Protein AF-A0A0P6WW60-F1 (afdb_monomer)

Foldseek 3Di:
DDDDDPPDPDPPPPDDDDDPPDDDDPFDDFFFPDKDFLLDQDPPQKDWDDQWHWDQDPVHIWIKGAFFTKIFRPPDKDFWKKKKWKKAWPDQAWKWWWHLDDPLWTWTWTAGQAWIAIWTQHPVRDIGGRQDIFGHLHHDIWMWMWGGHQQWTWIDTNNHTGDIGGDPDHSGMHTIMMTGHGGTIMTIGTITITHDRPPDDDDPPDDDDLQDDLVPWFWDQLLDDFWFQKAEKDAQLVGSQWIWTQGQFQGIWIGNGNLQAIARQCAAQPAADFLARLGRGWHYKDAQNQQRQWMWTWGAQAGFIWIGNGNRNHIHTQRAAVDFGRKGWQYKDAQNVDNQKMKTKIKDFCCRVPVDFDDAPFATAIKMWMWIGNGNRNHIDTQDIGQFTWHDKDADNVARQKIKIATAAAHHAGNPAHLVVLRRDAQAMWIGNGNRNDIDGLCAAQPARHFLEKDAQPPQRQWIKTQGAYNSNFPRGAIWIGNGNRNHIDGQTRDGGWQYKEAALLHRQWIWIDFQFWIWIGNGNSNHIDTLEDSVQGFAAQQKRQATQNYKYADNNASLWMWGTHRLGAIWIGNGNRNHIDGSRRSNWQFFWQEKEAQQVFRQWIWTAASIGIWIGQFNSNDIDQLARPDYRAGWRDKDAQNVQRLWIWTWRQQQLFIWIGNGNRNDTDGADGDPPAQKHWHEKDAAQQQLLKIKTAIFGHDARRDTHNVHWIQFMWIGNGNRNYIDDLEDPLRRGWHFQYKEAQNNQSLWIWTFTQQAFIWIGRRNRPDIDQQADPGGRRWHWREKYAQNVQRLWIWTQTQLAGIWIGNGNRHDIDHLAAQHDNRWPWQYKAAQLVQRQWIWIATQHQAIWIGNGNSNHIHDSCNNVSARRFNDWYAHNNRAKIKTRHSTSGIMIIGSVPDTTDGDDDDPVPPDPPPPDDDDDDDDDDDDDDDDDDDDDDDDDDDDDDDDDPPPPPPDDDDDDPPRDDRDDDDPPPPPDDD

Secondary structure (DSSP, 8-state):
------SS--SS-SS--------SS--PPPEEEEEE---SS--TTEEE-TTEEEEEETTEEEEEEESS-EEEETT--BSSE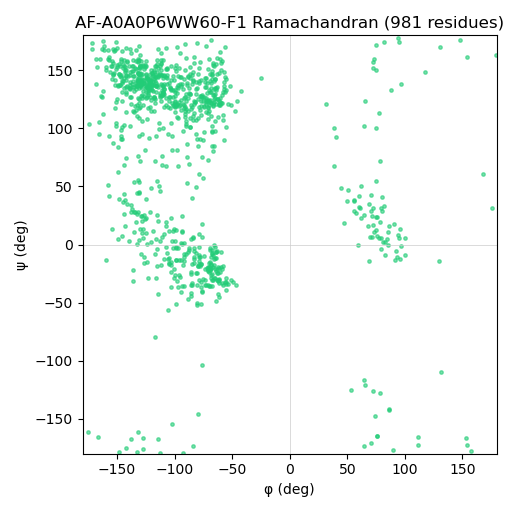EEEEEEEESSSS-EEEEEEEETTEEEEEEE-SSEEEEEEE-TT--EEEEEEEEE---SSEEEEEEEEETTEEEEEETTEEEEEEE-SS----BEEEEEE-TT-EEEEEEEEEEE-GGGS-S--SS-------GGG---EE---SS--BEEEEEE-SS-TTSEEEEETTBEEEEESSTTSS-EE--TT----BSTTS-BB-EEEEEEETTEEEEEEEEESSS--EEEEESTTSS-EE--TT---TTPEEEEEEE-TT-TTEEEEEEEE-HHHHHSS--B-SSSBEEEEEEEEEESTTSS-EEEEEESS-EEEEEE-TT-TT-EEEEE-BTTBEETT-BTTTTB-----EEEESSSSSS-EE--TT-S-----EEEE-TT-TT-EEEEE--SS--TT-EEEEESSTTS--EEEEE-SS--EEEE-SS-TT-EEEE-SS-EEEESSSSSS-EE-S-TTT-SSSTTS---EEEEEEEETTEEEEEEEEEETS-EEEESSSSSS-EE--TT----BEEEEEE-TT-TT-EEEEETTEEEEESSTTSS-B----SS-S--EEEEEE-TT-TTSEEEEETTTTEEEEESSSSSS-EEEEE-SS-SEEEEEEEE-TT-TT-EEEEEEEEEETTEE-TTS----EEEESSTTSS-EE---TTTTT--EEEEEE-TT-TT-EEEEESSS-EEEESSSSSS-B---GGG-TT--EEEEEE-SS-TTEEEEEETTTEEEEEESTTSS-EE--BTS-TT--EEEEEE-SS-TT-EEEEETTTEEEEESSSSSB-EE--TT-S---EEEEEE-TTS-EEEEEEBSS-EEEEETTSSPPPPPPPPTT------------------------------------PPPPS-SSSSS-----------------------

Mean predicted aligned error: 15.05 Å

InterPro domains:
  IPR015943 WD40/YVTN repeat-like-containing domain superfamily [G3DSA:2.130.10.10] (214-326)
  IPR015943 WD40/YVTN repeat-like-containing domain superfamily [G3DSA:2.130.10.10] (327-493)
  IPR015943 WD40/YVTN repeat-like-containing domain superfamily [G3DSA:2.130.10.10] (494-632)
  IPR015943 WD40/YVTN repeat-like-containing domain superfamily [G3DSA:2.130.10.10] (633-899)
  IPR036278 Sialidase superfamily [SSF50939] (232-533)
  IPR052025 Xyloglucan-specific glycosyl hydrolase [PTHR43739] (243-496)

Radius of gyration: 32.82 Å; Cα contacts (8 Å, |Δi|>4): 2896; chains: 1; bounding box: 108×78×94 Å

Organism: NCBI:txid229920

Nearest PDB structures (foldseek):
  4b1m-assembly3_C  TM=7.824E-01  e=3.183E-09  Bacillus subtilis
  4cce-assembly1_A  TM=7.272E-01  e=2.421E-07  Mus musculus
  5nxb-assembly1_A  TM=7.312E-01  e=3.275E-07  Mus musculus
  3zr5-assembly1_A  TM=7.239E-01  e=8.526E-07  Mus musculus
  3vv1-assembly1_B  TM=6.177E-01  e=1.841E-05  Caenorhabditis elegans

pLDDT: mean 84.76, std 21.58, range [22.25, 98.81]

Structure (mmCIF, N/CA/C/O backbone):
data_AF-A0A0P6WW60-F1
#
_entry.id   AF-A0A0P6WW60-F1
#
loop_
_atom_site.group_PDB
_atom_site.id
_atom_site.type_symbol
_atom_site.label_atom_id
_atom_site.label_alt_id
_atom_site.label_comp_id
_atom_site.label_asym_id
_atom_site.label_entity_id
_atom_site.label_seq_id
_atom_site.pdbx_PDB_ins_code
_atom_site.Cartn_x
_atom_site.Cartn_y
_atom_site.Cartn_z
_atom_site.occupancy
_atom_site.B_iso_or_equiv
_atom_site.auth_seq_id
_atom_site.auth_comp_id
_atom_site.auth_asym_id
_atom_site.auth_atom_id
_atom_site.pdbx_PDB_model_num
ATOM 1 N N . MET A 1 1 ? -37.358 -44.023 0.951 1.00 29.72 1 MET A N 1
ATOM 2 C CA . MET A 1 1 ? -37.569 -44.341 -0.482 1.00 29.72 1 MET A CA 1
ATOM 3 C C . MET A 1 1 ? -38.652 -43.429 -1.044 1.00 29.72 1 MET A C 1
ATOM 5 O O . MET A 1 1 ? -39.621 -43.205 -0.343 1.00 29.72 1 MET A O 1
ATOM 9 N N . LYS A 1 2 ? -38.458 -42.953 -2.281 1.00 27.23 2 LYS A N 1
ATOM 10 C CA . LYS A 1 2 ? -39.443 -42.505 -3.293 1.00 27.23 2 LYS A CA 1
ATOM 11 C C . LYS A 1 2 ? -40.789 -41.853 -2.879 1.00 27.23 2 LYS A C 1
ATOM 13 O O . LYS A 1 2 ? -41.686 -42.529 -2.404 1.00 27.23 2 LYS A O 1
ATOM 18 N N . ILE A 1 3 ? -40.951 -40.618 -3.378 1.00 27.62 3 ILE A N 1
ATOM 19 C CA . ILE A 1 3 ? -42.128 -40.090 -4.109 1.00 27.62 3 ILE A CA 1
ATOM 20 C C . ILE A 1 3 ? -43.458 -39.989 -3.334 1.00 27.62 3 ILE A C 1
ATOM 22 O O . ILE A 1 3 ? -44.226 -40.942 -3.293 1.00 27.62 3 ILE A O 1
ATOM 26 N N . SER A 1 4 ? -43.806 -38.768 -2.903 1.00 26.69 4 SER A N 1
ATOM 27 C CA . SER A 1 4 ? -45.017 -38.059 -3.374 1.00 26.69 4 SER A CA 1
ATOM 28 C C . SER A 1 4 ? -45.068 -36.627 -2.812 1.00 26.69 4 SER A C 1
ATOM 30 O O . SER A 1 4 ? -45.372 -36.433 -1.640 1.00 26.69 4 SER A O 1
ATOM 32 N N . ALA A 1 5 ? -44.751 -35.628 -3.643 1.00 28.28 5 ALA A N 1
ATOM 33 C CA . ALA A 1 5 ? -44.937 -34.200 -3.341 1.00 28.28 5 ALA A CA 1
ATOM 34 C C . ALA A 1 5 ? -45.013 -33.373 -4.643 1.00 28.28 5 ALA A C 1
ATOM 36 O O . ALA A 1 5 ? -44.280 -32.408 -4.846 1.00 28.28 5 ALA A O 1
ATOM 37 N N . ILE A 1 6 ? -45.883 -33.796 -5.563 1.00 35.50 6 ILE A N 1
ATOM 38 C CA . ILE A 1 6 ? -46.329 -32.988 -6.708 1.00 3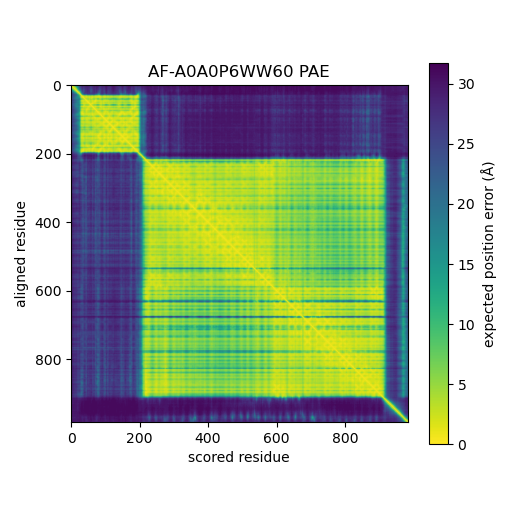5.50 6 ILE A CA 1
ATOM 39 C C . ILE A 1 6 ? -47.721 -32.450 -6.332 1.00 35.50 6 ILE A C 1
ATOM 41 O O . ILE A 1 6 ? -48.469 -33.163 -5.670 1.00 35.50 6 ILE A O 1
ATOM 45 N N . PHE A 1 7 ? -48.060 -31.223 -6.752 1.00 28.86 7 PHE A N 1
ATOM 46 C CA . PHE A 1 7 ? -49.238 -30.426 -6.339 1.00 28.86 7 PHE A CA 1
ATOM 47 C C . PHE A 1 7 ? -49.146 -29.718 -4.970 1.00 28.86 7 PHE A C 1
ATOM 49 O O . PHE A 1 7 ? -49.856 -30.021 -4.015 1.00 28.86 7 PHE A O 1
ATOM 56 N N . SER A 1 8 ? -48.320 -28.667 -4.942 1.00 30.44 8 SER A N 1
ATOM 57 C CA . SER A 1 8 ? -48.553 -27.433 -4.156 1.00 30.44 8 SER A CA 1
ATOM 58 C C . SER A 1 8 ? -47.742 -26.230 -4.682 1.00 30.44 8 SER A C 1
ATOM 60 O O . SER A 1 8 ? -48.044 -25.091 -4.347 1.00 30.44 8 SER A O 1
ATOM 62 N N . LEU A 1 9 ? -46.753 -26.446 -5.561 1.00 28.16 9 LEU A N 1
ATOM 63 C CA . LEU A 1 9 ? -45.887 -25.395 -6.111 1.00 28.16 9 LEU A CA 1
ATOM 64 C C . LEU A 1 9 ? -46.360 -24.898 -7.496 1.00 28.16 9 LEU A C 1
ATOM 66 O O . LEU A 1 9 ? -45.714 -25.159 -8.506 1.00 28.16 9 LEU A O 1
ATOM 70 N N . LEU A 1 10 ? -47.519 -24.228 -7.559 1.00 27.28 10 LEU A N 1
ATOM 71 C CA . LEU A 1 10 ? -48.079 -23.722 -8.832 1.00 27.28 10 LEU A CA 1
ATOM 72 C C . LEU A 1 10 ? -48.793 -22.355 -8.732 1.00 27.28 10 LEU A C 1
ATOM 74 O O . LEU A 1 10 ? -49.518 -21.974 -9.642 1.00 27.28 10 LEU A O 1
ATOM 78 N N . ILE A 1 11 ? -48.577 -21.602 -7.642 1.00 31.42 11 ILE A N 1
ATOM 79 C CA . ILE A 1 11 ? -49.130 -20.240 -7.430 1.00 31.42 11 ILE A CA 1
ATOM 80 C C . ILE A 1 11 ? -48.008 -19.237 -7.050 1.00 31.42 11 ILE A C 1
ATOM 82 O O . ILE A 1 11 ? -48.244 -18.214 -6.423 1.00 31.42 11 ILE A O 1
ATOM 86 N N . LEU A 1 12 ? -46.749 -19.506 -7.429 1.00 2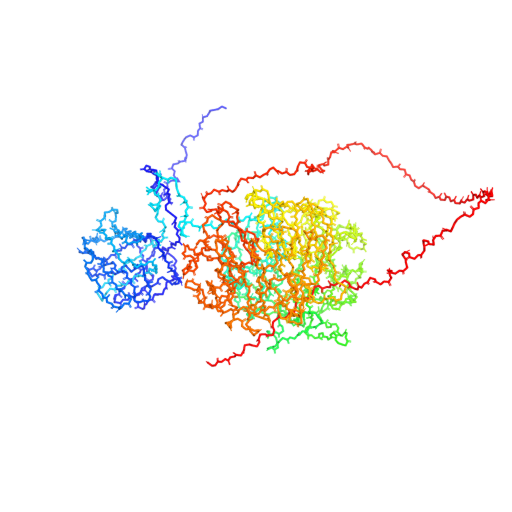7.31 12 LEU A N 1
ATOM 87 C CA . LEU A 1 12 ? -45.624 -18.584 -7.168 1.00 27.31 12 LEU A CA 1
ATOM 88 C C . LEU A 1 12 ? -44.579 -18.535 -8.303 1.00 27.31 12 LEU A C 1
ATOM 90 O O . LEU A 1 12 ? -43.381 -18.444 -8.070 1.00 27.31 12 LEU A O 1
ATOM 94 N N . LEU A 1 13 ? -45.054 -18.587 -9.552 1.00 26.95 13 LEU A N 1
ATOM 95 C CA . LEU A 1 13 ? -44.248 -18.434 -10.777 1.00 26.95 13 LEU A CA 1
ATOM 96 C C . LEU A 1 13 ? -44.885 -17.416 -11.745 1.00 26.95 13 LEU A C 1
ATOM 98 O O . LEU A 1 13 ? -45.009 -17.656 -12.941 1.00 26.95 13 LEU A O 1
ATOM 102 N N . ALA A 1 14 ? -45.335 -16.277 -11.207 1.00 27.47 14 ALA A N 1
ATOM 103 C CA . ALA A 1 14 ? -45.996 -15.216 -11.975 1.00 27.47 14 ALA A CA 1
ATOM 104 C C . ALA A 1 14 ? -45.650 -13.793 -11.478 1.00 27.47 14 ALA A C 1
ATOM 106 O O . ALA A 1 14 ? -46.531 -12.946 -11.363 1.00 27.47 14 ALA A O 1
ATOM 107 N N . SER A 1 15 ? -44.374 -13.521 -11.169 1.00 28.12 15 SER A N 1
ATOM 108 C CA . SER A 1 15 ? -43.893 -12.144 -10.918 1.00 28.12 15 SER A CA 1
ATOM 109 C C . SER A 1 15 ? -42.395 -11.902 -11.181 1.00 28.12 15 SER A C 1
ATOM 111 O O . SER A 1 15 ? -41.868 -10.879 -10.757 1.00 28.12 15 SER A O 1
ATOM 113 N N . MET A 1 16 ? -41.691 -12.817 -11.857 1.00 27.83 16 MET A N 1
ATOM 114 C CA . MET A 1 16 ? -40.291 -12.630 -12.272 1.00 27.83 16 MET A CA 1
ATOM 115 C C . MET A 1 16 ? -40.156 -12.998 -13.747 1.00 27.83 16 MET A C 1
ATOM 117 O O . MET A 1 16 ? -40.029 -14.167 -14.103 1.00 27.83 16 MET A O 1
ATOM 121 N N . GLY A 1 17 ? -40.275 -11.982 -14.600 1.00 23.38 17 GLY A N 1
ATOM 122 C CA . GLY A 1 17 ? -40.210 -12.098 -16.053 1.00 23.38 17 GLY A CA 1
ATOM 123 C C . GLY A 1 17 ? -38.914 -11.531 -16.619 1.00 23.38 17 GLY A C 1
ATOM 124 O O . GLY A 1 17 ? -38.963 -10.543 -17.342 1.00 23.38 17 GLY A O 1
ATOM 125 N N . GLU A 1 18 ? -37.778 -12.166 -16.332 1.00 29.23 18 GLU A N 1
ATOM 126 C CA . GLU A 1 18 ? -36.566 -11.998 -17.143 1.00 29.23 18 GLU A CA 1
ATOM 127 C C . GLU A 1 18 ? -36.418 -13.213 -18.067 1.00 29.23 18 GLU A C 1
ATOM 129 O O . GLU A 1 18 ? -36.354 -14.357 -17.616 1.00 29.23 18 GLU A O 1
ATOM 134 N N . TYR A 1 19 ? -36.411 -12.971 -19.380 1.00 25.33 19 TYR A N 1
ATOM 135 C CA . TYR A 1 19 ? -36.250 -14.012 -20.398 1.00 25.33 19 TYR A CA 1
ATOM 136 C C . TYR A 1 19 ? -34.761 -14.342 -20.607 1.00 25.33 19 TYR A C 1
ATOM 138 O O . TYR A 1 19 ? -34.017 -13.472 -21.064 1.00 25.33 19 TYR A O 1
ATOM 146 N N . PRO A 1 20 ? -34.308 -15.593 -20.396 1.00 32.38 20 PRO A N 1
ATOM 147 C CA . PRO A 1 20 ? -32.944 -15.989 -20.724 1.00 32.38 20 PRO A CA 1
ATOM 148 C C . PRO A 1 20 ? -32.819 -16.315 -22.221 1.00 32.38 20 PRO A C 1
ATOM 150 O O . PRO A 1 20 ? -33.055 -17.445 -22.650 1.00 32.38 20 PRO A O 1
ATOM 153 N N . TYR A 1 21 ? -32.398 -15.341 -23.032 1.00 25.86 21 TYR A N 1
ATOM 154 C CA . TYR A 1 21 ? -32.030 -15.574 -24.435 1.00 25.86 21 TYR A CA 1
ATOM 155 C C . TYR A 1 21 ? -30.550 -15.981 -24.558 1.00 25.86 21 TYR A C 1
ATOM 157 O O . TYR A 1 21 ? -29.711 -15.232 -25.052 1.00 25.86 21 TYR A O 1
ATOM 165 N N . ALA A 1 22 ? -30.222 -17.186 -24.082 1.00 28.06 22 ALA A N 1
ATOM 166 C CA . ALA A 1 22 ? -28.861 -17.725 -24.126 1.00 28.06 22 ALA A CA 1
ATOM 167 C C . ALA A 1 22 ? -28.831 -19.234 -24.429 1.00 28.06 22 ALA A C 1
ATOM 169 O O . ALA A 1 22 ? -28.547 -20.054 -23.558 1.00 28.06 22 ALA A O 1
ATOM 170 N N . MET A 1 23 ? -29.084 -19.615 -25.688 1.00 25.61 23 MET A N 1
ATOM 171 C CA . MET A 1 23 ? -28.542 -20.862 -26.245 1.00 25.61 23 MET A CA 1
ATOM 172 C C . MET A 1 23 ? -28.521 -20.858 -27.785 1.00 25.61 23 MET A C 1
ATOM 174 O O . MET A 1 23 ? -29.379 -20.257 -28.420 1.00 25.61 23 MET A O 1
ATOM 178 N N . GLN A 1 24 ? -27.549 -21.579 -28.360 1.00 25.42 24 GLN A N 1
ATOM 179 C CA . GLN A 1 24 ? -27.311 -21.794 -29.804 1.00 25.42 24 GLN A CA 1
ATOM 180 C C . GLN A 1 24 ? -26.705 -20.641 -30.639 1.00 25.42 24 GLN A C 1
ATOM 182 O O . GLN A 1 24 ? -27.167 -20.351 -31.734 1.00 25.42 24 GLN A O 1
ATOM 187 N N . THR A 1 25 ? -25.553 -20.110 -30.221 1.00 25.92 25 THR A N 1
ATOM 188 C CA . THR A 1 25 ? -24.324 -20.110 -31.057 1.00 25.92 25 THR A CA 1
ATOM 189 C C . THR A 1 25 ? -23.101 -20.085 -30.136 1.00 25.92 25 THR A C 1
ATOM 191 O O . THR A 1 25 ? -23.167 -19.532 -29.044 1.00 25.92 25 THR A O 1
ATOM 194 N N . GLY A 1 26 ? -21.994 -20.718 -30.539 1.00 28.56 26 GLY A N 1
ATOM 195 C CA . GLY A 1 26 ? -20.761 -20.797 -29.742 1.00 28.56 26 GLY A CA 1
ATOM 196 C C . GLY A 1 26 ? -19.919 -19.520 -29.797 1.00 28.56 26 GLY A C 1
ATOM 197 O O . GLY A 1 26 ? -18.791 -19.561 -30.278 1.00 28.56 26 GLY A O 1
ATOM 198 N N . LEU A 1 27 ? -20.476 -18.398 -29.344 1.00 29.53 27 LEU A N 1
ATOM 199 C CA . LEU A 1 27 ? -19.772 -17.129 -29.156 1.00 29.53 27 LEU A CA 1
ATOM 200 C C . LEU A 1 27 ? -19.673 -16.840 -27.654 1.00 29.53 27 LEU A C 1
ATOM 202 O O . LEU A 1 27 ? -20.636 -17.050 -26.917 1.00 29.53 27 LEU A O 1
ATOM 206 N N . LEU A 1 28 ? -18.507 -16.369 -27.205 1.00 36.53 28 LEU A N 1
ATOM 207 C CA . LEU A 1 28 ? -18.352 -15.823 -25.855 1.00 36.53 28 LEU A CA 1
ATOM 208 C C . LEU A 1 28 ? -19.250 -14.581 -25.722 1.00 36.53 28 LEU A C 1
ATOM 210 O O . LEU A 1 28 ? -19.473 -13.871 -26.704 1.00 36.53 28 LEU A O 1
ATOM 214 N N . ALA A 1 29 ? -19.786 -14.337 -24.526 1.00 46.06 29 ALA A N 1
ATOM 215 C CA . ALA A 1 29 ? -20.575 -13.137 -24.270 1.00 46.06 29 ALA A CA 1
ATOM 216 C C . ALA A 1 29 ? -19.669 -11.896 -24.321 1.00 46.06 29 ALA A C 1
ATOM 218 O O . ALA A 1 29 ? -18.610 -11.888 -23.693 1.00 46.06 29 ALA A O 1
ATOM 219 N N . ASP A 1 30 ? -20.088 -10.863 -25.055 1.00 60.59 30 ASP A N 1
ATOM 220 C CA . ASP A 1 30 ? -19.324 -9.619 -25.179 1.00 60.59 30 ASP A CA 1
ATOM 221 C C . ASP A 1 30 ? -19.180 -8.913 -23.809 1.00 60.59 30 ASP A C 1
ATOM 223 O O . ASP A 1 30 ? -20.165 -8.766 -23.080 1.00 60.59 30 ASP A O 1
ATOM 227 N N . GLU A 1 31 ? -17.981 -8.425 -23.464 1.00 74.81 31 GLU A N 1
ATOM 228 C CA . GLU A 1 31 ? -17.726 -7.732 -22.185 1.00 74.81 31 GLU A CA 1
ATOM 229 C C . GLU A 1 31 ? -18.422 -6.361 -22.171 1.00 74.81 31 GLU A C 1
ATOM 231 O O . GLU A 1 31 ? -18.181 -5.527 -23.044 1.00 74.81 31 GLU A O 1
ATOM 236 N N . ILE A 1 32 ? -19.281 -6.109 -21.179 1.00 80.69 32 ILE A N 1
ATOM 237 C CA . ILE A 1 32 ? -19.911 -4.799 -20.955 1.00 80.69 32 ILE A CA 1
ATOM 238 C C . ILE A 1 32 ? -18.963 -3.943 -20.111 1.00 80.69 32 ILE A C 1
ATOM 240 O O . ILE A 1 32 ? -18.642 -4.303 -18.981 1.00 80.69 32 ILE A O 1
ATOM 244 N N . VAL A 1 33 ? -18.541 -2.796 -20.650 1.00 77.56 33 VAL A N 1
ATOM 245 C CA . VAL A 1 33 ? -17.617 -1.852 -19.989 1.00 77.56 33 VAL A CA 1
ATOM 246 C C . VAL A 1 33 ? -18.312 -0.587 -19.479 1.00 77.56 33 VAL A C 1
ATOM 248 O O . VAL A 1 33 ? -17.734 0.166 -18.698 1.00 77.56 33 VAL A O 1
ATOM 251 N N . TYR A 1 34 ? -19.555 -0.351 -19.900 1.00 91.50 34 TYR A N 1
ATOM 252 C CA . TYR A 1 34 ? -20.430 0.691 -19.375 1.00 91.50 34 TYR A CA 1
ATOM 253 C C . TYR A 1 34 ? -21.899 0.308 -19.575 1.00 91.50 34 TYR A C 1
ATOM 255 O O . TYR A 1 34 ? -22.255 -0.235 -20.623 1.00 91.50 34 TYR A O 1
ATOM 263 N N . SER A 1 35 ? -22.756 0.635 -18.609 1.00 91.25 35 SER A N 1
ATOM 264 C CA . SER A 1 35 ? -24.208 0.532 -18.743 1.00 91.25 35 SER A CA 1
ATOM 265 C C . SER A 1 35 ? -24.932 1.635 -17.965 1.00 91.25 35 SER A C 1
ATOM 267 O O . SER A 1 35 ? -24.503 2.024 -16.880 1.00 91.25 35 SER A O 1
ATOM 269 N N . GLN A 1 36 ? -26.039 2.133 -18.518 1.00 89.94 36 GLN A N 1
ATOM 270 C CA . GLN A 1 36 ? -26.951 3.078 -17.875 1.00 89.94 36 GLN A CA 1
ATOM 271 C C . GLN A 1 36 ? -28.378 2.872 -18.395 1.00 89.94 36 GLN A C 1
ATOM 273 O O . GLN A 1 36 ? -28.623 2.927 -19.599 1.00 89.94 36 GLN A O 1
ATOM 278 N N . ASN A 1 37 ? -29.320 2.661 -17.476 1.00 87.38 37 ASN A N 1
ATOM 279 C CA . ASN A 1 37 ? -30.727 2.354 -17.767 1.00 87.38 37 ASN A CA 1
ATOM 280 C C . ASN A 1 37 ? -31.709 3.405 -17.218 1.00 87.38 37 ASN A C 1
ATOM 282 O O . ASN A 1 37 ? -32.895 3.130 -17.106 1.00 87.38 37 ASN A O 1
ATOM 286 N N . PHE A 1 38 ? -31.198 4.562 -16.772 1.00 88.75 38 PHE A N 1
ATOM 287 C CA . PHE A 1 38 ? -31.950 5.757 -16.348 1.00 88.75 38 PHE A CA 1
ATOM 288 C C . PHE A 1 38 ? -33.137 5.535 -15.382 1.00 88.75 38 PHE A C 1
ATOM 290 O O . PHE A 1 38 ? -33.982 6.415 -15.238 1.00 88.75 38 PHE A O 1
ATOM 297 N N . ASN A 1 39 ? -33.198 4.393 -14.688 1.00 84.06 39 ASN A N 1
ATOM 298 C CA . ASN A 1 39 ? -34.292 4.051 -13.775 1.00 84.06 39 ASN A CA 1
ATOM 299 C C . ASN A 1 39 ? -34.164 4.739 -12.403 1.00 84.06 39 ASN A C 1
ATOM 301 O O . ASN A 1 39 ? -35.152 4.870 -11.676 1.00 84.06 39 ASN A O 1
ATOM 305 N N . SER A 1 40 ? -32.967 5.220 -12.060 1.00 78.69 40 SER A N 1
ATOM 306 C CA . SER A 1 40 ? -32.747 6.181 -10.976 1.00 78.69 40 SER A CA 1
ATOM 307 C C . SER A 1 40 ? -33.003 7.616 -11.457 1.00 78.69 40 SER A C 1
ATOM 309 O O . SER A 1 40 ? -32.955 7.906 -12.646 1.00 78.69 40 SER A O 1
ATOM 311 N N . ASP A 1 41 ? -33.214 8.554 -10.532 1.00 74.56 41 ASP A N 1
ATOM 312 C CA . ASP A 1 41 ? -33.285 9.995 -10.845 1.00 74.56 41 ASP A CA 1
ATOM 313 C C . ASP A 1 41 ? -31.902 10.639 -11.101 1.00 74.56 41 ASP A C 1
ATOM 315 O O . ASP A 1 41 ? -31.761 11.857 -11.026 1.00 74.56 41 ASP A O 1
ATOM 319 N N . SER A 1 42 ? -30.869 9.834 -11.384 1.00 77.00 42 SER A N 1
ATOM 320 C CA . SER A 1 42 ? -29.490 10.284 -11.601 1.00 77.00 42 SER A CA 1
ATOM 321 C C . SER A 1 42 ? -28.987 9.909 -12.996 1.00 77.00 42 SER A C 1
ATOM 323 O O . SER A 1 42 ? -29.122 8.777 -13.469 1.00 77.00 42 SER A O 1
ATOM 325 N N . ALA A 1 43 ? -28.333 10.881 -13.625 1.00 85.38 43 ALA A N 1
ATOM 326 C CA . ALA A 1 43 ? -27.495 10.698 -14.798 1.00 85.38 43 ALA A CA 1
ATOM 327 C C . ALA A 1 43 ? -26.145 11.400 -14.573 1.00 85.38 43 ALA A C 1
ATOM 329 O O . ALA A 1 43 ? -25.673 12.110 -15.449 1.00 85.38 43 ALA A O 1
ATOM 330 N N . ASP A 1 44 ? -25.533 11.222 -13.396 1.00 83.94 44 ASP A N 1
ATOM 331 C CA . ASP A 1 44 ? -24.359 12.006 -12.953 1.00 83.94 44 ASP A CA 1
ATOM 332 C C . ASP A 1 44 ? -23.117 11.858 -13.856 1.00 83.94 44 ASP A C 1
ATOM 334 O O . ASP A 1 44 ? -22.237 12.718 -13.862 1.00 83.94 44 ASP A O 1
ATOM 338 N N . GLU A 1 45 ? -23.045 10.788 -14.653 1.00 89.88 45 GLU A N 1
ATOM 339 C CA . GLU A 1 45 ? -22.001 10.599 -15.668 1.00 89.88 45 GLU A CA 1
ATOM 340 C C . GLU A 1 45 ? -22.336 11.235 -17.033 1.00 89.88 45 GLU A C 1
ATOM 342 O O . GLU A 1 45 ? -21.507 11.198 -17.939 1.00 89.88 45 GLU A O 1
ATOM 347 N N . TRP A 1 46 ? -23.521 11.831 -17.201 1.00 94.25 46 TRP A N 1
ATOM 348 C CA . TRP A 1 46 ? -23.954 12.515 -18.422 1.00 94.25 46 TRP A CA 1
ATOM 349 C C . TRP A 1 46 ? -24.036 14.029 -18.222 1.00 94.25 46 TRP A C 1
ATOM 351 O O . TRP A 1 46 ? -24.687 14.533 -17.309 1.00 94.25 46 TRP A O 1
ATOM 361 N N . ARG A 1 47 ? -23.453 14.787 -19.151 1.00 93.94 47 ARG A N 1
ATOM 362 C CA . ARG A 1 47 ? -23.670 16.229 -19.267 1.00 93.94 47 ARG A CA 1
ATOM 363 C C . ARG A 1 47 ? -24.900 16.453 -20.136 1.00 93.94 47 ARG A C 1
ATOM 365 O O . ARG A 1 47 ? -24.822 16.361 -21.359 1.00 93.94 47 ARG A O 1
ATOM 372 N N . LEU A 1 48 ? -26.024 16.737 -19.490 1.00 95.31 48 LEU A N 1
ATOM 373 C CA . LEU A 1 48 ? -27.297 17.034 -20.143 1.00 95.31 48 LEU A CA 1
ATOM 374 C C . LEU A 1 48 ? -27.436 18.546 -20.378 1.00 95.31 48 LEU A C 1
ATOM 376 O O . LEU A 1 48 ? -27.294 19.335 -19.444 1.00 95.31 48 LEU A O 1
ATOM 380 N N . GLN A 1 49 ? -27.716 18.957 -21.616 1.00 94.62 49 GLN A N 1
ATOM 381 C CA . GLN A 1 49 ? -28.142 20.328 -21.918 1.00 94.62 49 GLN A CA 1
ATOM 382 C C . GLN A 1 49 ? -29.625 20.541 -21.574 1.00 94.62 49 GLN A C 1
ATOM 384 O O . GLN A 1 49 ? -30.411 19.593 -21.543 1.00 94.62 49 GLN A O 1
ATOM 389 N N . GLU A 1 50 ? -30.014 21.799 -21.350 1.00 88.94 50 GLU A N 1
ATOM 390 C CA . GLU A 1 50 ? -31.402 22.196 -21.085 1.00 88.94 50 GLU A CA 1
ATOM 391 C C . GLU A 1 50 ? -32.316 21.775 -22.248 1.00 88.94 50 GLU A C 1
ATOM 393 O O . GLU A 1 50 ? -32.242 22.332 -23.339 1.00 88.94 50 GLU A O 1
ATOM 398 N N . GLY A 1 51 ? -33.143 20.752 -22.016 1.00 86.69 51 GLY A N 1
ATOM 399 C CA . GLY A 1 51 ? -33.922 20.058 -23.049 1.00 86.69 51 GLY A CA 1
ATOM 400 C C . GLY A 1 51 ? -33.777 18.532 -23.008 1.00 86.69 51 GLY A C 1
ATOM 401 O O . GLY A 1 51 ? -34.608 17.842 -23.598 1.00 86.69 51 GLY A O 1
ATOM 402 N N . TRP A 1 52 ? -32.783 18.009 -22.279 1.00 94.50 52 TRP A N 1
ATOM 403 C CA . TRP A 1 52 ? -32.678 16.604 -21.872 1.00 94.50 52 TRP A CA 1
ATOM 404 C C . TRP A 1 52 ? -33.053 16.418 -20.391 1.00 94.50 52 TRP A C 1
ATOM 406 O O . TRP A 1 52 ? -32.596 17.174 -19.535 1.00 94.50 52 TRP A O 1
ATOM 416 N N . ALA A 1 53 ? -33.862 15.404 -20.076 1.00 93.94 53 ALA A N 1
ATOM 417 C CA . ALA A 1 53 ? -34.281 15.063 -18.714 1.00 93.94 53 ALA A CA 1
ATOM 418 C C . ALA A 1 53 ? -34.660 13.577 -18.585 1.00 93.94 53 ALA A C 1
ATOM 420 O O . ALA A 1 53 ? -35.114 12.958 -19.546 1.00 93.94 53 ALA A O 1
ATOM 421 N N . ILE A 1 54 ? -34.534 13.006 -17.384 1.00 94.94 54 ILE A N 1
ATOM 422 C CA . ILE A 1 54 ? -35.097 11.683 -17.078 1.00 94.94 54 ILE A CA 1
ATOM 423 C C . ILE A 1 54 ? -36.609 11.838 -16.863 1.00 94.94 54 ILE A C 1
ATOM 425 O O . ILE A 1 54 ? -37.041 12.676 -16.070 1.00 94.94 54 ILE A O 1
ATOM 429 N N . VAL A 1 55 ? -37.420 11.037 -17.558 1.00 94.50 55 VAL A N 1
ATOM 430 C CA . VAL A 1 55 ? -38.892 11.077 -17.479 1.00 94.50 55 VAL A CA 1
ATOM 431 C C . VAL A 1 55 ? -39.486 9.674 -17.296 1.00 94.50 55 VAL A C 1
ATOM 433 O O . VAL A 1 55 ? -38.846 8.692 -17.678 1.00 94.50 55 VAL A O 1
ATOM 436 N N . PRO A 1 56 ? -40.714 9.544 -16.754 1.00 92.00 56 PRO A N 1
ATOM 437 C CA . PRO A 1 56 ? -41.433 8.272 -16.724 1.00 92.00 56 PRO A CA 1
ATOM 438 C C . PRO A 1 56 ? -41.618 7.669 -18.124 1.00 92.00 56 PRO A C 1
ATOM 440 O O . PRO A 1 56 ? -41.922 8.376 -19.085 1.00 92.00 56 PRO A O 1
ATOM 443 N N . SER A 1 57 ? -41.465 6.351 -18.217 1.00 87.31 57 SER A N 1
ATOM 444 C CA . SER A 1 57 ? -41.537 5.563 -19.449 1.00 87.31 57 SER A CA 1
ATOM 445 C C . SER A 1 57 ? -42.300 4.255 -19.202 1.00 87.31 57 SER A C 1
ATOM 447 O O . SER A 1 57 ? -42.548 3.871 -18.061 1.00 87.31 57 SER A O 1
ATOM 449 N N . GLU A 1 58 ? -42.661 3.548 -20.273 1.00 72.81 58 GLU A N 1
ATOM 450 C CA . GLU A 1 58 ? -43.489 2.329 -20.253 1.00 72.81 58 GLU A CA 1
ATOM 451 C C . GLU A 1 58 ? -42.936 1.216 -19.339 1.00 72.81 58 GLU A C 1
ATOM 453 O O . GLU A 1 58 ? -43.712 0.457 -18.767 1.00 72.81 58 GLU A O 1
ATOM 458 N N . ASN A 1 59 ? -41.611 1.162 -19.149 1.00 69.69 59 ASN A N 1
ATOM 459 C CA . ASN A 1 59 ? -40.919 0.174 -18.311 1.00 69.69 59 ASN A CA 1
ATOM 460 C C . ASN A 1 59 ? -40.094 0.804 -17.166 1.00 69.69 59 ASN A C 1
ATOM 462 O O . ASN A 1 59 ? -39.097 0.225 -16.748 1.00 69.69 59 ASN A O 1
ATOM 466 N N . GLY A 1 60 ? -40.484 1.985 -16.669 1.00 86.06 60 GLY A N 1
ATOM 467 C CA . GLY A 1 60 ? -39.787 2.670 -15.572 1.00 86.06 60 GLY A CA 1
ATOM 468 C C . GLY A 1 60 ? -39.523 4.137 -15.890 1.00 86.06 60 GLY A C 1
ATOM 469 O O . GLY A 1 60 ? -40.455 4.943 -15.929 1.00 86.06 60 GLY A O 1
ATOM 470 N N . LYS A 1 61 ? -38.259 4.495 -16.119 1.00 91.19 61 LYS A N 1
ATOM 471 C CA . LYS A 1 61 ? -37.847 5.833 -16.573 1.00 91.19 61 LYS A CA 1
ATOM 472 C C . LYS A 1 61 ? -36.898 5.726 -17.765 1.00 91.19 61 LYS A C 1
ATOM 474 O O . LYS A 1 61 ? -36.316 4.679 -17.999 1.00 91.19 61 LYS A O 1
ATOM 479 N N . ALA A 1 62 ? -36.790 6.797 -18.543 1.00 93.50 62 ALA A N 1
ATOM 480 C CA . ALA A 1 62 ? -35.897 6.883 -19.695 1.00 93.50 62 ALA A CA 1
ATOM 481 C C . ALA A 1 62 ? -35.375 8.315 -19.866 1.00 93.50 62 ALA A C 1
ATOM 483 O O . ALA A 1 62 ? -35.995 9.273 -19.395 1.00 93.50 62 ALA A O 1
ATOM 484 N N . LEU A 1 63 ? -34.259 8.470 -20.577 1.00 95.94 63 LEU A N 1
ATOM 485 C CA . LEU A 1 63 ? -33.706 9.773 -20.922 1.00 95.94 63 LEU A CA 1
ATOM 486 C C . LEU A 1 63 ? -34.476 10.358 -22.119 1.00 95.94 63 LEU A C 1
ATOM 488 O O . LEU A 1 63 ? -34.355 9.880 -23.247 1.00 95.94 63 LEU A O 1
ATOM 492 N N . TYR A 1 64 ? -35.281 11.391 -21.879 1.00 95.50 64 TYR A N 1
ATOM 493 C CA . TYR A 1 64 ? -35.995 12.147 -22.907 1.00 95.50 64 TYR A CA 1
ATOM 494 C C . TYR A 1 64 ? -35.204 13.379 -23.322 1.00 95.50 64 TYR A C 1
ATOM 496 O O . TYR A 1 64 ? -34.718 14.115 -22.467 1.00 95.50 64 TYR A O 1
ATOM 504 N N . GLY A 1 65 ? -35.142 13.642 -24.624 1.00 92.44 65 GLY A N 1
ATOM 505 C CA . GLY A 1 65 ? -34.629 14.891 -25.171 1.00 92.44 65 GLY A CA 1
ATOM 506 C C . GLY A 1 65 ? -35.586 15.495 -26.188 1.00 92.44 65 GLY A C 1
ATOM 507 O O . GLY A 1 65 ? -36.213 14.759 -26.956 1.00 92.44 65 GLY A O 1
ATOM 508 N N . SER A 1 66 ? -35.642 16.827 -26.248 1.00 91.94 66 SER A N 1
ATOM 509 C CA . SER A 1 66 ? -36.368 17.561 -27.293 1.00 91.94 66 SER A CA 1
ATOM 510 C C . SER A 1 66 ? -35.705 18.880 -27.687 1.00 91.94 66 SER A C 1
ATOM 512 O O . SER A 1 66 ? -35.285 19.633 -26.811 1.00 91.94 66 SER A O 1
ATOM 514 N N . GLY A 1 67 ? -35.691 19.185 -28.988 1.00 84.69 67 GLY A N 1
ATOM 515 C CA . GLY A 1 67 ? -35.031 20.370 -29.555 1.00 84.69 67 GLY A CA 1
ATOM 516 C C . GLY A 1 67 ? -33.572 20.105 -29.946 1.00 84.69 67 GLY A C 1
ATOM 517 O O . GLY A 1 67 ? -33.093 18.980 -29.829 1.00 84.69 67 GLY A O 1
ATOM 518 N N . HIS A 1 68 ? -32.845 21.129 -30.420 1.00 92.56 68 HIS A N 1
ATOM 519 C CA . HIS A 1 68 ? -31.433 20.962 -30.801 1.00 92.56 68 HIS A CA 1
ATOM 520 C C . HIS A 1 68 ? -30.522 20.988 -29.567 1.00 92.56 68 HIS A C 1
ATOM 522 O O . HIS A 1 68 ? -30.008 22.039 -29.194 1.00 92.56 68 HIS A O 1
ATOM 528 N N . VAL A 1 69 ? -30.365 19.833 -28.915 1.00 92.12 69 VAL A N 1
ATOM 529 C CA . VAL A 1 69 ? -29.708 19.703 -27.603 1.00 92.12 69 VAL A CA 1
ATOM 530 C C . VAL A 1 69 ? -28.867 18.433 -27.483 1.00 92.12 69 VAL A C 1
ATOM 532 O O . VAL A 1 69 ? -29.197 17.390 -28.055 1.00 92.12 69 VAL A O 1
ATOM 535 N N . TRP A 1 70 ? -27.808 18.504 -26.675 1.00 96.06 70 TRP A N 1
ATOM 536 C CA . TRP A 1 70 ? -26.839 17.424 -26.451 1.00 96.06 70 TRP A CA 1
ATOM 537 C C . TRP A 1 70 ? -26.951 16.759 -25.073 1.00 96.06 70 TRP A C 1
ATOM 539 O O . TRP A 1 70 ? -27.180 17.420 -24.058 1.00 96.06 70 TRP A O 1
ATOM 549 N N . ALA A 1 71 ? -26.713 15.450 -25.058 1.00 95.50 71 ALA A N 1
ATOM 550 C CA . ALA A 1 71 ? -26.434 14.640 -23.882 1.00 95.50 71 ALA A CA 1
ATOM 551 C C . ALA A 1 71 ? -25.093 13.920 -24.100 1.00 95.50 71 ALA A C 1
ATOM 553 O O . ALA A 1 71 ? -25.012 12.998 -24.914 1.00 95.50 71 ALA A O 1
ATOM 554 N N . ASP A 1 72 ? -24.042 14.342 -23.392 1.00 91.81 72 ASP A N 1
ATOM 555 C CA . ASP A 1 72 ? -22.681 13.802 -23.543 1.00 91.81 72 ASP A CA 1
ATOM 556 C C . ASP A 1 72 ? -22.323 12.844 -22.406 1.00 91.81 72 ASP A C 1
ATOM 558 O O . ASP A 1 72 ? -22.476 13.209 -21.242 1.00 91.81 72 ASP A O 1
ATOM 562 N N . LEU A 1 73 ? -21.745 11.678 -22.704 1.00 93.44 73 LEU A N 1
ATOM 563 C CA . LEU A 1 73 ? -21.164 10.810 -21.676 1.00 93.44 73 LEU A CA 1
ATOM 564 C C . LEU A 1 73 ? -19.785 11.352 -21.253 1.00 93.44 73 LEU A C 1
ATOM 566 O O . LEU A 1 73 ? -18.855 11.435 -22.057 1.00 93.44 73 LEU A O 1
ATOM 570 N N . ILE A 1 74 ? -19.654 11.769 -19.992 1.00 88.00 74 ILE A N 1
ATOM 571 C CA . ILE A 1 74 ? -18.517 12.557 -19.499 1.00 88.00 74 ILE A CA 1
ATOM 572 C C . ILE A 1 74 ? -17.278 11.677 -19.302 1.00 88.00 74 ILE A C 1
ATOM 574 O O . ILE A 1 74 ? -17.309 10.678 -18.587 1.00 88.00 74 ILE A O 1
ATOM 578 N N . GLY A 1 75 ? -16.147 12.105 -19.870 1.00 76.62 75 GLY A N 1
ATOM 579 C CA . GLY A 1 75 ? -14.814 11.612 -19.499 1.00 76.62 75 GLY A CA 1
ATOM 580 C C . GLY A 1 75 ? -14.488 10.170 -19.901 1.00 76.62 75 GLY A C 1
ATOM 581 O O . GLY A 1 75 ? -13.426 9.679 -19.528 1.00 76.62 75 GLY A O 1
ATOM 582 N N . LYS A 1 76 ? -15.359 9.495 -20.662 1.00 85.50 76 LYS A N 1
ATOM 583 C CA . LYS A 1 76 ? -15.135 8.133 -21.165 1.00 85.50 76 LYS A CA 1
ATOM 584 C C . LYS A 1 76 ? -14.919 8.146 -22.678 1.00 85.50 76 LYS A C 1
ATOM 586 O O . LYS A 1 76 ? -15.648 8.809 -23.415 1.00 85.50 76 LYS A O 1
ATOM 591 N N . THR A 1 77 ? -13.931 7.388 -23.139 1.00 86.94 77 THR A N 1
ATOM 592 C CA . THR A 1 77 ? -13.588 7.225 -24.557 1.00 86.94 77 THR A CA 1
ATOM 593 C C . THR A 1 77 ? -13.221 5.778 -24.832 1.00 86.94 77 THR A C 1
ATOM 595 O O . THR A 1 77 ? -12.577 5.150 -23.992 1.00 86.94 77 THR A O 1
ATOM 598 N N . TRP A 1 78 ? -13.561 5.271 -26.015 1.00 89.19 78 TRP A N 1
ATOM 599 C CA . TRP A 1 78 ? -13.247 3.899 -26.403 1.00 89.19 78 TRP A CA 1
ATOM 600 C C . TRP A 1 78 ? -12.603 3.824 -27.787 1.00 89.19 78 TRP A C 1
ATOM 602 O O . TRP A 1 78 ? -12.926 4.591 -28.702 1.00 89.19 78 TRP A O 1
ATOM 612 N N . ASP A 1 79 ? -11.702 2.850 -27.922 1.00 86.94 79 ASP A N 1
ATOM 613 C CA . ASP A 1 79 ? -11.180 2.410 -29.208 1.00 86.94 79 ASP A CA 1
ATOM 614 C C . ASP A 1 79 ? -12.261 1.540 -29.887 1.00 86.94 79 ASP A C 1
ATOM 616 O O . ASP A 1 79 ? -13.262 2.069 -30.356 1.00 86.94 79 ASP A O 1
ATOM 620 N N . ASP A 1 80 ? -12.139 0.216 -29.914 1.00 86.50 80 ASP A N 1
ATOM 621 C CA . ASP A 1 80 ? -13.138 -0.631 -30.577 1.00 86.50 80 ASP A CA 1
ATOM 622 C C . ASP A 1 80 ? -14.233 -1.077 -29.598 1.00 86.50 80 ASP A C 1
ATOM 624 O O . ASP A 1 80 ? -13.944 -1.637 -28.541 1.00 86.50 80 ASP A O 1
ATOM 628 N N . TYR A 1 81 ? -15.496 -0.819 -29.944 1.00 91.88 81 TYR A N 1
ATOM 629 C CA . TYR A 1 81 ? -16.661 -1.086 -29.096 1.00 91.88 81 TYR A CA 1
ATOM 630 C C . TYR A 1 81 ? -17.921 -1.360 -29.917 1.00 91.88 81 TYR A C 1
ATOM 632 O O . TYR A 1 81 ? -18.001 -1.076 -31.112 1.00 91.88 81 TYR A O 1
ATOM 640 N N . TYR A 1 82 ? -18.956 -1.869 -29.258 1.00 93.94 82 TYR A N 1
ATOM 641 C CA . TYR A 1 82 ? -20.327 -1.648 -29.683 1.00 93.94 82 TYR A CA 1
ATOM 642 C C . TYR A 1 82 ? -21.029 -0.726 -28.688 1.00 93.94 82 TYR A C 1
ATOM 644 O O . TYR A 1 82 ? -20.894 -0.876 -27.476 1.00 93.94 82 TYR A O 1
ATOM 652 N N . LEU A 1 83 ? -21.779 0.232 -29.221 1.00 96.62 83 LEU A N 1
ATOM 653 C CA . LEU A 1 83 ? -22.764 1.023 -28.500 1.00 96.62 83 LEU A CA 1
ATOM 654 C C . LEU A 1 83 ? -24.131 0.402 -28.778 1.00 96.62 83 LEU A C 1
ATOM 656 O O . LEU A 1 83 ? -24.554 0.322 -29.930 1.00 96.62 83 LEU A O 1
ATOM 660 N N . GLN A 1 84 ? -24.819 -0.038 -27.737 1.00 97.19 84 GLN A N 1
ATOM 661 C CA . GLN A 1 84 ? -26.189 -0.529 -27.795 1.00 97.19 84 GLN A CA 1
ATOM 662 C C . GLN A 1 84 ? -27.083 0.388 -26.958 1.00 97.19 84 GLN A C 1
ATOM 664 O O . GLN A 1 84 ? -26.658 0.857 -25.911 1.00 97.19 84 GLN A O 1
ATOM 669 N N . PHE A 1 85 ? -28.294 0.678 -27.421 1.00 96.94 85 PHE A N 1
ATOM 670 C CA . PHE A 1 85 ? -29.302 1.419 -26.657 1.00 96.94 85 PHE A CA 1
ATOM 671 C C . PHE A 1 85 ? -30.691 1.159 -27.233 1.00 96.94 85 PHE A C 1
ATOM 673 O O . PHE A 1 85 ? -30.844 0.902 -28.430 1.00 96.94 85 PHE A O 1
ATOM 680 N N . ARG A 1 86 ? -31.725 1.258 -26.402 1.00 94.88 86 ARG A N 1
ATOM 681 C CA . ARG A 1 86 ? -33.106 1.378 -26.871 1.00 94.88 86 ARG A CA 1
ATOM 682 C C . ARG A 1 86 ? -33.392 2.829 -27.242 1.00 94.88 86 ARG A C 1
ATOM 684 O O . ARG A 1 86 ? -32.984 3.751 -26.540 1.00 94.88 86 ARG A O 1
ATOM 691 N N . MET A 1 87 ? -34.125 3.035 -28.330 1.00 94.06 87 MET A N 1
ATOM 692 C CA . MET A 1 87 ? -34.563 4.352 -28.795 1.00 94.06 87 MET A CA 1
ATOM 693 C C . MET A 1 87 ? -36.046 4.319 -29.160 1.00 94.06 87 MET A C 1
ATOM 695 O O . MET A 1 87 ? -36.489 3.389 -29.831 1.00 94.06 87 MET A O 1
ATOM 699 N N . ASN A 1 88 ? -36.797 5.360 -28.798 1.00 93.62 88 ASN A N 1
ATOM 700 C CA . ASN A 1 88 ? -38.137 5.610 -29.326 1.00 93.62 88 ASN A CA 1
ATOM 701 C C . ASN A 1 88 ? -38.247 7.046 -29.849 1.00 93.62 88 ASN A C 1
ATOM 703 O O . ASN A 1 88 ? -38.293 8.015 -29.086 1.00 93.62 88 ASN A O 1
ATOM 707 N N . SER A 1 89 ? -38.266 7.169 -31.178 1.00 90.31 89 SER A N 1
ATOM 708 C CA . SER A 1 89 ? -38.374 8.441 -31.894 1.00 90.31 89 SER A CA 1
ATOM 709 C C . SER A 1 89 ? -39.821 8.942 -31.853 1.00 90.31 89 SER A C 1
ATOM 711 O O . SER A 1 89 ? -40.706 8.348 -32.478 1.00 90.31 89 SER A O 1
ATOM 713 N N . GLN A 1 90 ? -40.079 10.032 -31.126 1.00 86.31 90 GLN A N 1
ATOM 714 C CA . GLN A 1 90 ? -41.415 10.623 -30.947 1.00 86.31 90 GLN A CA 1
ATOM 715 C C . GLN A 1 90 ? -41.845 11.498 -32.141 1.00 86.31 90 GLN A C 1
ATOM 717 O O . GLN A 1 90 ? -43.038 11.626 -32.413 1.00 86.31 90 GLN A O 1
ATOM 722 N N . SER A 1 91 ? -40.886 12.024 -32.905 1.00 87.56 91 SER A N 1
ATOM 723 C CA . SER A 1 91 ? -41.083 12.829 -34.124 1.00 87.56 91 SER A CA 1
ATOM 724 C C . SER A 1 91 ? -40.603 12.103 -35.394 1.00 87.56 91 SER A C 1
ATOM 726 O O . SER A 1 91 ? -40.089 10.994 -35.324 1.00 87.56 91 SER A O 1
ATOM 728 N N . SER A 1 92 ? -40.714 12.728 -36.572 1.00 85.31 92 SER A N 1
ATOM 729 C CA . SER A 1 92 ? -40.050 12.262 -37.808 1.00 85.31 92 SER A CA 1
ATOM 730 C C . SER A 1 92 ? -38.644 12.836 -38.029 1.00 85.31 92 SER A C 1
ATOM 732 O O . SER A 1 92 ? -37.963 12.403 -38.957 1.00 85.31 92 SER A O 1
ATOM 734 N N . ALA A 1 93 ? -38.220 13.807 -37.214 1.00 88.81 93 ALA A N 1
ATOM 735 C CA . ALA A 1 93 ? -36.891 14.409 -37.270 1.00 88.81 93 ALA A CA 1
ATOM 736 C C . ALA A 1 93 ? -35.788 13.470 -36.736 1.00 88.81 93 ALA A C 1
ATOM 738 O O . ALA A 1 93 ? -36.065 12.390 -36.209 1.00 88.81 93 ALA A O 1
ATOM 739 N N . VAL A 1 94 ? -34.531 13.874 -36.931 1.00 93.62 94 VAL A N 1
ATOM 740 C CA . VAL A 1 94 ? -33.342 13.035 -36.724 1.00 93.62 94 VAL A CA 1
ATOM 741 C C . VAL A 1 94 ? -32.712 13.271 -35.350 1.00 93.62 94 VAL A C 1
ATOM 743 O O . VAL A 1 94 ? -32.519 14.414 -34.940 1.00 93.62 94 VAL A O 1
ATOM 746 N N . MET A 1 95 ? -32.324 12.180 -34.691 1.00 95.56 95 MET A N 1
ATOM 747 C CA . MET A 1 95 ? -31.350 12.175 -33.597 1.00 95.56 95 MET A CA 1
ATOM 748 C C . MET A 1 95 ? -30.016 11.626 -34.116 1.00 95.56 95 MET A C 1
ATOM 750 O O . MET A 1 95 ? -29.995 10.638 -34.852 1.00 95.56 95 MET A O 1
ATOM 754 N N . HIS A 1 96 ? -28.911 12.272 -33.760 1.00 97.69 96 HIS A N 1
ATOM 755 C CA . HIS A 1 96 ? -27.552 11.811 -34.005 1.00 97.69 96 HIS A CA 1
ATOM 756 C C . HIS A 1 96 ? -27.037 11.000 -32.809 1.00 97.69 96 HIS A C 1
ATOM 758 O O . HIS A 1 96 ? -26.834 11.540 -31.719 1.00 97.69 96 HIS A O 1
ATOM 764 N N . ALA A 1 97 ? -26.736 9.722 -33.037 1.00 97.38 97 ALA A N 1
ATOM 765 C CA . ALA A 1 97 ? -25.857 8.962 -32.159 1.00 97.38 97 ALA A CA 1
ATOM 766 C C . ALA A 1 97 ? -24.405 9.254 -32.568 1.00 97.38 97 ALA A C 1
ATOM 768 O O . ALA A 1 97 ? -23.944 8.822 -33.628 1.00 97.38 97 ALA A O 1
ATOM 769 N N . ASN A 1 98 ? -23.700 10.031 -31.751 1.00 97.88 98 ASN A N 1
ATOM 770 C CA . ASN A 1 98 ? -22.309 10.406 -31.976 1.00 97.88 98 ASN A CA 1
ATOM 771 C C . ASN A 1 98 ? -21.391 9.327 -31.392 1.00 97.88 98 ASN A C 1
ATOM 773 O O . ASN A 1 98 ? -21.545 8.942 -30.232 1.00 97.88 98 ASN A O 1
ATOM 777 N N . ILE A 1 99 ? -20.431 8.855 -32.187 1.00 96.31 99 ILE A N 1
ATOM 778 C CA . ILE A 1 99 ? -19.418 7.867 -31.788 1.00 96.31 99 ILE A CA 1
ATOM 779 C C . ILE A 1 99 ? -18.024 8.376 -32.171 1.00 96.31 99 ILE A C 1
ATOM 781 O O . ILE A 1 99 ? -17.886 9.153 -33.121 1.00 96.31 99 ILE A O 1
ATOM 785 N N . ARG A 1 100 ? -16.983 7.926 -31.457 1.00 94.00 100 ARG A N 1
ATOM 786 C CA . ARG A 1 100 ? -15.610 8.453 -31.596 1.00 94.00 100 ARG A CA 1
ATOM 787 C C . ARG A 1 100 ? -15.541 9.979 -31.378 1.00 94.00 100 ARG A C 1
ATOM 789 O O . ARG A 1 100 ? -14.811 10.675 -32.075 1.00 94.00 100 ARG A O 1
ATOM 796 N N . LEU A 1 101 ? -16.336 10.504 -30.440 1.00 93.75 101 LEU A N 1
ATOM 797 C CA . LEU A 1 101 ? -16.428 11.943 -30.171 1.00 93.75 101 LEU A CA 1
ATOM 798 C C . LEU A 1 101 ? -15.194 12.462 -29.413 1.00 93.75 101 LEU A C 1
ATOM 800 O O . LEU A 1 101 ? -14.949 12.058 -28.275 1.00 93.75 101 LEU A O 1
ATOM 804 N N . LEU A 1 102 ? -14.453 13.390 -30.023 1.00 87.12 102 LEU A N 1
ATOM 805 C CA . LEU A 1 102 ? -13.313 14.108 -29.446 1.00 87.12 102 LEU A CA 1
ATOM 806 C C . LEU A 1 102 ? -13.370 15.587 -29.862 1.00 87.12 102 LEU A C 1
ATOM 808 O O . LEU A 1 102 ? -13.022 15.955 -30.983 1.00 87.12 102 LEU A O 1
ATOM 812 N N . GLY A 1 103 ? -13.821 16.459 -28.956 1.00 86.88 103 GLY A N 1
ATOM 813 C CA . GLY A 1 103 ? -14.073 17.864 -29.290 1.00 86.88 103 GLY A CA 1
ATOM 814 C C . GLY A 1 103 ? -15.209 17.979 -30.310 1.00 86.88 103 GLY A C 1
ATOM 815 O O . GLY A 1 103 ? -16.334 17.593 -30.010 1.00 86.88 103 GLY A O 1
ATOM 816 N N . THR A 1 104 ? -14.923 18.493 -31.509 1.00 83.75 104 THR A N 1
ATOM 817 C CA . THR A 1 104 ? -15.878 18.513 -32.636 1.00 83.75 104 THR A CA 1
ATOM 818 C C . THR A 1 104 ? -15.753 17.304 -33.570 1.00 83.75 104 THR A C 1
ATOM 820 O O . THR A 1 104 ? -16.693 17.022 -34.321 1.00 83.75 104 THR A O 1
ATOM 823 N N . VAL A 1 105 ? -14.628 16.579 -33.507 1.00 93.81 105 VAL A N 1
ATOM 824 C CA . VAL A 1 105 ? -14.300 15.425 -34.356 1.00 93.81 105 VAL A CA 1
ATOM 825 C C . VAL A 1 105 ? -15.147 14.230 -33.934 1.00 93.81 105 VAL A C 1
ATOM 827 O O . VAL A 1 105 ? -15.152 13.872 -32.755 1.00 93.81 105 VAL A O 1
ATOM 830 N N . ARG A 1 106 ? -15.895 13.632 -34.869 1.00 96.50 106 ARG A N 1
ATOM 831 C CA . ARG A 1 106 ? -16.809 12.509 -34.587 1.00 96.50 106 ARG A CA 1
ATOM 832 C C . ARG A 1 106 ? -17.332 11.834 -35.848 1.00 96.50 106 ARG A C 1
ATOM 834 O O . ARG A 1 106 ? -17.434 12.463 -36.900 1.00 96.50 106 ARG A O 1
ATOM 841 N N . TYR A 1 107 ? -17.795 10.596 -35.710 1.00 97.88 107 TYR A N 1
ATOM 842 C CA . TYR A 1 107 ? -18.867 10.096 -36.569 1.00 97.88 107 TYR A CA 1
ATOM 843 C C . TYR A 1 107 ? -20.210 10.434 -35.931 1.00 97.88 107 TYR A C 1
ATOM 845 O O . TYR A 1 107 ? -20.352 10.363 -34.709 1.00 97.88 107 TYR A O 1
ATOM 853 N N . PHE A 1 108 ? -21.209 10.737 -36.750 1.00 95.81 108 PHE A N 1
ATOM 854 C CA . PHE A 1 108 ? -22.577 10.926 -36.289 1.00 95.81 108 PHE A CA 1
ATOM 855 C C . PHE A 1 108 ? -23.544 10.109 -37.147 1.00 95.81 108 PHE A C 1
ATOM 857 O O . PHE A 1 108 ? -23.578 10.221 -38.375 1.00 95.81 108 PHE A O 1
ATOM 864 N N . ILE A 1 109 ? -24.289 9.223 -36.481 1.00 98.19 109 ILE A N 1
ATOM 865 C CA . ILE A 1 109 ? -25.273 8.336 -37.095 1.00 98.19 109 ILE A CA 1
ATOM 866 C C . ILE A 1 109 ? -26.645 8.982 -36.932 1.00 98.19 109 ILE A C 1
ATOM 868 O O . ILE A 1 109 ? -27.181 9.024 -35.826 1.00 98.19 109 ILE A O 1
ATOM 872 N N . GLY A 1 110 ? -27.223 9.465 -38.029 1.00 97.06 110 GLY A N 1
ATOM 873 C CA . GLY A 1 110 ? -28.595 9.955 -38.047 1.00 97.06 110 GLY A CA 1
ATOM 874 C C . GLY A 1 110 ? -29.595 8.807 -37.970 1.00 97.06 110 GLY A C 1
ATOM 875 O O . GLY A 1 110 ? -29.557 7.891 -38.792 1.00 97.06 110 GLY A O 1
ATOM 876 N N . LEU A 1 111 ? -30.510 8.875 -37.004 1.00 96.88 111 LEU A N 1
ATOM 877 C CA . LEU A 1 111 ? -31.598 7.928 -36.777 1.00 96.88 111 LEU A CA 1
ATOM 878 C C . LEU A 1 111 ? -32.940 8.672 -36.763 1.00 96.88 111 LEU A C 1
ATOM 880 O O . LEU A 1 111 ? -33.133 9.628 -36.014 1.00 96.88 111 LEU A O 1
ATOM 884 N N . SER A 1 112 ? -33.882 8.227 -37.595 1.00 94.62 112 SER A N 1
ATOM 885 C CA . SER A 1 112 ? -35.252 8.754 -37.656 1.00 94.62 112 SER A CA 1
ATOM 886 C C . SER A 1 112 ? -36.240 7.671 -38.090 1.00 94.62 112 SER A C 1
ATOM 888 O O . SER A 1 112 ? -35.846 6.615 -38.598 1.00 94.62 112 SER A O 1
ATOM 890 N N . ARG A 1 113 ? -37.544 7.953 -37.972 1.00 93.88 113 ARG A N 1
ATOM 891 C CA . ARG A 1 113 ? -38.614 7.054 -38.444 1.00 93.88 113 ARG A CA 1
ATOM 892 C C . ARG A 1 113 ? -38.496 6.686 -39.930 1.00 93.88 113 ARG A C 1
ATOM 894 O O . ARG A 1 113 ? -38.853 5.572 -40.302 1.00 93.88 113 ARG A O 1
ATOM 901 N N . ASN A 1 114 ? -37.975 7.596 -40.760 1.00 91.75 114 ASN A N 1
ATOM 902 C CA . ASN A 1 114 ? -38.006 7.485 -42.225 1.00 91.75 114 ASN A CA 1
ATOM 903 C C . ASN A 1 114 ? -36.665 7.054 -42.840 1.00 91.75 114 ASN A C 1
ATOM 905 O O . ASN A 1 114 ? -36.650 6.270 -43.791 1.00 91.75 114 ASN A O 1
ATOM 909 N N . GLN A 1 115 ? -35.543 7.520 -42.286 1.00 94.38 115 GLN A N 1
ATOM 910 C CA . GLN A 1 115 ? -34.197 7.274 -42.814 1.00 94.38 115 GLN A CA 1
ATOM 911 C C . GLN A 1 115 ? -33.150 7.092 -41.709 1.00 94.38 115 GLN A C 1
ATOM 913 O O . GLN A 1 115 ? -33.330 7.564 -40.583 1.00 94.38 115 GLN A O 1
ATOM 918 N N . SER A 1 116 ? -32.036 6.456 -42.063 1.00 96.81 116 SER A N 1
ATOM 919 C CA . SER A 1 116 ? -30.799 6.474 -41.283 1.00 96.81 116 SER A CA 1
ATOM 920 C C . SER A 1 116 ? -29.600 6.806 -42.173 1.00 96.81 116 SER A C 1
ATOM 922 O O . SER A 1 116 ? -29.627 6.540 -43.375 1.00 96.81 116 SER A O 1
ATOM 924 N N . TYR A 1 117 ? -28.556 7.413 -41.611 1.00 97.75 117 TYR A N 1
ATOM 925 C CA . TYR A 1 117 ? -27.332 7.753 -42.345 1.00 97.75 117 TYR A CA 1
ATOM 926 C C . TYR A 1 117 ? -26.106 7.812 -41.434 1.00 97.75 117 TYR A C 1
ATOM 928 O O . TYR A 1 117 ? -26.232 7.854 -40.213 1.00 97.75 117 TYR A O 1
ATOM 936 N N . LEU A 1 118 ? -24.925 7.830 -42.048 1.00 97.62 118 LEU A N 1
ATOM 937 C CA . LEU A 1 118 ? -23.636 8.065 -41.407 1.00 97.62 118 LEU A CA 1
ATOM 938 C C . LEU A 1 118 ? -22.942 9.256 -42.071 1.00 97.62 118 LEU A C 1
ATOM 940 O O . LEU A 1 118 ? -22.773 9.272 -43.292 1.00 97.62 118 LEU A O 1
ATOM 944 N N . SER A 1 119 ? -22.476 10.181 -41.240 1.00 97.00 119 SER A N 1
ATOM 945 C CA . SER A 1 119 ? -21.600 11.291 -41.615 1.00 97.00 119 SER A CA 1
ATOM 946 C C . SER A 1 119 ? -20.402 11.361 -40.658 1.00 97.00 119 SER A C 1
ATOM 948 O O . SER A 1 119 ? -20.417 10.763 -39.575 1.00 97.00 119 SER A O 1
ATOM 950 N N . ARG A 1 120 ? -19.346 12.082 -41.047 1.00 95.88 120 ARG A N 1
ATOM 951 C CA . ARG A 1 120 ? -18.136 12.29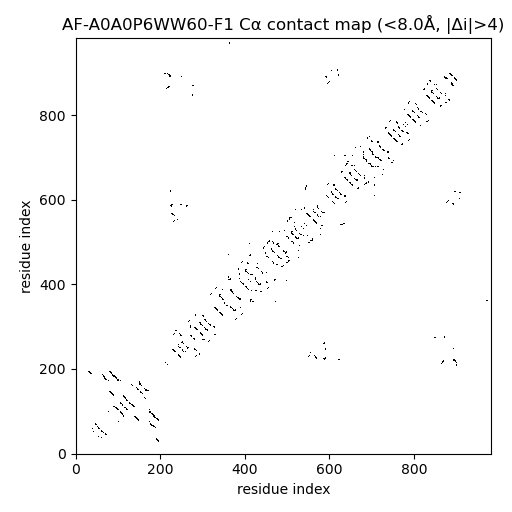4 -40.231 1.00 95.88 120 ARG A CA 1
ATOM 952 C C . ARG A 1 120 ? -17.745 13.766 -40.216 1.00 95.88 120 ARG A C 1
ATOM 954 O O . ARG A 1 120 ? -17.694 14.383 -41.272 1.00 95.88 120 ARG A O 1
ATOM 961 N N . GLN A 1 121 ? -17.391 14.298 -39.053 1.00 93.88 121 GLN A N 1
ATOM 962 C CA . GLN A 1 121 ? -16.692 15.574 -38.913 1.00 93.88 121 GLN A CA 1
ATOM 963 C C . GLN A 1 121 ? -15.228 15.289 -38.558 1.00 93.88 121 GLN A C 1
ATOM 965 O O . GLN A 1 121 ? -14.969 14.555 -37.603 1.00 93.88 121 GLN A O 1
ATOM 970 N N . ASP A 1 122 ? -14.291 15.803 -39.356 1.00 89.06 122 ASP A N 1
ATOM 971 C CA . ASP A 1 122 ? -12.849 15.571 -39.183 1.00 89.06 122 ASP A CA 1
ATOM 972 C C . ASP A 1 122 ? -12.144 16.644 -38.329 1.00 89.06 122 ASP A C 1
ATOM 974 O O . ASP A 1 122 ? -12.766 17.580 -37.821 1.00 89.06 122 ASP A O 1
ATOM 978 N N . ASP A 1 123 ? -10.832 16.480 -38.147 1.00 83.88 123 ASP A N 1
ATOM 979 C CA . ASP A 1 123 ? -9.943 17.367 -37.386 1.00 83.88 123 ASP A CA 1
ATOM 980 C C . ASP A 1 123 ? -9.733 18.745 -38.036 1.00 83.88 123 ASP A C 1
ATOM 982 O O . ASP A 1 123 ? -9.425 19.716 -37.344 1.00 83.88 123 ASP A O 1
ATOM 986 N N . GLN A 1 124 ? -9.987 18.863 -39.341 1.00 84.75 124 GLN A N 1
ATOM 987 C CA . GLN A 1 124 ? -10.068 20.136 -40.066 1.00 84.75 124 GLN A CA 1
ATOM 988 C C . GLN A 1 124 ? -11.457 20.783 -39.948 1.00 84.75 124 GLN A C 1
ATOM 990 O O . GLN A 1 124 ? -11.726 21.802 -40.587 1.00 84.75 124 GLN A O 1
ATOM 995 N N . ASN A 1 125 ? -12.339 20.210 -39.121 1.00 79.88 125 ASN A N 1
ATOM 996 C CA . ASN A 1 125 ? -13.717 20.635 -38.909 1.00 79.88 125 ASN A CA 1
ATOM 997 C C . ASN A 1 125 ? -14.583 20.561 -40.188 1.00 79.88 125 ASN A C 1
ATOM 999 O O . ASN A 1 125 ? -15.610 21.236 -40.285 1.00 79.88 125 ASN A O 1
ATOM 1003 N N . THR A 1 126 ? -14.183 19.733 -41.159 1.00 91.00 126 THR A N 1
ATOM 1004 C CA . THR A 1 126 ? -14.914 19.476 -42.405 1.00 91.00 126 THR A CA 1
ATOM 1005 C C . THR A 1 126 ? -15.914 18.345 -42.196 1.00 91.00 126 THR A C 1
ATOM 1007 O O . THR A 1 126 ? -15.590 17.309 -41.610 1.00 91.00 126 THR A O 1
ATOM 1010 N N . ILE A 1 127 ? -17.141 18.533 -42.688 1.00 93.94 127 ILE A N 1
ATOM 1011 C CA . ILE A 1 127 ? -18.196 17.518 -42.642 1.00 93.94 127 ILE A CA 1
ATOM 1012 C C . ILE A 1 127 ? -18.201 16.724 -43.954 1.00 93.94 127 ILE A C 1
ATOM 1014 O O . ILE A 1 127 ? -18.323 17.283 -45.042 1.00 93.94 127 ILE A O 1
ATOM 1018 N N . HIS A 1 128 ? -18.080 15.405 -43.824 1.00 92.81 128 HIS A N 1
ATOM 1019 C CA . HIS A 1 128 ? -18.177 14.411 -44.887 1.00 92.81 128 HIS A CA 1
ATOM 1020 C C . HIS A 1 128 ? -19.524 13.704 -44.742 1.00 92.81 128 HIS A C 1
ATOM 1022 O O . HIS A 1 128 ? -19.667 12.781 -43.934 1.00 92.81 128 HIS A O 1
ATOM 1028 N N . ASP A 1 129 ? -20.523 14.175 -45.486 1.00 92.56 129 ASP A N 1
ATOM 1029 C CA . ASP A 1 129 ? -21.885 13.645 -45.430 1.00 92.56 129 ASP A CA 1
ATOM 1030 C C . ASP A 1 129 ? -22.117 12.448 -46.360 1.00 92.56 129 ASP A C 1
ATOM 1032 O O . ASP A 1 129 ? -21.491 12.309 -47.411 1.00 92.56 129 ASP A O 1
ATOM 1036 N N . GLY A 1 130 ? -23.076 11.595 -45.987 1.00 87.12 130 GLY A N 1
ATOM 1037 C CA . GLY A 1 130 ? -23.579 10.529 -46.859 1.00 87.12 130 GLY A CA 1
ATOM 1038 C C . GLY A 1 130 ? -22.640 9.330 -47.028 1.00 87.12 130 GLY A C 1
ATOM 1039 O O . GLY A 1 130 ? -22.762 8.606 -48.015 1.00 87.12 130 GLY A O 1
ATOM 1040 N N . LEU A 1 131 ? -21.738 9.089 -46.069 1.00 93.69 131 LEU A N 1
ATOM 1041 C CA . LEU A 1 131 ? -20.794 7.959 -46.074 1.00 93.69 131 LEU A CA 1
ATOM 1042 C C . LEU A 1 131 ? -21.510 6.602 -46.148 1.00 93.69 131 LEU A C 1
ATOM 1044 O O . LEU A 1 131 ? -21.039 5.670 -46.799 1.00 93.69 131 LEU A O 1
ATOM 1048 N N . ALA A 1 132 ? -22.677 6.508 -45.509 1.00 95.38 132 ALA A N 1
ATOM 1049 C CA . ALA A 1 132 ? -23.645 5.442 -45.722 1.00 95.38 132 ALA A CA 1
ATOM 1050 C C . ALA A 1 132 ? -25.072 5.962 -45.510 1.00 95.38 132 ALA A C 1
ATOM 1052 O O . ALA A 1 132 ? -25.296 6.923 -44.774 1.00 95.38 132 ALA A O 1
ATOM 1053 N N . THR A 1 133 ? -26.049 5.299 -46.130 1.00 94.69 133 THR A N 1
ATOM 1054 C CA . THR A 1 133 ? -27.482 5.549 -45.919 1.00 94.69 133 THR A CA 1
ATOM 1055 C C . THR A 1 133 ? -28.230 4.231 -45.743 1.00 94.69 133 THR A C 1
ATOM 1057 O O . THR A 1 133 ? -27.817 3.185 -46.245 1.00 94.69 133 THR A O 1
ATOM 1060 N N . GLY A 1 134 ? -29.334 4.279 -45.004 1.00 92.75 134 GLY A N 1
ATOM 1061 C CA . GLY A 1 134 ? -30.183 3.141 -44.684 1.00 92.75 134 GLY A CA 1
ATOM 1062 C C . GLY A 1 134 ? -31.638 3.559 -44.479 1.00 92.75 134 GLY A C 1
ATOM 1063 O O . GLY A 1 134 ? -32.000 4.738 -44.492 1.00 92.75 134 GLY A O 1
ATOM 1064 N N . ARG A 1 135 ? -32.511 2.567 -44.290 1.00 91.69 135 ARG A N 1
ATOM 1065 C CA . ARG A 1 135 ? -33.933 2.812 -43.998 1.00 91.69 135 ARG A CA 1
ATOM 1066 C C . ARG A 1 135 ? -34.108 3.393 -42.592 1.00 91.69 135 ARG A C 1
ATOM 1068 O O . ARG A 1 135 ? -33.240 3.226 -41.737 1.00 91.69 135 ARG A O 1
ATOM 1075 N N . GLY A 1 136 ? -35.243 4.040 -42.350 1.00 90.62 136 GLY A N 1
ATOM 1076 C CA . GLY A 1 136 ? -35.639 4.462 -41.010 1.00 90.62 136 GLY A CA 1
ATOM 1077 C C . GLY A 1 136 ? -35.857 3.299 -40.042 1.00 90.62 136 GLY A C 1
ATOM 1078 O O . GLY A 1 136 ? -36.061 2.143 -40.446 1.00 90.62 136 GLY A O 1
ATOM 1079 N N . ILE A 1 137 ? -35.809 3.628 -38.751 1.00 93.50 137 ILE A N 1
ATOM 1080 C CA . ILE A 1 137 ? -35.966 2.652 -37.665 1.00 93.50 137 ILE A CA 1
ATOM 1081 C C . ILE A 1 137 ? -37.425 2.195 -37.521 1.00 93.50 137 ILE A C 1
ATOM 1083 O O . ILE A 1 137 ? -37.667 1.007 -37.341 1.00 93.50 137 ILE A O 1
ATOM 1087 N N . GLY A 1 138 ? -38.383 3.096 -37.756 1.00 90.88 138 GLY A N 1
ATOM 1088 C CA . GLY A 1 138 ? -39.810 2.871 -37.514 1.00 90.88 138 GLY A CA 1
ATOM 1089 C C . GLY A 1 138 ? -40.335 3.734 -36.366 1.00 90.88 138 GLY A C 1
ATOM 1090 O O . GLY A 1 138 ? -39.698 4.711 -35.976 1.00 90.88 138 GLY A O 1
ATOM 1091 N N . SER A 1 139 ? -41.525 3.405 -35.867 1.00 88.25 139 SER A N 1
ATOM 1092 C CA . SER A 1 139 ? -42.165 4.057 -34.719 1.00 88.25 139 SER A CA 1
ATOM 1093 C C . SER A 1 139 ? -42.316 3.075 -33.563 1.00 88.25 139 SER A C 1
ATOM 1095 O O . SER A 1 139 ? -42.799 1.965 -33.785 1.00 88.25 139 SER A O 1
ATOM 1097 N N . GLY A 1 140 ? -42.025 3.522 -32.342 1.00 91.31 140 GLY A N 1
ATOM 1098 C CA . GLY A 1 140 ? -41.999 2.675 -31.151 1.00 91.31 140 GLY A CA 1
ATOM 1099 C C . GLY A 1 140 ? -40.577 2.504 -30.621 1.00 91.31 140 GLY A C 1
ATOM 1100 O O . GLY A 1 140 ? -39.652 3.180 -31.072 1.00 91.31 140 GLY A O 1
ATOM 1101 N N . TRP A 1 141 ? -40.422 1.628 -29.631 1.00 93.31 141 TRP A N 1
ATOM 1102 C CA . TRP A 1 141 ? -39.121 1.271 -29.071 1.00 93.31 141 TRP A CA 1
ATOM 1103 C C . TRP A 1 141 ? -38.382 0.286 -29.979 1.00 93.31 141 TRP A C 1
ATOM 1105 O O . TRP A 1 141 ? -38.919 -0.766 -30.317 1.00 93.31 141 TRP A O 1
ATOM 1115 N N . HIS A 1 142 ? -37.139 0.621 -30.318 1.00 93.88 142 HIS A N 1
ATOM 1116 C CA . HIS A 1 142 ? -36.240 -0.185 -31.141 1.00 93.88 142 HIS A CA 1
ATOM 1117 C C . HIS A 1 142 ? -34.883 -0.344 -30.450 1.00 93.88 142 HIS A C 1
ATOM 1119 O O . HIS A 1 142 ? -34.366 0.618 -29.878 1.00 93.88 142 HIS A O 1
ATOM 1125 N N . LEU A 1 143 ? -34.283 -1.533 -30.525 1.00 93.62 143 LEU A N 1
ATOM 1126 C CA . LEU A 1 143 ? -32.920 -1.782 -30.060 1.00 93.62 143 LEU A CA 1
ATOM 1127 C C . LEU A 1 143 ? -31.926 -1.398 -31.159 1.00 93.62 143 LEU A C 1
ATOM 1129 O O . LEU A 1 143 ? -31.823 -2.073 -32.185 1.00 93.62 143 LEU A O 1
ATOM 1133 N N . ILE A 1 144 ? -31.168 -0.333 -30.932 1.00 96.81 144 ILE A N 1
ATOM 1134 C CA . ILE A 1 144 ? -30.086 0.105 -31.807 1.00 96.81 144 ILE A CA 1
ATOM 1135 C C . ILE A 1 144 ? -28.778 -0.520 -31.323 1.00 96.81 144 ILE A C 1
ATOM 1137 O O . ILE A 1 144 ? -28.473 -0.483 -30.132 1.00 96.81 144 ILE A O 1
ATOM 1141 N N . ARG A 1 145 ? -27.983 -1.068 -32.246 1.00 95.00 145 ARG A N 1
ATOM 1142 C CA . ARG A 1 145 ? -26.608 -1.511 -31.978 1.00 95.00 145 ARG A CA 1
ATOM 1143 C C . ARG A 1 145 ? -25.669 -0.999 -33.062 1.00 95.00 145 ARG A C 1
ATOM 1145 O O . ARG A 1 145 ? -25.845 -1.306 -34.237 1.00 95.00 145 ARG A O 1
ATOM 1152 N N . ILE A 1 146 ? -24.679 -0.216 -32.654 1.00 96.94 146 ILE A N 1
ATOM 1153 C CA . ILE A 1 146 ? -23.647 0.390 -33.491 1.00 96.94 146 ILE A CA 1
ATOM 1154 C C . ILE A 1 146 ? -22.319 -0.254 -33.099 1.00 96.94 146 ILE A C 1
ATOM 1156 O O . ILE A 1 146 ? -21.776 0.056 -32.043 1.00 96.94 146 ILE A O 1
ATOM 1160 N N . THR A 1 147 ? -21.802 -1.157 -33.925 1.00 94.12 147 THR A N 1
ATOM 1161 C CA . THR A 1 147 ? -20.510 -1.819 -33.706 1.00 94.12 147 THR A CA 1
ATOM 1162 C C . THR A 1 147 ? -19.435 -1.105 -34.519 1.00 94.12 147 THR A C 1
ATOM 1164 O O . THR A 1 147 ? -19.535 -1.043 -35.744 1.00 94.12 147 THR A O 1
ATOM 1167 N N . VAL A 1 148 ? -18.405 -0.588 -33.849 1.00 89.06 148 VAL A N 1
ATOM 1168 C CA . VAL A 1 148 ? -17.264 0.111 -34.447 1.00 89.06 148 VAL A CA 1
ATOM 1169 C C . VAL A 1 148 ? -15.959 -0.612 -34.097 1.00 89.06 148 VAL A C 1
ATOM 1171 O O . VAL A 1 148 ? -15.578 -0.704 -32.934 1.00 89.06 148 VAL A O 1
ATOM 1174 N N . VAL A 1 149 ? -15.289 -1.159 -35.115 1.00 85.25 149 VAL A N 1
ATOM 1175 C CA . VAL A 1 149 ? -14.042 -1.935 -34.978 1.00 85.25 149 VAL A CA 1
ATOM 1176 C C . VAL A 1 149 ? -13.057 -1.501 -36.060 1.00 85.25 149 VAL A C 1
ATOM 1178 O O . VAL A 1 149 ? -13.324 -1.665 -37.255 1.00 85.25 149 VAL A O 1
ATOM 1181 N N . GLY A 1 150 ? -11.932 -0.909 -35.660 1.00 85.00 150 GLY A N 1
ATOM 1182 C CA . GLY A 1 150 ? -11.058 -0.166 -36.559 1.00 85.00 150 GLY A CA 1
ATOM 1183 C C . GLY A 1 150 ? -11.858 0.895 -37.319 1.00 85.00 150 GLY A C 1
ATOM 1184 O O . GLY A 1 150 ? -12.569 1.700 -36.718 1.00 85.00 150 GLY A O 1
ATOM 1185 N N . GLY A 1 151 ? -11.785 0.857 -38.653 1.00 83.00 151 GLY A N 1
ATOM 1186 C CA . GLY A 1 151 ? -12.611 1.702 -39.522 1.00 83.00 151 GLY A CA 1
ATOM 1187 C C . GLY A 1 151 ? -13.978 1.138 -39.905 1.00 83.00 151 GLY A C 1
ATOM 1188 O O . GLY A 1 151 ? -14.739 1.835 -40.571 1.00 83.00 151 GLY A O 1
ATOM 1189 N N . ARG A 1 152 ? -14.316 -0.100 -39.519 1.00 91.62 152 ARG A N 1
ATOM 1190 C CA . ARG A 1 152 ? -15.610 -0.716 -39.843 1.00 91.62 152 ARG A CA 1
ATOM 1191 C C . ARG A 1 152 ? -16.676 -0.247 -38.855 1.00 91.62 152 ARG A C 1
ATOM 1193 O O . ARG A 1 152 ? -16.556 -0.506 -37.662 1.00 91.62 152 ARG A O 1
ATOM 1200 N N . ILE A 1 153 ? -17.745 0.356 -39.367 1.00 96.00 153 ILE A N 1
ATOM 1201 C CA . ILE A 1 153 ? -18.934 0.772 -38.613 1.00 96.00 153 ILE A CA 1
ATOM 1202 C C . ILE A 1 153 ? -20.136 -0.006 -39.149 1.00 96.00 153 ILE A C 1
ATOM 1204 O O . ILE A 1 153 ? -20.461 0.078 -40.331 1.00 96.00 153 ILE A O 1
ATOM 1208 N N . GLU A 1 154 ? -20.815 -0.758 -38.291 1.00 95.88 154 GLU A N 1
ATOM 1209 C CA . GLU A 1 154 ? -22.032 -1.505 -38.616 1.00 95.88 154 GLU A CA 1
ATOM 1210 C C . GLU A 1 154 ? -23.171 -1.078 -37.697 1.00 95.88 154 GLU A C 1
ATOM 1212 O O . GLU A 1 154 ? -23.018 -1.076 -36.478 1.00 95.88 154 GLU A O 1
ATOM 1217 N N . VAL A 1 155 ? -24.318 -0.731 -38.283 1.00 96.06 155 VAL A N 1
ATOM 1218 C CA . VAL A 1 155 ? -25.498 -0.273 -37.540 1.00 96.06 155 VAL A CA 1
ATOM 1219 C C . VAL A 1 155 ? -26.644 -1.251 -37.751 1.00 96.06 155 VAL A C 1
ATOM 1221 O O . VAL A 1 155 ? -27.039 -1.527 -38.887 1.00 96.06 155 VAL A O 1
ATOM 1224 N N . LEU A 1 156 ? -27.203 -1.756 -36.655 1.00 90.94 156 LEU A N 1
ATOM 1225 C CA . LEU A 1 156 ? -28.392 -2.600 -36.613 1.00 90.94 156 LEU A CA 1
ATOM 1226 C C . LEU A 1 156 ? -29.511 -1.914 -35.823 1.00 90.94 156 LEU A C 1
ATOM 1228 O O . LEU A 1 156 ? -29.261 -1.164 -34.882 1.00 90.94 156 LEU A O 1
ATOM 1232 N N . CYS A 1 157 ? -30.746 -2.222 -36.203 1.00 94.38 157 CYS A N 1
ATOM 1233 C CA . CYS A 1 157 ? -31.983 -1.868 -35.515 1.00 94.38 157 CYS A CA 1
ATOM 1234 C C . CYS A 1 157 ? -32.807 -3.154 -35.404 1.00 94.38 157 CYS A C 1
ATOM 1236 O O . CYS A 1 157 ? -33.136 -3.736 -36.436 1.00 94.38 157 CYS A O 1
ATOM 1238 N N . ASP A 1 158 ? -33.090 -3.634 -34.194 1.00 86.69 158 ASP A N 1
ATOM 1239 C CA . ASP A 1 158 ? -33.761 -4.919 -33.922 1.00 86.69 158 ASP A CA 1
ATOM 1240 C C . ASP A 1 158 ? -33.117 -6.101 -34.673 1.00 86.69 158 ASP A C 1
ATOM 1242 O O . ASP A 1 158 ? -33.777 -6.874 -35.368 1.00 86.69 158 ASP A O 1
ATOM 1246 N N . ASN A 1 159 ? -31.783 -6.193 -34.614 1.00 79.50 159 ASN A N 1
ATOM 1247 C CA . ASN A 1 159 ? -30.942 -7.136 -35.372 1.00 79.50 159 ASN A CA 1
ATOM 1248 C C . ASN A 1 159 ? -31.049 -7.044 -36.914 1.00 79.50 159 ASN A C 1
ATOM 1250 O O . ASN A 1 159 ? -30.314 -7.728 -37.629 1.00 79.50 159 ASN A O 1
ATOM 1254 N N . ARG A 1 160 ? -31.881 -6.152 -37.465 1.00 91.00 160 ARG A N 1
ATOM 1255 C CA . ARG A 1 160 ? -31.896 -5.806 -38.890 1.00 91.00 160 ARG A CA 1
ATOM 1256 C C . ARG A 1 160 ? -30.827 -4.751 -39.162 1.00 91.00 160 ARG A C 1
ATOM 1258 O O . ARG A 1 160 ? -30.938 -3.599 -38.745 1.00 91.00 160 ARG A O 1
ATOM 1265 N N . ARG A 1 161 ? -29.805 -5.137 -39.920 1.00 93.69 161 ARG A N 1
ATOM 1266 C CA . ARG A 1 161 ? -28.733 -4.247 -40.380 1.00 93.69 161 ARG A CA 1
ATOM 1267 C C . ARG A 1 161 ? -29.285 -3.091 -41.225 1.00 93.69 161 ARG A C 1
ATOM 1269 O O . ARG A 1 161 ? -29.917 -3.333 -42.253 1.00 93.69 161 ARG A O 1
ATOM 1276 N N . LEU A 1 162 ? -29.028 -1.854 -40.801 1.00 92.69 162 LEU A N 1
ATOM 1277 C CA . LEU A 1 162 ? -29.362 -0.633 -41.537 1.00 92.69 162 LEU A CA 1
ATOM 1278 C C . LEU A 1 162 ? -28.313 -0.358 -42.620 1.00 92.69 162 LEU A C 1
ATOM 1280 O O . LEU A 1 162 ? -28.674 -0.193 -43.783 1.00 92.69 162 LEU A O 1
ATOM 1284 N N . PHE A 1 163 ? -27.029 -0.374 -42.247 1.00 95.81 163 PHE A N 1
ATOM 1285 C CA . PHE A 1 163 ? -25.887 -0.251 -43.158 1.00 95.81 163 PHE A CA 1
ATOM 1286 C C . PHE A 1 163 ? -24.580 -0.756 -42.517 1.00 95.81 163 PHE A C 1
ATOM 1288 O O . PHE A 1 163 ? -24.502 -0.979 -41.307 1.00 95.81 163 PHE A O 1
ATOM 1295 N N . VAL A 1 164 ? -23.549 -0.922 -43.353 1.00 93.31 164 VAL A N 1
ATOM 1296 C CA . VAL A 1 164 ? -22.143 -1.097 -42.953 1.00 93.31 164 VAL A CA 1
ATOM 1297 C C . VAL A 1 164 ? -21.308 -0.134 -43.777 1.00 93.31 164 VAL A C 1
ATOM 1299 O O . VAL A 1 164 ? -21.518 -0.022 -44.984 1.00 93.31 164 VAL A O 1
ATOM 1302 N N . TYR A 1 165 ? -20.353 0.516 -43.132 1.00 93.69 165 TYR A N 1
ATOM 1303 C CA . TYR A 1 165 ? -19.344 1.357 -43.752 1.00 93.69 165 TYR A CA 1
ATOM 1304 C C . TYR A 1 165 ? -17.954 0.915 -43.284 1.00 93.69 165 TYR A C 1
ATOM 1306 O O . TYR A 1 165 ? -17.817 0.360 -42.194 1.00 93.69 165 TYR A O 1
ATOM 1314 N N . THR A 1 166 ? -16.930 1.174 -44.094 1.00 93.25 166 THR A N 1
ATOM 1315 C CA . THR A 1 166 ? -15.531 1.025 -43.684 1.00 93.25 166 THR A CA 1
ATOM 1316 C C . THR A 1 166 ? -14.778 2.272 -44.112 1.00 93.25 166 THR A C 1
ATOM 1318 O O . THR A 1 166 ? -14.588 2.497 -45.307 1.00 93.25 166 THR A O 1
ATOM 1321 N N . ASP A 1 167 ? -14.365 3.080 -43.142 1.00 87.44 167 ASP A N 1
ATOM 1322 C CA . ASP A 1 167 ? -13.571 4.279 -43.383 1.00 87.44 167 ASP A CA 1
ATOM 1323 C C . ASP A 1 167 ? -12.108 3.885 -43.662 1.00 87.44 167 ASP A C 1
ATOM 1325 O O . ASP A 1 167 ? -11.502 3.204 -42.827 1.00 87.44 167 ASP A O 1
ATOM 1329 N N . PRO A 1 168 ? -11.516 4.276 -44.807 1.00 81.50 168 PRO A N 1
ATOM 1330 C CA . PRO A 1 168 ? -10.102 4.027 -45.080 1.00 81.50 168 PRO A CA 1
ATOM 1331 C C . PRO A 1 168 ? -9.161 4.854 -44.189 1.00 81.50 168 PRO A C 1
ATOM 1333 O O . PRO A 1 168 ? -8.008 4.465 -44.028 1.00 81.50 168 PRO A O 1
ATOM 1336 N N . ASN A 1 169 ? -9.633 5.965 -43.607 1.00 85.50 169 ASN A N 1
ATOM 1337 C CA . ASN A 1 169 ? -8.874 6.845 -42.713 1.00 85.50 169 ASN A CA 1
ATOM 1338 C C . ASN A 1 169 ? -9.692 7.100 -41.429 1.00 85.50 169 ASN A C 1
ATOM 1340 O O . ASN A 1 169 ? -10.262 8.183 -41.270 1.00 85.50 169 ASN A O 1
ATOM 1344 N N . PRO A 1 170 ? -9.822 6.096 -40.544 1.00 90.44 170 PRO A N 1
ATOM 1345 C CA . PRO A 1 170 ? -10.836 6.107 -39.500 1.00 90.44 170 PRO A CA 1
ATOM 1346 C C . PRO A 1 170 ? -10.499 6.980 -38.292 1.00 90.44 170 PRO A C 1
ATOM 1348 O O . PRO A 1 170 ? -9.337 7.108 -37.907 1.00 90.44 170 PRO A O 1
ATOM 1351 N N . LEU A 1 171 ? -11.536 7.489 -37.620 1.00 88.44 171 LEU A N 1
ATOM 1352 C CA . LEU A 1 171 ? -11.396 8.067 -36.280 1.00 88.44 171 LEU A CA 1
ATOM 1353 C C . LEU A 1 171 ? -11.128 6.942 -35.268 1.00 88.44 171 LEU A C 1
ATOM 1355 O O . LEU A 1 171 ? -11.887 5.976 -35.186 1.00 88.44 171 LEU A O 1
ATOM 1359 N N . THR A 1 172 ? -10.031 7.056 -34.519 1.00 78.81 172 THR A N 1
ATOM 1360 C CA . THR A 1 172 ? -9.399 5.925 -33.813 1.00 78.81 172 THR A CA 1
ATOM 1361 C C . THR A 1 172 ? -9.734 5.793 -32.332 1.00 78.81 172 THR A C 1
ATOM 1363 O O . THR A 1 172 ? -9.467 4.732 -31.769 1.00 78.81 172 THR A O 1
ATOM 1366 N N . SER A 1 173 ? -10.329 6.813 -31.708 1.00 85.25 173 SER A N 1
ATOM 1367 C CA . SER A 1 173 ? -10.827 6.780 -30.326 1.00 85.25 173 SER A CA 1
ATOM 1368 C C . SER A 1 173 ? -11.891 7.862 -30.109 1.00 85.25 173 SER A C 1
ATOM 1370 O O . SER A 1 173 ? -12.046 8.748 -30.950 1.00 85.25 173 SER A O 1
ATOM 1372 N N . GLY A 1 174 ? -12.627 7.806 -29.000 1.00 88.81 174 GLY A N 1
ATOM 1373 C CA . GLY A 1 174 ? -13.497 8.899 -28.550 1.00 88.81 174 GLY A CA 1
ATOM 1374 C C . GLY A 1 174 ? -14.751 8.448 -27.805 1.00 88.81 174 GLY A C 1
ATOM 1375 O O . GLY A 1 174 ? -15.000 7.255 -27.641 1.00 88.81 174 GLY A O 1
ATOM 1376 N N . GLY A 1 175 ? -15.513 9.420 -27.309 1.00 91.56 175 GLY A N 1
ATOM 1377 C CA . GLY A 1 175 ? -16.702 9.199 -26.487 1.00 91.56 175 GLY A CA 1
ATOM 1378 C C . GLY A 1 175 ? -17.979 8.923 -27.281 1.00 91.56 175 GLY A C 1
ATOM 1379 O O . GLY A 1 175 ? -17.973 8.796 -28.512 1.00 91.56 175 GLY A O 1
ATOM 1380 N N . VAL A 1 176 ? -19.087 8.865 -26.541 1.00 96.69 176 VAL A N 1
ATOM 1381 C CA . VAL A 1 176 ? -20.457 8.709 -27.046 1.00 96.69 176 VAL A CA 1
ATOM 1382 C C . VAL A 1 176 ? -21.306 9.894 -26.584 1.00 96.69 176 VAL A C 1
ATOM 1384 O O . VAL A 1 176 ? -21.202 10.317 -25.434 1.00 96.69 176 VAL A O 1
ATOM 1387 N N . ALA A 1 177 ? -22.165 10.408 -27.464 1.00 96.94 177 ALA A N 1
ATOM 1388 C CA . ALA A 1 177 ? -23.157 11.425 -27.117 1.00 96.94 177 ALA A CA 1
ATOM 1389 C C . ALA A 1 177 ? -24.414 11.308 -27.987 1.00 96.94 177 ALA A C 1
ATOM 1391 O O . ALA A 1 177 ? -24.343 10.870 -29.138 1.00 96.94 177 ALA A O 1
ATOM 1392 N N . PHE A 1 178 ? -25.549 11.772 -27.473 1.00 97.56 178 PHE A N 1
ATOM 1393 C CA . PHE A 1 178 ? -26.787 11.912 -28.238 1.00 97.56 178 PHE A CA 1
ATOM 1394 C C . PHE A 1 178 ? -27.062 13.391 -28.516 1.00 97.56 178 PHE A C 1
ATOM 1396 O O . PHE A 1 178 ? -27.104 14.206 -27.598 1.00 97.56 178 PHE A O 1
ATOM 1403 N N . GLU A 1 179 ? -27.263 13.737 -29.785 1.00 96.00 179 GLU A N 1
ATOM 1404 C CA . GLU A 1 179 ? -27.657 15.078 -30.230 1.00 96.00 179 GLU A CA 1
ATOM 1405 C C . GLU A 1 179 ? -29.023 14.966 -30.911 1.00 96.00 179 GLU A C 1
ATOM 1407 O O . GLU A 1 179 ? -29.156 14.329 -31.953 1.00 96.00 179 GLU A O 1
ATOM 1412 N N . ASN A 1 180 ? -30.058 15.578 -30.341 1.00 93.19 180 ASN A N 1
ATOM 1413 C CA . ASN A 1 180 ? -31.299 15.804 -31.083 1.00 93.19 180 ASN A CA 1
ATOM 1414 C C . ASN A 1 180 ? -31.113 17.021 -31.999 1.00 93.19 180 ASN A C 1
ATOM 1416 O O . ASN A 1 180 ? -30.406 17.956 -31.633 1.00 93.19 180 ASN A O 1
ATOM 1420 N N . LEU A 1 181 ? -31.754 17.030 -33.171 1.00 90.88 181 LEU A N 1
ATOM 1421 C CA . LEU A 1 181 ? -31.869 18.228 -34.014 1.00 90.88 181 LEU A CA 1
ATOM 1422 C C . LEU A 1 181 ? -33.146 19.023 -33.683 1.00 90.88 181 LEU A C 1
ATOM 1424 O O . LEU A 1 181 ? -33.994 18.562 -32.926 1.00 90.88 181 LEU A O 1
ATOM 1428 N N . THR A 1 182 ? -33.306 20.218 -34.258 1.00 80.25 182 THR A N 1
ATOM 1429 C CA . THR A 1 182 ? -34.295 21.249 -33.860 1.00 80.25 182 THR A CA 1
ATOM 1430 C C . THR A 1 182 ? -35.747 20.780 -33.683 1.00 80.25 182 THR A C 1
ATOM 1432 O O . THR A 1 182 ? -36.449 21.316 -32.831 1.00 80.25 182 THR A O 1
ATOM 1435 N N . GLU A 1 183 ? -36.200 19.782 -34.446 1.00 85.88 183 GLU A N 1
ATOM 1436 C CA . GLU A 1 183 ? -37.565 19.225 -34.373 1.00 85.88 183 GLU A CA 1
ATOM 1437 C C . GLU A 1 183 ? -37.612 17.790 -33.812 1.00 85.88 183 GLU A C 1
ATOM 1439 O O . GLU A 1 183 ? -38.656 17.134 -33.845 1.00 85.88 183 GLU A O 1
ATOM 1444 N N . ALA A 1 184 ? -36.481 17.266 -33.335 1.00 88.56 184 ALA A N 1
ATOM 1445 C CA . ALA A 1 184 ? -36.386 15.915 -32.807 1.00 88.56 184 ALA A CA 1
ATOM 1446 C C . ALA A 1 184 ? -36.874 15.844 -31.359 1.00 88.56 184 ALA A C 1
ATOM 1448 O O . ALA A 1 184 ? -36.498 16.656 -30.512 1.00 88.56 184 ALA A O 1
ATOM 1449 N N . ALA A 1 185 ? -37.690 14.829 -31.088 1.00 91.31 185 ALA A N 1
ATOM 1450 C CA . ALA A 1 185 ? -38.052 14.384 -29.753 1.00 91.31 185 ALA A CA 1
ATOM 1451 C C . ALA A 1 185 ? -37.792 12.875 -29.657 1.00 91.31 185 ALA A C 1
ATOM 1453 O O . ALA A 1 185 ? -38.272 12.098 -30.492 1.00 91.31 185 ALA A O 1
ATOM 1454 N N . THR A 1 186 ? -37.018 12.462 -28.656 1.00 94.12 186 THR A N 1
ATOM 1455 C CA . THR A 1 186 ? -36.455 11.107 -28.565 1.00 94.12 186 THR A CA 1
ATOM 1456 C C . THR A 1 186 ? -36.427 10.640 -27.116 1.00 94.12 186 THR A C 1
ATOM 1458 O O . THR A 1 186 ? -35.975 11.378 -26.246 1.00 94.12 186 THR A O 1
ATOM 1461 N N . LEU A 1 187 ? -36.853 9.400 -26.871 1.00 95.00 187 LEU A N 1
ATOM 1462 C CA . LEU A 1 187 ? -36.534 8.660 -25.648 1.00 95.00 187 LEU A CA 1
ATOM 1463 C C . LEU A 1 187 ? -35.357 7.716 -25.921 1.00 95.00 187 LEU A C 1
ATOM 1465 O O . LEU A 1 187 ? -35.352 7.035 -26.951 1.00 95.00 187 LEU A O 1
ATOM 1469 N N . VAL A 1 188 ? -34.393 7.666 -25.004 1.00 95.81 188 VAL A N 1
ATOM 1470 C CA . VAL A 1 188 ? -33.240 6.756 -25.011 1.00 95.81 188 VAL A CA 1
ATOM 1471 C C . VAL A 1 188 ? -33.177 6.011 -23.681 1.00 95.81 188 VAL A C 1
ATOM 1473 O O . VAL A 1 188 ? -33.416 6.597 -22.626 1.00 95.81 188 VAL A O 1
ATOM 1476 N N . ASP A 1 189 ? -32.869 4.719 -23.734 1.00 92.31 189 ASP A N 1
ATOM 1477 C CA . ASP A 1 189 ? -32.797 3.851 -22.559 1.00 92.31 189 ASP A CA 1
ATOM 1478 C C . ASP A 1 189 ? -31.841 2.659 -22.782 1.00 92.31 189 ASP A C 1
ATOM 1480 O O . ASP A 1 189 ? -31.419 2.421 -23.913 1.00 92.31 189 ASP A O 1
ATOM 1484 N N . ASP A 1 190 ? -31.492 1.917 -21.727 1.00 89.69 190 ASP A N 1
ATOM 1485 C CA . ASP A 1 190 ? -30.581 0.757 -21.732 1.00 89.69 190 ASP A CA 1
ATOM 1486 C C . ASP A 1 190 ? -29.295 0.983 -22.552 1.00 89.69 190 ASP A C 1
ATOM 1488 O O . ASP A 1 190 ? -28.911 0.173 -23.404 1.00 89.69 190 ASP A O 1
ATOM 1492 N N . VAL A 1 191 ? -28.630 2.117 -22.318 1.00 95.38 191 VAL A N 1
ATOM 1493 C CA . VAL A 1 191 ? -27.368 2.454 -22.979 1.00 95.38 191 VAL A CA 1
ATOM 1494 C C . VAL A 1 191 ? -26.276 1.540 -22.444 1.00 95.38 191 VAL A C 1
ATOM 1496 O O . VAL A 1 191 ? -25.976 1.548 -21.257 1.00 95.38 191 VAL A O 1
ATOM 1499 N N . ILE A 1 192 ? -25.656 0.772 -23.329 1.00 90.12 192 ILE A N 1
ATOM 1500 C CA . ILE A 1 192 ? -24.575 -0.168 -23.053 1.00 90.12 192 ILE A CA 1
ATOM 1501 C C . ILE A 1 192 ? -23.419 0.151 -23.999 1.00 90.12 192 ILE A C 1
ATOM 1503 O O . ILE A 1 192 ? -23.614 0.263 -25.209 1.00 90.12 192 ILE A O 1
ATOM 1507 N N . VAL A 1 193 ? -22.203 0.239 -23.463 1.00 92.88 193 VAL A N 1
ATOM 1508 C CA . VAL A 1 193 ? -20.976 0.140 -24.262 1.00 92.88 193 VAL A CA 1
ATOM 1509 C C . VAL A 1 193 ? -20.261 -1.141 -23.861 1.00 92.88 193 VAL A C 1
ATOM 1511 O O . VAL A 1 193 ? -20.035 -1.393 -22.677 1.00 92.88 193 VAL A O 1
ATOM 1514 N N . GLY A 1 194 ? -19.909 -1.959 -24.847 1.00 85.06 194 GLY A N 1
ATOM 1515 C CA . GLY A 1 194 ? -19.182 -3.206 -24.637 1.00 85.06 194 GLY A CA 1
ATOM 1516 C C . GLY A 1 194 ? -18.157 -3.479 -25.731 1.00 85.06 194 GLY A C 1
ATOM 1517 O O . GLY A 1 194 ? -18.137 -2.808 -26.762 1.00 85.06 194 GLY A O 1
ATOM 1518 N N . ILE A 1 195 ? -17.298 -4.469 -25.513 1.00 82.25 195 ILE A N 1
ATOM 1519 C CA . ILE A 1 195 ? -16.197 -4.819 -26.417 1.00 82.25 195 ILE A CA 1
ATOM 1520 C C . ILE A 1 195 ? -16.613 -6.020 -27.285 1.00 82.25 195 ILE A C 1
ATOM 1522 O O . ILE A 1 195 ? -16.960 -7.065 -26.735 1.00 82.25 195 ILE A O 1
ATOM 1526 N N . PRO A 1 196 ? -16.626 -5.904 -28.629 1.00 71.06 196 PRO A N 1
ATOM 1527 C CA . PRO A 1 196 ? -17.128 -6.958 -29.507 1.00 71.06 196 PRO A CA 1
ATOM 1528 C C . PRO A 1 196 ? -16.142 -8.130 -29.651 1.00 71.06 196 PRO A C 1
ATOM 1530 O O . PRO A 1 196 ? -14.996 -7.964 -30.071 1.00 71.06 196 PRO A O 1
ATOM 1533 N N . THR A 1 197 ? -16.629 -9.345 -29.404 1.00 56.88 197 THR A N 1
ATOM 1534 C CA . THR A 1 197 ? -15.829 -10.584 -29.321 1.00 56.88 197 THR A CA 1
ATOM 1535 C C . THR A 1 197 ? -15.114 -10.977 -30.632 1.00 56.88 197 THR A C 1
ATOM 1537 O O . THR A 1 197 ? -14.092 -11.660 -30.608 1.00 56.88 197 THR A O 1
ATOM 1540 N N . GLN A 1 198 ? -15.601 -10.545 -31.805 1.00 48.06 198 GLN A N 1
ATOM 1541 C CA . GLN A 1 198 ? -15.061 -10.959 -33.118 1.00 48.06 198 GLN A CA 1
ATOM 1542 C C . GLN A 1 198 ? -13.765 -10.254 -33.574 1.00 48.06 198 GLN A C 1
ATOM 1544 O O . GLN A 1 198 ? -13.318 -10.476 -34.698 1.00 48.06 198 GLN A O 1
ATOM 1549 N N . ALA A 1 199 ? -13.098 -9.470 -32.721 1.00 38.75 199 ALA A N 1
ATOM 1550 C CA . ALA A 1 199 ? -11.757 -8.940 -33.016 1.00 38.75 199 ALA A CA 1
ATOM 1551 C C . ALA A 1 199 ? -10.652 -10.028 -33.066 1.00 38.75 199 ALA A C 1
ATOM 1553 O O . ALA A 1 199 ? -9.504 -9.740 -33.404 1.00 38.75 199 ALA A O 1
ATOM 1554 N N . ILE A 1 200 ? -10.985 -11.284 -32.743 1.00 39.25 200 ILE A N 1
ATOM 1555 C CA . ILE A 1 200 ? -10.056 -12.413 -32.638 1.00 39.25 200 ILE A CA 1
ATOM 1556 C C . ILE A 1 200 ? -10.579 -13.587 -33.487 1.00 39.25 200 ILE A C 1
ATOM 1558 O O . ILE A 1 200 ? -11.405 -14.341 -32.987 1.00 39.25 200 ILE A O 1
ATOM 1562 N N . THR A 1 201 ? -10.131 -13.747 -34.751 1.00 29.22 201 THR A N 1
ATOM 1563 C CA . THR A 1 201 ? -9.958 -15.046 -35.489 1.00 29.22 201 THR A CA 1
ATOM 1564 C C . THR A 1 201 ? -9.701 -14.919 -37.015 1.00 29.22 201 THR A C 1
ATOM 1566 O O . THR A 1 201 ? -10.397 -15.526 -37.820 1.00 29.22 201 THR A O 1
ATOM 1569 N N . THR A 1 202 ? -8.624 -14.255 -37.461 1.00 27.17 202 THR A N 1
ATOM 1570 C CA . THR A 1 202 ? -8.004 -14.552 -38.787 1.00 27.17 202 THR A CA 1
ATOM 1571 C C . THR A 1 202 ? -6.486 -14.308 -38.794 1.00 27.17 202 THR A C 1
ATOM 1573 O O . THR A 1 202 ? -5.992 -13.450 -39.521 1.00 27.17 202 THR A O 1
ATOM 1576 N N . ALA A 1 203 ? -5.726 -15.049 -37.978 1.00 27.91 203 ALA A N 1
ATOM 1577 C CA . ALA A 1 203 ? -4.250 -15.027 -38.018 1.00 27.91 203 ALA A CA 1
ATOM 1578 C C . ALA A 1 203 ? -3.565 -16.359 -37.626 1.00 27.91 203 ALA A C 1
ATOM 1580 O O . ALA A 1 203 ? -2.342 -16.434 -37.555 1.00 27.91 203 ALA A O 1
ATOM 1581 N N . ALA A 1 204 ? -4.323 -17.434 -37.388 1.00 29.70 204 ALA A N 1
ATOM 1582 C CA . ALA A 1 204 ? -3.801 -18.696 -36.857 1.00 29.70 204 ALA A CA 1
ATOM 1583 C C . ALA A 1 204 ? -3.334 -19.684 -37.951 1.00 29.70 204 ALA A C 1
ATOM 1585 O O . ALA A 1 204 ? -3.765 -20.835 -37.973 1.00 29.70 204 ALA A O 1
ATOM 1586 N N . SER A 1 205 ? -2.465 -19.251 -38.876 1.00 30.06 205 SER A N 1
ATOM 1587 C CA . SER A 1 205 ? -1.823 -20.167 -39.843 1.00 30.06 205 SER A CA 1
ATOM 1588 C C . SER A 1 205 ? -0.494 -19.666 -40.438 1.00 30.06 205 SER A C 1
ATOM 1590 O O . SER A 1 205 ? -0.247 -19.828 -41.631 1.00 30.06 205 SER A O 1
ATOM 1592 N N . ALA A 1 206 ? 0.378 -19.071 -39.620 1.00 27.12 206 ALA A N 1
ATOM 1593 C CA . ALA A 1 206 ? 1.824 -19.004 -39.861 1.00 27.12 206 ALA A CA 1
ATOM 1594 C C . ALA A 1 206 ? 2.528 -18.655 -38.543 1.00 27.12 206 ALA A C 1
ATOM 1596 O O . ALA A 1 206 ? 2.115 -17.723 -37.858 1.00 27.12 206 ALA A O 1
ATOM 1597 N N . GLY A 1 207 ? 3.583 -19.382 -38.170 1.00 37.25 207 GLY A N 1
ATOM 1598 C CA . GLY A 1 207 ? 4.303 -19.116 -36.923 1.00 37.25 207 GLY A CA 1
ATOM 1599 C C . GLY A 1 207 ? 5.043 -17.777 -36.960 1.00 37.25 207 GLY A C 1
ATOM 1600 O O . GLY A 1 207 ? 6.116 -17.701 -37.554 1.00 37.25 207 GLY A O 1
ATOM 1601 N N . LYS A 1 208 ? 4.478 -16.743 -36.321 1.00 34.34 208 LYS A N 1
ATOM 1602 C CA . LYS A 1 208 ? 5.151 -15.491 -35.933 1.00 34.34 208 LYS A CA 1
ATOM 1603 C C . LYS A 1 208 ? 4.336 -14.732 -34.876 1.00 34.34 208 LYS A C 1
ATOM 1605 O O . LYS A 1 208 ? 3.169 -14.444 -35.104 1.00 34.34 208 LYS A O 1
ATOM 1610 N N . THR A 1 209 ? 4.995 -14.395 -33.764 1.00 35.03 209 THR A N 1
ATOM 1611 C CA . THR A 1 209 ? 4.689 -13.270 -32.848 1.00 35.03 209 THR A CA 1
ATOM 1612 C C . THR A 1 209 ? 3.209 -12.990 -32.545 1.00 35.03 209 THR A C 1
ATOM 1614 O O . THR A 1 209 ? 2.580 -12.158 -33.202 1.00 35.03 209 THR A O 1
ATOM 1617 N N . VAL A 1 210 ? 2.690 -13.579 -31.461 1.00 37.00 210 VAL A N 1
ATOM 1618 C CA . VAL A 1 210 ? 1.469 -13.077 -30.809 1.00 37.00 210 VAL A CA 1
ATOM 1619 C C . VAL A 1 210 ? 1.829 -11.812 -30.031 1.00 37.00 210 VAL A C 1
ATOM 1621 O O . VAL A 1 210 ? 2.214 -11.866 -28.870 1.00 37.00 210 VAL A O 1
ATOM 1624 N N . VAL A 1 211 ? 1.722 -10.659 -30.687 1.00 46.09 211 VAL A N 1
ATOM 1625 C CA . VAL A 1 211 ? 1.608 -9.378 -29.985 1.00 46.09 211 VAL A CA 1
ATOM 1626 C C . VAL A 1 211 ? 0.122 -9.127 -29.773 1.00 46.09 211 VAL A C 1
ATOM 1628 O O . VAL A 1 211 ? -0.577 -8.732 -30.706 1.00 46.09 211 VAL A O 1
ATOM 1631 N N . ALA A 1 212 ? -0.363 -9.374 -28.557 1.00 47.22 212 ALA A N 1
ATOM 1632 C CA . ALA A 1 212 ? -1.731 -9.036 -28.193 1.00 47.22 212 ALA A CA 1
ATOM 1633 C C . ALA A 1 212 ? -1.986 -7.523 -28.415 1.00 47.22 212 ALA A C 1
ATOM 1635 O O . ALA A 1 212 ? -1.141 -6.694 -28.038 1.00 47.22 212 ALA A O 1
ATOM 1636 N N . PRO A 1 213 ? -3.111 -7.131 -29.046 1.00 47.59 213 PRO A N 1
ATOM 1637 C CA . PRO A 1 213 ? -3.497 -5.729 -29.155 1.00 47.59 213 PRO A CA 1
ATOM 1638 C C . PRO A 1 213 ? -3.589 -5.081 -27.764 1.00 47.59 213 PRO A C 1
ATOM 1640 O O . PRO A 1 213 ? -4.075 -5.730 -26.839 1.00 47.59 213 PRO A O 1
ATOM 1643 N N . PRO A 1 214 ? -3.211 -3.798 -27.588 1.00 44.81 214 PRO A N 1
ATOM 1644 C CA . PRO A 1 214 ? -3.295 -3.118 -26.289 1.00 44.81 214 PRO A CA 1
ATOM 1645 C C . PRO A 1 214 ? -4.669 -3.225 -25.611 1.00 44.81 214 PRO A C 1
ATOM 1647 O O . PRO A 1 214 ? -4.755 -3.289 -24.392 1.00 44.81 214 PRO A O 1
ATOM 1650 N N . ASN A 1 215 ? -5.731 -3.319 -26.410 1.00 44.88 215 ASN A N 1
ATOM 1651 C CA . ASN A 1 215 ? -7.120 -3.342 -25.959 1.00 44.88 215 ASN A CA 1
ATOM 1652 C C . ASN A 1 215 ? -7.562 -4.719 -25.416 1.00 44.88 215 ASN A C 1
ATOM 1654 O O . ASN A 1 215 ? -8.650 -4.820 -24.860 1.00 44.88 215 ASN A O 1
ATOM 1658 N N . THR A 1 216 ? -6.743 -5.769 -25.567 1.00 60.28 216 THR A N 1
ATOM 1659 C CA . THR A 1 216 ? -6.957 -7.092 -24.947 1.00 60.28 216 THR A CA 1
ATOM 1660 C C . THR A 1 216 ? -5.987 -7.371 -23.796 1.00 60.28 216 THR A C 1
ATOM 1662 O O . THR A 1 216 ? -6.058 -8.435 -23.190 1.00 60.28 216 THR A O 1
ATOM 1665 N N . LEU A 1 217 ? -5.057 -6.454 -23.503 1.00 78.38 217 LEU A N 1
ATOM 1666 C CA . LEU A 1 217 ? -4.122 -6.586 -22.388 1.00 78.38 217 LEU A CA 1
ATOM 1667 C C . LEU A 1 217 ? -4.846 -6.261 -21.079 1.00 78.38 217 LEU A C 1
ATOM 1669 O O . LEU A 1 217 ? -5.336 -5.146 -20.908 1.00 78.38 217 LEU A O 1
ATOM 1673 N N . LYS A 1 218 ? -4.909 -7.231 -20.161 1.00 88.44 218 LYS A N 1
ATOM 1674 C CA . LYS A 1 218 ? -5.551 -7.095 -18.849 1.00 88.44 218 LYS A CA 1
ATOM 1675 C C . LYS A 1 218 ? -4.598 -7.566 -17.758 1.00 88.44 218 LYS A C 1
ATOM 1677 O O . LYS A 1 218 ? -4.206 -8.730 -17.740 1.00 88.44 218 LYS A O 1
ATOM 1682 N N . TRP A 1 219 ? -4.230 -6.660 -16.859 1.00 94.06 219 TRP A N 1
ATOM 1683 C CA . TRP A 1 219 ? -3.435 -6.986 -15.683 1.00 94.06 219 TRP A CA 1
ATOM 1684 C C . TRP A 1 219 ? -4.228 -7.867 -14.721 1.00 94.06 219 TRP A C 1
ATOM 1686 O O . TRP A 1 219 ? -5.430 -7.691 -14.509 1.00 94.06 219 TRP A O 1
ATOM 1696 N N . ILE A 1 220 ? -3.505 -8.796 -14.117 1.00 93.38 220 ILE A N 1
ATOM 1697 C CA . ILE A 1 220 ? -3.951 -9.728 -13.098 1.00 93.38 220 ILE A CA 1
ATOM 1698 C C . ILE A 1 220 ? -3.360 -9.232 -11.780 1.00 93.38 220 ILE A C 1
ATOM 1700 O O . ILE A 1 220 ? -2.139 -9.163 -11.636 1.00 93.38 220 ILE A O 1
ATOM 1704 N N . ASN A 1 221 ? -4.217 -8.882 -10.820 1.00 91.06 221 ASN A N 1
ATOM 1705 C CA . ASN A 1 221 ? -3.782 -8.686 -9.439 1.00 91.06 221 ASN A CA 1
ATOM 1706 C C . ASN A 1 221 ? -3.315 -10.043 -8.896 1.00 91.06 221 ASN A C 1
ATOM 1708 O O . ASN A 1 221 ? -4.090 -10.999 -8.913 1.00 91.06 221 ASN A O 1
ATOM 1712 N N . THR A 1 222 ? -2.065 -10.134 -8.440 1.00 91.38 222 THR A N 1
ATOM 1713 C CA . THR A 1 222 ? -1.515 -11.394 -7.919 1.00 91.38 222 THR A CA 1
ATOM 1714 C C . THR A 1 222 ? -1.961 -11.695 -6.483 1.00 91.38 222 THR A C 1
ATOM 1716 O O . THR A 1 222 ? -1.772 -12.807 -6.009 1.00 91.38 222 THR A O 1
ATOM 1719 N N . GLY A 1 223 ? -2.593 -10.736 -5.794 1.00 82.12 223 GLY A N 1
ATOM 1720 C CA . GLY A 1 223 ? -3.103 -10.905 -4.430 1.00 82.12 223 GLY A CA 1
ATOM 1721 C C . GLY A 1 223 ? -2.038 -10.791 -3.335 1.00 82.12 223 GLY A C 1
ATOM 1722 O O . GLY A 1 223 ? -2.356 -10.992 -2.167 1.00 82.12 223 GLY A O 1
ATOM 1723 N N . GLY A 1 224 ? -0.799 -10.446 -3.695 1.00 85.75 224 GLY A N 1
ATOM 1724 C CA . GLY A 1 224 ? 0.323 -10.317 -2.771 1.00 85.75 224 GLY A CA 1
ATOM 1725 C C . GLY A 1 224 ? 1.534 -9.604 -3.396 1.00 85.75 224 GLY A C 1
ATOM 1726 O O . GLY A 1 224 ? 1.390 -8.962 -4.440 1.00 85.75 224 GLY A O 1
ATOM 1727 N N . PRO A 1 225 ? 2.723 -9.685 -2.770 1.00 89.62 225 PRO A N 1
ATOM 1728 C CA . PRO A 1 225 ? 2.964 -10.305 -1.467 1.00 89.62 225 PRO A CA 1
ATOM 1729 C C . PRO A 1 225 ? 2.312 -9.515 -0.318 1.00 89.62 225 PRO A C 1
ATOM 1731 O O . PRO A 1 225 ? 1.704 -8.456 -0.527 1.00 89.62 225 PRO A O 1
ATOM 1734 N N . LEU A 1 226 ? 2.415 -10.056 0.899 1.00 88.12 226 LEU A N 1
ATOM 1735 C CA . LEU A 1 226 ? 1.843 -9.455 2.104 1.00 88.12 226 LEU A CA 1
ATOM 1736 C C . LEU A 1 226 ? 2.414 -8.062 2.396 1.00 88.12 226 LEU A C 1
ATOM 1738 O O . LEU A 1 226 ? 3.494 -7.674 1.938 1.00 88.12 226 LEU A O 1
ATOM 1742 N N . GLY A 1 227 ? 1.665 -7.312 3.195 1.00 88.12 227 GLY A N 1
ATOM 1743 C CA . GLY A 1 227 ? 2.003 -5.959 3.609 1.00 88.12 227 GLY A CA 1
ATOM 1744 C C . GLY A 1 227 ? 0.840 -4.995 3.415 1.00 88.12 227 GLY A C 1
ATOM 1745 O O . GLY A 1 227 ? -0.167 -5.301 2.771 1.00 88.12 227 GLY A O 1
ATOM 1746 N N . GLY A 1 228 ? 1.008 -3.801 3.965 1.00 88.25 228 GLY A N 1
ATOM 1747 C CA . GLY A 1 228 ? -0.001 -2.755 3.957 1.00 88.25 228 GLY A CA 1
ATOM 1748 C C . GLY A 1 228 ? 0.216 -1.760 5.084 1.00 88.25 228 GLY A C 1
ATOM 1749 O O . GLY A 1 228 ? 1.178 -1.845 5.850 1.00 88.25 228 GLY A O 1
ATOM 1750 N N . LEU A 1 229 ? -0.690 -0.799 5.176 1.00 88.88 229 LEU A N 1
ATOM 1751 C CA . LEU A 1 229 ? -0.845 0.095 6.312 1.00 88.88 229 LEU A CA 1
ATOM 1752 C C . LEU A 1 229 ? -2.160 -0.267 7.008 1.00 88.88 229 LEU A C 1
ATOM 1754 O O . LEU A 1 229 ? -3.129 0.493 6.948 1.00 88.88 229 LEU A O 1
ATOM 1758 N N . GLY A 1 230 ? -2.164 -1.453 7.624 1.00 90.75 230 GLY A N 1
ATOM 1759 C CA . GLY A 1 230 ? -3.271 -1.945 8.432 1.00 90.75 230 GLY A CA 1
ATOM 1760 C C . GLY A 1 230 ? -3.496 -1.086 9.677 1.00 90.75 230 GLY A C 1
ATOM 1761 O O . GLY A 1 230 ? -2.531 -0.608 10.282 1.00 90.75 230 GLY A O 1
ATOM 1762 N N . TYR A 1 231 ? -4.756 -0.879 10.053 1.00 92.50 231 TYR A N 1
ATOM 1763 C CA . TYR A 1 231 ? -5.140 -0.007 11.165 1.00 92.50 231 TYR A CA 1
ATOM 1764 C C . TYR A 1 231 ? -6.212 -0.555 12.117 1.00 92.50 231 TYR A C 1
ATOM 1766 O O . TYR A 1 231 ? -6.304 -0.047 13.238 1.00 92.50 231 TYR A O 1
ATOM 1774 N N . ASP A 1 232 ? -7.040 -1.513 11.699 1.00 94.75 232 ASP A N 1
ATOM 1775 C CA . ASP A 1 232 ? -8.238 -1.924 12.441 1.00 94.75 232 ASP A CA 1
ATOM 1776 C C . ASP A 1 232 ? -8.600 -3.390 12.131 1.00 94.75 232 ASP A C 1
ATOM 1778 O O . ASP A 1 232 ? -8.412 -3.862 11.007 1.00 94.75 232 ASP A O 1
ATOM 1782 N N . ILE A 1 233 ? -9.129 -4.104 13.127 1.00 96.06 233 ILE A N 1
ATOM 1783 C CA . ILE A 1 233 ? -9.651 -5.471 13.015 1.00 96.06 233 ILE A CA 1
ATOM 1784 C C . ILE A 1 233 ? -10.949 -5.595 13.826 1.00 96.06 233 ILE A C 1
ATOM 1786 O O . ILE A 1 233 ? -10.991 -5.282 15.018 1.00 96.06 233 ILE A O 1
ATOM 1790 N N . ARG A 1 234 ? -12.022 -6.079 13.184 1.00 97.06 234 ARG A N 1
ATOM 1791 C CA . ARG A 1 234 ? -13.319 -6.346 13.829 1.00 97.06 234 ARG A CA 1
ATOM 1792 C C . ARG A 1 234 ? -13.891 -7.701 13.425 1.00 97.06 234 ARG A C 1
ATOM 1794 O O . ARG A 1 234 ? -14.210 -7.924 12.261 1.00 97.06 234 ARG A O 1
ATOM 1801 N N . MET A 1 235 ? -14.079 -8.576 14.402 1.00 97.00 235 MET A N 1
ATOM 1802 C CA . MET A 1 235 ? -14.909 -9.778 14.344 1.00 97.00 235 MET A CA 1
ATOM 1803 C C . MET A 1 235 ? -16.390 -9.408 14.469 1.00 97.00 235 MET A C 1
ATOM 1805 O O . MET A 1 235 ? -16.752 -8.551 15.278 1.00 97.00 235 MET A O 1
ATOM 1809 N N . SER A 1 236 ? -17.261 -10.083 13.718 1.00 96.25 236 SER A N 1
ATOM 1810 C CA . SER A 1 236 ? -18.707 -10.001 13.932 1.00 96.25 236 SER A CA 1
ATOM 1811 C C . SER A 1 236 ? -19.084 -10.613 15.293 1.00 96.25 236 SER A C 1
ATOM 1813 O O . SER A 1 236 ? -18.632 -11.719 15.602 1.00 96.25 236 SER A O 1
ATOM 1815 N N . PRO A 1 237 ? -19.936 -9.951 16.102 1.00 91.88 237 PRO A N 1
ATOM 1816 C CA . PRO A 1 237 ? -20.329 -10.460 17.416 1.00 91.88 237 PRO A CA 1
ATOM 1817 C C . PRO A 1 237 ? -21.235 -11.703 17.345 1.00 91.88 237 PRO A C 1
ATOM 1819 O O . PRO A 1 237 ? -21.320 -12.441 18.321 1.00 91.88 237 PRO A O 1
ATOM 1822 N N . GLU A 1 238 ? -21.896 -11.959 16.208 1.00 91.56 238 GLU A N 1
ATOM 1823 C CA . GLU A 1 238 ? -22.702 -13.175 15.996 1.00 91.56 238 GLU A CA 1
ATOM 1824 C C . GLU A 1 238 ? -21.869 -14.366 15.505 1.00 91.56 238 GLU A C 1
ATOM 1826 O O . GLU A 1 238 ? -22.153 -15.511 15.855 1.00 91.56 238 GLU A O 1
ATOM 1831 N N . ASN A 1 239 ? -20.845 -14.107 14.689 1.00 95.12 239 ASN A N 1
ATOM 1832 C CA . ASN A 1 239 ? -19.948 -15.131 14.168 1.00 95.12 239 ASN A CA 1
ATOM 1833 C C . ASN A 1 239 ? -18.524 -14.568 14.027 1.00 95.12 239 ASN A C 1
ATOM 1835 O O . ASN A 1 239 ? -18.244 -13.906 13.024 1.00 95.12 239 ASN A O 1
ATOM 1839 N N . PRO A 1 240 ? -17.608 -14.871 14.964 1.00 95.50 240 PRO A N 1
ATOM 1840 C CA . PRO A 1 240 ? -16.243 -14.353 14.925 1.00 95.50 240 PRO A CA 1
ATOM 1841 C C . PRO A 1 240 ? -15.410 -14.821 13.728 1.00 95.50 240 PRO A C 1
ATOM 1843 O O . PRO A 1 240 ? -14.356 -14.247 13.482 1.00 95.50 240 PRO A O 1
ATOM 1846 N N . ASP A 1 241 ? -15.872 -15.818 12.962 1.00 95.88 241 ASP A N 1
ATOM 1847 C CA . ASP A 1 241 ? -15.217 -16.215 11.712 1.00 95.88 241 ASP A CA 1
ATOM 1848 C C . ASP A 1 241 ? -15.536 -15.274 10.535 1.00 95.88 241 ASP A C 1
ATOM 1850 O O . ASP A 1 241 ? -14.876 -15.336 9.498 1.00 95.88 241 ASP A O 1
ATOM 1854 N N . VAL A 1 242 ? -16.505 -14.363 10.698 1.00 97.56 242 VAL A N 1
ATOM 1855 C CA . VAL A 1 242 ? -16.721 -13.220 9.801 1.00 97.56 242 VAL A CA 1
ATOM 1856 C C . VAL A 1 242 ? -15.992 -12.009 10.372 1.00 97.56 242 VAL A C 1
ATOM 1858 O O . VAL A 1 242 ? -16.332 -11.519 11.450 1.00 97.56 242 VAL A O 1
ATOM 1861 N N . MET A 1 243 ? -14.990 -11.516 9.646 1.00 97.31 243 MET A N 1
ATOM 1862 C CA . MET A 1 243 ? -14.033 -10.522 10.142 1.00 97.31 243 MET A CA 1
ATOM 1863 C C . MET A 1 243 ? -13.774 -9.425 9.111 1.00 97.31 243 MET A C 1
ATOM 1865 O O . MET A 1 243 ? -13.877 -9.665 7.909 1.00 97.31 243 MET A O 1
ATOM 1869 N N . TYR A 1 244 ? -13.390 -8.235 9.571 1.00 98.25 244 TYR A N 1
ATOM 1870 C CA . TYR A 1 244 ? -13.137 -7.062 8.735 1.00 98.25 244 TYR A CA 1
ATOM 1871 C C . TYR A 1 244 ? -11.825 -6.384 9.123 1.00 98.25 244 TYR A C 1
ATOM 1873 O O . TYR A 1 244 ? -11.611 -6.132 10.307 1.00 98.25 244 TYR A O 1
ATOM 1881 N N . VAL A 1 245 ? -10.994 -6.035 8.137 1.00 97.25 245 VAL A N 1
ATOM 1882 C CA . VAL A 1 245 ? -9.780 -5.213 8.324 1.00 97.25 245 VAL A CA 1
ATOM 1883 C C . VAL A 1 245 ? -9.780 -3.984 7.422 1.00 97.25 245 VAL A C 1
ATOM 1885 O O . VAL A 1 245 ? -10.452 -3.964 6.384 1.00 97.25 245 VAL A O 1
ATOM 1888 N N . THR A 1 246 ? -9.011 -2.966 7.806 1.00 97.06 246 THR A N 1
ATOM 1889 C CA . THR A 1 246 ? -8.858 -1.705 7.066 1.00 97.06 246 THR A CA 1
ATOM 1890 C C . THR A 1 246 ? -7.408 -1.450 6.667 1.00 97.06 246 THR A C 1
ATOM 1892 O O . THR A 1 246 ? -6.490 -1.699 7.440 1.00 97.06 246 THR A O 1
ATOM 1895 N N . ASP A 1 247 ? -7.198 -0.908 5.468 1.00 95.06 247 ASP A N 1
ATOM 1896 C CA . ASP A 1 247 ? -5.886 -0.505 4.962 1.00 95.06 247 ASP A CA 1
ATOM 1897 C C . ASP A 1 247 ? -5.915 0.919 4.375 1.00 95.06 247 ASP A C 1
ATOM 1899 O O . ASP A 1 247 ? -6.833 1.299 3.639 1.00 95.06 247 ASP A O 1
ATOM 1903 N N . ALA A 1 248 ? -4.864 1.696 4.661 1.00 92.19 248 ALA A N 1
ATOM 1904 C CA . ALA A 1 248 ? -4.727 3.099 4.252 1.00 92.19 248 ALA A CA 1
ATOM 1905 C C . ALA A 1 248 ? -4.611 3.345 2.736 1.00 92.19 248 ALA A C 1
ATOM 1907 O O . ALA A 1 248 ? -4.644 4.501 2.305 1.00 92.19 248 ALA A O 1
ATOM 1908 N N . LYS A 1 249 ? -4.390 2.299 1.937 1.00 90.12 249 LYS A N 1
ATOM 1909 C CA . LYS A 1 249 ? -4.229 2.359 0.481 1.00 90.12 249 LYS A CA 1
ATOM 1910 C C . LYS A 1 249 ? -5.236 1.474 -0.262 1.00 90.12 249 LYS A C 1
ATOM 1912 O O . LYS A 1 249 ? -5.602 1.819 -1.384 1.00 90.12 249 LYS A O 1
ATOM 1917 N N . ALA A 1 250 ? -5.700 0.377 0.334 1.00 92.81 250 ALA A N 1
ATOM 1918 C CA . ALA A 1 250 ? -6.533 -0.641 -0.314 1.00 92.81 250 ALA A CA 1
ATOM 1919 C C . ALA A 1 250 ? -7.966 -0.779 0.254 1.00 92.81 250 ALA A C 1
ATOM 1921 O O . ALA A 1 250 ? -8.788 -1.499 -0.322 1.00 92.81 250 ALA A O 1
ATOM 1922 N N . GLY A 1 251 ? -8.317 -0.049 1.316 1.00 95.56 251 GLY A N 1
ATOM 1923 C CA . GLY A 1 251 ? -9.690 0.063 1.815 1.00 95.56 251 GLY A CA 1
ATOM 1924 C C . GLY A 1 251 ? -10.108 -1.042 2.789 1.00 95.56 251 GLY A C 1
ATOM 1925 O O . GLY A 1 251 ? -9.332 -1.423 3.659 1.00 95.56 251 GLY A O 1
ATOM 1926 N N . VAL A 1 252 ? -11.354 -1.515 2.696 1.00 98.00 252 VAL A N 1
ATOM 1927 C CA . VAL A 1 252 ? -11.923 -2.542 3.587 1.00 98.00 252 VAL A CA 1
ATOM 1928 C C . VAL A 1 252 ? -11.833 -3.929 2.955 1.00 98.00 252 VAL A C 1
ATOM 1930 O O . VAL A 1 252 ? -12.226 -4.127 1.800 1.00 98.00 252 VAL A O 1
ATOM 1933 N N . PHE A 1 253 ? -11.400 -4.907 3.748 1.00 97.25 253 PHE A N 1
ATOM 1934 C CA . PHE A 1 253 ? -11.422 -6.326 3.403 1.00 97.25 253 PHE A CA 1
ATOM 1935 C C . PHE A 1 253 ? -12.275 -7.113 4.396 1.00 97.25 253 PHE A C 1
ATOM 1937 O O . PHE A 1 253 ? -12.316 -6.786 5.579 1.00 97.25 253 PHE A O 1
ATOM 1944 N N . LYS A 1 254 ? -12.923 -8.171 3.905 1.00 97.94 254 LYS A N 1
ATOM 1945 C CA . LYS A 1 254 ? -13.786 -9.085 4.658 1.00 97.94 254 LYS A CA 1
ATOM 1946 C C . LYS A 1 254 ? -13.272 -10.518 4.531 1.00 97.94 254 LYS A C 1
ATOM 1948 O O . LYS A 1 254 ? -12.981 -10.957 3.419 1.00 97.94 254 LYS A O 1
ATOM 1953 N N . SER A 1 255 ? -13.199 -11.228 5.649 1.00 97.88 255 SER A N 1
ATOM 1954 C CA . SER A 1 255 ? -13.050 -12.684 5.729 1.00 97.88 255 SER A CA 1
ATOM 1955 C C . SER A 1 255 ? -14.380 -13.298 6.178 1.00 97.88 255 SER A C 1
ATOM 1957 O O . SER A 1 255 ? -15.182 -12.645 6.851 1.00 97.88 255 SER A O 1
ATOM 1959 N N . ILE A 1 256 ? -14.623 -14.545 5.773 1.00 97.31 256 ILE A N 1
ATOM 1960 C CA . ILE A 1 256 ? -15.771 -15.373 6.192 1.00 97.31 256 ILE A CA 1
ATOM 1961 C C . ILE A 1 256 ? -15.330 -16.755 6.708 1.00 97.31 256 ILE A C 1
ATOM 1963 O O . ILE A 1 256 ? -16.155 -17.653 6.867 1.00 97.31 256 ILE A O 1
ATOM 1967 N N . ASP A 1 257 ? -14.024 -16.937 6.897 1.00 95.69 257 ASP A N 1
ATOM 1968 C CA . ASP A 1 257 ? -13.351 -18.207 7.164 1.00 95.69 257 ASP A CA 1
ATOM 1969 C C . ASP A 1 257 ? -12.379 -18.112 8.352 1.00 95.69 257 ASP A C 1
ATOM 1971 O O . ASP A 1 257 ? -11.391 -18.837 8.414 1.00 95.69 257 ASP A O 1
ATOM 1975 N N . GLY A 1 258 ? -12.640 -17.209 9.303 1.00 93.81 258 GLY A N 1
ATOM 1976 C CA . GLY A 1 258 ? -11.799 -17.054 10.492 1.00 93.81 258 GLY A CA 1
ATOM 1977 C C . GLY A 1 258 ? -10.452 -16.407 10.196 1.00 93.81 258 GLY A C 1
ATOM 1978 O O . GLY A 1 258 ? -9.469 -16.722 10.863 1.00 93.81 258 GLY A O 1
ATOM 1979 N N . GLY A 1 259 ? -10.415 -15.523 9.197 1.00 93.31 259 GLY A N 1
ATOM 1980 C CA . GLY A 1 259 ? -9.259 -14.731 8.794 1.00 93.31 259 GLY A CA 1
ATOM 1981 C C . GLY A 1 259 ? -8.288 -15.429 7.844 1.00 93.31 259 GLY A C 1
ATOM 1982 O O . GLY A 1 259 ? -7.252 -14.837 7.559 1.00 93.31 259 GLY A O 1
ATOM 1983 N N . HIS A 1 260 ? -8.578 -16.644 7.361 1.00 90.19 260 HIS A N 1
ATOM 1984 C CA . HIS A 1 260 ? -7.688 -17.391 6.462 1.00 90.19 260 HIS A CA 1
ATOM 1985 C C . HIS A 1 260 ? -7.613 -16.798 5.046 1.00 90.19 260 HIS A C 1
ATOM 1987 O O . HIS A 1 260 ? -6.545 -16.839 4.431 1.00 90.19 260 HIS A O 1
ATOM 1993 N N . THR A 1 261 ? -8.711 -16.236 4.533 1.00 92.31 261 THR A N 1
ATOM 1994 C CA . THR A 1 261 ? -8.742 -15.511 3.256 1.00 92.31 261 THR A CA 1
ATOM 1995 C C . THR A 1 261 ? -9.535 -14.211 3.352 1.00 92.31 261 THR A C 1
ATOM 1997 O O . THR A 1 261 ? -10.496 -14.084 4.112 1.00 92.31 261 THR A O 1
ATOM 2000 N N . TRP A 1 262 ? -9.128 -13.226 2.552 1.00 93.94 262 TRP A N 1
ATOM 2001 C CA . TRP A 1 262 ? -9.679 -11.875 2.558 1.00 93.94 262 TRP A CA 1
ATOM 2002 C C . TRP A 1 262 ? -10.161 -11.456 1.170 1.00 93.94 262 TRP A C 1
ATOM 2004 O O . TRP A 1 262 ? -9.537 -11.745 0.150 1.00 93.94 262 TRP A O 1
ATOM 2014 N N . LYS A 1 263 ? -11.269 -10.715 1.128 1.00 93.50 263 LYS A N 1
ATOM 2015 C CA . LYS A 1 263 ? -11.842 -10.136 -0.090 1.00 93.50 263 LYS A CA 1
ATOM 2016 C C . LYS A 1 263 ? -12.087 -8.644 0.108 1.00 93.50 263 LYS A C 1
ATOM 2018 O O . LYS A 1 263 ? -12.754 -8.253 1.062 1.00 93.50 263 LYS A O 1
ATOM 2023 N N . ALA A 1 264 ? -11.607 -7.815 -0.816 1.00 93.69 264 ALA A N 1
ATOM 2024 C CA . ALA A 1 264 ? -11.905 -6.383 -0.822 1.00 93.69 264 ALA A CA 1
ATOM 2025 C C . ALA A 1 264 ? -13.409 -6.124 -1.053 1.00 93.69 264 ALA A C 1
ATOM 2027 O O . ALA A 1 264 ? -14.012 -6.681 -1.975 1.00 93.69 264 ALA A O 1
ATOM 2028 N N . ILE A 1 265 ? -14.005 -5.248 -0.242 1.00 96.38 265 ILE A N 1
ATOM 2029 C CA . ILE A 1 265 ? -15.450 -4.947 -0.229 1.00 96.38 265 ILE A CA 1
ATOM 2030 C C . ILE A 1 265 ? -15.707 -3.431 -0.269 1.00 96.38 265 ILE A C 1
ATOM 2032 O O . ILE A 1 265 ? -16.395 -2.857 0.564 1.00 96.38 265 ILE A O 1
ATOM 2036 N N . ASN A 1 266 ? -15.124 -2.750 -1.257 1.00 95.75 266 ASN A N 1
ATOM 2037 C CA . ASN A 1 266 ? -15.071 -1.280 -1.326 1.00 95.75 266 ASN A CA 1
ATOM 2038 C C . ASN A 1 266 ? -16.209 -0.609 -2.133 1.00 95.75 266 ASN A C 1
ATOM 2040 O O . ASN A 1 266 ? -16.118 0.572 -2.484 1.00 95.75 266 ASN A O 1
ATOM 2044 N N . LYS A 1 267 ? -17.273 -1.336 -2.499 1.00 93.44 267 LYS A N 1
ATOM 2045 C CA . LYS A 1 267 ? -18.315 -0.835 -3.416 1.00 93.44 267 LYS A CA 1
ATOM 2046 C C . LYS A 1 267 ? -19.100 0.324 -2.786 1.00 93.44 267 LYS A C 1
ATOM 2048 O O . LYS A 1 267 ? -19.755 0.155 -1.768 1.00 93.44 267 LYS A O 1
ATOM 2053 N N . GLY A 1 268 ? -19.064 1.498 -3.418 1.00 91.12 268 GLY A N 1
ATOM 2054 C CA . GLY A 1 268 ? -19.713 2.721 -2.919 1.00 91.12 268 GLY A CA 1
ATOM 2055 C C . GLY A 1 268 ? -18.810 3.627 -2.070 1.00 91.12 268 GLY A C 1
ATOM 2056 O O . GLY A 1 268 ? -19.134 4.799 -1.872 1.00 91.12 268 GLY A O 1
ATOM 2057 N N . ILE A 1 269 ? -17.622 3.159 -1.662 1.00 93.50 269 ILE A N 1
ATOM 2058 C CA . ILE A 1 269 ? -16.597 4.035 -1.084 1.00 93.50 269 ILE A CA 1
ATOM 2059 C C . ILE A 1 269 ? -16.037 4.912 -2.209 1.00 93.50 269 ILE A C 1
ATOM 2061 O O . ILE A 1 269 ? -15.323 4.436 -3.094 1.00 93.50 269 ILE A O 1
ATOM 2065 N N . SER A 1 270 ? -16.384 6.200 -2.190 1.00 88.62 270 SER A N 1
ATOM 2066 C CA . SER A 1 270 ? -16.095 7.160 -3.267 1.00 88.62 270 SER A CA 1
ATOM 2067 C C . SER A 1 270 ? -14.839 8.012 -3.055 1.00 88.62 270 SER A C 1
ATOM 2069 O O . SER A 1 270 ? -14.378 8.653 -3.995 1.00 88.62 270 SER A O 1
ATOM 2071 N N . ILE A 1 271 ? -14.268 8.024 -1.846 1.00 89.00 271 ILE A N 1
ATOM 2072 C CA . ILE A 1 271 ? -13.032 8.765 -1.549 1.00 89.00 271 ILE A CA 1
ATOM 2073 C C . ILE A 1 271 ? -11.829 8.070 -2.196 1.00 89.00 271 ILE A C 1
ATOM 2075 O O . ILE A 1 271 ? -11.730 6.840 -2.180 1.00 89.00 271 ILE A O 1
ATOM 2079 N N . ARG A 1 272 ? -10.918 8.866 -2.763 1.00 89.94 272 ARG A N 1
ATOM 2080 C CA . ARG A 1 272 ? -9.709 8.406 -3.448 1.00 89.94 272 ARG A CA 1
ATOM 2081 C C . ARG A 1 272 ? -8.489 9.231 -3.059 1.00 89.94 272 ARG A C 1
ATOM 2083 O O . ARG A 1 272 ? -8.599 10.435 -2.834 1.00 89.94 272 ARG A O 1
ATOM 2090 N N . ALA A 1 273 ? -7.339 8.576 -2.984 1.00 86.19 273 ALA A N 1
ATOM 2091 C CA . ALA A 1 273 ? -6.067 9.159 -2.572 1.00 86.19 273 ALA A CA 1
ATOM 2092 C C . ALA A 1 273 ? -4.891 8.590 -3.386 1.00 86.19 273 ALA A C 1
ATOM 2094 O O . ALA A 1 273 ? -5.077 7.813 -4.327 1.00 86.19 273 ALA A O 1
ATOM 2095 N N . GLY A 1 274 ? -3.677 8.991 -3.005 1.00 85.19 274 GLY A N 1
ATOM 2096 C CA . GLY A 1 274 ? -2.446 8.633 -3.698 1.00 85.19 274 GLY A CA 1
ATOM 2097 C C . GLY A 1 274 ? -2.254 9.392 -5.008 1.00 85.19 274 GLY A C 1
ATOM 2098 O O . GLY A 1 274 ? -3.150 10.081 -5.495 1.00 85.19 274 GLY A O 1
ATOM 2099 N N . GLU A 1 275 ? -1.066 9.229 -5.581 1.00 79.25 275 GLU A N 1
ATOM 2100 C CA . GLU A 1 275 ? -0.580 9.983 -6.743 1.00 79.25 275 GLU A CA 1
ATOM 2101 C C . GLU A 1 275 ? -1.436 9.807 -8.012 1.00 79.25 275 GLU A C 1
ATOM 2103 O O . GLU A 1 275 ? -1.474 10.686 -8.869 1.00 79.25 275 GLU A O 1
ATOM 2108 N N . THR A 1 276 ? -2.177 8.701 -8.119 1.00 82.31 276 THR A N 1
ATOM 2109 C CA . THR A 1 276 ? -3.054 8.398 -9.264 1.00 82.31 276 THR A CA 1
ATOM 2110 C C . THR A 1 276 ? -4.542 8.593 -8.979 1.00 82.31 276 THR A C 1
ATOM 2112 O O . THR A 1 276 ? -5.354 8.551 -9.907 1.00 82.31 276 THR A O 1
ATOM 2115 N N . GLY A 1 277 ? -4.925 8.777 -7.710 1.00 86.00 277 GLY A N 1
ATOM 2116 C CA . GLY A 1 277 ? -6.323 8.741 -7.280 1.00 86.00 277 GLY A CA 1
ATOM 2117 C C . GLY A 1 277 ? -6.956 7.342 -7.297 1.00 86.00 277 GLY A C 1
ATOM 2118 O O . GLY A 1 277 ? -8.175 7.243 -7.417 1.00 86.00 277 GLY A O 1
ATOM 2119 N N . ASP A 1 278 ? -6.171 6.264 -7.197 1.00 87.25 278 ASP A N 1
ATOM 2120 C CA . ASP A 1 278 ? -6.705 4.892 -7.111 1.00 87.25 278 ASP A CA 1
ATOM 2121 C C . ASP A 1 278 ? -6.848 4.377 -5.669 1.00 87.25 278 ASP A C 1
ATOM 2123 O O . ASP A 1 278 ? -7.723 3.554 -5.394 1.00 87.25 278 ASP A O 1
ATOM 2127 N N . GLN A 1 279 ? -6.022 4.867 -4.736 1.00 90.50 279 GLN A N 1
ATOM 2128 C CA . GLN A 1 279 ? -5.975 4.353 -3.363 1.00 90.50 279 GLN A CA 1
ATOM 2129 C C . GLN A 1 279 ? -7.264 4.676 -2.597 1.00 90.50 279 GLN A C 1
ATOM 2131 O O . GLN A 1 279 ? -7.852 5.747 -2.767 1.00 90.50 279 GLN A O 1
ATOM 2136 N N . ILE A 1 280 ? -7.680 3.771 -1.709 1.00 94.25 280 ILE A N 1
ATOM 2137 C CA . ILE A 1 280 ? -8.901 3.881 -0.900 1.00 94.25 280 ILE A CA 1
ATOM 2138 C C . ILE A 1 280 ? -8.494 4.026 0.578 1.00 94.25 280 ILE A C 1
ATOM 2140 O O . ILE A 1 280 ? -8.153 3.028 1.210 1.00 94.25 280 ILE A O 1
ATOM 2144 N N . PRO A 1 281 ? -8.487 5.249 1.143 1.00 95.69 281 PRO A N 1
ATOM 2145 C CA . PRO A 1 281 ? -7.791 5.530 2.397 1.00 95.69 281 PRO A CA 1
ATOM 2146 C C . PRO A 1 281 ? -8.669 5.295 3.630 1.00 95.69 281 PRO A C 1
ATOM 2148 O O . PRO A 1 281 ? -9.134 6.257 4.243 1.00 95.69 281 PRO A O 1
ATOM 2151 N N . ILE A 1 282 ? -8.909 4.038 4.010 1.00 97.50 282 ILE A N 1
ATOM 2152 C CA . ILE A 1 282 ? -9.681 3.711 5.222 1.00 97.50 282 ILE A CA 1
ATOM 2153 C C . ILE A 1 282 ? -8.753 3.604 6.436 1.00 97.50 282 ILE A C 1
ATOM 2155 O O . ILE A 1 282 ? -7.665 3.043 6.360 1.00 97.50 282 ILE A O 1
ATOM 2159 N N . PHE A 1 283 ? -9.191 4.175 7.558 1.00 96.31 283 PHE A N 1
ATOM 2160 C CA . PHE A 1 283 ? -8.494 4.138 8.839 1.00 96.31 283 PHE A CA 1
ATOM 2161 C C . PHE A 1 283 ? -9.169 3.191 9.832 1.00 96.31 283 PHE A C 1
ATOM 2163 O O . PHE A 1 283 ? -8.527 2.288 10.347 1.00 96.31 283 PHE A O 1
ATOM 2170 N N . CYS A 1 284 ? -10.455 3.382 10.119 1.00 96.75 284 CYS A N 1
ATOM 2171 C CA . CYS A 1 284 ? -11.152 2.649 11.180 1.00 96.75 284 CYS A CA 1
ATOM 2172 C C . CYS A 1 284 ? -12.453 2.018 10.694 1.00 96.75 284 CYS A C 1
ATOM 2174 O O . CYS A 1 284 ? -13.050 2.480 9.715 1.00 96.75 284 CYS A O 1
ATOM 2176 N N . LEU A 1 285 ? -12.899 0.992 11.420 1.00 97.56 285 LEU A N 1
ATOM 2177 C CA . LEU A 1 285 ? -14.160 0.301 11.195 1.00 97.56 285 LEU A CA 1
ATOM 2178 C C . LEU A 1 285 ? -14.798 -0.122 12.528 1.00 97.56 285 LEU A C 1
ATOM 2180 O O . LEU A 1 285 ? -14.129 -0.490 13.493 1.00 97.56 285 LEU A O 1
ATOM 2184 N N . THR A 1 286 ? -16.124 -0.058 12.609 1.00 97.69 286 THR A N 1
ATOM 2185 C CA . THR A 1 286 ? -16.886 -0.535 13.770 1.00 97.69 286 THR A CA 1
ATOM 2186 C C . THR A 1 286 ? -18.178 -1.195 13.312 1.00 97.69 286 THR A C 1
ATOM 2188 O O . THR A 1 286 ? -18.935 -0.621 12.530 1.00 97.69 286 THR A O 1
ATOM 2191 N N . ILE A 1 287 ? -18.424 -2.401 13.815 1.00 98.00 287 ILE A N 1
ATOM 2192 C CA . ILE A 1 287 ? -19.651 -3.177 13.609 1.00 98.00 287 ILE A CA 1
ATOM 2193 C C . ILE A 1 287 ? -20.611 -2.841 14.757 1.00 98.00 287 ILE A C 1
ATOM 2195 O O . ILE A 1 287 ? -20.162 -2.661 15.892 1.00 98.00 287 ILE A O 1
ATOM 2199 N N . SER A 1 288 ? -21.918 -2.744 14.502 1.00 96.69 288 SER A N 1
ATOM 2200 C CA . SER A 1 288 ? -22.884 -2.587 15.596 1.00 96.69 288 SER A CA 1
ATOM 2201 C C . SER A 1 288 ? -22.904 -3.832 16.499 1.00 96.69 288 SER A C 1
ATOM 2203 O O . SER A 1 288 ? -22.996 -4.952 15.991 1.00 96.69 288 SER A O 1
ATOM 2205 N N . PRO A 1 289 ? -22.898 -3.662 17.837 1.00 90.88 289 PRO A N 1
ATOM 2206 C CA . PRO A 1 289 ? -22.967 -4.779 18.779 1.00 90.88 289 PRO A CA 1
ATOM 2207 C C . PRO A 1 289 ? -24.328 -5.497 18.779 1.00 90.88 289 PRO A C 1
ATOM 2209 O O . PRO A 1 289 ? -24.450 -6.552 19.394 1.00 90.88 289 PRO A O 1
ATOM 2212 N N . THR A 1 290 ? -25.355 -4.932 18.131 1.00 93.31 290 THR A N 1
ATOM 2213 C CA . THR A 1 290 ? -26.728 -5.473 18.095 1.00 93.31 290 THR A CA 1
ATOM 2214 C C . THR A 1 290 ? -27.270 -5.700 16.681 1.00 93.31 290 THR A C 1
ATOM 2216 O O . THR A 1 290 ? -28.414 -6.124 16.533 1.00 93.31 290 THR A O 1
ATOM 2219 N N . ASN A 1 291 ? -26.482 -5.404 15.642 1.00 95.50 291 ASN A N 1
ATOM 2220 C CA . ASN A 1 291 ? -26.834 -5.642 14.242 1.00 95.50 291 ASN A CA 1
ATOM 2221 C C . ASN A 1 291 ? -25.561 -5.741 13.371 1.00 95.50 291 ASN A C 1
ATOM 2223 O O . ASN A 1 291 ? -25.089 -4.708 12.890 1.00 95.50 291 ASN A O 1
ATOM 2227 N N . PRO A 1 292 ? -25.004 -6.940 13.124 1.00 95.00 292 PRO A N 1
ATOM 2228 C CA . PRO A 1 292 ? -23.757 -7.083 12.368 1.00 95.00 292 PRO A CA 1
ATOM 2229 C C . PRO A 1 292 ? -23.794 -6.592 10.915 1.00 95.00 292 PRO A C 1
ATOM 2231 O O . PRO A 1 292 ? -22.736 -6.306 10.353 1.00 95.00 292 PRO A O 1
ATOM 2234 N N . ASP A 1 293 ? -24.979 -6.444 10.313 1.00 96.31 293 ASP A N 1
ATOM 2235 C CA . ASP A 1 293 ? -25.117 -5.864 8.973 1.00 96.31 293 ASP A CA 1
ATOM 2236 C C . ASP A 1 293 ? -24.838 -4.351 8.966 1.00 96.31 293 ASP A C 1
ATOM 2238 O O . ASP A 1 293 ? -24.485 -3.790 7.926 1.00 96.31 293 ASP A O 1
ATOM 2242 N N . LEU A 1 294 ? -24.983 -3.677 10.115 1.00 98.25 294 LEU A N 1
ATOM 2243 C CA . LEU A 1 294 ? -24.691 -2.256 10.283 1.00 98.25 294 LEU A CA 1
ATOM 2244 C C . LEU A 1 294 ? -23.214 -2.046 10.629 1.00 98.25 294 LEU A C 1
ATOM 2246 O O . LEU A 1 294 ? -22.780 -2.281 11.759 1.00 98.25 294 LEU A O 1
ATOM 2250 N N . ILE A 1 295 ? -22.466 -1.505 9.668 1.00 98.44 295 ILE A N 1
ATOM 2251 C CA . ILE A 1 295 ? -21.031 -1.237 9.801 1.00 98.44 295 ILE A CA 1
ATOM 2252 C C . ILE A 1 295 ? -20.736 0.225 9.460 1.00 98.44 295 ILE A C 1
ATOM 2254 O O . ILE A 1 295 ? -21.271 0.778 8.497 1.00 98.44 295 ILE A O 1
ATOM 2258 N N . TRP A 1 296 ? -19.859 0.851 10.241 1.00 98.75 296 TRP A N 1
ATOM 2259 C CA . TRP A 1 296 ? -19.313 2.184 9.993 1.00 98.75 296 TRP A CA 1
ATOM 2260 C C . TRP A 1 296 ? -17.829 2.107 9.657 1.00 98.75 296 TRP A C 1
ATOM 2262 O O . TRP A 1 296 ? -17.097 1.377 10.317 1.00 98.75 296 TRP A O 1
ATOM 2272 N N . ALA A 1 297 ? -17.382 2.884 8.670 1.00 98.56 297 ALA A N 1
ATOM 2273 C CA . ALA A 1 297 ? -15.975 3.023 8.300 1.00 98.56 297 ALA A CA 1
ATOM 2274 C C . ALA A 1 297 ? -15.579 4.499 8.147 1.00 98.56 297 ALA A C 1
ATOM 2276 O O . ALA A 1 297 ? -16.392 5.341 7.751 1.00 98.56 297 ALA A O 1
ATOM 2277 N N . GLY A 1 298 ? -14.325 4.821 8.463 1.00 98.25 298 GLY A N 1
ATOM 2278 C CA . GLY A 1 298 ? -13.801 6.189 8.461 1.00 98.25 298 GLY A CA 1
ATOM 2279 C C . GLY A 1 298 ? -12.506 6.320 7.677 1.00 98.25 298 GLY A C 1
ATOM 2280 O O . GLY A 1 298 ? -11.666 5.427 7.724 1.00 98.25 298 GLY A O 1
ATOM 2281 N N . THR A 1 299 ? -12.337 7.425 6.952 1.00 97.56 299 THR A N 1
ATOM 2282 C CA . THR A 1 299 ? -11.157 7.671 6.108 1.00 97.56 299 THR A CA 1
ATOM 2283 C C . THR A 1 299 ? -10.013 8.396 6.827 1.00 97.56 299 THR A C 1
ATOM 2285 O O . THR A 1 299 ? -10.222 9.082 7.829 1.00 97.56 299 THR A O 1
ATOM 2288 N N . THR A 1 300 ? -8.799 8.286 6.275 1.00 94.50 300 THR A N 1
ATOM 2289 C CA . THR A 1 300 ? -7.607 9.061 6.669 1.00 94.50 300 THR A CA 1
ATOM 2290 C C . THR A 1 300 ? -7.241 10.134 5.642 1.00 94.50 300 THR A C 1
ATOM 2292 O O . THR A 1 300 ? -7.453 9.956 4.443 1.00 94.50 300 THR A O 1
ATOM 2295 N N . GLY A 1 301 ? -6.728 11.275 6.112 1.00 89.00 301 GLY A N 1
ATOM 2296 C CA . GLY A 1 301 ? -6.248 12.413 5.312 1.00 89.00 301 GLY A CA 1
ATOM 2297 C C . GLY A 1 301 ? -7.324 13.203 4.554 1.00 89.00 301 GLY A C 1
ATOM 2298 O O . GLY A 1 301 ? -7.063 14.308 4.080 1.00 89.00 301 GLY A O 1
ATOM 2299 N N . GLN A 1 302 ? -8.535 12.659 4.438 1.00 89.00 302 GLN A N 1
ATOM 2300 C CA . GLN A 1 302 ? -9.683 13.253 3.758 1.00 89.00 302 GLN A CA 1
ATOM 2301 C C . GLN A 1 302 ? -10.973 12.921 4.511 1.00 89.00 302 GLN A C 1
ATOM 2303 O O . GLN A 1 302 ? -11.108 11.834 5.069 1.00 89.00 302 GLN A O 1
ATOM 2308 N N . ARG A 1 303 ? -11.959 13.821 4.462 1.00 91.81 303 ARG A N 1
ATOM 2309 C CA . ARG A 1 303 ? -13.245 13.669 5.155 1.00 91.81 303 ARG A CA 1
ATOM 2310 C C . ARG A 1 303 ? -14.172 12.625 4.516 1.00 91.81 303 ARG A C 1
ATOM 2312 O O . ARG A 1 303 ? -14.762 12.851 3.450 1.00 91.81 303 ARG A O 1
ATOM 2319 N N . GLY A 1 304 ? -14.419 11.544 5.246 1.00 95.06 304 GLY A N 1
ATOM 2320 C CA . GLY A 1 304 ? -15.364 10.497 4.869 1.00 95.06 304 GLY A CA 1
ATOM 2321 C C . GLY A 1 304 ? -15.762 9.615 6.049 1.00 95.06 304 GLY A C 1
ATOM 2322 O O . GLY A 1 304 ? -14.961 8.834 6.547 1.00 95.06 304 GLY A O 1
ATOM 2323 N N . ALA A 1 305 ? -17.027 9.718 6.455 1.00 98.38 305 ALA A N 1
ATOM 2324 C CA . ALA A 1 305 ? -17.715 8.679 7.212 1.00 98.38 305 ALA A CA 1
ATOM 2325 C C . ALA A 1 305 ? -18.574 7.876 6.228 1.00 98.38 305 ALA A C 1
ATOM 2327 O O . ALA A 1 305 ? -19.302 8.468 5.424 1.00 98.38 305 ALA A O 1
ATOM 2328 N N . PHE A 1 306 ? -18.484 6.553 6.282 1.00 98.69 306 PHE A N 1
ATOM 2329 C CA . PHE A 1 306 ? -19.224 5.628 5.431 1.00 98.69 306 PHE A CA 1
ATOM 2330 C C . PHE A 1 306 ? -20.024 4.645 6.280 1.00 98.69 306 PHE A C 1
ATOM 2332 O O . PHE A 1 306 ? -19.568 4.217 7.337 1.00 98.69 306 PHE A O 1
ATOM 2339 N N . LYS A 1 307 ? -21.213 4.289 5.794 1.00 98.69 307 LYS A N 1
ATOM 2340 C CA . LYS A 1 307 ? -22.148 3.360 6.429 1.00 98.69 307 LYS A CA 1
ATOM 2341 C C . LYS A 1 307 ? -22.507 2.245 5.454 1.00 98.69 307 LYS A C 1
ATOM 2343 O O . LYS A 1 307 ? -22.900 2.543 4.328 1.00 98.69 307 LYS A O 1
ATOM 2348 N N . SER A 1 308 ? -22.435 1.005 5.909 1.00 98.75 308 SER A N 1
ATOM 2349 C CA . SER A 1 308 ? -23.089 -0.149 5.292 1.00 98.75 308 SER A CA 1
ATOM 2350 C C . SER A 1 308 ? -24.270 -0.586 6.166 1.00 98.75 308 SER A C 1
ATOM 2352 O O . SER A 1 308 ? -24.276 -0.366 7.380 1.00 98.75 308 SER A O 1
ATOM 2354 N N . THR A 1 309 ? -25.286 -1.171 5.534 1.00 98.06 309 THR A N 1
ATOM 2355 C CA . THR A 1 309 ? -26.409 -1.863 6.192 1.00 98.06 309 THR A CA 1
ATOM 2356 C C . THR A 1 309 ? -26.623 -3.257 5.593 1.00 98.06 309 THR A C 1
ATOM 2358 O O . THR A 1 309 ? -27.742 -3.758 5.576 1.00 98.06 309 THR A O 1
ATOM 2361 N N . ASP A 1 310 ? -25.564 -3.822 5.014 1.00 97.19 310 ASP A N 1
ATOM 2362 C CA . ASP A 1 310 ? -25.525 -5.087 4.277 1.00 97.19 310 ASP A CA 1
ATOM 2363 C C . ASP A 1 310 ? -24.190 -5.823 4.508 1.00 97.19 310 ASP A C 1
ATOM 2365 O O . ASP A 1 310 ? -23.626 -6.431 3.598 1.00 97.19 310 ASP A O 1
ATOM 2369 N N . ALA A 1 311 ? -23.652 -5.734 5.731 1.00 96.25 311 ALA A N 1
ATOM 2370 C CA . ALA A 1 311 ? -22.408 -6.389 6.147 1.00 96.25 311 ALA A CA 1
ATOM 2371 C C . ALA A 1 311 ? -21.196 -6.035 5.253 1.00 96.25 311 ALA A C 1
ATOM 2373 O O . ALA A 1 311 ? -20.351 -6.876 4.934 1.00 96.25 311 ALA A O 1
ATOM 2374 N N . GLY A 1 312 ? -21.116 -4.776 4.824 1.00 96.31 312 GLY A N 1
ATOM 2375 C CA . GLY A 1 312 ? -20.024 -4.215 4.030 1.00 96.31 312 GLY A CA 1
ATOM 2376 C C . GLY A 1 312 ? -20.100 -4.457 2.519 1.00 96.31 312 GLY A C 1
ATOM 2377 O O . GLY A 1 312 ? -19.186 -4.032 1.815 1.00 96.31 312 GLY A O 1
ATOM 2378 N N . GLU A 1 313 ? -21.140 -5.111 1.987 1.00 94.12 313 GLU A N 1
ATOM 2379 C CA . GLU A 1 313 ? -21.245 -5.352 0.537 1.00 94.12 313 GLU A CA 1
ATOM 2380 C C . GLU A 1 313 ? -21.488 -4.052 -0.263 1.00 94.12 313 GLU A C 1
ATOM 2382 O O . GLU A 1 313 ? -21.040 -3.941 -1.412 1.00 94.12 313 GLU A O 1
ATOM 2387 N N . THR A 1 314 ? -22.135 -3.040 0.334 1.00 95.88 314 THR A N 1
ATOM 2388 C CA . THR A 1 314 ? -22.222 -1.671 -0.195 1.00 95.88 314 THR A CA 1
ATOM 2389 C C . THR A 1 314 ? -22.055 -0.595 0.882 1.00 95.88 314 THR A C 1
ATOM 2391 O O . THR A 1 314 ? -22.424 -0.758 2.043 1.00 95.88 314 THR A O 1
ATOM 2394 N N . TRP A 1 315 ? -21.491 0.548 0.482 1.00 98.31 315 TRP A N 1
ATOM 2395 C CA . TRP A 1 315 ? -21.204 1.679 1.364 1.00 98.31 315 TRP A CA 1
ATOM 2396 C C . TRP A 1 315 ? -21.844 2.973 0.866 1.00 98.31 315 TRP A C 1
ATOM 2398 O O . TRP A 1 315 ? -21.718 3.345 -0.301 1.00 98.31 315 TRP A O 1
ATOM 2408 N N . HIS A 1 316 ? -22.448 3.715 1.788 1.00 97.69 316 HIS A N 1
ATOM 2409 C CA . HIS A 1 316 ? -23.013 5.040 1.557 1.00 97.69 316 HIS A CA 1
ATOM 2410 C C . HIS A 1 316 ? -22.241 6.096 2.346 1.00 97.69 316 HIS A C 1
ATOM 2412 O O . HIS A 1 316 ? -21.943 5.905 3.528 1.00 97.69 316 HIS A O 1
ATOM 2418 N N . LYS A 1 317 ? -21.920 7.229 1.710 1.00 97.81 317 LYS A N 1
ATOM 2419 C CA . LYS A 1 317 ? -21.251 8.346 2.385 1.00 97.81 317 LYS A CA 1
ATOM 2420 C C . LYS A 1 317 ? -22.240 9.089 3.285 1.00 97.81 317 LYS A C 1
ATOM 2422 O O . LYS A 1 317 ? -23.297 9.512 2.831 1.00 97.81 317 LYS A O 1
ATOM 2427 N N . MET A 1 318 ? -21.872 9.261 4.549 1.00 97.69 318 MET A N 1
ATOM 2428 C CA . MET A 1 318 ? -22.717 9.801 5.615 1.00 97.69 318 MET A CA 1
ATOM 2429 C C . MET A 1 318 ? -21.925 10.826 6.443 1.00 97.69 318 MET A C 1
ATOM 2431 O O . MET A 1 318 ? -21.808 10.687 7.655 1.00 97.69 318 MET A O 1
ATOM 2435 N N . ASP A 1 319 ? -21.323 11.836 5.801 1.00 97.00 319 ASP A N 1
ATOM 2436 C CA . ASP A 1 319 ? -20.442 12.840 6.434 1.00 97.00 319 ASP A CA 1
ATOM 2437 C C . ASP A 1 319 ? -21.088 14.230 6.626 1.00 97.00 319 ASP A C 1
ATOM 2439 O O . ASP A 1 319 ? -20.403 15.203 6.953 1.00 97.00 319 ASP A O 1
ATOM 2443 N N . ASN A 1 320 ? -22.406 14.352 6.442 1.00 97.19 320 ASN A N 1
ATOM 2444 C CA . ASN A 1 320 ? -23.115 15.629 6.552 1.00 97.19 320 ASN A CA 1
ATOM 2445 C C . ASN A 1 320 ? -23.019 16.224 7.971 1.00 97.19 320 ASN A C 1
ATOM 2447 O O . ASN A 1 320 ? -23.392 15.587 8.953 1.00 97.19 320 ASN A O 1
ATOM 2451 N N . GLY A 1 321 ? -22.546 17.467 8.084 1.00 96.50 321 GLY A N 1
ATOM 2452 C CA . GLY A 1 321 ? -22.281 18.140 9.363 1.00 96.50 321 GLY A CA 1
ATOM 2453 C C . GLY A 1 321 ? -20.853 17.966 9.899 1.00 96.50 321 GLY A C 1
ATOM 2454 O O . GLY A 1 321 ? -20.435 18.750 10.754 1.00 96.50 321 GLY A O 1
ATOM 2455 N N . ILE A 1 322 ? -20.064 17.030 9.355 1.00 96.50 322 ILE A N 1
ATOM 2456 C CA . ILE A 1 322 ? -18.620 16.947 9.618 1.00 96.50 322 ILE A CA 1
ATOM 2457 C C . ILE A 1 322 ? -17.927 18.072 8.832 1.00 96.50 322 ILE A C 1
ATOM 2459 O O . ILE A 1 322 ? -18.090 18.208 7.617 1.00 96.50 322 ILE A O 1
ATOM 2463 N N . ARG A 1 323 ? -17.180 18.938 9.526 1.00 91.56 323 ARG A N 1
ATOM 2464 C CA . ARG A 1 323 ? -16.802 20.259 8.982 1.00 91.56 323 ARG A CA 1
ATOM 2465 C C . ARG A 1 323 ? -15.472 20.288 8.231 1.00 91.56 323 ARG A C 1
ATOM 2467 O O . ARG A 1 323 ? -15.364 21.012 7.249 1.00 91.56 323 ARG A O 1
ATOM 2474 N N . PHE A 1 324 ? -14.489 19.518 8.683 1.00 91.62 324 PHE A N 1
ATOM 2475 C CA . PHE A 1 324 ? -13.086 19.670 8.279 1.00 91.62 324 PHE A CA 1
ATOM 2476 C C . PHE A 1 324 ? -12.744 18.778 7.079 1.00 91.62 324 PHE A C 1
ATOM 2478 O O . PHE A 1 324 ? -12.920 17.563 7.196 1.00 91.62 324 PHE A O 1
ATOM 2485 N N . PRO A 1 325 ? -12.293 19.325 5.931 1.00 86.56 325 PRO A N 1
ATOM 2486 C CA . PRO A 1 325 ? -12.035 18.535 4.725 1.00 86.56 325 PRO A CA 1
ATOM 2487 C C . PRO A 1 325 ? -10.893 17.522 4.850 1.00 86.56 325 PRO A C 1
ATOM 2489 O O . PRO A 1 325 ? -10.952 16.489 4.187 1.00 86.56 325 PRO A O 1
ATOM 2492 N N . THR A 1 326 ? -9.888 17.788 5.694 1.00 87.38 326 THR A N 1
ATOM 2493 C CA . THR A 1 326 ? -8.712 16.910 5.873 1.00 87.38 326 THR A CA 1
ATOM 2494 C C . THR A 1 326 ? -8.808 15.994 7.101 1.00 87.38 326 THR A C 1
ATOM 2496 O O . THR A 1 326 ? -7.822 15.382 7.505 1.00 87.38 326 THR A O 1
ATOM 2499 N N . LEU A 1 327 ? -9.996 15.895 7.712 1.00 94.44 327 LEU A N 1
ATOM 2500 C CA . LEU A 1 327 ? -10.228 15.121 8.933 1.00 94.44 327 LEU A CA 1
ATOM 2501 C C . LEU A 1 327 ? -9.934 13.630 8.733 1.00 94.44 327 LEU A C 1
ATOM 2503 O O . LEU A 1 327 ? -10.638 12.963 7.976 1.00 94.44 327 LEU A O 1
ATOM 2507 N N . THR A 1 328 ? -8.987 13.097 9.504 1.00 96.94 328 THR A N 1
ATOM 2508 C CA . THR A 1 328 ? -8.847 11.648 9.698 1.00 96.94 328 THR A CA 1
ATOM 2509 C C . THR A 1 328 ? -9.828 11.206 10.775 1.00 96.94 328 THR A C 1
ATOM 2511 O O . THR A 1 328 ? -9.765 11.694 11.906 1.00 96.94 328 THR A O 1
ATOM 2514 N N . LEU A 1 329 ? -10.721 10.270 10.455 1.00 97.81 329 LEU A N 1
ATOM 2515 C CA . LEU A 1 329 ? -11.544 9.601 11.461 1.00 97.81 329 LEU A CA 1
ATOM 2516 C C . LEU A 1 329 ? -10.727 8.475 12.099 1.00 97.81 329 LEU A C 1
ATOM 2518 O O . LEU A 1 329 ? -10.108 7.673 11.409 1.00 97.81 329 LEU A O 1
ATOM 2522 N N . ARG A 1 330 ? -10.687 8.451 13.432 1.00 95.94 330 ARG A N 1
ATOM 2523 C CA . ARG A 1 330 ? -9.829 7.561 14.229 1.00 95.94 330 ARG A CA 1
ATOM 2524 C C . ARG A 1 330 ? -10.608 6.456 14.952 1.00 95.94 330 ARG A C 1
ATOM 2526 O O . ARG A 1 330 ? -9.973 5.515 15.412 1.00 95.94 330 ARG A O 1
ATOM 2533 N N . GLY A 1 331 ? -11.941 6.530 15.011 1.00 95.75 331 GLY A N 1
ATOM 2534 C CA . GLY A 1 331 ? -12.806 5.481 15.568 1.00 95.75 331 GLY A CA 1
ATOM 2535 C C . GLY A 1 331 ? -14.297 5.836 15.522 1.00 95.75 331 GLY A C 1
ATOM 2536 O O . GLY A 1 331 ? -14.651 7.010 15.363 1.00 95.75 331 GLY A O 1
ATOM 2537 N N . PHE A 1 332 ? -15.166 4.834 15.679 1.00 98.31 332 PHE A N 1
ATOM 2538 C CA . PHE A 1 332 ? -16.612 4.998 15.871 1.00 98.31 332 PHE A CA 1
ATOM 2539 C C . PHE A 1 332 ? -17.074 4.263 17.134 1.00 98.31 332 PHE A C 1
ATOM 2541 O O . PHE A 1 332 ? -16.465 3.285 17.551 1.00 98.31 332 PHE A O 1
ATOM 2548 N N . ALA A 1 333 ? -18.181 4.719 17.716 1.00 97.94 333 ALA A N 1
ATOM 2549 C CA . ALA A 1 333 ? -18.921 3.987 18.738 1.00 97.94 333 ALA A CA 1
ATOM 2550 C C . ALA A 1 333 ? -20.418 4.069 18.434 1.00 97.94 333 ALA A C 1
ATOM 2552 O O . ALA A 1 333 ? -20.934 5.151 18.149 1.00 97.94 333 ALA A O 1
ATOM 2553 N N . ILE A 1 334 ? -21.104 2.930 18.482 1.00 98.06 334 ILE A N 1
ATOM 2554 C CA . ILE A 1 334 ? -22.528 2.789 18.163 1.00 98.06 334 ILE A CA 1
ATOM 2555 C C . ILE A 1 334 ? -23.250 2.452 19.468 1.00 98.06 334 ILE A C 1
ATOM 2557 O O . ILE A 1 334 ? -22.824 1.545 20.182 1.00 98.06 334 ILE A O 1
ATOM 2561 N N . ASP A 1 335 ? -24.303 3.196 19.802 1.00 96.81 335 ASP A N 1
ATOM 2562 C CA . ASP A 1 335 ? -25.067 2.978 21.031 1.00 96.81 335 ASP A CA 1
ATOM 2563 C C . ASP A 1 335 ? -25.800 1.624 20.966 1.00 96.81 335 ASP A C 1
ATOM 2565 O O . ASP A 1 335 ? -26.599 1.412 20.047 1.00 96.81 335 ASP A O 1
ATOM 2569 N N . PRO A 1 336 ? -25.568 0.694 21.913 1.00 92.00 336 PRO A N 1
ATOM 2570 C CA . PRO A 1 336 ? -26.217 -0.614 21.888 1.00 92.00 336 PRO A CA 1
ATOM 2571 C C . PRO A 1 336 ? -27.740 -0.527 22.080 1.00 92.00 336 PRO A C 1
ATOM 2573 O O . PRO A 1 336 ? -28.446 -1.456 21.690 1.00 92.00 336 PRO A O 1
ATOM 2576 N N . GLY A 1 337 ? -28.254 0.568 22.660 1.00 93.38 337 GLY A N 1
ATOM 2577 C CA . GLY A 1 337 ? -29.687 0.803 22.849 1.00 93.38 337 GLY A CA 1
ATOM 2578 C C . GLY A 1 337 ? -30.395 1.444 21.648 1.00 93.38 337 GLY A C 1
ATOM 2579 O O . GLY A 1 337 ? -31.596 1.241 21.481 1.00 93.38 337 GLY A O 1
ATOM 2580 N N . ASP A 1 338 ? -29.677 2.192 20.803 1.00 95.69 338 ASP A N 1
ATOM 2581 C CA . ASP A 1 338 ? -30.212 2.791 19.573 1.00 95.69 338 ASP A CA 1
ATOM 2582 C C . ASP A 1 338 ? -29.118 2.951 18.508 1.00 95.69 338 ASP A C 1
ATOM 2584 O O . ASP A 1 338 ? -28.332 3.895 18.519 1.00 95.69 338 ASP A O 1
ATOM 2588 N N . ASN A 1 339 ? -29.152 2.079 17.501 1.00 96.25 339 ASN A N 1
ATOM 2589 C CA . ASN A 1 339 ? -28.243 2.082 16.353 1.00 96.25 339 ASN A CA 1
ATOM 2590 C C . ASN A 1 339 ? -28.265 3.375 15.495 1.00 96.25 339 ASN A C 1
ATOM 2592 O O . ASN A 1 339 ? -27.455 3.520 14.574 1.00 96.25 339 ASN A O 1
ATOM 2596 N N . ASN A 1 340 ? -29.171 4.325 15.760 1.00 96.94 340 ASN A N 1
ATOM 2597 C CA . ASN A 1 340 ? -29.150 5.666 15.165 1.00 96.94 340 ASN A CA 1
ATOM 2598 C C . ASN A 1 340 ? -28.255 6.659 15.916 1.00 96.94 340 ASN A C 1
ATOM 2600 O O . ASN A 1 340 ? -27.923 7.709 15.348 1.00 96.94 340 ASN A O 1
ATOM 2604 N N . ILE A 1 341 ? -27.878 6.354 17.159 1.00 97.94 341 ILE A N 1
ATOM 2605 C CA . ILE A 1 341 ? -26.946 7.135 17.966 1.00 97.94 341 ILE A CA 1
ATOM 2606 C C . ILE A 1 341 ? -25.540 6.588 17.723 1.00 97.94 341 ILE A C 1
ATOM 2608 O O . ILE A 1 341 ? -25.190 5.482 18.131 1.00 97.94 341 ILE A O 1
ATOM 2612 N N . VAL A 1 342 ? -24.726 7.381 17.030 1.00 98.56 342 VAL A N 1
ATOM 2613 C CA . VAL A 1 342 ? -23.346 7.019 16.689 1.00 98.56 342 VAL A CA 1
ATOM 2614 C C . VAL A 1 342 ? -22.436 8.195 17.012 1.00 98.56 342 VAL A C 1
ATOM 2616 O O . VAL A 1 342 ? -22.789 9.358 16.799 1.00 98.56 342 VAL A O 1
ATOM 2619 N N . TYR A 1 343 ? -21.254 7.887 17.523 1.00 98.69 343 TYR A N 1
ATOM 2620 C CA . TYR A 1 343 ? -20.184 8.831 17.802 1.00 98.69 343 TYR A CA 1
ATOM 2621 C C . TYR A 1 343 ? -18.987 8.516 16.905 1.00 98.69 343 TYR A C 1
ATOM 2623 O O . TYR A 1 343 ? -18.740 7.353 16.592 1.00 98.69 343 TYR A O 1
ATOM 2631 N N . THR A 1 344 ? -18.218 9.530 16.513 1.00 98.50 344 THR A N 1
ATOM 2632 C CA . THR A 1 344 ? -16.926 9.334 15.843 1.00 98.50 344 THR A CA 1
ATOM 2633 C C . THR A 1 344 ? -15.883 10.314 16.360 1.00 98.50 344 THR A C 1
ATOM 2635 O O . THR A 1 344 ? -16.167 11.502 16.534 1.00 98.50 344 THR A O 1
ATOM 2638 N N . ALA A 1 345 ? -14.686 9.798 16.630 1.00 98.00 345 ALA A N 1
ATOM 2639 C CA . ALA A 1 345 ? -13.521 10.573 17.034 1.00 98.00 345 ALA A CA 1
ATOM 2640 C C . ALA A 1 345 ? -12.622 10.849 15.825 1.00 98.00 345 ALA A C 1
ATOM 2642 O O . ALA A 1 345 ? -12.487 10.003 14.938 1.00 98.00 345 ALA A O 1
ATOM 2643 N N . GLY A 1 346 ? -11.983 12.018 15.794 1.00 97.06 346 GLY A N 1
ATOM 2644 C CA . GLY A 1 346 ? -11.107 12.403 14.694 1.00 97.06 346 GLY A CA 1
ATOM 2645 C C . GLY A 1 346 ? -9.898 13.248 15.084 1.00 97.06 346 GLY A C 1
ATOM 2646 O O . GLY A 1 346 ? -9.806 13.812 16.180 1.00 97.06 346 GLY A O 1
ATOM 2647 N N . GLU A 1 347 ? -8.983 13.331 14.123 1.00 97.38 347 GLU A N 1
ATOM 2648 C CA . GLU A 1 347 ? -7.728 14.076 14.135 1.00 97.38 347 GLU A CA 1
ATOM 2649 C C . GLU A 1 347 ? -7.792 15.251 13.157 1.00 97.38 347 GLU A C 1
ATOM 2651 O O . GLU A 1 347 ? -8.090 15.086 11.973 1.00 97.38 347 GLU A O 1
ATOM 2656 N N . LEU A 1 348 ? -7.448 16.431 13.662 1.00 95.94 348 LEU A N 1
ATOM 2657 C CA . LEU A 1 348 ? -7.253 17.655 12.900 1.00 95.94 348 LEU A CA 1
ATOM 2658 C C . LEU A 1 348 ? -5.752 17.918 12.771 1.00 95.94 348 LEU A C 1
ATOM 2660 O O . LEU A 1 348 ? -5.085 18.161 13.783 1.00 95.94 348 LEU A O 1
ATOM 2664 N N . SER A 1 349 ? -5.251 17.914 11.536 1.00 92.88 349 SER A N 1
ATOM 2665 C CA . SER A 1 349 ? -3.878 18.314 11.204 1.00 92.88 349 SER A CA 1
ATOM 2666 C C . SER A 1 349 ? -3.588 19.760 11.620 1.00 92.88 349 SER A C 1
ATOM 2668 O O . SER A 1 349 ? -4.500 20.593 11.710 1.00 92.88 349 SER A O 1
ATOM 2670 N N . SER A 1 350 ? -2.315 20.093 11.833 1.00 93.75 350 SER A N 1
ATOM 2671 C CA . SER A 1 350 ? -1.883 21.467 12.125 1.00 93.75 350 SER A CA 1
ATOM 2672 C C . SER A 1 350 ? -2.308 22.482 11.075 1.00 93.75 350 SER A C 1
ATOM 2674 O O . SER A 1 350 ? -2.662 23.615 11.420 1.00 93.75 350 SER A O 1
ATOM 2676 N N . TRP A 1 351 ? -2.347 22.068 9.810 1.00 91.94 351 TRP A N 1
ATOM 2677 C CA . TRP A 1 351 ? -2.820 22.902 8.717 1.00 91.94 351 TRP A CA 1
ATOM 2678 C C . TRP A 1 351 ? -4.289 23.298 8.904 1.00 91.94 351 TRP A C 1
ATOM 2680 O O . TRP A 1 351 ? -4.632 24.471 8.778 1.00 91.94 351 TRP A O 1
ATOM 2690 N N . GLU A 1 352 ? -5.146 22.347 9.277 1.00 92.69 352 GLU A N 1
ATOM 2691 C CA . GLU A 1 352 ? -6.581 22.564 9.467 1.00 92.69 352 GLU A CA 1
ATOM 2692 C C . GLU A 1 352 ? -6.888 23.483 10.668 1.00 92.69 352 GLU A C 1
ATOM 2694 O O . GLU A 1 352 ? -7.810 24.295 10.599 1.00 92.69 352 GLU A O 1
ATOM 2699 N N . TRP A 1 353 ? -6.116 23.410 11.766 1.00 93.69 353 TRP A N 1
ATOM 2700 C CA . TRP A 1 353 ? -6.368 24.236 12.963 1.00 93.69 353 TRP A CA 1
ATOM 2701 C C . TRP A 1 353 ? -5.509 25.505 13.097 1.00 93.69 353 TRP A C 1
ATOM 2703 O O . TRP A 1 353 ? -5.852 26.357 13.920 1.00 93.69 353 TRP A O 1
ATOM 2713 N N . SER A 1 354 ? -4.430 25.662 12.319 1.00 94.50 354 SER A N 1
ATOM 2714 C CA . SER A 1 354 ? -3.540 26.840 12.368 1.00 94.50 354 SER A CA 1
ATOM 2715 C C . SER A 1 354 ? -3.297 27.540 11.023 1.00 94.50 354 SER A C 1
ATOM 2717 O O . SER A 1 354 ? -2.714 28.623 11.004 1.00 94.50 354 SER A O 1
ATOM 2719 N N . GLY A 1 355 ? -3.705 26.943 9.898 1.00 92.75 355 GLY A N 1
ATOM 2720 C CA . GLY A 1 355 ? -3.396 27.434 8.548 1.00 92.75 355 GLY A CA 1
ATOM 2721 C C . GLY A 1 355 ? -1.942 27.214 8.105 1.00 92.75 355 GLY A C 1
ATOM 2722 O O . GLY A 1 355 ? -1.513 27.800 7.113 1.00 92.75 355 GLY A O 1
ATOM 2723 N N . SER A 1 356 ? -1.162 26.421 8.848 1.00 91.94 356 SER A N 1
ATOM 2724 C CA . SER A 1 356 ? 0.250 26.128 8.568 1.00 91.94 356 SER A CA 1
ATOM 2725 C C . SER A 1 356 ? 0.696 24.814 9.222 1.00 91.94 356 SER A C 1
ATOM 2727 O O . SER A 1 356 ? 0.049 24.342 10.151 1.00 91.94 356 SER A O 1
ATOM 2729 N N . GLU A 1 357 ? 1.806 24.230 8.769 1.00 89.31 357 GLU A N 1
ATOM 2730 C CA . GLU A 1 357 ? 2.396 23.053 9.424 1.00 89.31 357 GLU A CA 1
ATOM 2731 C C . GLU A 1 357 ? 2.984 23.421 10.802 1.00 89.31 357 GLU A C 1
ATOM 2733 O O . GLU A 1 357 ? 3.758 24.376 10.915 1.00 89.31 357 GLU A O 1
ATOM 2738 N N . GLN A 1 358 ? 2.663 22.649 11.843 1.00 93.06 358 GLN A N 1
ATOM 2739 C CA . GLN A 1 358 ? 3.142 22.846 13.218 1.00 93.06 358 GLN A CA 1
ATOM 2740 C C . GLN A 1 358 ? 3.788 21.559 13.736 1.00 93.06 358 GLN A C 1
ATOM 2742 O O . GLN A 1 358 ? 3.169 20.791 14.463 1.00 93.06 358 GLN A O 1
ATOM 2747 N N . PHE A 1 359 ? 5.048 21.319 13.382 1.00 86.12 359 PHE A N 1
ATOM 2748 C CA . PHE A 1 359 ? 5.748 20.101 13.799 1.00 86.12 359 PHE A CA 1
ATOM 2749 C C . PHE A 1 359 ? 6.027 20.047 15.313 1.00 86.12 359 PHE A C 1
ATOM 2751 O O . PHE A 1 359 ? 6.398 21.041 15.952 1.00 86.12 359 PHE A O 1
ATOM 2758 N N . GLY A 1 360 ? 5.840 18.853 15.877 1.00 86.81 360 GLY A N 1
ATOM 2759 C CA . GLY A 1 360 ? 6.273 18.436 17.204 1.00 86.81 360 GLY A CA 1
ATOM 2760 C C . GLY A 1 360 ? 7.754 18.060 17.220 1.00 86.81 360 GLY A C 1
ATOM 2761 O O . GLY A 1 360 ? 8.564 18.665 16.518 1.00 86.81 360 GLY A O 1
ATOM 2762 N N . GLY A 1 361 ? 8.120 17.077 18.045 1.00 85.12 361 GLY A N 1
ATOM 2763 C CA . GLY A 1 361 ? 9.490 16.560 18.079 1.00 85.12 361 GLY A CA 1
ATOM 2764 C C . GLY A 1 361 ? 9.791 15.626 16.907 1.00 85.12 361 GLY A C 1
ATOM 2765 O O . GLY A 1 361 ? 10.926 15.594 16.432 1.00 85.12 361 GLY A O 1
ATOM 2766 N N . LYS A 1 362 ? 8.780 14.887 16.432 1.00 81.50 362 LYS A N 1
ATOM 2767 C CA . LYS A 1 362 ? 8.896 13.898 15.350 1.00 81.50 362 LYS A CA 1
ATOM 2768 C C . LYS A 1 362 ? 7.769 13.957 14.322 1.00 81.50 362 LYS A C 1
ATOM 2770 O O . LYS A 1 362 ? 8.035 13.652 13.162 1.00 81.50 362 LYS A O 1
ATOM 2775 N N . PHE A 1 363 ? 6.552 14.330 14.719 1.00 84.56 363 PHE A N 1
ATOM 2776 C CA . PHE A 1 363 ? 5.364 14.289 13.863 1.00 84.56 363 PHE A CA 1
ATOM 2777 C C . PHE A 1 363 ? 4.630 15.636 13.827 1.00 84.56 363 PHE A C 1
ATOM 2779 O O . PHE A 1 363 ? 5.121 16.654 14.319 1.00 84.56 363 PHE A O 1
ATOM 2786 N N . ASP A 1 364 ? 3.488 15.674 13.144 1.00 87.12 364 ASP A N 1
ATOM 2787 C CA . ASP A 1 364 ? 2.618 16.846 13.127 1.00 87.12 364 ASP A CA 1
ATOM 2788 C C . ASP A 1 364 ? 1.893 17.023 14.470 1.00 87.12 364 ASP A C 1
ATOM 2790 O O . ASP A 1 364 ? 1.473 16.040 15.092 1.00 87.12 364 ASP A O 1
ATOM 2794 N N . LYS A 1 365 ? 1.702 18.278 14.901 1.00 95.44 365 LYS A N 1
ATOM 2795 C CA . LYS A 1 365 ? 0.883 18.579 16.078 1.00 95.44 365 LYS A CA 1
ATOM 2796 C C . LYS A 1 365 ? -0.595 18.637 15.729 1.00 95.44 365 LYS A C 1
ATOM 2798 O O . LYS A 1 365 ? -1.042 19.474 14.942 1.00 95.44 365 LYS A O 1
ATOM 2803 N N . VAL A 1 366 ? -1.382 17.829 16.419 1.00 96.69 366 VAL A N 1
ATOM 2804 C CA . VAL A 1 366 ? -2.795 17.619 16.100 1.00 96.69 366 VAL A CA 1
ATOM 2805 C C . VAL A 1 366 ? -3.734 18.178 17.158 1.00 96.69 366 VAL A C 1
ATOM 2807 O O . VAL A 1 366 ? -3.396 18.301 18.335 1.00 96.69 366 VAL A O 1
ATOM 2810 N N . LYS A 1 367 ? -4.960 18.473 16.729 1.00 98.00 367 LYS A N 1
ATOM 2811 C CA . LYS A 1 367 ? -6.117 18.659 17.612 1.00 98.00 367 LYS A CA 1
ATOM 2812 C C . LYS A 1 367 ? -7.120 17.536 17.406 1.00 98.00 367 LYS A C 1
ATOM 2814 O O . LYS A 1 367 ? -7.061 16.812 16.416 1.00 98.00 367 LYS A O 1
ATOM 2819 N N . GLY A 1 368 ? -8.049 17.401 18.339 1.00 97.44 368 GLY A N 1
ATOM 2820 C CA . GLY A 1 368 ? -9.100 16.393 18.280 1.00 97.44 368 GLY A CA 1
ATOM 2821 C C . GLY A 1 368 ? -10.479 16.995 18.144 1.00 97.44 368 GLY A C 1
ATOM 2822 O O . GLY A 1 368 ? -10.708 18.156 18.488 1.00 97.44 368 GLY A O 1
ATOM 2823 N N . VAL A 1 369 ? -11.399 16.173 17.656 1.00 98.19 369 VAL A N 1
ATOM 2824 C CA . VAL A 1 369 ? -12.825 16.477 17.574 1.00 98.19 369 VAL A CA 1
ATOM 2825 C C . VAL A 1 369 ? -13.630 15.196 17.787 1.00 98.19 369 VAL A C 1
ATOM 2827 O O . VAL A 1 369 ? -13.195 14.121 17.371 1.00 98.19 369 VAL A O 1
ATOM 2830 N N . VAL A 1 370 ? -14.798 15.301 18.423 1.00 98.69 370 VAL A N 1
ATOM 2831 C CA . VAL A 1 370 ? -15.810 14.233 18.424 1.00 98.69 370 VAL A CA 1
ATOM 2832 C C . VAL A 1 370 ? -17.103 14.764 17.829 1.00 98.69 370 VAL A C 1
ATOM 2834 O O . VAL A 1 370 ? -17.582 15.844 18.194 1.00 98.69 370 VAL A O 1
ATOM 2837 N N . TYR A 1 371 ? -17.678 13.972 16.931 1.00 98.62 371 TYR A N 1
ATOM 2838 C CA . TYR A 1 371 ? -19.001 14.185 16.366 1.00 98.62 371 TYR A CA 1
ATOM 2839 C C . TYR A 1 371 ? -19.990 13.145 16.897 1.00 98.62 371 TYR A C 1
ATOM 2841 O O . TYR A 1 371 ? -19.633 11.986 17.090 1.00 98.62 371 TYR A O 1
ATOM 2849 N N . LYS A 1 372 ? -21.248 13.555 17.076 1.00 98.56 372 LYS A N 1
ATOM 2850 C CA . LYS A 1 372 ? -22.395 12.701 17.406 1.00 98.56 372 LYS A CA 1
ATOM 2851 C C . LYS A 1 372 ? -23.485 12.850 16.350 1.00 98.56 372 LYS A C 1
ATOM 2853 O O . LYS A 1 372 ? -23.806 13.968 15.944 1.00 98.56 372 LYS A O 1
ATOM 2858 N N . THR A 1 373 ? -24.098 11.745 15.957 1.00 98.69 373 THR A N 1
ATOM 2859 C CA . THR A 1 373 ? -25.381 11.704 15.248 1.00 98.69 373 THR A CA 1
ATOM 2860 C C . THR A 1 373 ? -26.428 11.020 16.129 1.00 98.69 373 THR A C 1
ATOM 2862 O O . THR A 1 373 ? -26.087 10.257 17.028 1.00 98.69 373 THR A O 1
ATOM 2865 N N . THR A 1 374 ? -27.703 11.330 15.898 1.00 97.94 374 THR A N 1
ATOM 2866 C CA . THR A 1 374 ? -28.867 10.674 16.533 1.00 97.94 374 THR A CA 1
ATOM 2867 C C . THR A 1 374 ? -29.933 10.318 15.491 1.00 97.94 374 THR A C 1
ATOM 2869 O O . THR A 1 374 ? -31.115 10.216 15.803 1.00 97.94 374 THR A O 1
ATOM 2872 N N . ASN A 1 375 ? -29.539 10.251 14.217 1.00 97.75 375 ASN A N 1
ATOM 2873 C CA . ASN A 1 375 ? -30.400 9.940 13.075 1.00 97.75 375 ASN A CA 1
ATOM 2874 C C . ASN A 1 375 ? -29.666 9.044 12.063 1.00 97.75 375 ASN A C 1
ATOM 2876 O O . ASN A 1 375 ? -29.805 9.197 10.849 1.00 97.75 375 ASN A O 1
ATOM 2880 N N . GLY A 1 376 ? -28.818 8.142 12.572 1.00 96.31 376 GLY A N 1
ATOM 2881 C CA . GLY A 1 376 ? -28.114 7.145 11.770 1.00 96.31 376 GLY A CA 1
ATOM 2882 C C . GLY A 1 376 ? -27.129 7.737 10.760 1.00 96.31 376 GLY A C 1
ATOM 2883 O O . GLY A 1 376 ? -26.875 7.087 9.742 1.00 96.31 376 GLY A O 1
ATOM 2884 N N . GLY A 1 377 ? -26.617 8.947 11.031 1.00 96.94 377 GLY A N 1
ATOM 2885 C CA . GLY A 1 377 ? -25.601 9.667 10.257 1.00 96.94 377 GLY A CA 1
ATOM 2886 C C . GLY A 1 377 ? -26.110 10.667 9.221 1.00 96.94 377 GLY A C 1
ATOM 2887 O O . GLY A 1 377 ? -25.299 11.224 8.488 1.00 96.94 377 GLY A O 1
ATOM 2888 N N . GLN A 1 378 ? -27.422 10.921 9.139 1.00 96.75 378 GLN A N 1
ATOM 2889 C CA . GLN A 1 378 ? -27.959 11.943 8.225 1.00 96.75 378 GLN A CA 1
ATOM 2890 C C . GLN A 1 378 ? -27.494 13.361 8.599 1.00 96.75 378 GLN A C 1
ATOM 2892 O O . GLN A 1 378 ? -27.398 14.233 7.735 1.00 96.75 378 GLN A O 1
ATOM 2897 N N . LEU A 1 379 ? -27.220 13.606 9.886 1.00 98.12 379 LEU A N 1
ATOM 2898 C CA . LEU A 1 379 ? -26.572 14.818 10.376 1.00 98.12 379 LEU A CA 1
ATOM 2899 C C . LEU A 1 379 ? -25.677 14.511 11.582 1.00 98.12 379 LEU A C 1
ATOM 2901 O O . LEU A 1 379 ? -26.118 13.908 12.565 1.00 98.12 379 LEU A O 1
ATOM 2905 N N . TRP A 1 380 ? -24.446 15.008 11.526 1.00 98.62 380 TRP A N 1
ATOM 2906 C CA . TRP A 1 380 ? -23.476 14.999 12.613 1.00 98.62 380 TRP A CA 1
ATOM 2907 C C . TRP A 1 380 ? -23.374 16.374 13.278 1.00 98.62 380 TRP A C 1
ATOM 2909 O O . TRP A 1 380 ? -23.394 17.415 12.618 1.00 98.62 380 TRP A O 1
ATOM 2919 N N . LYS A 1 381 ? -23.231 16.379 14.602 1.00 98.19 381 LYS A N 1
ATOM 2920 C CA . LYS A 1 381 ? -22.988 17.566 15.426 1.00 98.19 381 LYS A CA 1
ATOM 2921 C C . LYS A 1 381 ? -21.670 17.403 16.164 1.00 98.19 381 LYS A C 1
ATOM 2923 O O . LYS A 1 381 ? -21.418 16.356 16.746 1.00 98.19 381 LYS A O 1
ATOM 2928 N N . GLU A 1 382 ? -20.841 18.435 16.132 1.00 98.19 382 GLU A N 1
ATOM 2929 C CA . GLU A 1 382 ? -19.632 18.511 16.952 1.00 98.19 382 GLU A CA 1
ATOM 2930 C C . GLU A 1 382 ? -20.030 18.621 18.429 1.00 98.19 382 GLU A C 1
ATOM 2932 O O . GLU A 1 382 ? -20.863 19.464 18.768 1.00 98.19 382 GLU A O 1
ATOM 2937 N N . ILE A 1 383 ? -19.462 17.765 19.281 1.00 98.19 383 ILE A N 1
ATOM 2938 C CA . ILE A 1 383 ? -19.760 17.712 20.723 1.00 98.19 383 ILE A CA 1
ATOM 2939 C C . ILE A 1 383 ? -18.518 17.861 21.614 1.00 98.19 383 ILE A C 1
ATOM 2941 O O . ILE A 1 383 ? -18.639 18.141 22.801 1.00 98.19 383 ILE A O 1
ATOM 2945 N N . TRP A 1 384 ? -17.317 17.712 21.051 1.00 98.44 384 TRP A N 1
ATOM 2946 C CA . TRP A 1 384 ? -16.059 17.962 21.752 1.00 98.44 384 TRP A CA 1
ATOM 2947 C C . TRP A 1 384 ? -14.965 18.403 20.782 1.00 98.44 384 TRP A C 1
ATOM 2949 O O . TRP A 1 384 ? -14.958 17.995 19.618 1.00 98.44 384 TRP A O 1
ATOM 2959 N N . ARG A 1 385 ? -14.019 19.198 21.290 1.00 97.19 385 ARG A N 1
ATOM 2960 C CA . ARG A 1 385 ? -12.764 19.575 20.635 1.00 97.19 385 ARG A CA 1
ATOM 2961 C C . ARG A 1 385 ? -11.690 19.806 21.698 1.00 97.19 385 ARG A C 1
ATOM 2963 O O . ARG A 1 385 ? -11.969 20.474 22.690 1.00 97.19 385 ARG A O 1
ATOM 2970 N N . GLY A 1 386 ? -10.471 19.325 21.464 1.00 97.25 386 GLY A N 1
ATOM 2971 C CA . GLY A 1 386 ? -9.348 19.466 22.402 1.00 97.25 386 GLY A CA 1
ATOM 2972 C C . GLY A 1 386 ? -7.983 19.566 21.724 1.00 97.25 386 GLY A C 1
ATOM 2973 O O . GLY A 1 386 ? -7.878 19.574 20.494 1.00 97.25 386 GLY A O 1
ATOM 2974 N N . ASN A 1 387 ? -6.925 19.662 22.529 1.00 97.56 387 ASN A N 1
ATOM 2975 C CA . ASN A 1 387 ? -5.551 19.890 22.073 1.00 97.56 387 ASN A CA 1
ATOM 2976 C C . ASN A 1 387 ? -4.801 18.621 21.647 1.00 97.56 387 ASN A C 1
ATOM 2978 O O . ASN A 1 387 ? -3.622 18.706 21.329 1.00 97.56 387 ASN A O 1
ATOM 2982 N N . ASN A 1 388 ? -5.456 17.464 21.608 1.00 97.38 388 ASN A N 1
ATOM 2983 C CA . ASN A 1 388 ? -4.906 16.222 21.064 1.00 97.38 388 ASN A CA 1
ATOM 2984 C C . ASN A 1 388 ? -6.005 15.469 20.306 1.00 97.38 388 ASN A C 1
ATOM 2986 O O . ASN A 1 388 ? -7.181 15.708 20.584 1.00 97.38 388 ASN A O 1
ATOM 2990 N N . LEU A 1 389 ? -5.651 14.591 19.361 1.00 97.62 389 LEU A N 1
ATOM 2991 C CA . LEU A 1 389 ? -6.636 13.818 18.590 1.00 97.62 389 LEU A CA 1
ATOM 2992 C C . LEU A 1 389 ? -7.542 12.988 19.505 1.00 97.62 389 LEU A C 1
ATOM 2994 O O . LEU A 1 389 ? -7.093 12.536 20.554 1.00 97.62 389 LEU A O 1
ATOM 2998 N N . GLY A 1 390 ? -8.796 12.765 19.108 1.00 97.94 390 GLY A N 1
ATOM 2999 C CA . GLY A 1 390 ? -9.630 11.737 19.738 1.00 97.94 390 GLY A CA 1
ATOM 3000 C C . GLY A 1 390 ? -9.344 10.381 19.093 1.00 97.94 390 GLY A C 1
ATOM 3001 O O . GLY A 1 390 ? -9.213 10.325 17.870 1.00 97.94 390 GLY A O 1
ATOM 3002 N N . ARG A 1 391 ? -9.242 9.305 19.883 1.00 94.94 391 ARG A N 1
ATOM 3003 C CA . ARG A 1 391 ? -8.871 7.966 19.395 1.00 94.94 391 ARG A CA 1
ATOM 3004 C C . ARG A 1 391 ? -9.992 6.942 19.593 1.00 94.94 391 ARG A C 1
ATOM 3006 O O . ARG A 1 391 ? -10.714 6.687 18.632 1.00 94.94 391 ARG A O 1
ATOM 3013 N N . TYR A 1 392 ? -10.172 6.404 20.800 1.00 96.25 392 TYR A N 1
ATOM 3014 C CA . TYR A 1 392 ? -11.262 5.469 21.113 1.00 96.25 392 TYR A CA 1
ATOM 3015 C C . TYR A 1 392 ? -12.411 6.167 21.840 1.00 96.25 392 TYR A C 1
ATOM 3017 O O . TYR A 1 392 ? -12.173 7.013 22.702 1.00 96.25 392 TYR A O 1
ATOM 3025 N N . ILE A 1 393 ? -13.650 5.785 21.515 1.00 98.06 393 ILE A N 1
ATOM 3026 C CA . ILE A 1 393 ? -14.858 6.152 22.263 1.00 98.06 393 ILE A CA 1
ATOM 3027 C C . ILE A 1 393 ? -15.478 4.861 22.790 1.00 98.06 393 ILE A C 1
ATOM 3029 O O . ILE A 1 393 ? -15.748 3.959 22.004 1.00 98.06 393 ILE A O 1
ATOM 3033 N N . LEU A 1 394 ? -15.732 4.783 24.094 1.00 98.25 394 LEU A N 1
ATOM 3034 C CA . LEU A 1 394 ? -16.423 3.657 24.725 1.00 98.25 394 LEU A CA 1
ATOM 3035 C C . LEU A 1 394 ? -17.714 4.151 25.382 1.00 98.25 394 LEU A C 1
ATOM 3037 O O . LEU A 1 394 ? -17.737 5.226 25.982 1.00 98.25 394 LEU A O 1
ATOM 3041 N N . ILE A 1 395 ? -18.776 3.356 25.275 1.00 98.00 395 ILE A N 1
ATOM 3042 C CA . ILE A 1 395 ? -20.099 3.632 25.846 1.00 98.00 395 ILE A CA 1
ATOM 3043 C C . ILE A 1 395 ? -20.304 2.662 27.011 1.00 98.00 395 ILE A C 1
ATOM 3045 O O . ILE A 1 395 ? -20.097 1.463 26.842 1.00 98.00 395 ILE A O 1
ATOM 3049 N N . ASP A 1 396 ? -20.694 3.155 28.187 1.00 97.00 396 ASP A N 1
ATOM 3050 C CA . ASP A 1 396 ? -21.017 2.283 29.320 1.00 97.00 396 ASP A CA 1
ATOM 3051 C C . ASP A 1 396 ? -22.338 1.534 29.041 1.00 97.00 396 ASP A C 1
ATOM 3053 O O . ASP A 1 396 ? -23.388 2.179 28.937 1.00 97.00 396 ASP A O 1
ATOM 3057 N N . PRO A 1 397 ? -22.347 0.189 28.957 1.00 93.94 397 PRO A N 1
ATOM 3058 C CA . PRO A 1 397 ? -23.558 -0.578 28.659 1.00 93.94 397 PRO A CA 1
ATOM 3059 C C . PRO A 1 397 ? -24.633 -0.476 29.754 1.00 93.94 397 PRO A C 1
ATOM 3061 O O . PRO A 1 397 ? -25.771 -0.885 29.534 1.00 93.94 397 PRO A O 1
ATOM 3064 N N . ARG A 1 398 ? -24.309 0.072 30.936 1.00 94.69 398 ARG A N 1
ATOM 3065 C CA . ARG A 1 398 ? -25.273 0.334 32.018 1.00 94.69 398 ARG A CA 1
ATOM 3066 C C . ARG A 1 398 ? -26.055 1.634 31.803 1.00 94.69 398 ARG A C 1
ATOM 3068 O O . ARG A 1 398 ? -27.131 1.788 32.376 1.00 94.69 398 ARG A O 1
ATOM 3075 N N . ASN A 1 399 ? -25.506 2.586 31.043 1.00 95.75 399 ASN A N 1
ATOM 3076 C CA . ASN A 1 399 ? -26.102 3.897 30.777 1.00 95.75 399 ASN A CA 1
ATOM 3077 C C . ASN A 1 399 ? -25.387 4.582 29.601 1.00 95.75 399 ASN A C 1
ATOM 3079 O O . ASN A 1 399 ? -24.321 5.163 29.798 1.00 95.75 399 ASN A O 1
ATOM 3083 N N . SER A 1 400 ? -26.013 4.633 28.420 1.00 95.75 400 SER A N 1
ATOM 3084 C CA . SER A 1 400 ? -25.410 5.220 27.211 1.00 95.75 400 SER A CA 1
ATOM 3085 C C . SER A 1 400 ? -25.095 6.727 27.279 1.00 95.75 400 SER A C 1
ATOM 3087 O O . SER A 1 400 ? -24.485 7.277 26.361 1.00 95.75 400 SER A O 1
ATOM 3089 N N . ASN A 1 401 ? -25.479 7.425 28.357 1.00 96.00 401 ASN A N 1
ATOM 3090 C CA . ASN A 1 401 ? -25.010 8.790 28.618 1.00 96.00 401 ASN A CA 1
ATOM 3091 C C . ASN A 1 401 ? -23.590 8.840 29.203 1.00 96.00 401 ASN A C 1
ATOM 3093 O O . ASN A 1 401 ? -22.972 9.906 29.191 1.00 96.00 401 ASN A O 1
ATOM 3097 N N . VAL A 1 402 ? -23.070 7.724 29.722 1.00 98.12 402 VAL A N 1
ATOM 3098 C CA . VAL A 1 402 ? -21.705 7.631 30.240 1.00 98.12 402 VAL A CA 1
ATOM 3099 C C . VAL A 1 402 ? -20.775 7.196 29.114 1.00 98.12 402 VAL A C 1
ATOM 3101 O O . VAL A 1 402 ? -20.887 6.091 28.583 1.00 98.12 402 VAL A O 1
ATOM 3104 N N . LEU A 1 403 ? -19.856 8.089 28.751 1.00 98.56 403 LEU A N 1
ATOM 3105 C CA . LEU A 1 403 ? -18.914 7.909 27.648 1.00 98.56 403 LEU A CA 1
ATOM 3106 C C . LEU A 1 403 ? -17.482 8.078 28.146 1.00 98.56 403 LEU A C 1
ATOM 3108 O O . LEU A 1 403 ? -17.214 8.946 28.977 1.00 98.56 403 LEU A O 1
ATOM 3112 N N . TYR A 1 404 ? -16.561 7.321 27.562 1.00 98.81 404 TYR A N 1
ATOM 3113 C CA . TYR A 1 404 ? -15.120 7.485 27.728 1.00 98.81 404 TYR A CA 1
ATOM 3114 C C . TYR A 1 404 ? -14.497 7.825 26.375 1.00 98.81 404 TYR A C 1
ATOM 3116 O O . TYR A 1 404 ? -14.855 7.218 25.370 1.00 98.81 404 TYR A O 1
ATOM 3124 N N . LEU A 1 405 ? -13.567 8.776 26.348 1.00 98.75 405 LEU A N 1
ATOM 3125 C CA . LEU A 1 405 ? -12.811 9.186 25.165 1.00 98.75 405 LEU A CA 1
ATOM 3126 C C . LEU A 1 405 ? -11.317 9.134 25.490 1.00 98.75 405 LEU A C 1
ATOM 3128 O O . LEU A 1 405 ? -10.861 9.861 26.373 1.00 98.75 405 LEU A O 1
ATOM 3132 N N . SER A 1 406 ? -10.551 8.319 24.766 1.00 98.44 406 SER A N 1
ATOM 3133 C CA . SER A 1 406 ? -9.085 8.372 24.810 1.00 98.44 406 SER A CA 1
ATOM 3134 C C . SER A 1 406 ? -8.558 9.409 23.813 1.00 98.44 406 SER A C 1
ATOM 3136 O O . SER A 1 406 ? -9.151 9.618 22.748 1.00 98.44 406 SER A O 1
ATOM 3138 N N . THR A 1 407 ? -7.452 10.079 24.148 1.00 98.50 407 THR A N 1
ATOM 3139 C CA . THR A 1 407 ? -6.835 11.087 23.273 1.00 98.50 407 THR A CA 1
ATOM 3140 C C . THR A 1 407 ? -5.347 10.840 23.052 1.00 98.50 407 THR A C 1
ATOM 3142 O O . THR A 1 407 ? -4.640 10.379 23.945 1.00 98.50 407 THR A O 1
ATOM 3145 N N . GLY A 1 408 ? -4.861 11.178 21.858 1.00 95.94 408 GLY A N 1
ATOM 3146 C CA . GLY A 1 408 ? -3.479 10.937 21.444 1.00 95.94 408 GLY A CA 1
ATOM 3147 C C . GLY A 1 408 ? -3.198 9.522 20.935 1.00 95.94 408 GLY A C 1
ATOM 3148 O O . GLY A 1 408 ? -4.056 8.644 20.929 1.00 95.94 408 GLY A O 1
ATOM 3149 N N . ILE A 1 409 ? -1.971 9.338 20.452 1.00 93.19 409 ILE A N 1
ATOM 3150 C CA . ILE A 1 409 ? -1.427 8.090 19.906 1.00 93.19 409 ILE A CA 1
ATOM 3151 C C . ILE A 1 409 ? 0.111 8.180 19.909 1.00 93.19 409 ILE A C 1
ATOM 3153 O O . ILE A 1 409 ? 0.682 9.251 20.150 1.00 93.19 409 ILE A O 1
ATOM 3157 N N . PHE A 1 410 ? 0.793 7.072 19.619 1.00 90.81 410 PHE A N 1
ATOM 3158 C CA . PHE A 1 410 ? 2.251 7.023 19.612 1.00 90.81 410 PHE A CA 1
ATOM 3159 C C . PHE A 1 410 ? 2.912 7.928 18.554 1.00 90.81 410 PHE A C 1
ATOM 3161 O O . PHE A 1 410 ? 4.016 8.401 18.813 1.00 90.81 410 PHE A O 1
ATOM 3168 N N . ASP A 1 411 ? 2.263 8.178 17.406 1.00 88.81 411 ASP A N 1
ATOM 3169 C CA . ASP A 1 411 ? 2.810 8.871 16.223 1.00 88.81 411 ASP A CA 1
ATOM 3170 C C . ASP A 1 411 ? 2.270 10.295 15.975 1.00 88.81 411 ASP A C 1
ATOM 3172 O O . ASP A 1 411 ? 2.378 10.808 14.861 1.00 88.81 411 ASP A O 1
ATOM 3176 N N . ARG A 1 412 ? 1.688 10.963 16.977 1.00 92.81 412 ARG A N 1
ATOM 3177 C CA . ARG A 1 412 ? 1.274 12.380 16.889 1.00 92.81 412 ARG A CA 1
ATOM 3178 C C . ARG A 1 412 ? 1.526 13.114 18.195 1.00 92.81 412 ARG A C 1
ATOM 3180 O O . ARG A 1 412 ? 1.326 12.538 19.260 1.00 92.81 412 ARG A O 1
ATOM 3187 N N . GLU A 1 413 ? 1.902 14.388 18.128 1.00 95.06 413 GLU A N 1
ATOM 3188 C CA . GLU A 1 413 ? 2.019 15.253 19.305 1.00 95.06 413 GLU A CA 1
ATOM 3189 C C . GLU A 1 413 ? 0.794 16.169 19.484 1.00 95.06 413 GLU A C 1
ATOM 3191 O O . GLU A 1 413 ? 0.131 16.562 18.527 1.00 95.06 413 GLU A O 1
ATOM 3196 N N . ALA A 1 414 ? 0.487 16.546 20.724 1.00 97.44 414 ALA A N 1
ATOM 3197 C CA . ALA A 1 414 ? -0.596 17.469 21.046 1.00 97.44 414 ALA A CA 1
ATOM 3198 C C . ALA A 1 414 ? -0.279 18.902 20.573 1.00 97.44 414 ALA A C 1
ATOM 3200 O O . ALA A 1 414 ? 0.869 19.355 20.639 1.00 97.44 414 ALA A O 1
ATOM 3201 N N . ALA A 1 415 ? -1.296 19.659 20.164 1.00 97.75 415 ALA A N 1
ATOM 3202 C CA . ALA A 1 415 ? -1.189 21.058 19.742 1.00 97.75 415 ALA A CA 1
ATOM 3203 C C . ALA A 1 415 ? -0.565 21.987 20.794 1.00 97.75 415 ALA A C 1
ATOM 3205 O O . ALA A 1 415 ? 0.119 22.945 20.432 1.00 97.75 415 ALA A O 1
ATOM 3206 N N . ASP A 1 416 ? -0.773 21.710 22.083 1.00 97.19 416 ASP A N 1
ATOM 3207 C CA . ASP A 1 416 ? -0.223 22.498 23.188 1.00 97.19 416 ASP A CA 1
ATOM 3208 C C . ASP A 1 416 ? 1.119 21.955 23.724 1.00 97.19 416 ASP A C 1
ATOM 3210 O O . ASP A 1 416 ? 1.688 22.536 24.652 1.00 97.19 416 ASP A O 1
ATOM 3214 N N . SER A 1 417 ? 1.644 20.869 23.150 1.00 96.38 417 SER A N 1
ATOM 3215 C CA . SER A 1 417 ? 2.967 20.331 23.488 1.00 96.38 417 SER A CA 1
ATOM 3216 C C . SER A 1 417 ? 4.102 21.276 23.075 1.00 96.38 417 SER A C 1
ATOM 3218 O O . SER A 1 417 ? 3.979 22.064 22.132 1.00 96.38 417 SER A O 1
ATOM 3220 N N . ASP A 1 418 ? 5.252 21.159 23.731 1.00 94.25 418 ASP A N 1
ATOM 3221 C CA . ASP A 1 418 ? 6.516 21.744 23.290 1.00 94.25 418 ASP A CA 1
ATOM 3222 C C . ASP A 1 418 ? 7.688 20.812 23.620 1.00 94.25 418 ASP A C 1
ATOM 3224 O O . ASP A 1 418 ? 8.173 20.740 24.750 1.00 94.25 418 ASP A O 1
ATOM 3228 N N . PHE A 1 419 ? 8.177 20.114 22.595 1.00 89.50 419 PHE A N 1
ATOM 3229 C CA . PHE A 1 419 ? 9.296 19.181 22.715 1.00 89.50 419 PHE A CA 1
ATOM 3230 C C . PHE A 1 419 ? 10.615 19.865 23.112 1.00 89.50 419 PHE A C 1
ATOM 3232 O O . PHE A 1 419 ? 11.491 19.204 23.660 1.00 89.50 419 PHE A O 1
ATOM 3239 N N . LYS A 1 420 ? 10.773 21.176 22.868 1.00 90.12 420 LYS A N 1
ATOM 3240 C CA . LYS A 1 420 ? 12.014 21.908 23.183 1.00 90.12 420 LYS A CA 1
ATOM 3241 C C . LYS A 1 420 ? 12.166 22.182 24.674 1.00 90.12 420 LYS A C 1
ATOM 3243 O O . LYS A 1 420 ? 13.286 22.266 25.165 1.00 90.12 420 LYS A O 1
ATOM 3248 N N . THR A 1 421 ? 11.046 22.330 25.378 1.00 93.62 421 THR A N 1
ATOM 3249 C CA . THR A 1 421 ? 10.990 22.506 26.837 1.00 93.62 421 THR A CA 1
ATOM 3250 C C . THR A 1 421 ? 10.605 21.222 27.576 1.00 93.62 421 THR A C 1
ATOM 3252 O O . THR A 1 421 ? 10.577 21.215 28.803 1.00 93.62 421 THR A O 1
ATOM 3255 N N . GLY A 1 422 ? 10.305 20.138 26.851 1.00 89.94 422 GLY A N 1
ATOM 3256 C CA . GLY A 1 422 ? 9.801 18.884 27.418 1.00 89.94 422 GLY A CA 1
ATOM 3257 C C . GLY A 1 422 ? 8.327 18.932 27.842 1.00 89.94 422 GLY A C 1
ATOM 3258 O O . GLY A 1 422 ? 7.833 17.970 28.425 1.00 89.94 422 GLY A O 1
ATOM 3259 N N . LYS A 1 423 ? 7.590 20.015 27.547 1.00 93.94 423 LYS A N 1
ATOM 3260 C CA . LYS A 1 423 ? 6.168 20.136 27.896 1.00 93.94 423 LYS A CA 1
ATOM 3261 C C . LYS A 1 423 ? 5.338 19.149 27.068 1.00 93.94 423 LYS A C 1
ATOM 3263 O O . LYS A 1 423 ? 5.132 19.357 25.875 1.00 93.94 423 LYS A O 1
ATOM 3268 N N . GLN A 1 424 ? 4.798 18.120 27.716 1.00 91.25 424 GLN A N 1
ATOM 3269 C CA . GLN A 1 424 ? 4.092 17.024 27.046 1.00 91.25 424 GLN A CA 1
ATOM 3270 C C . GLN A 1 424 ? 2.818 17.438 26.280 1.00 91.25 424 GLN A C 1
ATOM 3272 O O . GLN A 1 424 ? 2.599 16.965 25.162 1.00 91.25 424 GLN A O 1
ATOM 3277 N N . GLY A 1 425 ? 1.998 18.314 26.871 1.00 94.81 425 GLY A N 1
ATOM 3278 C CA . GLY A 1 425 ? 0.660 18.653 26.365 1.00 94.81 425 GLY A CA 1
ATOM 3279 C C . GLY A 1 425 ? -0.328 17.475 26.381 1.00 94.81 425 GLY A C 1
ATOM 3280 O O . GLY A 1 425 ? -0.015 16.392 26.874 1.00 94.81 425 GLY A O 1
ATOM 3281 N N . GLY A 1 426 ? -1.512 17.689 25.809 1.00 96.25 426 GLY A N 1
ATOM 3282 C CA . GLY A 1 426 ? -2.549 16.667 25.634 1.00 96.25 426 GLY A CA 1
ATOM 3283 C C . GLY A 1 426 ? -3.619 16.612 26.730 1.00 96.25 426 GLY A C 1
ATOM 3284 O O . GLY A 1 426 ? -3.558 17.329 27.723 1.00 96.25 426 GLY A O 1
ATOM 3285 N N . GLU A 1 427 ? -4.633 15.766 26.512 1.00 97.88 427 GLU A N 1
ATOM 3286 C CA . GLU A 1 427 ? -5.878 15.742 27.303 1.00 97.88 427 GLU A CA 1
ATOM 3287 C C . GLU A 1 427 ? -6.059 14.428 28.101 1.00 97.88 427 GLU A C 1
ATOM 3289 O O . GLU A 1 427 ? -6.822 14.388 29.066 1.00 97.88 427 GLU A O 1
ATOM 3294 N N . GLY A 1 428 ? -5.343 13.350 27.745 1.00 98.19 428 GLY A N 1
ATOM 3295 C CA . GLY A 1 428 ? -5.434 12.037 28.394 1.00 98.19 428 GLY A CA 1
ATOM 3296 C C . GLY A 1 428 ? -6.735 11.301 28.067 1.00 98.19 428 GLY A C 1
ATOM 3297 O O . GLY A 1 428 ? -7.060 11.104 26.894 1.00 98.19 428 GLY A O 1
ATOM 3298 N N . ILE A 1 429 ? -7.464 10.881 29.102 1.00 98.75 429 ILE A N 1
ATOM 3299 C CA . ILE A 1 429 ? -8.780 10.245 29.011 1.00 98.75 429 ILE A CA 1
ATOM 3300 C C . ILE A 1 429 ? -9.832 11.212 29.554 1.00 98.75 429 ILE A C 1
ATOM 3302 O O . ILE A 1 429 ? -9.706 11.751 30.658 1.00 98.75 429 ILE A O 1
ATOM 3306 N N . LEU A 1 430 ? -10.898 11.404 28.784 1.00 98.81 430 LEU A N 1
ATOM 3307 C CA . LEU A 1 430 ? -12.044 12.226 29.147 1.00 98.81 430 LEU A CA 1
ATOM 3308 C C . LEU A 1 430 ? -13.272 11.345 29.395 1.00 98.81 430 LEU A C 1
ATOM 3310 O O . LEU A 1 430 ? -13.492 10.362 28.688 1.00 98.81 430 LEU A O 1
ATOM 3314 N N . LYS A 1 431 ? -14.097 11.723 30.371 1.00 98.62 431 LYS A N 1
ATOM 3315 C CA . LYS A 1 431 ? -15.376 11.083 30.690 1.00 98.62 431 LYS A CA 1
ATOM 3316 C C . LYS A 1 431 ? -16.520 12.079 30.537 1.00 98.62 431 LYS A C 1
ATOM 3318 O O . LYS A 1 431 ? -16.409 13.221 30.982 1.00 98.62 431 LYS A O 1
ATOM 3323 N N . SER A 1 432 ? -17.618 11.633 29.943 1.00 98.69 432 SER A N 1
ATOM 3324 C CA . SER A 1 432 ? -18.913 12.318 29.945 1.00 98.69 432 SER A CA 1
ATOM 3325 C C . SER A 1 432 ? -19.925 11.481 30.724 1.00 98.69 432 SER A C 1
ATOM 3327 O O . SER A 1 432 ? -19.792 10.260 30.793 1.00 98.69 432 SER A O 1
ATOM 3329 N N . THR A 1 433 ? -20.930 12.125 31.316 1.00 97.88 433 THR A N 1
ATOM 3330 C CA . THR A 1 433 ? -22.064 11.472 32.000 1.00 97.88 433 THR A CA 1
ATOM 3331 C C . THR A 1 433 ? -23.427 11.972 31.505 1.00 97.88 433 THR A C 1
ATOM 3333 O O . THR A 1 433 ? -24.463 11.572 32.035 1.00 97.88 433 THR A O 1
ATOM 3336 N N . ASP A 1 434 ? -23.436 12.821 30.472 1.00 97.56 434 ASP A N 1
ATOM 3337 C CA . ASP A 1 434 ? -24.611 13.494 29.904 1.00 97.56 434 ASP A CA 1
ATOM 3338 C C . ASP A 1 434 ? -24.771 13.246 28.387 1.00 97.56 434 ASP A C 1
ATOM 3340 O O . ASP A 1 434 ? -25.410 14.021 27.670 1.00 97.56 434 ASP A O 1
ATOM 3344 N N . GLY A 1 435 ? -24.187 12.153 27.884 1.00 95.50 435 GLY A N 1
ATOM 3345 C CA . GLY A 1 435 ? -24.263 11.751 26.478 1.00 95.50 435 GLY A CA 1
ATOM 3346 C C . GLY A 1 435 ? -23.363 12.571 25.554 1.00 95.50 435 GLY A C 1
ATOM 3347 O O . GLY A 1 435 ? -23.640 12.654 24.351 1.00 95.50 435 GLY A O 1
ATOM 3348 N N . GLY A 1 436 ? -22.307 13.171 26.111 1.00 96.88 436 GLY A N 1
ATOM 3349 C CA . GLY A 1 436 ? -21.271 13.907 25.395 1.00 96.88 436 GLY A CA 1
ATOM 3350 C C . GLY A 1 436 ? -21.470 15.422 25.339 1.00 96.88 436 GLY A C 1
ATOM 3351 O O . GLY A 1 436 ? -20.798 16.063 24.537 1.00 96.88 436 GLY A O 1
ATOM 3352 N N . GLN A 1 437 ? -22.375 16.001 26.134 1.00 96.06 437 GLN A N 1
ATOM 3353 C CA . GLN A 1 437 ? -22.588 17.456 26.186 1.00 96.06 437 GLN A CA 1
ATOM 3354 C C . GLN A 1 437 ? -21.488 18.155 26.997 1.00 96.06 437 GLN A C 1
ATOM 3356 O O . GLN A 1 437 ? -21.045 19.242 26.625 1.00 96.06 437 GLN A O 1
ATOM 3361 N N . THR A 1 438 ? -21.015 17.519 28.070 1.00 98.00 438 THR A N 1
ATOM 3362 C CA . THR A 1 438 ? -19.849 17.943 28.850 1.00 98.00 438 THR A CA 1
ATOM 3363 C C . THR A 1 438 ? -18.855 16.796 29.025 1.00 98.00 438 THR A C 1
ATOM 3365 O O . THR A 1 438 ? -19.208 15.616 28.954 1.00 98.00 438 THR A O 1
ATOM 3368 N N . TRP A 1 439 ? -17.582 17.156 29.207 1.00 98.50 439 TRP A N 1
ATOM 3369 C CA . TRP A 1 439 ? -16.455 16.229 29.295 1.00 98.50 439 TRP A CA 1
ATOM 3370 C C . TRP A 1 439 ? -15.494 16.672 30.399 1.00 98.50 439 TRP A C 1
ATOM 3372 O O . TRP A 1 439 ? -15.168 17.857 30.507 1.00 98.50 439 TRP A O 1
ATOM 3382 N N . HIS A 1 440 ? -15.009 15.718 31.190 1.00 97.94 440 HIS A N 1
ATOM 3383 C CA . HIS A 1 440 ? -14.082 15.948 32.296 1.00 97.94 440 HIS A CA 1
ATOM 3384 C C . HIS A 1 440 ? -12.888 14.998 32.209 1.00 97.94 440 HIS A C 1
ATOM 3386 O O . HIS A 1 440 ? -13.057 13.813 31.934 1.00 97.94 440 HIS A O 1
ATOM 3392 N N . ALA A 1 441 ? -11.682 15.507 32.458 1.00 98.31 441 ALA A N 1
ATOM 3393 C CA . ALA A 1 441 ? -10.476 14.689 32.475 1.00 98.31 441 ALA A CA 1
ATOM 3394 C C . ALA A 1 441 ? -10.446 13.759 33.696 1.00 98.31 441 ALA A C 1
ATOM 3396 O O . ALA A 1 441 ? -10.663 14.197 34.825 1.00 98.31 441 ALA A O 1
ATOM 3397 N N . ILE A 1 442 ? -10.134 12.485 33.461 1.00 98.50 442 ILE A N 1
ATOM 3398 C CA . ILE A 1 442 ? -10.091 11.417 34.471 1.00 98.50 442 ILE A CA 1
ATOM 3399 C C . ILE A 1 442 ? -8.688 10.797 34.539 1.00 98.50 442 ILE A C 1
ATOM 3401 O O . ILE A 1 442 ? -8.507 9.586 34.492 1.00 98.50 442 ILE A O 1
ATOM 3405 N N . ASN A 1 443 ? -7.671 11.660 34.619 1.00 98.31 443 ASN A N 1
ATOM 3406 C CA . ASN A 1 443 ? -6.253 11.302 34.465 1.00 98.31 443 ASN A CA 1
ATOM 3407 C C . ASN A 1 443 ? -5.522 11.006 35.788 1.00 98.31 443 ASN A C 1
ATOM 3409 O O . ASN A 1 443 ? -4.296 10.940 35.814 1.00 98.31 443 ASN A O 1
ATOM 3413 N N . ASN A 1 444 ? -6.239 10.870 36.905 1.00 98.25 444 ASN A N 1
ATOM 3414 C CA . ASN A 1 444 ? -5.635 10.691 38.225 1.00 98.25 444 ASN A CA 1
ATOM 3415 C C . ASN A 1 444 ? -4.804 9.392 38.286 1.00 98.25 444 ASN A C 1
ATOM 3417 O O . ASN A 1 444 ? -5.361 8.299 38.257 1.00 98.25 444 ASN A O 1
ATOM 3421 N N . GLY A 1 445 ? -3.475 9.511 38.357 1.00 98.00 445 GLY A N 1
ATOM 3422 C CA . GLY A 1 445 ? -2.536 8.382 38.330 1.00 98.00 445 GLY A CA 1
ATOM 3423 C C . GLY A 1 445 ? -1.936 8.057 36.953 1.00 98.00 445 GLY A C 1
ATOM 3424 O O . GLY A 1 445 ? -0.927 7.354 36.897 1.00 98.00 445 GLY A O 1
ATOM 3425 N N . LEU A 1 446 ? -2.468 8.614 35.856 1.00 97.31 446 LEU A N 1
ATOM 3426 C CA . LEU A 1 446 ? -1.797 8.576 34.551 1.00 97.31 446 LEU A CA 1
ATOM 3427 C C . LEU A 1 446 ? -0.583 9.514 34.572 1.00 97.31 446 LEU A C 1
ATOM 3429 O O . LEU A 1 446 ? -0.697 10.678 34.954 1.00 97.31 446 LEU A O 1
ATOM 3433 N N . LYS A 1 447 ? 0.579 9.022 34.131 1.00 96.06 447 LYS A N 1
ATOM 3434 C CA . LYS A 1 447 ? 1.823 9.817 34.045 1.00 96.06 447 LYS A CA 1
ATOM 3435 C C . LYS A 1 447 ? 2.100 10.358 32.638 1.00 96.06 447 LYS A C 1
ATOM 3437 O O . LYS A 1 447 ? 3.104 11.025 32.427 1.00 96.06 447 LYS A O 1
ATOM 3442 N N . ASN A 1 448 ? 1.251 10.015 31.672 1.00 96.38 448 ASN A N 1
ATOM 3443 C CA . ASN A 1 448 ? 1.399 10.348 30.262 1.00 96.38 448 ASN A CA 1
ATOM 3444 C C . ASN A 1 448 ? 0.001 10.502 29.643 1.00 96.38 448 ASN A C 1
ATOM 3446 O O . ASN A 1 448 ? -0.894 9.712 29.944 1.00 96.38 448 ASN A O 1
ATOM 3450 N N . LEU A 1 449 ? -0.197 11.541 28.828 1.00 97.38 449 LEU A N 1
ATOM 3451 C CA . LEU A 1 449 ? -1.510 11.941 28.302 1.00 97.38 449 LEU A CA 1
ATOM 3452 C C . LEU A 1 449 ? -1.782 11.499 26.850 1.00 97.38 449 LEU A C 1
ATOM 3454 O O . LEU A 1 449 ? -2.753 11.958 26.249 1.00 97.38 449 LEU A O 1
ATOM 3458 N N . TYR A 1 450 ? -0.947 10.620 26.286 1.00 97.69 450 TYR A N 1
ATOM 3459 C CA . TYR A 1 450 ? -1.146 10.020 24.963 1.00 97.69 450 TYR A CA 1
ATOM 3460 C C . TYR A 1 450 ? -1.679 8.593 25.111 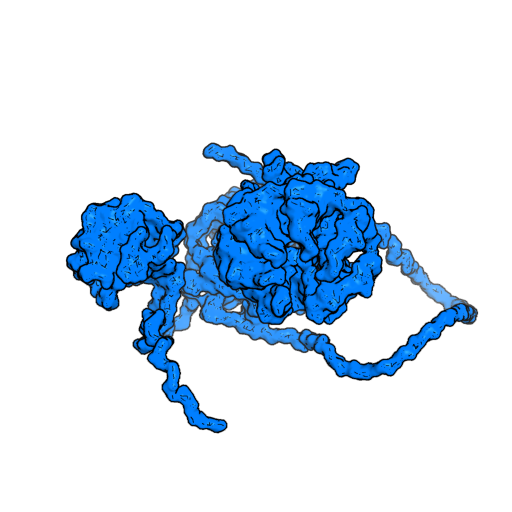1.00 97.69 450 TYR A C 1
ATOM 3462 O O . TYR A 1 450 ? -0.915 7.644 25.267 1.00 97.69 450 TYR A O 1
ATOM 3470 N N . VAL A 1 451 ? -3.000 8.440 25.078 1.00 97.88 451 VAL A N 1
ATOM 3471 C CA . VAL A 1 451 ? -3.706 7.172 25.298 1.00 97.88 451 VAL A CA 1
ATOM 3472 C C . VAL A 1 451 ? -4.165 6.596 23.959 1.00 97.88 451 VAL A C 1
ATOM 3474 O O . VAL A 1 451 ? -5.311 6.764 23.527 1.00 97.88 451 VAL A O 1
ATOM 3477 N N . GLY A 1 452 ? -3.213 5.934 23.297 1.00 95.56 452 GLY A N 1
ATOM 3478 C CA . GLY A 1 452 ? -3.358 5.373 21.955 1.00 95.56 452 GLY A CA 1
ATOM 3479 C C . GLY A 1 452 ? -4.299 4.173 21.860 1.00 95.56 452 GLY A C 1
ATOM 3480 O O . GLY A 1 452 ? -4.830 3.939 20.776 1.00 95.56 452 GLY A O 1
ATOM 3481 N N . SER A 1 453 ? -4.541 3.464 22.971 1.00 96.62 453 SER A N 1
ATOM 3482 C CA . SER A 1 453 ? -5.541 2.394 23.071 1.00 96.62 453 SER A CA 1
ATOM 3483 C C . SER A 1 453 ? -6.264 2.388 24.421 1.00 96.62 453 SER A C 1
ATOM 3485 O O . SER A 1 453 ? -5.684 2.748 25.447 1.00 96.62 453 SER A O 1
ATOM 3487 N N . LEU A 1 454 ? -7.549 2.027 24.412 1.00 97.94 454 LEU A N 1
ATOM 3488 C CA . LEU A 1 454 ? -8.417 1.969 25.586 1.00 97.94 454 LEU A CA 1
ATOM 3489 C C . LEU A 1 454 ? -9.499 0.903 25.372 1.00 97.94 454 LEU A C 1
ATOM 3491 O O . LEU A 1 454 ? -10.294 1.021 24.442 1.00 97.94 454 LEU A O 1
ATOM 3495 N N . VAL A 1 455 ? -9.567 -0.080 26.270 1.00 97.62 455 VAL A N 1
ATOM 3496 C CA . VAL A 1 455 ? -10.568 -1.158 26.265 1.00 97.62 455 VAL A CA 1
ATOM 3497 C C . VAL A 1 455 ? -11.302 -1.220 27.608 1.00 97.62 455 VAL A C 1
ATOM 3499 O O . VAL A 1 455 ? -10.737 -0.919 28.664 1.00 97.62 455 VAL A O 1
ATOM 3502 N N . MET A 1 456 ? -12.581 -1.590 27.573 1.00 97.69 456 MET A N 1
ATOM 3503 C CA . MET A 1 456 ? -13.441 -1.769 28.747 1.00 97.69 456 MET A CA 1
ATOM 3504 C C . MET A 1 456 ? -13.648 -3.259 29.015 1.00 97.69 456 MET A C 1
ATOM 3506 O O . MET A 1 456 ? -13.854 -4.040 28.091 1.00 97.69 456 MET A O 1
ATOM 3510 N N . HIS A 1 457 ? -13.619 -3.658 30.284 1.00 97.88 457 HIS A N 1
ATOM 3511 C CA . HIS A 1 457 ? -13.834 -5.045 30.681 1.00 97.88 457 HIS A CA 1
ATOM 3512 C C . HIS A 1 457 ? -15.271 -5.498 30.342 1.00 97.88 457 HIS A C 1
ATOM 3514 O O . HIS A 1 457 ? -16.233 -4.843 30.760 1.00 97.88 457 HIS A O 1
ATOM 3520 N N . PRO A 1 458 ? -15.450 -6.648 29.665 1.00 94.75 458 PRO A N 1
ATOM 3521 C CA . PRO A 1 458 ? -16.686 -7.009 28.953 1.00 94.75 458 PRO A CA 1
ATOM 3522 C C . PRO A 1 458 ? -17.930 -7.136 29.846 1.00 94.75 458 PRO A C 1
ATOM 3524 O O . PRO A 1 458 ? -19.052 -6.976 29.376 1.00 94.75 458 PRO A O 1
ATOM 3527 N N . THR A 1 459 ? -17.749 -7.412 31.140 1.00 94.81 459 THR A N 1
ATOM 3528 C CA . THR A 1 459 ? -18.843 -7.570 32.118 1.00 94.81 459 THR A CA 1
ATOM 3529 C C . THR A 1 459 ? -18.780 -6.592 33.296 1.00 94.81 459 THR A C 1
ATOM 3531 O O . THR A 1 459 ? -19.616 -6.668 34.195 1.00 94.81 459 THR A O 1
ATOM 3534 N N . ASN A 1 460 ? -17.806 -5.672 33.325 1.00 97.31 460 ASN A N 1
ATOM 3535 C CA . ASN A 1 460 ? -17.650 -4.714 34.426 1.00 97.31 460 ASN A CA 1
ATOM 3536 C C . ASN A 1 460 ? -17.109 -3.366 33.913 1.00 97.31 460 ASN A C 1
ATOM 3538 O O . ASN A 1 460 ? -15.894 -3.170 33.902 1.00 97.31 460 ASN A O 1
ATOM 3542 N N . PRO A 1 461 ? -17.989 -2.420 33.540 1.00 96.44 461 PRO A N 1
ATOM 3543 C CA . PRO A 1 461 ? -17.592 -1.136 32.955 1.00 96.44 461 PRO A CA 1
ATOM 3544 C C . PRO A 1 461 ? -16.781 -0.202 33.866 1.00 96.44 461 PRO A C 1
ATOM 3546 O O . PRO A 1 461 ? -16.314 0.837 33.401 1.00 96.44 461 PRO A O 1
ATOM 3549 N N . ASP A 1 462 ? -16.598 -0.542 35.147 1.00 97.62 462 ASP A N 1
ATOM 3550 C CA . ASP A 1 462 ? -15.697 0.189 36.044 1.00 97.62 462 ASP A CA 1
ATOM 3551 C C . ASP A 1 462 ? -14.231 -0.257 35.905 1.00 97.62 462 ASP A C 1
ATOM 3553 O O . ASP A 1 462 ? -13.337 0.416 36.421 1.00 97.62 462 ASP A O 1
ATOM 3557 N N . ILE A 1 463 ? -13.964 -1.359 35.196 1.00 98.50 463 ILE A N 1
ATOM 3558 C CA . ILE A 1 463 ? -12.614 -1.811 34.856 1.00 98.50 463 ILE A CA 1
ATOM 3559 C C . ILE A 1 463 ? -12.308 -1.421 33.407 1.00 98.50 463 ILE A C 1
ATOM 3561 O O . ILE A 1 463 ? -12.976 -1.870 32.475 1.00 98.50 463 ILE A O 1
ATOM 3565 N N . LEU A 1 464 ? -11.274 -0.600 33.217 1.00 98.62 464 LEU A N 1
ATOM 3566 C CA . LEU A 1 464 ? -10.748 -0.242 31.899 1.00 98.62 464 LEU A CA 1
ATOM 3567 C C . LEU A 1 464 ? -9.227 -0.409 31.886 1.00 98.62 464 LEU A C 1
ATOM 3569 O O . LEU A 1 464 ? -8.559 -0.154 32.893 1.00 98.62 464 LEU A O 1
ATOM 3573 N N . LEU A 1 465 ? -8.695 -0.800 30.732 1.00 98.56 465 LEU A N 1
ATOM 3574 C CA . LEU A 1 465 ? -7.270 -0.974 30.476 1.00 98.56 465 LEU A CA 1
ATOM 3575 C C . LEU A 1 465 ? -6.841 -0.013 29.362 1.00 98.56 465 LEU A C 1
ATOM 3577 O O . LEU A 1 465 ? -7.505 0.086 28.332 1.00 98.56 465 LEU A O 1
ATOM 3581 N N . ALA A 1 466 ? -5.748 0.712 29.580 1.00 98.44 466 ALA A N 1
ATOM 3582 C CA . ALA A 1 466 ? -5.270 1.773 28.703 1.00 98.44 466 ALA A CA 1
ATOM 3583 C C . ALA A 1 466 ? -3.826 1.513 28.252 1.00 98.44 466 ALA A C 1
ATOM 3585 O O . ALA A 1 466 ? -2.930 1.337 29.082 1.00 98.44 466 ALA A O 1
ATOM 3586 N N . GLY A 1 467 ? -3.608 1.533 26.937 1.00 97.94 467 GLY A N 1
ATOM 3587 C CA . GLY A 1 467 ? -2.295 1.571 26.302 1.00 97.94 467 GLY A CA 1
ATOM 3588 C C . GLY A 1 467 ? -1.850 3.021 26.133 1.00 97.94 467 GLY A C 1
ATOM 3589 O O . GLY A 1 467 ? -2.485 3.795 25.412 1.00 97.94 467 GLY A O 1
ATOM 3590 N N . VAL A 1 468 ? -0.779 3.397 26.832 1.00 97.62 468 VAL A N 1
ATOM 3591 C CA . VAL A 1 468 ? -0.333 4.787 26.965 1.00 97.62 468 VAL A CA 1
ATOM 3592 C C . VAL A 1 468 ? 1.099 4.947 26.455 1.00 97.62 468 VAL A C 1
ATOM 3594 O O . VAL A 1 468 ? 1.987 4.160 26.785 1.00 97.62 468 VAL A O 1
ATOM 3597 N N . GLY A 1 469 ? 1.354 6.010 25.699 1.00 94.25 469 GLY A N 1
ATOM 3598 C CA . GLY A 1 469 ? 2.699 6.457 25.363 1.00 94.25 469 GLY A CA 1
ATOM 3599 C C . GLY A 1 469 ? 2.790 7.236 24.056 1.00 94.25 469 GLY A C 1
ATOM 3600 O O . GLY A 1 469 ? 1.929 7.157 23.182 1.00 94.25 469 GLY A O 1
ATOM 3601 N N . ASN A 1 470 ? 3.886 7.979 23.917 1.00 93.75 470 ASN A N 1
ATOM 3602 C CA . ASN A 1 470 ? 4.209 8.740 22.717 1.00 93.75 470 ASN A CA 1
ATOM 3603 C C . ASN A 1 470 ? 5.686 8.591 22.351 1.00 93.75 470 ASN A C 1
ATOM 3605 O O . ASN A 1 470 ? 6.540 8.409 23.219 1.00 93.75 470 ASN A O 1
ATOM 3609 N N . ASN A 1 471 ? 5.992 8.659 21.056 1.00 89.44 471 ASN A N 1
ATOM 3610 C CA . ASN A 1 471 ? 7.333 8.388 20.558 1.00 89.44 471 ASN A CA 1
ATOM 3611 C C . ASN A 1 471 ? 8.337 9.549 20.738 1.00 89.44 471 ASN A C 1
ATOM 3613 O O . ASN A 1 471 ? 9.549 9.323 20.628 1.00 89.44 471 ASN A O 1
ATOM 3617 N N . THR A 1 472 ? 7.842 10.750 21.053 1.00 90.62 472 THR A N 1
ATOM 3618 C CA . THR A 1 472 ? 8.598 11.932 21.493 1.00 90.62 472 THR A CA 1
ATOM 3619 C C . THR A 1 472 ? 8.531 12.061 23.018 1.00 90.62 472 THR A C 1
ATOM 3621 O O . THR A 1 472 ? 9.568 12.144 23.673 1.00 90.62 472 THR A O 1
ATOM 3624 N N . PHE A 1 473 ? 7.329 12.015 23.601 1.00 92.19 473 PHE A N 1
ATOM 3625 C CA . PHE A 1 473 ? 7.106 12.117 25.046 1.00 92.19 473 PHE A CA 1
ATOM 3626 C C . PHE A 1 473 ? 6.931 10.731 25.678 1.00 92.19 473 PHE A C 1
ATOM 3628 O O . PHE A 1 473 ? 5.813 10.259 25.898 1.00 92.19 473 PHE A O 1
ATOM 3635 N N . THR A 1 474 ? 8.061 10.077 25.943 1.00 92.19 474 THR A N 1
ATOM 3636 C CA . THR A 1 474 ? 8.131 8.657 26.320 1.00 92.19 474 THR A CA 1
ATOM 3637 C C . THR A 1 474 ? 7.954 8.396 27.818 1.00 92.19 474 THR A C 1
ATOM 3639 O O . THR A 1 474 ? 7.550 7.293 28.197 1.00 92.19 474 THR A O 1
ATOM 3642 N N . GLU A 1 475 ? 8.228 9.382 28.676 1.00 93.81 475 GLU A N 1
ATOM 3643 C CA . GLU A 1 475 ? 8.092 9.256 30.131 1.00 93.81 475 GLU A CA 1
ATOM 3644 C C . GLU A 1 475 ? 6.662 8.848 30.512 1.00 93.81 475 GLU A C 1
ATOM 3646 O O . GLU A 1 475 ? 5.690 9.329 29.932 1.00 93.81 475 GLU A O 1
ATOM 3651 N N . GLY A 1 476 ? 6.523 7.899 31.441 1.00 95.00 476 GLY A N 1
ATOM 3652 C CA . GLY A 1 476 ? 5.216 7.400 31.866 1.00 95.00 476 GLY A CA 1
ATOM 3653 C C . GLY A 1 476 ? 4.463 6.535 30.844 1.00 95.00 476 GLY A C 1
ATOM 3654 O O . GLY A 1 476 ? 3.315 6.189 31.120 1.00 95.00 476 GLY A O 1
ATOM 3655 N N . SER A 1 477 ? 5.062 6.168 29.701 1.00 96.81 477 SER A N 1
ATOM 3656 C CA . SER A 1 477 ? 4.463 5.193 28.768 1.00 96.81 477 SER A CA 1
ATOM 3657 C C . SER A 1 477 ? 4.282 3.825 29.433 1.00 96.81 477 SER A C 1
ATOM 3659 O O . SER A 1 477 ? 5.086 3.431 30.279 1.00 96.81 477 SER A O 1
ATOM 3661 N N . GLY A 1 478 ? 3.250 3.080 29.055 1.00 97.69 478 GLY A N 1
ATOM 3662 C CA . GLY A 1 478 ? 2.981 1.759 29.605 1.00 97.69 478 GLY A CA 1
ATOM 3663 C C . GLY A 1 478 ? 1.514 1.365 29.556 1.00 97.69 478 GLY A C 1
ATOM 3664 O O . GLY A 1 478 ? 0.702 2.012 28.896 1.00 97.69 478 GLY A O 1
ATOM 3665 N N . VAL A 1 479 ? 1.182 0.303 30.286 1.00 98.69 479 VAL A N 1
ATOM 3666 C CA . VAL A 1 479 ? -0.202 -0.138 30.479 1.00 98.69 479 VAL A CA 1
ATOM 3667 C C . VAL A 1 479 ? -0.703 0.349 31.832 1.00 98.69 479 VAL A C 1
ATOM 3669 O O . VAL A 1 479 ? -0.013 0.212 32.848 1.00 98.69 479 VAL A O 1
ATOM 3672 N N . TYR A 1 480 ? -1.906 0.916 31.834 1.00 98.75 480 TYR A N 1
ATOM 3673 C CA . TYR A 1 480 ? -2.592 1.409 33.022 1.00 98.75 480 TYR A CA 1
ATOM 3674 C C . TYR A 1 480 ? -3.957 0.745 33.163 1.00 98.75 480 TYR A C 1
ATOM 3676 O O . TYR A 1 480 ? -4.667 0.572 32.176 1.00 98.75 480 TYR A O 1
ATOM 3684 N N . ILE A 1 481 ? -4.348 0.432 34.396 1.00 98.69 481 ILE A N 1
ATOM 3685 C CA . ILE A 1 481 ? -5.665 -0.113 34.727 1.00 98.69 481 ILE A CA 1
ATOM 3686 C C . ILE A 1 481 ? -6.396 0.801 35.713 1.00 98.69 481 ILE A C 1
ATOM 3688 O O . ILE A 1 481 ? -5.801 1.316 36.662 1.00 98.69 481 ILE A O 1
ATOM 3692 N N . THR A 1 482 ? -7.699 0.968 35.514 1.00 98.69 482 THR A N 1
ATOM 3693 C CA . THR A 1 482 ? -8.633 1.492 36.520 1.00 98.69 482 THR A CA 1
ATOM 3694 C C . THR A 1 482 ? -9.592 0.380 36.944 1.00 98.69 482 THR A C 1
ATOM 3696 O O . THR A 1 482 ? -9.828 -0.558 36.184 1.00 98.69 482 THR A O 1
ATOM 3699 N N . LYS A 1 483 ? -10.125 0.457 38.169 1.00 97.81 483 LYS A N 1
ATOM 3700 C CA . LYS A 1 483 ? -11.166 -0.455 38.693 1.00 97.81 483 LYS A CA 1
ATOM 3701 C C . LYS A 1 483 ? -12.348 0.295 39.328 1.00 97.81 483 LYS A C 1
ATOM 3703 O O . LYS A 1 483 ? -13.135 -0.294 40.063 1.00 97.81 483 LYS A O 1
ATOM 3708 N N . ASN A 1 484 ? -12.425 1.603 39.086 1.00 97.81 484 ASN A N 1
ATOM 3709 C CA . ASN A 1 484 ? -13.417 2.544 39.614 1.00 97.81 484 ASN A CA 1
ATOM 3710 C C . ASN A 1 484 ? -13.896 3.519 38.520 1.00 97.81 484 ASN A C 1
ATOM 3712 O O . ASN A 1 484 ? -14.141 4.696 38.773 1.00 97.81 484 ASN A O 1
ATOM 3716 N N . GLY A 1 485 ? -13.978 3.049 37.271 1.00 96.75 485 GLY A N 1
ATOM 3717 C CA . GLY A 1 485 ? -14.519 3.817 36.149 1.00 96.75 485 GLY A CA 1
ATOM 3718 C C . GLY A 1 485 ? -13.748 5.108 35.855 1.00 96.75 485 GLY A C 1
ATOM 3719 O O . GLY A 1 485 ? -14.356 6.096 35.431 1.00 96.75 485 GLY A O 1
ATOM 3720 N N . GLY A 1 486 ? -12.435 5.119 36.113 1.00 97.19 486 GLY A N 1
ATOM 3721 C CA . GLY A 1 486 ? -11.528 6.231 35.826 1.00 97.19 486 GLY A CA 1
ATOM 3722 C C . GLY A 1 486 ? -11.224 7.188 36.985 1.00 97.19 486 GLY A C 1
ATOM 3723 O O . GLY A 1 486 ? -10.439 8.110 36.787 1.00 97.19 486 GLY A O 1
ATOM 3724 N N . GLU A 1 487 ? -11.787 7.009 38.186 1.00 97.56 487 GLU A N 1
ATOM 3725 C CA . GLU A 1 487 ? -11.462 7.884 39.334 1.00 97.56 487 GLU A CA 1
ATOM 3726 C C . GLU A 1 487 ? -9.977 7.809 39.738 1.00 97.56 487 GLU A C 1
ATOM 3728 O O . GLU A 1 487 ? -9.405 8.795 40.216 1.00 97.56 487 GLU A O 1
ATOM 3733 N N . SER A 1 488 ? -9.337 6.654 39.534 1.00 98.38 488 SER A N 1
ATOM 3734 C CA . SER A 1 488 ? -7.884 6.502 39.610 1.00 98.38 488 SER A CA 1
ATOM 3735 C C . SER A 1 488 ? -7.349 5.406 38.683 1.00 98.38 488 SER A C 1
ATOM 3737 O O . SER A 1 488 ? -8.034 4.428 38.370 1.00 98.38 488 SER A O 1
ATOM 3739 N N . TRP A 1 489 ? -6.093 5.575 38.269 1.00 98.69 489 TRP A N 1
ATOM 3740 C CA . TRP A 1 489 ? -5.347 4.671 37.399 1.00 98.69 489 TRP A CA 1
ATOM 3741 C C . TRP A 1 489 ? -4.063 4.187 38.069 1.00 98.69 489 TRP A C 1
ATOM 3743 O O . TRP A 1 489 ? -3.334 4.962 38.688 1.00 98.69 489 TRP A O 1
ATOM 3753 N N . THR A 1 490 ? -3.756 2.908 37.876 1.00 98.44 490 THR A N 1
ATOM 3754 C CA . THR A 1 490 ? -2.526 2.262 38.341 1.00 98.44 490 THR A CA 1
ATOM 3755 C C . THR A 1 490 ? -1.739 1.773 37.135 1.00 98.44 490 THR A C 1
ATOM 3757 O O . THR A 1 490 ? -2.275 1.041 36.308 1.00 98.44 490 THR A O 1
ATOM 3760 N N . GLN A 1 491 ? -0.463 2.148 37.037 1.00 98.56 491 GLN A N 1
ATOM 3761 C CA . GLN A 1 491 ? 0.441 1.603 36.024 1.00 98.56 491 GLN A CA 1
ATOM 3762 C C . GLN A 1 491 ? 0.810 0.157 36.389 1.00 98.56 491 GLN A C 1
ATOM 3764 O O . GLN A 1 491 ? 1.345 -0.068 37.474 1.00 98.56 491 GLN A O 1
ATOM 3769 N N . THR A 1 492 ? 0.545 -0.804 35.503 1.00 98.50 492 THR A N 1
ATOM 3770 C CA . THR A 1 492 ? 0.838 -2.237 35.726 1.00 98.50 492 THR A CA 1
ATOM 3771 C C . THR A 1 492 ? 1.946 -2.776 34.826 1.00 98.50 492 THR A C 1
ATOM 3773 O O . THR A 1 492 ? 2.561 -3.787 35.153 1.00 98.50 492 THR A O 1
ATOM 3776 N N . LEU A 1 493 ? 2.275 -2.069 33.741 1.00 98.06 493 LEU A N 1
ATOM 3777 C CA . LEU A 1 493 ? 3.446 -2.343 32.910 1.00 98.06 493 LEU A CA 1
ATOM 3778 C C . LEU A 1 493 ? 4.126 -1.030 32.513 1.00 98.06 493 LEU A C 1
ATOM 3780 O O . LEU A 1 493 ? 3.462 -0.096 32.068 1.00 98.06 493 LEU A O 1
ATOM 3784 N N . GLN A 1 494 ? 5.451 -0.959 32.638 1.00 96.56 494 GLN A N 1
ATOM 3785 C CA . GLN A 1 494 ? 6.265 0.082 32.007 1.00 96.56 494 GLN A CA 1
ATOM 3786 C C . GLN A 1 494 ? 6.695 -0.448 30.638 1.00 96.56 494 GLN A C 1
ATOM 3788 O O . GLN A 1 494 ? 7.468 -1.397 30.570 1.00 96.56 494 GLN A O 1
ATOM 3793 N N . LEU A 1 495 ? 6.183 0.148 29.561 1.00 92.06 495 LEU A N 1
ATOM 3794 C CA . LEU A 1 495 ? 6.439 -0.292 28.188 1.00 92.06 495 LEU A CA 1
ATOM 3795 C C . LEU A 1 495 ? 6.566 0.925 27.275 1.00 92.06 495 LEU A C 1
ATOM 3797 O O . LEU A 1 495 ? 5.856 1.917 27.446 1.00 92.06 495 LEU A O 1
ATOM 3801 N N . TYR A 1 496 ? 7.488 0.872 26.318 1.00 90.25 496 TYR A N 1
ATOM 3802 C CA . TYR A 1 496 ? 7.652 1.942 25.342 1.00 90.25 496 TYR A CA 1
ATOM 3803 C C . TYR A 1 496 ? 6.446 1.985 24.392 1.00 90.25 496 TYR A C 1
ATOM 3805 O O . TYR A 1 496 ? 6.147 0.978 23.755 1.00 90.25 496 TYR A O 1
ATOM 3813 N N . ALA A 1 497 ? 5.791 3.152 24.301 1.00 87.56 497 ALA A N 1
ATOM 3814 C CA . ALA A 1 497 ? 4.754 3.493 23.321 1.00 87.56 497 ALA A CA 1
ATOM 3815 C C . ALA A 1 497 ? 3.777 2.344 22.987 1.00 87.56 497 ALA A C 1
ATOM 3817 O O . ALA A 1 497 ? 3.781 1.819 21.873 1.00 87.56 497 ALA A O 1
ATOM 3818 N N . VAL A 1 498 ? 2.949 1.953 23.962 1.00 94.38 498 VAL A N 1
ATOM 3819 C CA . VAL A 1 498 ? 1.952 0.883 23.787 1.00 94.38 498 VAL A CA 1
ATOM 3820 C C . VAL A 1 498 ? 0.957 1.278 22.695 1.00 94.38 498 VAL A C 1
ATOM 3822 O O . VAL A 1 498 ? 0.306 2.318 22.801 1.00 94.38 498 VAL A O 1
ATOM 3825 N N . THR A 1 499 ? 0.853 0.466 21.642 1.00 92.69 499 THR A N 1
ATOM 3826 C CA . THR A 1 499 ? 0.020 0.764 20.468 1.00 92.69 499 THR A CA 1
ATOM 3827 C C . THR A 1 499 ? -1.371 0.153 20.578 1.00 92.69 499 THR A C 1
ATOM 3829 O O . THR A 1 499 ? -2.336 0.805 20.187 1.00 92.69 499 THR A O 1
ATOM 3832 N N . SER A 1 500 ? -1.489 -1.037 21.177 1.00 95.00 500 SER A N 1
ATOM 3833 C CA . SER A 1 500 ? -2.779 -1.659 21.489 1.00 95.00 500 SER A CA 1
ATOM 3834 C C . SER A 1 500 ? -2.767 -2.434 22.815 1.00 95.00 500 SER A C 1
ATOM 3836 O O . SER A 1 500 ? -1.717 -2.893 23.278 1.00 95.00 500 SER A O 1
ATOM 3838 N N . VAL A 1 501 ? -3.949 -2.540 23.429 1.00 97.69 501 VAL A N 1
ATOM 3839 C CA . VAL A 1 501 ? -4.282 -3.366 24.594 1.00 97.69 501 VAL A CA 1
ATOM 3840 C C . VAL A 1 501 ? -5.655 -4.004 24.373 1.00 97.69 501 VAL A C 1
ATOM 3842 O O . VAL A 1 501 ? -6.527 -3.369 23.790 1.00 97.69 501 VAL A O 1
ATOM 3845 N N . GLU A 1 502 ? -5.859 -5.226 24.862 1.00 97.75 502 GLU A N 1
ATOM 3846 C CA . GLU A 1 502 ? -7.113 -5.983 24.693 1.00 97.75 502 GLU A CA 1
ATOM 3847 C C . GLU A 1 502 ? -7.429 -6.799 25.953 1.00 97.75 502 GLU A C 1
ATOM 3849 O O . GLU A 1 502 ? -6.516 -7.246 26.654 1.00 97.75 502 GLU A O 1
ATOM 3854 N N . ILE A 1 503 ? -8.716 -7.023 26.233 1.00 97.69 503 ILE A N 1
ATOM 3855 C CA . ILE A 1 503 ? -9.195 -7.943 27.280 1.00 97.69 503 ILE A CA 1
ATOM 3856 C C . ILE A 1 503 ? -10.057 -9.008 26.605 1.00 97.69 503 ILE A C 1
ATOM 3858 O O . ILE A 1 503 ? -11.050 -8.679 25.963 1.00 97.69 503 ILE A O 1
ATOM 3862 N N . SER A 1 504 ? -9.730 -10.291 26.779 1.00 97.50 504 SER A N 1
ATOM 3863 C CA . SER A 1 504 ? -10.515 -11.359 26.155 1.00 97.50 504 SER A CA 1
ATOM 3864 C C . SER A 1 504 ? -11.932 -11.433 26.730 1.00 97.50 504 SER A C 1
ATOM 3866 O O . SER A 1 504 ? -12.129 -11.577 27.939 1.00 97.50 504 SER A O 1
ATOM 3868 N N . ALA A 1 505 ? -12.931 -11.427 25.845 1.00 95.62 505 ALA A N 1
ATOM 3869 C CA . ALA A 1 505 ? -14.319 -11.695 26.213 1.00 95.62 505 ALA A CA 1
ATOM 3870 C C . ALA A 1 505 ? -14.546 -13.147 26.679 1.00 95.62 505 ALA A C 1
ATOM 3872 O O . ALA A 1 505 ? -15.386 -13.377 27.549 1.00 95.62 505 ALA A O 1
ATOM 3873 N N . ALA A 1 506 ? -13.769 -14.107 26.161 1.00 96.94 506 ALA A N 1
ATOM 3874 C CA . ALA A 1 506 ? -13.846 -15.518 26.545 1.00 96.94 506 ALA A CA 1
ATOM 3875 C C . ALA A 1 506 ? -13.353 -15.764 27.984 1.00 96.94 506 ALA A C 1
ATOM 3877 O O . ALA A 1 506 ? -13.887 -16.611 28.702 1.00 96.94 506 ALA A O 1
ATOM 3878 N N . ASN A 1 507 ? -12.335 -15.017 28.422 1.00 97.75 507 ASN A N 1
ATOM 3879 C CA . ASN A 1 507 ? -11.829 -15.039 29.793 1.00 97.75 507 ASN A CA 1
ATOM 3880 C C . ASN A 1 507 ? -11.225 -13.670 30.157 1.00 97.75 507 ASN A C 1
ATOM 3882 O O . ASN A 1 507 ? -10.071 -13.425 29.808 1.00 97.75 507 ASN A O 1
ATOM 3886 N N . PRO A 1 508 ? -11.926 -12.811 30.919 1.00 96.75 508 PRO A N 1
ATOM 3887 C CA . PRO A 1 508 ? -11.441 -11.462 31.231 1.00 96.75 508 PRO A CA 1
ATOM 3888 C C . PRO A 1 508 ? -10.187 -11.387 32.118 1.00 96.75 508 PRO A C 1
ATOM 3890 O O . PRO A 1 508 ? -9.613 -10.309 32.269 1.00 96.75 508 PRO A O 1
ATOM 3893 N N . ASN A 1 509 ? -9.723 -12.509 32.688 1.00 96.50 509 ASN A N 1
ATOM 3894 C CA . ASN A 1 509 ? -8.395 -12.568 33.309 1.00 96.50 509 ASN A CA 1
ATOM 3895 C C . ASN A 1 509 ? -7.270 -12.591 32.260 1.00 96.50 509 ASN A C 1
ATOM 3897 O O . ASN A 1 509 ? -6.135 -12.245 32.578 1.00 96.50 509 ASN A O 1
ATOM 3901 N N . ARG A 1 510 ? -7.562 -12.982 31.015 1.00 97.94 510 ARG A N 1
ATOM 3902 C CA . ARG A 1 510 ? -6.620 -12.909 29.903 1.00 97.94 510 ARG A CA 1
ATOM 3903 C C . ARG A 1 510 ? -6.678 -11.515 29.278 1.00 97.94 510 ARG A C 1
ATOM 3905 O O . ARG A 1 510 ? -7.695 -11.123 28.707 1.00 97.94 510 ARG A O 1
ATOM 3912 N N . ALA A 1 511 ? -5.565 -10.793 29.348 1.00 98.12 511 ALA A N 1
ATOM 3913 C CA . ALA A 1 511 ? -5.397 -9.501 28.686 1.00 98.12 511 ALA A CA 1
ATOM 3914 C C . ALA A 1 511 ? -4.070 -9.438 27.921 1.00 98.12 511 ALA A C 1
ATOM 3916 O O . ALA A 1 511 ? -3.141 -10.197 28.203 1.00 98.12 511 ALA A O 1
ATOM 3917 N N . TYR A 1 512 ? -3.986 -8.528 26.956 1.00 98.12 512 TYR A N 1
ATOM 3918 C CA . TYR A 1 512 ? -2.864 -8.398 26.030 1.00 98.12 512 TYR A CA 1
ATOM 3919 C C . TYR A 1 512 ? -2.415 -6.947 25.896 1.00 98.12 512 TYR A C 1
ATOM 3921 O O . TYR A 1 512 ? -3.216 -6.026 26.053 1.00 98.12 512 TYR A O 1
ATOM 3929 N N . ALA A 1 513 ? -1.131 -6.747 25.609 1.00 97.19 513 ALA A N 1
ATOM 3930 C CA . ALA A 1 513 ? -0.541 -5.440 25.342 1.00 97.19 513 ALA A CA 1
ATOM 3931 C C . ALA A 1 513 ? 0.593 -5.575 24.320 1.00 97.19 513 ALA A C 1
ATOM 3933 O O . ALA A 1 513 ? 1.410 -6.490 24.426 1.00 97.19 513 ALA A O 1
ATOM 3934 N N . GLY A 1 514 ? 0.667 -4.661 23.352 1.00 93.62 514 GLY A N 1
ATOM 3935 C CA . GLY A 1 514 ? 1.682 -4.703 22.300 1.00 93.62 514 GLY A CA 1
ATOM 3936 C C . GLY A 1 514 ? 2.259 -3.337 21.945 1.00 93.62 514 GLY A C 1
ATOM 3937 O O . GLY A 1 514 ? 1.609 -2.300 22.102 1.00 93.62 514 GLY A O 1
ATOM 3938 N N . ASN A 1 515 ? 3.493 -3.354 21.447 1.00 90.31 515 ASN A N 1
ATOM 3939 C CA . ASN A 1 515 ? 4.120 -2.248 20.728 1.00 90.31 515 ASN A CA 1
ATOM 3940 C C . ASN A 1 515 ? 4.762 -2.778 19.426 1.00 90.31 515 ASN A C 1
ATOM 3942 O O . ASN A 1 515 ? 4.420 -3.856 18.946 1.00 90.31 515 ASN A O 1
ATOM 3946 N N . PHE A 1 516 ? 5.690 -2.028 18.827 1.00 82.81 516 PHE A N 1
ATOM 3947 C CA . PHE A 1 516 ? 6.366 -2.429 17.587 1.00 82.81 516 PHE A CA 1
ATOM 3948 C C . PHE A 1 516 ? 7.190 -3.731 17.685 1.00 82.81 516 PHE A C 1
ATOM 3950 O O . PHE A 1 516 ? 7.339 -4.435 16.692 1.00 82.81 516 PHE A O 1
ATOM 3957 N N . THR A 1 517 ? 7.746 -4.049 18.855 1.00 82.88 517 THR A N 1
ATOM 3958 C CA . THR A 1 517 ? 8.752 -5.115 19.039 1.00 82.88 517 THR A CA 1
ATOM 3959 C C . THR A 1 517 ? 8.394 -6.130 20.121 1.00 82.88 517 THR A C 1
ATOM 3961 O O . THR A 1 517 ? 9.004 -7.195 20.195 1.00 82.88 517 THR A O 1
ATOM 3964 N N . GLU A 1 518 ? 7.434 -5.814 20.981 1.00 90.31 518 GLU A N 1
ATOM 3965 C CA . GLU A 1 518 ? 7.167 -6.538 22.218 1.00 90.31 518 GLU A CA 1
ATOM 3966 C C . GLU A 1 518 ? 5.668 -6.812 22.350 1.00 90.31 518 GLU A C 1
ATOM 3968 O O . GLU A 1 518 ? 4.835 -5.938 22.100 1.00 90.31 518 GLU A O 1
ATOM 3973 N N . PHE A 1 519 ? 5.340 -8.037 22.753 1.00 93.62 519 PHE A N 1
ATOM 3974 C CA . PHE A 1 519 ? 3.984 -8.522 22.945 1.00 93.62 519 PHE A CA 1
ATOM 3975 C C . PHE A 1 519 ? 3.889 -9.205 24.311 1.00 93.62 519 PHE A C 1
ATOM 3977 O O . PHE A 1 519 ? 4.664 -10.112 24.639 1.00 93.62 519 PHE A O 1
ATOM 3984 N N . TYR A 1 520 ? 2.943 -8.742 25.117 1.00 96.69 520 TYR A N 1
ATOM 3985 C CA . TYR A 1 520 ? 2.745 -9.151 26.498 1.00 96.69 520 TYR A CA 1
ATOM 3986 C C . TYR A 1 520 ? 1.367 -9.764 26.694 1.00 96.69 520 TYR A C 1
ATOM 3988 O O . TYR A 1 520 ? 0.376 -9.337 26.100 1.00 96.69 520 TYR A O 1
ATOM 3996 N N . ARG A 1 521 ? 1.319 -10.727 27.610 1.00 97.44 521 ARG A N 1
ATOM 3997 C CA . ARG A 1 521 ? 0.112 -11.387 28.089 1.00 97.44 521 ARG A CA 1
ATOM 3998 C C . ARG A 1 521 ? -0.014 -11.195 29.595 1.00 97.44 521 ARG A C 1
ATOM 4000 O O . ARG A 1 521 ? 0.979 -11.272 30.316 1.00 97.44 521 ARG A O 1
ATOM 4007 N N . SER A 1 522 ? -1.229 -10.981 30.063 1.00 98.38 522 SER A N 1
ATOM 4008 C CA . SER A 1 522 ? -1.610 -11.030 31.469 1.00 98.38 522 SER A CA 1
ATOM 4009 C C . SER A 1 522 ? -2.576 -12.186 31.697 1.00 98.38 522 SER A C 1
ATOM 4011 O O . SER A 1 522 ? -3.397 -12.496 30.831 1.00 98.38 522 SER A O 1
ATOM 4013 N N . ASP A 1 523 ? -2.463 -12.804 32.872 1.00 97.88 523 ASP A N 1
ATOM 4014 C CA . ASP A 1 523 ? -3.244 -13.972 33.293 1.00 97.88 523 ASP A CA 1
ATOM 4015 C C . ASP A 1 523 ? -4.147 -13.642 34.505 1.00 97.88 523 ASP A C 1
ATOM 4017 O O . ASP A 1 523 ? -4.800 -14.526 35.061 1.00 97.88 523 ASP A O 1
ATOM 4021 N N . ASP A 1 524 ? -4.175 -12.369 34.922 1.00 97.06 524 ASP A N 1
ATOM 4022 C CA . ASP A 1 524 ? -4.869 -11.841 36.104 1.00 97.06 524 ASP A CA 1
ATOM 4023 C C . ASP A 1 524 ? -5.596 -10.497 35.848 1.00 97.06 524 ASP A C 1
ATOM 4025 O O . ASP A 1 524 ? -5.796 -9.681 36.755 1.00 97.06 524 ASP A O 1
ATOM 4029 N N . GLY A 1 525 ? -6.014 -10.271 34.600 1.00 94.38 525 GLY A N 1
ATOM 4030 C CA . GLY A 1 525 ? -6.842 -9.133 34.191 1.00 94.38 525 GLY A CA 1
ATOM 4031 C C . GLY A 1 525 ? -6.063 -7.829 34.020 1.00 94.38 525 GLY A C 1
ATOM 4032 O O . GLY A 1 525 ? -6.594 -6.755 34.293 1.00 94.38 525 GLY A O 1
ATOM 4033 N N . GLY A 1 526 ? -4.796 -7.913 33.610 1.00 96.62 526 GLY A N 1
ATOM 4034 C CA . GLY A 1 526 ? -3.919 -6.768 33.360 1.00 96.62 526 GLY A CA 1
ATOM 4035 C C . GLY A 1 526 ? -3.174 -6.248 34.592 1.00 96.62 526 GLY A C 1
ATOM 4036 O O . GLY A 1 526 ? -2.680 -5.118 34.556 1.00 96.62 526 GLY A O 1
ATOM 4037 N N . MET A 1 527 ? -3.098 -7.027 35.680 1.00 96.94 527 MET A N 1
ATOM 4038 C CA . MET A 1 527 ? -2.391 -6.640 36.910 1.00 96.94 527 MET A CA 1
ATOM 4039 C C . MET A 1 527 ? -0.899 -6.987 36.858 1.00 96.94 527 MET A C 1
ATOM 4041 O O . MET A 1 527 ? -0.079 -6.163 37.258 1.00 96.94 527 MET A O 1
ATOM 4045 N N . ASN A 1 528 ? -0.553 -8.165 36.339 1.00 97.75 528 ASN A N 1
ATOM 4046 C CA . ASN A 1 528 ? 0.813 -8.615 36.079 1.00 97.75 528 ASN A CA 1
ATOM 4047 C C . ASN A 1 528 ? 0.956 -9.074 34.622 1.00 97.75 528 ASN A C 1
ATOM 4049 O O . ASN A 1 528 ? -0.002 -9.547 34.009 1.00 97.75 528 ASN A O 1
ATOM 4053 N N . TRP A 1 529 ? 2.166 -8.947 34.075 1.00 98.12 529 TRP A N 1
ATOM 4054 C CA . TRP A 1 529 ? 2.436 -9.118 32.647 1.00 98.12 529 TRP A CA 1
ATOM 4055 C C . TRP A 1 529 ? 3.659 -9.998 32.392 1.00 98.12 529 TRP A C 1
ATOM 4057 O O . TRP A 1 529 ? 4.698 -9.845 33.032 1.00 98.12 529 TRP A O 1
ATOM 4067 N N . ILE A 1 530 ? 3.538 -10.888 31.412 1.00 95.94 530 ILE A N 1
ATOM 4068 C CA . ILE A 1 530 ? 4.585 -11.783 30.922 1.00 95.94 530 ILE A CA 1
ATOM 4069 C C . ILE A 1 530 ? 4.840 -11.424 29.460 1.00 95.94 530 ILE A C 1
ATOM 4071 O O . ILE A 1 530 ? 3.906 -11.409 28.658 1.00 95.94 530 ILE A O 1
ATOM 4075 N N . GLN A 1 531 ? 6.093 -11.150 29.099 1.00 95.00 531 GLN A N 1
ATOM 4076 C CA . GLN A 1 531 ? 6.468 -11.020 27.694 1.00 95.00 531 GLN A CA 1
ATOM 4077 C C . GLN A 1 531 ? 6.424 -12.412 27.051 1.00 95.00 531 GLN A C 1
ATOM 4079 O O . GLN A 1 531 ? 7.122 -13.320 27.505 1.00 95.00 531 GLN A O 1
ATOM 4084 N N . VAL A 1 532 ? 5.564 -12.603 26.049 1.00 93.00 532 VAL A N 1
ATOM 4085 C CA . VAL A 1 532 ? 5.354 -13.919 25.411 1.00 93.00 532 VAL A CA 1
ATOM 4086 C C . VAL A 1 532 ? 6.185 -14.096 24.146 1.00 93.00 532 VAL A C 1
ATOM 4088 O O . VAL A 1 532 ? 6.560 -15.221 23.818 1.00 93.00 532 VAL A O 1
ATOM 4091 N N . ASN A 1 533 ? 6.532 -12.994 23.479 1.00 88.25 533 ASN A N 1
ATOM 4092 C CA . ASN A 1 533 ? 7.546 -12.988 22.435 1.00 88.25 533 ASN A CA 1
ATOM 4093 C C . ASN A 1 533 ? 8.951 -12.871 23.053 1.00 88.25 533 ASN A C 1
ATOM 4095 O O . ASN A 1 533 ? 9.127 -12.340 24.149 1.00 88.25 533 ASN A O 1
ATOM 4099 N N . LYS A 1 534 ? 9.990 -13.315 22.344 1.00 73.44 534 LYS A N 1
ATOM 4100 C CA . LYS A 1 534 ? 11.370 -13.034 22.766 1.00 73.44 534 LYS A CA 1
ATOM 4101 C C . LYS A 1 534 ? 11.738 -11.611 22.338 1.00 73.44 534 LYS A C 1
ATOM 4103 O O . LYS A 1 534 ? 11.686 -11.303 21.150 1.00 73.44 534 LYS A O 1
ATOM 4108 N N . ALA A 1 535 ? 12.188 -10.776 23.274 1.00 66.94 535 ALA A N 1
ATOM 4109 C CA . ALA A 1 535 ? 12.530 -9.371 23.012 1.00 66.94 535 ALA A CA 1
ATOM 4110 C C . ALA A 1 535 ? 13.529 -9.164 21.851 1.00 66.94 535 ALA A C 1
ATOM 4112 O O . ALA A 1 535 ? 13.420 -8.199 21.101 1.00 66.94 535 ALA A O 1
ATOM 4113 N N . SER A 1 536 ? 14.475 -10.090 21.660 1.00 62.94 536 SER A N 1
ATOM 4114 C CA . SER A 1 536 ? 15.467 -10.059 20.573 1.00 62.94 536 SER A CA 1
ATOM 4115 C C . SER A 1 536 ? 14.916 -10.413 19.185 1.00 62.94 536 SER A C 1
ATOM 4117 O O . SER A 1 536 ? 15.639 -10.301 18.201 1.00 62.94 536 SER A O 1
ATOM 4119 N N . GLU A 1 537 ? 13.683 -10.911 19.097 1.00 66.69 537 GLU A N 1
ATOM 4120 C CA . GLU A 1 537 ? 13.116 -11.530 17.893 1.00 66.69 537 GLU A CA 1
ATOM 4121 C C . GLU A 1 537 ? 11.907 -10.778 17.311 1.00 66.69 537 GLU A C 1
ATOM 4123 O O . GLU A 1 537 ? 11.464 -11.123 16.213 1.00 66.69 537 GLU A O 1
ATOM 4128 N N . GLY A 1 538 ? 11.389 -9.759 18.007 1.00 78.88 538 GLY A N 1
ATOM 4129 C CA . GLY A 1 538 ? 10.148 -9.079 17.627 1.00 78.88 538 GLY A CA 1
ATOM 4130 C C . GLY A 1 538 ? 8.903 -9.946 17.850 1.00 78.88 538 GLY A C 1
ATOM 4131 O O . GLY A 1 538 ? 8.969 -11.010 18.472 1.00 78.88 538 GLY A O 1
ATOM 4132 N N . TRP A 1 539 ? 7.757 -9.486 17.351 1.00 86.94 539 TRP A N 1
ATOM 4133 C CA . TRP A 1 539 ? 6.527 -10.276 17.234 1.00 86.94 539 TRP A CA 1
ATOM 4134 C C . TRP A 1 539 ? 6.187 -10.479 15.744 1.00 86.94 539 TRP A C 1
ATOM 4136 O O . TRP A 1 539 ? 6.780 -9.835 14.876 1.00 86.94 539 TRP A O 1
ATOM 4146 N N . GLY A 1 540 ? 5.245 -11.376 15.446 1.00 87.50 540 GLY A N 1
ATOM 4147 C CA . GLY A 1 540 ? 4.907 -11.778 14.076 1.00 87.50 540 GLY A CA 1
ATOM 4148 C C . GLY A 1 540 ? 5.652 -13.040 13.599 1.00 87.50 540 GLY A C 1
ATOM 4149 O O . GLY A 1 540 ? 6.431 -13.625 14.360 1.00 87.50 540 GLY A O 1
ATOM 4150 N N . PRO A 1 541 ? 5.373 -13.522 12.371 1.00 86.31 541 PRO A N 1
ATOM 4151 C CA . PRO A 1 541 ? 5.898 -14.801 11.887 1.00 86.31 541 PRO A CA 1
ATOM 4152 C C . PRO A 1 541 ? 7.413 -14.773 11.588 1.00 86.31 541 PRO A C 1
ATOM 4154 O O . PRO A 1 541 ? 7.945 -13.732 11.191 1.00 86.31 541 PRO A O 1
ATOM 4157 N N . PRO A 1 542 ? 8.137 -15.906 11.711 1.00 78.44 542 PRO A N 1
ATOM 4158 C CA . PRO A 1 542 ? 9.576 -15.958 11.445 1.00 78.44 542 PRO A CA 1
ATOM 4159 C C . PRO A 1 542 ? 9.938 -15.569 10.003 1.00 78.44 542 PRO A C 1
ATOM 4161 O O . PRO A 1 542 ? 9.532 -16.245 9.056 1.00 78.44 542 PRO A O 1
ATOM 4164 N N . GLY A 1 543 ? 10.754 -14.517 9.865 1.00 75.62 543 GLY A N 1
ATOM 4165 C CA . GLY A 1 543 ? 11.211 -13.943 8.589 1.00 75.62 543 GLY A CA 1
ATOM 4166 C C . GLY A 1 543 ? 10.467 -12.687 8.132 1.00 75.62 543 GLY A C 1
ATOM 4167 O O . GLY A 1 543 ? 10.924 -12.014 7.211 1.00 75.62 543 GLY A O 1
ATOM 4168 N N . LEU A 1 544 ? 9.371 -12.326 8.806 1.00 80.31 544 LEU A N 1
ATOM 4169 C CA . LEU A 1 544 ? 8.569 -11.151 8.477 1.00 80.31 544 LEU A CA 1
ATOM 4170 C C . LEU A 1 544 ? 8.824 -9.985 9.431 1.00 80.31 544 LEU A C 1
ATOM 4172 O O . LEU A 1 544 ? 9.165 -10.163 10.601 1.00 80.31 544 LEU A O 1
ATOM 4176 N N . LEU A 1 545 ? 8.602 -8.769 8.930 1.00 79.12 545 LEU A N 1
ATOM 4177 C CA . LEU A 1 545 ? 8.350 -7.618 9.787 1.00 79.12 545 LEU A CA 1
ATOM 4178 C C . LEU A 1 545 ? 6.870 -7.653 10.199 1.00 79.12 545 LEU A C 1
ATOM 4180 O O . LEU A 1 545 ? 5.997 -7.340 9.392 1.00 79.12 545 LEU A O 1
ATOM 4184 N N . GLY A 1 546 ? 6.589 -7.998 11.461 1.00 81.44 546 GLY A N 1
ATOM 4185 C CA . GLY A 1 546 ? 5.225 -7.980 12.014 1.00 81.44 546 GLY A CA 1
ATOM 4186 C C . GLY A 1 546 ? 4.563 -6.595 11.980 1.00 81.44 546 GLY A C 1
ATOM 4187 O O . GLY A 1 546 ? 3.343 -6.490 11.998 1.00 81.44 546 GLY A O 1
ATOM 4188 N N . GLY A 1 547 ? 5.348 -5.521 11.860 1.00 84.38 547 GLY A N 1
ATOM 4189 C CA . GLY A 1 547 ? 4.843 -4.152 11.799 1.00 84.38 547 GLY A CA 1
ATOM 4190 C C . GLY A 1 547 ? 4.404 -3.626 13.167 1.00 84.38 547 GLY A C 1
ATOM 4191 O O . GLY A 1 547 ? 4.762 -4.160 14.217 1.00 84.38 547 GLY A O 1
ATOM 4192 N N . GLN A 1 548 ? 3.652 -2.528 13.166 1.00 87.25 548 GLN A N 1
ATOM 4193 C CA . GLN A 1 548 ? 3.064 -1.963 14.383 1.00 87.25 548 GLN A CA 1
ATOM 4194 C C . GLN A 1 548 ? 1.627 -2.480 14.526 1.00 87.25 548 GLN A C 1
ATOM 4196 O O . GLN A 1 548 ? 0.818 -2.206 13.638 1.00 87.25 548 GLN A O 1
ATOM 4201 N N . PRO A 1 549 ? 1.276 -3.198 15.609 1.00 88.44 549 PRO A N 1
ATOM 4202 C CA . PRO A 1 549 ? -0.095 -3.621 15.839 1.00 88.44 549 PRO A CA 1
ATOM 4203 C C . PRO A 1 549 ? -0.895 -2.400 16.300 1.00 88.44 549 PRO A C 1
ATOM 4205 O O . PRO A 1 549 ? -0.831 -1.997 17.464 1.00 88.44 549 PRO A O 1
ATOM 4208 N N . ILE A 1 550 ? -1.590 -1.758 15.361 1.00 89.31 550 ILE A N 1
ATOM 4209 C CA . ILE A 1 550 ? -2.434 -0.587 15.641 1.00 89.31 550 ILE A CA 1
ATOM 4210 C C . ILE A 1 550 ? -3.717 -1.011 16.353 1.00 89.31 550 ILE A C 1
ATOM 4212 O O . ILE A 1 550 ? -4.242 -0.259 17.178 1.00 89.31 550 ILE A O 1
ATOM 4216 N N . ASP A 1 551 ? -4.174 -2.226 16.056 1.00 89.94 551 ASP A N 1
ATOM 4217 C CA . ASP A 1 551 ? -5.227 -2.912 16.777 1.00 89.94 551 ASP A CA 1
ATOM 4218 C C . ASP A 1 551 ? -4.987 -4.435 16.770 1.00 89.94 551 ASP A C 1
ATOM 4220 O O . ASP A 1 551 ? -4.337 -4.978 15.868 1.00 89.94 551 ASP A O 1
ATOM 4224 N N . PHE A 1 552 ? -5.505 -5.117 17.788 1.00 92.50 552 PHE A N 1
ATOM 4225 C CA . PHE A 1 552 ? -5.641 -6.569 17.821 1.00 92.50 552 PHE A CA 1
ATOM 4226 C C . PHE A 1 552 ? -6.886 -6.949 18.613 1.00 92.50 552 PHE A C 1
ATOM 4228 O O . PHE A 1 552 ? -7.206 -6.310 19.610 1.00 92.50 552 PHE A O 1
ATOM 4235 N N . GLN A 1 553 ? -7.558 -8.017 18.190 1.00 95.69 553 GLN A N 1
ATOM 4236 C CA . GLN A 1 553 ? -8.777 -8.494 18.834 1.00 95.69 553 GLN A CA 1
ATOM 4237 C C . GLN A 1 553 ? -8.624 -9.951 19.263 1.00 95.69 553 GLN A C 1
ATOM 4239 O O . GLN A 1 553 ? -8.108 -10.780 18.504 1.00 95.69 553 GLN A O 1
ATOM 4244 N N . ALA A 1 554 ? -9.072 -10.257 20.480 1.00 96.81 554 ALA A N 1
ATOM 4245 C CA . ALA A 1 554 ? -9.141 -11.623 20.982 1.00 96.81 554 ALA A CA 1
ATOM 4246 C C . ALA A 1 554 ? -10.429 -12.312 20.517 1.00 96.81 554 ALA A C 1
ATOM 4248 O O . ALA A 1 554 ? -11.495 -11.696 20.492 1.00 96.81 554 ALA A O 1
ATOM 4249 N N . ASP A 1 555 ? -10.349 -13.601 20.179 1.00 97.00 555 ASP A N 1
ATOM 4250 C CA . ASP A 1 555 ? -11.537 -14.374 19.821 1.00 97.00 555 ASP A CA 1
ATOM 4251 C C . ASP A 1 555 ? -12.465 -14.478 21.050 1.00 97.00 555 ASP A C 1
ATOM 4253 O O . ASP A 1 555 ? -12.033 -14.914 22.123 1.00 97.00 555 ASP A O 1
ATOM 4257 N N . PRO A 1 556 ? -13.753 -14.096 20.953 1.00 95.81 556 PRO A N 1
ATOM 4258 C CA . PRO A 1 556 ? -14.675 -14.185 22.083 1.00 95.81 556 PRO A CA 1
ATOM 4259 C C . PRO A 1 556 ? -15.020 -15.635 22.467 1.00 95.81 556 PRO A C 1
ATOM 4261 O O . PRO A 1 556 ? -15.710 -15.846 23.464 1.00 95.81 556 PRO A O 1
ATOM 4264 N N . ARG A 1 557 ? -14.545 -16.634 21.706 1.00 96.56 557 ARG A N 1
ATOM 4265 C CA . ARG A 1 557 ? -14.696 -18.073 21.978 1.00 96.56 557 ARG A CA 1
ATOM 4266 C C . ARG A 1 557 ? -13.451 -18.700 22.614 1.00 96.56 557 ARG A C 1
ATOM 4268 O O . ARG A 1 557 ? -13.585 -19.708 23.304 1.00 96.56 557 ARG A O 1
ATOM 4275 N N . ASP A 1 558 ? -12.267 -18.128 22.388 1.00 97.31 558 ASP A N 1
ATOM 4276 C CA . ASP A 1 558 ? -10.976 -18.674 22.819 1.00 97.31 558 ASP A CA 1
ATOM 4277 C C . ASP A 1 558 ? -10.036 -17.543 23.281 1.00 97.31 558 ASP A C 1
ATOM 4279 O O . ASP A 1 558 ? -9.617 -16.721 22.463 1.00 97.31 558 ASP A O 1
ATOM 4283 N N . PRO A 1 559 ? -9.664 -17.482 24.574 1.00 97.12 559 PRO A N 1
ATOM 4284 C CA . PRO A 1 559 ? -8.822 -16.408 25.082 1.00 97.12 559 PRO A CA 1
ATOM 4285 C C . PRO A 1 559 ? -7.383 -16.433 24.559 1.00 97.12 559 PRO A C 1
ATOM 4287 O O . PRO A 1 559 ? -6.701 -15.411 24.666 1.00 97.12 559 PRO A O 1
ATOM 4290 N N . ASP A 1 560 ? -6.908 -17.554 24.011 1.00 97.25 560 ASP A N 1
ATOM 4291 C CA . ASP A 1 560 ? -5.530 -17.709 23.534 1.00 97.25 560 ASP A CA 1
ATOM 4292 C C . ASP A 1 560 ? -5.406 -17.473 22.015 1.00 97.25 560 ASP A C 1
ATOM 4294 O O . ASP A 1 560 ? -4.290 -17.437 21.488 1.00 97.25 560 ASP A O 1
ATOM 4298 N N . ARG A 1 561 ? -6.531 -17.220 21.327 1.00 96.75 561 ARG A N 1
ATOM 4299 C CA . ARG A 1 561 ? -6.599 -16.889 19.898 1.00 96.75 561 ARG A CA 1
ATOM 4300 C C . ARG A 1 561 ? -6.737 -15.380 19.681 1.00 96.75 561 ARG A C 1
ATOM 4302 O O . ARG A 1 561 ? -7.685 -14.764 20.169 1.00 96.75 561 ARG A O 1
ATOM 4309 N N . LEU A 1 562 ? -5.814 -14.776 18.927 1.00 95.75 562 LEU A N 1
ATOM 4310 C CA . LEU A 1 562 ? -5.837 -13.342 18.598 1.00 95.75 562 LEU A CA 1
ATOM 4311 C C . LEU A 1 562 ? -5.489 -13.070 17.145 1.00 95.75 562 LEU A C 1
ATOM 4313 O O . LEU A 1 562 ? -4.720 -13.800 16.523 1.00 95.75 562 LEU A O 1
ATOM 4317 N N . PHE A 1 563 ? -5.999 -11.941 16.661 1.00 96.19 563 PHE A N 1
ATOM 4318 C CA . PHE A 1 563 ? -5.734 -11.408 15.335 1.00 96.19 563 PHE A CA 1
ATOM 4319 C C . PHE A 1 563 ? -5.160 -10.007 15.432 1.00 96.19 563 PHE A C 1
ATOM 4321 O O . PHE A 1 563 ? -5.680 -9.184 16.182 1.00 96.19 563 PHE A O 1
ATOM 4328 N N . ALA A 1 564 ? -4.140 -9.724 14.629 1.00 93.88 564 ALA A N 1
ATOM 4329 C CA . ALA A 1 564 ? -3.560 -8.399 14.474 1.00 93.88 564 ALA A CA 1
ATOM 4330 C C . ALA A 1 564 ? -3.607 -7.976 13.000 1.00 93.88 564 ALA A C 1
ATOM 4332 O O . ALA A 1 564 ? -3.194 -8.733 12.119 1.00 93.88 564 ALA A O 1
ATOM 4333 N N . ASN A 1 565 ? -4.066 -6.751 12.748 1.00 93.06 565 ASN A N 1
ATOM 4334 C CA . ASN A 1 565 ? -3.901 -6.063 11.469 1.00 93.06 565 ASN A CA 1
ATOM 4335 C C . ASN A 1 565 ? -2.862 -4.952 11.674 1.00 93.06 565 ASN A C 1
ATOM 4337 O O . ASN A 1 565 ? -3.011 -4.105 12.559 1.00 93.06 565 ASN A O 1
ATOM 4341 N N . ALA A 1 566 ? -1.757 -5.013 10.927 1.00 89.88 566 ALA A N 1
ATOM 4342 C CA . ALA A 1 566 ? -0.541 -4.295 11.294 1.00 89.88 566 ALA A CA 1
ATOM 4343 C C . ALA A 1 566 ? -0.126 -3.204 10.300 1.00 89.88 566 ALA A C 1
ATOM 4345 O O . ALA A 1 566 ? -0.051 -3.403 9.086 1.00 89.88 566 ALA A O 1
ATOM 4346 N N . TYR A 1 567 ? 0.268 -2.054 10.840 1.00 87.94 567 TYR A N 1
ATOM 4347 C CA . TYR A 1 567 ? 0.829 -0.955 10.068 1.00 87.94 567 TYR A CA 1
ATOM 4348 C C . TYR A 1 567 ? 2.264 -1.282 9.638 1.00 87.94 567 TYR A C 1
ATOM 4350 O O . TYR A 1 567 ? 3.152 -1.491 10.471 1.00 87.94 567 TYR A O 1
ATOM 4358 N N . GLY A 1 568 ? 2.498 -1.327 8.325 1.00 81.81 568 GLY A N 1
ATOM 4359 C CA . GLY A 1 568 ? 3.741 -1.824 7.731 1.00 81.81 568 GLY A CA 1
ATOM 4360 C C . GLY A 1 568 ? 3.852 -3.354 7.700 1.00 81.81 568 GLY A C 1
ATOM 4361 O O . GLY A 1 568 ? 4.903 -3.858 7.308 1.00 81.81 568 GLY A O 1
ATOM 4362 N N . GLY A 1 569 ? 2.803 -4.078 8.100 1.00 82.19 569 GLY A N 1
ATOM 4363 C CA . GLY A 1 569 ? 2.743 -5.539 8.149 1.00 82.19 569 GLY A CA 1
ATOM 4364 C C . GLY A 1 569 ? 1.519 -6.097 7.416 1.00 82.19 569 GLY A C 1
ATOM 4365 O O . GLY A 1 569 ? 0.871 -5.403 6.631 1.00 82.19 569 GLY A O 1
ATOM 4366 N N . GLY A 1 570 ? 1.239 -7.378 7.645 1.00 89.38 570 GLY A N 1
ATOM 4367 C CA . GLY A 1 570 ? 0.090 -8.095 7.093 1.00 89.38 570 GLY A CA 1
ATOM 4368 C C . GLY A 1 570 ? -1.045 -8.286 8.104 1.00 89.38 570 GLY A C 1
ATOM 4369 O O . GLY A 1 570 ? -1.177 -7.532 9.073 1.00 89.38 570 GLY A O 1
ATOM 4370 N N . ASN A 1 571 ? -1.834 -9.334 7.869 1.00 92.44 571 ASN A N 1
ATOM 4371 C CA . ASN A 1 571 ? -2.780 -9.890 8.831 1.00 92.44 571 ASN A CA 1
ATOM 4372 C C . ASN A 1 571 ? -2.145 -11.120 9.478 1.00 92.44 571 ASN A C 1
ATOM 4374 O O . ASN A 1 571 ? -1.675 -12.017 8.776 1.00 92.44 571 ASN A O 1
ATOM 4378 N N . PHE A 1 572 ? -2.130 -11.159 10.808 1.00 93.38 572 PHE A N 1
ATOM 4379 C CA . PHE A 1 572 ? -1.489 -12.233 11.560 1.00 93.38 572 PHE A CA 1
ATOM 4380 C C . PHE A 1 572 ? -2.440 -12.828 12.589 1.00 93.38 572 PHE A C 1
ATOM 4382 O O . PHE A 1 572 ? -3.178 -12.097 13.253 1.00 93.38 572 PHE A O 1
ATOM 4389 N N . ILE A 1 573 ? -2.365 -14.147 12.762 1.00 95.38 573 ILE A N 1
ATOM 4390 C CA . ILE A 1 573 ? -3.086 -14.883 13.804 1.00 95.38 573 ILE A CA 1
ATOM 4391 C C . ILE A 1 573 ? -2.104 -15.544 14.773 1.00 95.38 573 ILE A C 1
ATOM 4393 O O . ILE A 1 573 ? -1.051 -16.042 14.369 1.00 95.38 573 ILE A O 1
ATOM 4397 N N . THR A 1 574 ? -2.466 -15.586 16.048 1.00 95.25 574 THR A N 1
ATOM 4398 C CA . THR A 1 574 ? -1.870 -16.462 17.062 1.00 95.25 574 THR A CA 1
ATOM 4399 C C . THR A 1 574 ? -2.962 -17.346 17.659 1.00 95.25 574 THR A C 1
ATOM 4401 O O . THR A 1 574 ? -4.111 -16.925 17.769 1.00 95.25 574 THR A O 1
ATOM 4404 N N . GLU A 1 575 ? -2.599 -18.573 18.020 1.00 95.75 575 GLU A N 1
ATOM 4405 C CA . GLU A 1 575 ? -3.472 -19.586 18.642 1.00 95.75 575 GLU A CA 1
ATOM 4406 C C . GLU A 1 575 ? -2.835 -20.132 19.938 1.00 95.75 575 GLU A C 1
ATOM 4408 O O . GLU A 1 575 ? -3.226 -21.171 20.461 1.00 95.75 575 GLU A O 1
ATOM 4413 N N . ASP A 1 576 ? -1.793 -19.456 20.434 1.00 95.19 576 ASP A N 1
ATOM 4414 C CA . ASP A 1 576 ? -1.012 -19.846 21.608 1.00 95.19 576 ASP A CA 1
ATOM 4415 C C . ASP A 1 576 ? -0.751 -18.662 22.557 1.00 95.19 576 ASP A C 1
ATOM 4417 O O . ASP A 1 576 ? 0.240 -18.644 23.298 1.00 95.19 576 ASP A O 1
ATOM 4421 N N . ALA A 1 577 ? -1.664 -17.687 22.558 1.00 94.88 577 ALA A N 1
ATOM 4422 C CA . ALA A 1 577 ? -1.617 -16.452 23.332 1.00 94.88 577 ALA A CA 1
ATOM 4423 C C . ALA A 1 577 ? -0.397 -15.559 23.030 1.00 94.88 577 ALA A C 1
ATOM 4425 O O . ALA A 1 577 ? 0.212 -14.997 23.946 1.00 94.88 577 ALA A O 1
ATOM 4426 N N . GLY A 1 578 ? -0.039 -15.430 21.748 1.00 92.44 578 GLY A N 1
ATOM 4427 C CA . GLY A 1 578 ? 0.977 -14.500 21.246 1.00 92.44 578 GLY A CA 1
ATOM 4428 C C . GLY A 1 578 ? 2.420 -15.001 21.306 1.00 92.44 578 GLY A C 1
ATOM 4429 O O . GLY A 1 578 ? 3.331 -14.198 21.092 1.00 92.44 578 GLY A O 1
ATOM 4430 N N . ARG A 1 579 ? 2.654 -16.292 21.591 1.00 90.31 579 ARG A N 1
ATOM 4431 C CA . ARG A 1 579 ? 4.006 -16.886 21.611 1.00 90.31 579 ARG A CA 1
ATOM 4432 C C . ARG A 1 579 ? 4.518 -17.128 20.190 1.00 90.31 579 ARG A C 1
ATOM 4434 O O . ARG A 1 579 ? 5.690 -16.876 19.913 1.00 90.31 579 ARG A O 1
ATOM 4441 N N . THR A 1 580 ? 3.647 -17.587 19.294 1.00 90.88 580 THR A N 1
ATOM 4442 C CA . THR A 1 580 ? 3.905 -17.726 17.857 1.00 90.88 580 THR A CA 1
ATOM 4443 C C . THR A 1 580 ? 2.783 -17.093 17.039 1.00 90.88 580 THR A C 1
ATOM 4445 O O . THR A 1 580 ? 1.644 -16.967 17.489 1.00 90.88 580 THR A O 1
ATOM 4448 N N . TRP A 1 581 ? 3.129 -16.661 15.827 1.00 91.81 581 TRP A N 1
ATOM 4449 C CA . TRP A 1 581 ? 2.224 -15.997 14.895 1.00 91.81 581 TRP A CA 1
ATOM 4450 C C . TRP A 1 581 ? 2.348 -16.630 13.510 1.00 91.81 581 TRP A C 1
ATOM 4452 O O . TRP A 1 581 ? 3.451 -16.981 13.081 1.00 91.81 581 TRP A O 1
ATOM 4462 N N . LYS A 1 582 ? 1.222 -16.740 12.807 1.00 91.88 582 LYS A N 1
ATOM 4463 C CA . LYS A 1 582 ? 1.116 -17.220 11.425 1.00 91.88 582 LYS A CA 1
ATOM 4464 C C . LYS A 1 582 ? 0.665 -16.069 10.527 1.00 91.88 582 LYS A C 1
ATOM 4466 O O . LYS A 1 582 ? -0.106 -15.216 10.968 1.00 91.88 582 LYS A O 1
ATOM 4471 N N . ASP A 1 583 ? 1.142 -16.050 9.285 1.00 89.44 583 ASP A N 1
ATOM 4472 C CA . ASP A 1 583 ? 0.600 -15.161 8.254 1.00 89.44 583 ASP A CA 1
ATOM 4473 C C . ASP A 1 583 ? -0.773 -15.663 7.798 1.00 89.44 583 ASP A C 1
ATOM 4475 O O . ASP A 1 583 ? -0.968 -16.860 7.576 1.00 89.44 583 ASP A O 1
ATOM 4479 N N . THR A 1 584 ? -1.720 -14.739 7.678 1.00 91.56 584 THR A N 1
ATOM 4480 C CA . THR A 1 584 ? -3.064 -14.977 7.152 1.00 91.56 584 THR A CA 1
ATOM 4481 C C . THR A 1 584 ? -3.482 -13.885 6.162 1.00 91.56 584 THR A C 1
ATOM 4483 O O . THR A 1 584 ? -4.663 -13.605 5.975 1.00 91.56 584 THR A O 1
ATOM 4486 N N . SER A 1 585 ? -2.514 -13.258 5.488 1.00 90.38 585 SER A N 1
ATOM 4487 C CA . SER A 1 585 ? -2.731 -12.142 4.556 1.00 90.38 585 SER A CA 1
ATOM 4488 C C . SER A 1 585 ? -3.296 -12.543 3.183 1.00 90.38 585 SER A C 1
ATOM 4490 O O . SER A 1 585 ? -3.379 -11.697 2.300 1.00 90.38 585 SER A O 1
ATOM 4492 N N . ASN A 1 586 ? -3.684 -13.800 2.944 1.00 88.81 586 ASN A N 1
ATOM 4493 C CA . ASN A 1 586 ? -4.108 -14.246 1.612 1.00 88.81 586 ASN A CA 1
ATOM 4494 C C . ASN A 1 586 ? -5.344 -13.469 1.106 1.00 88.81 586 ASN A C 1
ATOM 4496 O O . ASN A 1 586 ? -6.385 -13.445 1.761 1.00 88.81 586 ASN A O 1
ATOM 4500 N N . GLY A 1 587 ? -5.229 -12.821 -0.058 1.00 87.19 587 GLY A N 1
ATOM 4501 C CA . GLY A 1 587 ? -6.264 -11.945 -0.624 1.00 87.19 587 GLY A CA 1
ATOM 4502 C C . GLY A 1 587 ? -6.326 -10.533 -0.015 1.00 87.19 587 GLY A C 1
ATOM 4503 O O . GLY A 1 587 ? -7.069 -9.683 -0.511 1.00 87.19 587 GLY A O 1
ATOM 4504 N N . TYR A 1 588 ? -5.517 -10.250 1.010 1.00 90.00 588 TYR A N 1
ATOM 4505 C CA . TYR A 1 588 ? -5.274 -8.917 1.556 1.00 90.00 588 TYR A CA 1
ATOM 4506 C C . TYR A 1 588 ? -3.919 -8.403 1.068 1.00 90.00 588 TYR A C 1
ATOM 4508 O O . TYR A 1 588 ? -2.873 -8.985 1.343 1.00 90.00 588 TYR A O 1
ATOM 4516 N N . THR A 1 589 ? -3.912 -7.256 0.390 1.00 85.06 589 THR A N 1
ATOM 4517 C CA . THR A 1 589 ? -2.661 -6.530 0.168 1.00 85.06 589 THR A CA 1
ATOM 4518 C C . THR A 1 589 ? -2.904 -5.031 0.028 1.00 85.06 589 THR A C 1
ATOM 4520 O O . THR A 1 589 ? -3.570 -4.556 -0.893 1.00 85.06 589 THR A O 1
ATOM 4523 N N . GLY A 1 590 ? -2.326 -4.273 0.959 1.00 85.69 590 GLY A N 1
ATOM 4524 C CA . GLY A 1 590 ? -2.002 -2.856 0.796 1.00 85.69 590 GLY A CA 1
ATOM 4525 C C . GLY A 1 590 ? -0.519 -2.658 0.465 1.00 85.69 590 GLY A C 1
ATOM 4526 O O . GLY A 1 590 ? -0.005 -1.545 0.583 1.00 85.69 590 GLY A O 1
ATOM 4527 N N . SER A 1 591 ? 0.188 -3.738 0.107 1.00 90.88 591 SER A N 1
ATOM 4528 C CA . SER A 1 591 ? 1.648 -3.796 0.144 1.00 90.88 591 SER A CA 1
ATOM 4529 C C . SER A 1 591 ? 2.296 -2.840 -0.853 1.00 90.88 591 SER A C 1
ATOM 4531 O O . SER A 1 591 ? 1.813 -2.654 -1.973 1.00 90.88 591 SER A O 1
ATOM 4533 N N . MET A 1 592 ? 3.390 -2.218 -0.413 1.00 90.19 592 MET A N 1
ATOM 4534 C CA . MET A 1 592 ? 4.184 -1.270 -1.192 1.00 90.19 592 MET A CA 1
ATOM 4535 C C . MET A 1 592 ? 5.447 -1.975 -1.662 1.00 90.19 592 MET A C 1
ATOM 4537 O O . MET A 1 592 ? 6.369 -2.201 -0.872 1.00 90.19 592 MET A O 1
ATOM 4541 N N . ILE A 1 593 ? 5.473 -2.329 -2.941 1.00 93.88 593 ILE A N 1
ATOM 4542 C CA . ILE A 1 593 ? 6.578 -3.070 -3.543 1.00 93.88 593 ILE A CA 1
ATOM 4543 C C . ILE A 1 593 ? 7.499 -2.058 -4.210 1.00 93.88 593 ILE A C 1
ATOM 4545 O O . ILE A 1 593 ? 7.070 -1.298 -5.080 1.00 93.88 593 ILE A O 1
ATOM 4549 N N . ARG A 1 594 ? 8.750 -1.998 -3.755 1.00 93.19 594 ARG A N 1
ATOM 4550 C CA . ARG A 1 594 ? 9.744 -1.018 -4.211 1.00 93.19 594 ARG A CA 1
ATOM 4551 C C . ARG A 1 594 ? 10.458 -1.484 -5.475 1.00 93.19 594 ARG A C 1
ATOM 4553 O O . ARG A 1 594 ? 10.769 -0.651 -6.326 1.00 93.19 594 ARG A O 1
ATOM 4560 N N . ASP A 1 595 ? 10.682 -2.791 -5.594 1.00 96.44 595 ASP A N 1
ATOM 4561 C CA . ASP A 1 595 ? 11.401 -3.400 -6.711 1.00 96.44 595 ASP A CA 1
ATOM 4562 C C . ASP A 1 595 ? 10.993 -4.870 -6.931 1.00 96.44 595 ASP A C 1
ATOM 4564 O O . ASP A 1 595 ? 10.443 -5.520 -6.033 1.00 96.44 595 ASP A O 1
ATOM 4568 N N . ILE A 1 596 ? 11.222 -5.378 -8.143 1.00 97.81 596 ILE A N 1
ATOM 4569 C CA . ILE A 1 596 ? 10.778 -6.699 -8.602 1.00 97.81 596 ILE A CA 1
ATOM 4570 C C . ILE A 1 596 ? 11.721 -7.262 -9.670 1.00 97.81 596 ILE A C 1
ATOM 4572 O O . ILE A 1 596 ? 12.106 -6.559 -10.600 1.00 97.81 596 ILE A O 1
ATOM 4576 N N . ALA A 1 597 ? 12.055 -8.550 -9.576 1.00 97.50 597 ALA A N 1
ATOM 4577 C CA . ALA A 1 597 ? 12.925 -9.228 -10.533 1.00 97.50 597 ALA A CA 1
ATOM 4578 C C . ALA A 1 597 ? 12.403 -10.626 -10.895 1.00 97.50 597 ALA A C 1
ATOM 4580 O O . ALA A 1 597 ? 12.165 -11.459 -10.021 1.00 97.50 597 ALA A O 1
ATOM 4581 N N . VAL A 1 598 ? 12.255 -10.892 -12.194 1.00 97.12 598 VAL A N 1
ATOM 4582 C CA . VAL A 1 598 ? 11.913 -12.215 -12.739 1.00 97.12 598 VAL A CA 1
ATOM 4583 C C . VAL A 1 598 ? 13.186 -13.016 -13.003 1.00 97.12 598 VAL A C 1
ATOM 4585 O O . VAL A 1 598 ? 14.168 -12.488 -13.526 1.00 97.12 598 VAL A O 1
ATOM 4588 N N . ASP A 1 599 ? 13.164 -14.308 -12.686 1.00 94.88 599 ASP A N 1
ATOM 4589 C CA . ASP A 1 599 ? 14.226 -15.244 -13.044 1.00 94.88 599 ASP A CA 1
ATOM 4590 C C . ASP A 1 599 ? 14.327 -15.380 -14.585 1.00 94.88 599 ASP A C 1
ATOM 4592 O O . ASP A 1 599 ? 13.365 -15.808 -15.234 1.00 94.88 599 ASP A O 1
ATOM 4596 N N . PRO A 1 600 ? 15.485 -15.073 -15.206 1.00 89.12 600 PRO A N 1
ATOM 4597 C CA . PRO A 1 600 ? 15.660 -15.115 -16.659 1.00 89.12 600 PRO A CA 1
ATOM 4598 C C . PRO A 1 600 ? 15.607 -16.534 -17.252 1.00 89.12 600 PRO A C 1
ATOM 4600 O O . PRO A 1 600 ? 15.612 -16.684 -18.473 1.00 89.12 600 PRO A O 1
ATOM 4603 N N . THR A 1 601 ? 15.558 -17.579 -16.425 1.00 88.06 601 THR A N 1
ATOM 4604 C CA . THR A 1 601 ? 15.418 -18.984 -16.833 1.00 88.06 601 THR A CA 1
ATOM 4605 C C . THR A 1 601 ? 14.018 -19.550 -16.582 1.00 88.06 601 THR A C 1
ATOM 4607 O O . THR A 1 601 ? 13.682 -20.588 -17.148 1.00 88.06 601 THR A O 1
ATOM 4610 N N . SER A 1 602 ? 13.203 -18.897 -15.742 1.00 93.25 602 SER A N 1
ATOM 4611 C CA . SER A 1 602 ? 11.922 -19.423 -15.251 1.00 93.25 602 SER A CA 1
ATOM 4612 C C . SER A 1 602 ? 10.892 -18.298 -15.034 1.00 93.25 602 SER A C 1
ATOM 4614 O O . SER A 1 602 ? 10.821 -17.754 -13.937 1.00 93.25 602 SER A O 1
ATOM 4616 N N . PRO A 1 603 ? 10.022 -17.975 -16.014 1.00 93.19 603 PRO A N 1
ATOM 4617 C CA . PRO A 1 603 ? 9.072 -16.850 -15.929 1.00 93.19 603 PRO A CA 1
ATOM 4618 C C . PRO A 1 603 ? 8.077 -16.871 -14.754 1.00 93.19 603 PRO A C 1
ATOM 4620 O O . PRO A 1 603 ? 7.476 -15.842 -14.441 1.00 93.19 603 PRO A O 1
ATOM 4623 N N . GLY A 1 604 ? 7.864 -18.033 -14.125 1.00 94.12 604 GLY A N 1
ATOM 4624 C CA . GLY A 1 604 ? 7.046 -18.188 -12.917 1.00 94.12 604 GLY A CA 1
ATOM 4625 C C . GLY A 1 604 ? 7.810 -17.986 -11.603 1.00 94.12 604 GLY A C 1
ATOM 4626 O O . GLY A 1 604 ? 7.184 -17.984 -10.546 1.00 94.12 604 GLY A O 1
ATOM 4627 N N . HIS A 1 605 ? 9.133 -17.823 -11.650 1.00 95.75 605 HIS A N 1
ATOM 4628 C CA . HIS A 1 605 ? 9.991 -17.575 -10.496 1.00 95.75 605 HIS A CA 1
ATOM 4629 C C . HIS A 1 605 ? 10.308 -16.079 -10.417 1.00 95.75 605 HIS A C 1
ATOM 4631 O O . HIS A 1 605 ? 10.918 -15.508 -11.322 1.00 95.75 605 HIS A O 1
ATOM 4637 N N . VAL A 1 606 ? 9.817 -15.425 -9.368 1.00 96.94 606 VAL A N 1
ATOM 4638 C CA . VAL A 1 606 ? 9.794 -13.963 -9.252 1.00 96.94 606 VAL A CA 1
ATOM 4639 C C . VAL A 1 606 ? 10.138 -13.567 -7.830 1.00 96.94 606 VAL A C 1
ATOM 4641 O O . VAL A 1 606 ? 9.572 -14.111 -6.886 1.00 96.94 606 VAL A O 1
ATOM 4644 N N . TYR A 1 607 ? 11.012 -12.582 -7.678 1.00 96.94 607 TYR A N 1
ATOM 4645 C CA . TYR A 1 607 ? 11.329 -11.979 -6.393 1.00 96.94 607 TYR A CA 1
ATOM 4646 C C . TYR A 1 607 ? 10.754 -10.568 -6.316 1.00 96.94 607 TYR A C 1
ATOM 4648 O O . TYR A 1 607 ? 10.857 -9.804 -7.274 1.00 96.94 607 TYR A O 1
ATOM 4656 N N . ALA A 1 608 ? 10.177 -10.210 -5.174 1.00 95.81 608 ALA A N 1
ATOM 4657 C CA . ALA A 1 608 ? 9.642 -8.880 -4.904 1.00 95.81 608 ALA A CA 1
ATOM 4658 C C . ALA A 1 608 ? 10.146 -8.379 -3.548 1.00 95.81 608 ALA A C 1
ATOM 4660 O O . ALA A 1 608 ? 10.248 -9.148 -2.591 1.00 95.81 608 ALA A O 1
ATOM 4661 N N . VAL A 1 609 ? 10.453 -7.087 -3.458 1.00 93.69 609 VAL A N 1
ATOM 4662 C CA . VAL A 1 609 ? 10.972 -6.465 -2.233 1.00 93.69 609 VAL A CA 1
ATOM 4663 C C . VAL A 1 609 ? 10.208 -5.197 -1.875 1.00 93.69 609 VAL A C 1
ATOM 4665 O O . VAL A 1 609 ? 9.779 -4.433 -2.743 1.00 93.69 609 VAL A O 1
ATOM 4668 N N . GLY A 1 610 ? 10.033 -4.969 -0.577 1.00 90.25 610 GLY A N 1
ATOM 4669 C CA . GLY A 1 610 ? 9.391 -3.767 -0.068 1.00 90.25 610 GLY A CA 1
ATOM 4670 C C . GLY A 1 610 ? 9.415 -3.684 1.452 1.00 90.25 610 GLY A C 1
ATOM 4671 O O . GLY A 1 610 ? 10.176 -4.381 2.124 1.00 90.25 610 GLY A O 1
ATOM 4672 N N . ARG A 1 611 ? 8.528 -2.846 2.000 1.00 83.00 611 ARG A N 1
ATOM 4673 C CA . ARG A 1 611 ? 8.506 -2.504 3.433 1.00 83.00 611 ARG A CA 1
ATOM 4674 C C . ARG A 1 611 ? 8.324 -3.702 4.369 1.00 83.00 611 ARG A C 1
ATOM 4676 O O . ARG A 1 611 ? 8.824 -3.677 5.488 1.00 83.00 611 ARG A O 1
ATOM 4683 N N . SER A 1 612 ? 7.579 -4.716 3.932 1.00 79.88 612 SER A N 1
ATOM 4684 C CA . SER A 1 612 ? 7.185 -5.854 4.773 1.00 79.88 612 SER A CA 1
ATOM 4685 C C . SER A 1 612 ? 8.062 -7.101 4.593 1.00 79.88 612 SER A C 1
ATOM 4687 O O . SER A 1 612 ? 7.839 -8.083 5.302 1.00 79.88 612 SER A O 1
ATOM 4689 N N . GLY A 1 613 ? 9.049 -7.088 3.685 1.00 87.56 613 GLY A N 1
ATOM 4690 C CA . GLY A 1 613 ? 9.975 -8.211 3.516 1.00 87.56 613 GLY A CA 1
ATOM 4691 C C . GLY A 1 613 ? 10.624 -8.362 2.137 1.00 87.56 613 GLY A C 1
ATOM 4692 O O . GLY A 1 613 ? 10.485 -7.529 1.238 1.00 87.56 613 GLY A O 1
ATOM 4693 N N . PHE A 1 614 ? 11.334 -9.485 2.007 1.00 90.81 614 PHE A N 1
ATOM 4694 C CA . PHE A 1 614 ? 11.805 -10.075 0.755 1.00 90.81 614 PHE A CA 1
ATOM 4695 C C . PHE A 1 614 ? 10.926 -11.283 0.451 1.00 90.81 614 PHE A C 1
ATOM 4697 O O . PHE A 1 614 ? 10.796 -12.168 1.299 1.00 90.81 614 PHE A O 1
ATOM 4704 N N . PHE A 1 615 ? 10.359 -11.325 -0.749 1.00 92.62 615 PHE A N 1
ATOM 4705 C CA . PHE A 1 615 ? 9.372 -12.318 -1.150 1.00 92.62 615 PHE A CA 1
ATOM 4706 C C . PHE A 1 615 ? 9.813 -13.059 -2.408 1.00 92.62 615 PHE A C 1
ATOM 4708 O O . PHE A 1 615 ? 10.369 -12.461 -3.327 1.00 92.62 615 PHE A O 1
ATOM 4715 N N . GLU A 1 616 ? 9.508 -14.350 -2.465 1.00 94.12 616 GLU A N 1
ATOM 4716 C CA . GLU A 1 616 ? 9.662 -15.216 -3.632 1.00 94.12 616 GLU A CA 1
ATOM 4717 C C . GLU A 1 616 ? 8.288 -15.759 -4.025 1.00 94.12 616 GLU A C 1
ATOM 4719 O O . GLU A 1 616 ? 7.496 -16.174 -3.181 1.00 94.12 616 GLU A O 1
ATOM 4724 N N . SER A 1 617 ? 8.012 -15.795 -5.322 1.00 95.06 617 SER A N 1
ATOM 4725 C CA . SER A 1 617 ? 6.941 -16.588 -5.903 1.00 95.06 617 SER A CA 1
ATOM 4726 C C . SER A 1 617 ? 7.533 -17.609 -6.862 1.00 95.06 617 SER A C 1
ATOM 4728 O O . SER A 1 617 ? 8.478 -17.310 -7.590 1.00 95.06 617 SER A O 1
ATOM 4730 N N . ARG A 1 618 ? 6.959 -18.815 -6.878 1.00 93.88 618 ARG A N 1
ATOM 4731 C CA . ARG A 1 618 ? 7.340 -19.930 -7.764 1.00 93.88 618 ARG A CA 1
ATOM 4732 C C . ARG A 1 618 ? 6.275 -20.285 -8.801 1.00 93.88 618 ARG A C 1
ATOM 4734 O O . ARG A 1 618 ? 6.438 -21.236 -9.562 1.00 93.88 618 ARG A O 1
ATOM 4741 N N . ASN A 1 619 ? 5.179 -19.532 -8.823 1.00 92.62 619 ASN A N 1
ATOM 4742 C CA . ASN A 1 619 ? 4.005 -19.755 -9.664 1.00 92.62 619 ASN A CA 1
ATOM 4743 C C . ASN A 1 619 ? 3.483 -18.442 -10.289 1.00 92.62 619 ASN A C 1
ATOM 4745 O O . ASN A 1 619 ? 2.289 -18.281 -10.534 1.00 92.62 619 ASN A O 1
ATOM 4749 N N . GLY A 1 620 ? 4.384 -17.491 -10.546 1.00 92.88 620 GLY A N 1
ATOM 4750 C CA . GLY A 1 620 ? 4.085 -16.226 -11.217 1.00 92.88 620 GLY A CA 1
ATOM 4751 C C . GLY A 1 620 ? 3.227 -15.266 -10.396 1.00 92.88 620 GLY A C 1
ATOM 4752 O O . GLY A 1 620 ? 2.383 -14.563 -10.952 1.00 92.88 620 GLY A O 1
ATOM 4753 N N . GLY A 1 621 ? 3.406 -15.259 -9.079 1.00 92.38 621 GLY A N 1
ATOM 4754 C CA . GLY A 1 621 ? 2.699 -14.408 -8.126 1.00 92.38 621 GLY A CA 1
ATOM 4755 C C . GLY A 1 621 ? 1.430 -15.018 -7.531 1.00 92.38 621 GLY A C 1
ATOM 4756 O O . GLY A 1 621 ? 0.853 -14.403 -6.646 1.00 92.38 621 GLY A O 1
ATOM 4757 N N . SER A 1 622 ? 0.979 -16.202 -7.964 1.00 88.50 622 SER A N 1
ATOM 4758 C CA . SER A 1 622 ? -0.253 -16.806 -7.426 1.00 88.50 622 SER A CA 1
ATOM 4759 C C . SER A 1 622 ? -0.173 -17.129 -5.928 1.00 88.50 622 SER A C 1
ATOM 4761 O O . SER A 1 622 ? -1.188 -17.036 -5.253 1.00 88.50 622 SER A O 1
ATOM 4763 N N . ASN A 1 623 ? 1.020 -17.461 -5.423 1.00 89.12 623 ASN A N 1
ATOM 4764 C CA . ASN A 1 623 ? 1.385 -17.472 -4.004 1.00 89.12 623 ASN A CA 1
ATOM 4765 C C . ASN A 1 623 ? 2.722 -16.733 -3.819 1.00 89.12 623 ASN A C 1
ATOM 4767 O O . ASN A 1 623 ? 3.530 -16.672 -4.753 1.00 89.12 623 ASN A O 1
ATOM 4771 N N . TRP A 1 624 ? 2.985 -16.254 -2.603 1.00 90.12 624 TRP A N 1
ATOM 4772 C CA . TRP A 1 624 ? 4.244 -15.624 -2.194 1.00 90.12 624 TRP A CA 1
ATOM 4773 C C . TRP A 1 624 ? 4.722 -16.220 -0.864 1.00 90.12 624 TRP A C 1
ATOM 4775 O O . TRP A 1 624 ? 3.905 -16.448 0.023 1.00 90.12 624 TRP A O 1
ATOM 4785 N N . ASP A 1 625 ? 6.027 -16.438 -0.723 1.00 88.19 625 ASP A N 1
ATOM 4786 C CA . ASP A 1 625 ? 6.686 -16.933 0.496 1.00 88.19 625 ASP A CA 1
ATOM 4787 C C . ASP A 1 625 ? 7.938 -16.091 0.815 1.00 88.19 625 ASP A C 1
ATOM 4789 O O . ASP A 1 625 ? 8.397 -15.298 -0.011 1.00 88.19 625 ASP A O 1
ATOM 4793 N N . THR A 1 626 ? 8.494 -16.242 2.018 1.00 87.12 626 THR A N 1
ATOM 4794 C CA . THR A 1 626 ? 9.708 -15.548 2.469 1.00 87.12 626 THR A CA 1
ATOM 4795 C C . THR A 1 626 ? 10.843 -16.535 2.754 1.00 87.12 626 THR A C 1
ATOM 4797 O O . THR A 1 626 ? 10.953 -17.037 3.879 1.00 87.12 626 THR A O 1
ATOM 4800 N N . PRO A 1 627 ? 11.722 -16.800 1.766 1.00 81.94 627 PRO A N 1
ATOM 4801 C CA . PRO A 1 627 ? 12.757 -17.834 1.868 1.00 81.94 627 PRO A CA 1
ATOM 4802 C C . PRO A 1 627 ? 13.850 -17.529 2.903 1.00 81.94 627 PRO A C 1
ATOM 4804 O O . PRO A 1 627 ? 14.472 -18.449 3.433 1.00 81.94 627 PRO A O 1
ATOM 4807 N N . ASN A 1 628 ? 14.087 -16.250 3.214 1.00 74.69 628 ASN A N 1
ATOM 4808 C CA . ASN A 1 628 ? 15.019 -15.814 4.251 1.00 74.69 628 ASN A CA 1
ATOM 4809 C C . ASN A 1 628 ? 14.265 -15.514 5.547 1.00 74.69 628 ASN A C 1
ATOM 4811 O O . ASN A 1 628 ? 13.599 -14.486 5.663 1.00 74.69 628 ASN A O 1
ATOM 4815 N N . ARG A 1 629 ? 14.460 -16.367 6.557 1.00 71.81 629 ARG A N 1
ATOM 4816 C CA . ARG A 1 629 ? 13.946 -16.158 7.923 1.00 71.81 629 ARG A CA 1
ATOM 4817 C C . ARG A 1 629 ? 15.010 -15.668 8.919 1.00 71.81 629 ARG A C 1
ATOM 4819 O O . ARG A 1 629 ? 14.726 -15.525 10.108 1.00 71.81 629 ARG A O 1
ATOM 4826 N N . SER A 1 630 ? 16.234 -15.433 8.440 1.00 66.50 630 SER A N 1
ATOM 4827 C CA . SER A 1 630 ? 17.422 -15.120 9.251 1.00 66.50 630 SER A CA 1
ATOM 4828 C C . SER A 1 630 ? 17.534 -13.636 9.597 1.00 66.50 630 SER A C 1
ATOM 4830 O O . SER A 1 630 ? 18.012 -13.285 10.673 1.00 66.50 630 SER A O 1
ATOM 4832 N N . PHE A 1 631 ? 17.079 -12.763 8.698 1.00 63.50 631 PHE A N 1
ATOM 4833 C CA . PHE A 1 631 ? 16.998 -11.323 8.934 1.00 63.50 631 PHE A CA 1
ATOM 4834 C C . PHE A 1 631 ? 15.576 -10.998 9.406 1.00 63.50 631 PHE A C 1
ATOM 4836 O O . PHE A 1 631 ? 14.611 -11.562 8.885 1.00 63.50 631 PHE A O 1
ATOM 4843 N N . ARG A 1 632 ? 15.436 -10.121 10.405 1.00 57.19 632 ARG A N 1
ATOM 4844 C CA . ARG A 1 632 ? 14.141 -9.658 10.931 1.00 57.19 632 ARG A CA 1
ATOM 4845 C C . ARG A 1 632 ? 14.074 -8.136 10.873 1.00 57.19 632 ARG A C 1
ATOM 4847 O O . ARG A 1 632 ? 15.102 -7.471 10.960 1.00 57.19 632 ARG A O 1
ATOM 4854 N N . ASN A 1 633 ? 12.855 -7.602 10.788 1.00 62.03 633 ASN A N 1
ATOM 4855 C CA . ASN A 1 633 ? 12.565 -6.186 10.520 1.00 62.03 633 ASN A CA 1
ATOM 4856 C C . ASN A 1 633 ? 13.079 -5.715 9.147 1.00 62.03 633 ASN A C 1
ATOM 4858 O O . ASN A 1 633 ? 13.764 -4.701 9.013 1.00 62.03 633 ASN A O 1
ATOM 4862 N N . ASN A 1 634 ? 12.729 -6.492 8.124 1.00 73.31 634 ASN A N 1
ATOM 4863 C CA . ASN A 1 634 ? 13.268 -6.386 6.778 1.00 73.31 634 ASN A CA 1
ATOM 4864 C C . ASN A 1 634 ? 12.471 -5.424 5.878 1.00 73.31 634 ASN A C 1
ATOM 4866 O O . ASN A 1 634 ? 11.602 -5.863 5.129 1.00 73.31 634 ASN A O 1
ATOM 4870 N N . ASP A 1 635 ? 12.797 -4.133 5.911 1.00 83.12 635 ASP A N 1
ATOM 4871 C CA . ASP A 1 635 ? 12.429 -3.200 4.834 1.00 83.12 635 ASP A CA 1
ATOM 4872 C C . ASP A 1 635 ? 13.503 -3.307 3.734 1.00 83.12 635 ASP A C 1
ATOM 4874 O O . ASP A 1 635 ? 14.680 -3.074 4.020 1.00 83.12 635 ASP A O 1
ATOM 4878 N N . TYR A 1 636 ? 13.135 -3.714 2.515 1.00 89.62 636 T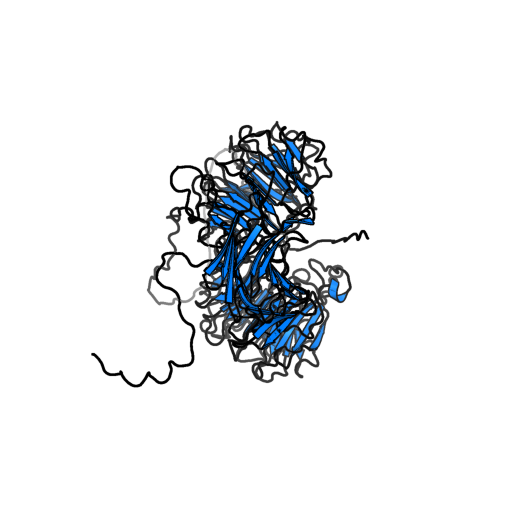YR A N 1
ATOM 4879 C CA . TYR A 1 636 ? 14.054 -3.863 1.376 1.00 89.62 636 TYR A CA 1
ATOM 4880 C C . TYR A 1 636 ? 13.688 -2.886 0.244 1.00 89.62 636 TYR A C 1
ATOM 4882 O O . TYR A 1 636 ? 12.530 -2.840 -0.179 1.00 89.62 636 TYR A O 1
ATOM 4890 N N . HIS A 1 637 ? 14.663 -2.142 -0.298 1.00 90.38 637 HIS A N 1
ATOM 4891 C CA . HIS A 1 637 ? 14.392 -1.149 -1.352 1.00 90.38 637 HIS A CA 1
ATOM 4892 C C . HIS A 1 637 ? 14.641 -1.653 -2.785 1.00 90.38 637 HIS A C 1
ATOM 4894 O O . HIS A 1 637 ? 13.940 -1.238 -3.709 1.00 90.38 637 HIS A O 1
ATOM 4900 N N . VAL A 1 638 ? 15.661 -2.483 -3.006 1.00 94.94 638 VAL A N 1
ATOM 4901 C CA . VAL A 1 638 ? 16.139 -2.846 -4.354 1.00 94.94 638 VAL A CA 1
ATOM 4902 C C . VAL A 1 638 ? 16.700 -4.267 -4.377 1.00 94.94 638 VAL A C 1
ATOM 4904 O O . VAL A 1 638 ? 17.286 -4.717 -3.389 1.00 94.94 638 VAL A O 1
ATOM 4907 N N . ILE A 1 639 ? 16.529 -4.964 -5.502 1.00 97.25 639 ILE A N 1
ATOM 4908 C CA . ILE A 1 639 ? 17.028 -6.320 -5.749 1.00 97.25 639 ILE A CA 1
ATOM 4909 C C . ILE A 1 639 ? 17.582 -6.440 -7.176 1.00 97.25 639 ILE A C 1
ATOM 4911 O O . ILE A 1 639 ? 17.001 -5.938 -8.130 1.00 97.25 639 ILE A O 1
ATOM 4915 N N . ALA A 1 640 ? 18.695 -7.151 -7.347 1.00 97.69 640 ALA A N 1
ATOM 4916 C CA . ALA A 1 640 ? 19.196 -7.538 -8.662 1.00 97.69 640 ALA A CA 1
ATOM 4917 C C . ALA A 1 640 ? 19.647 -9.003 -8.665 1.00 97.69 640 ALA A C 1
ATOM 4919 O O . ALA A 1 640 ? 20.334 -9.455 -7.747 1.00 97.69 640 ALA A O 1
ATOM 4920 N N . LEU A 1 641 ? 19.276 -9.738 -9.716 1.00 97.56 641 LEU A N 1
ATOM 4921 C CA . LEU A 1 641 ? 19.675 -11.130 -9.935 1.00 97.56 641 LEU A CA 1
ATOM 4922 C C . LEU A 1 641 ? 20.899 -11.188 -10.855 1.00 97.56 641 LEU A C 1
ATOM 4924 O O . LEU A 1 641 ? 20.995 -10.418 -11.813 1.00 97.56 641 LEU A O 1
ATOM 4928 N N . ASN A 1 642 ? 21.800 -12.141 -10.619 1.00 97.00 642 ASN A N 1
ATOM 4929 C CA . ASN A 1 642 ? 22.845 -12.474 -11.580 1.00 97.00 642 ASN A CA 1
ATOM 4930 C C . ASN A 1 642 ? 22.186 -13.090 -12.841 1.00 97.00 642 ASN A C 1
ATOM 4932 O O . ASN A 1 642 ? 21.549 -14.143 -12.738 1.00 97.00 642 ASN A O 1
ATOM 4936 N N . PRO A 1 643 ? 22.355 -12.495 -14.040 1.00 93.62 643 PRO A N 1
ATOM 4937 C CA . PRO A 1 643 ? 21.636 -12.913 -15.244 1.00 93.62 643 PRO A CA 1
ATOM 4938 C C . PRO A 1 643 ? 22.055 -14.287 -15.792 1.00 93.62 643 PRO A C 1
ATOM 4940 O O . PRO A 1 643 ? 21.330 -14.844 -16.613 1.00 93.62 643 PRO A O 1
ATOM 4943 N N . SER A 1 644 ? 23.193 -14.850 -15.363 1.00 92.75 644 SER A N 1
ATOM 4944 C CA . SER A 1 644 ? 23.627 -16.206 -15.745 1.00 92.75 644 SER A CA 1
ATOM 4945 C C . SER A 1 644 ? 23.418 -17.258 -14.650 1.00 92.75 644 SER A C 1
ATOM 4947 O O . SER A 1 644 ? 23.467 -18.454 -14.939 1.00 92.75 644 SER A O 1
ATOM 4949 N N . ASN A 1 645 ? 23.167 -16.837 -13.407 1.00 94.81 645 ASN A N 1
ATOM 4950 C CA . ASN A 1 645 ? 22.872 -17.718 -12.278 1.00 94.81 645 ASN A CA 1
ATOM 4951 C C . ASN A 1 645 ? 21.939 -17.012 -11.274 1.00 94.81 645 ASN A C 1
ATOM 4953 O O . ASN A 1 645 ? 22.424 -16.481 -10.277 1.00 94.81 645 ASN A O 1
ATOM 4957 N N . PRO A 1 646 ? 20.612 -17.024 -11.483 1.00 93.25 646 PRO A N 1
ATOM 4958 C CA . PRO A 1 646 ? 19.662 -16.246 -10.679 1.00 93.25 646 PRO A CA 1
ATOM 4959 C C . PRO A 1 646 ? 19.483 -16.720 -9.227 1.00 93.25 646 PRO A C 1
ATOM 4961 O O . PRO A 1 646 ? 18.791 -16.062 -8.453 1.00 93.25 646 PRO A O 1
ATOM 4964 N N . SER A 1 647 ? 20.131 -17.820 -8.818 1.00 91.81 647 SER A N 1
ATOM 4965 C CA . SER A 1 647 ? 20.297 -18.136 -7.388 1.00 91.81 647 SER A CA 1
ATOM 4966 C C . SER A 1 647 ? 21.267 -17.169 -6.695 1.00 91.81 647 SER A C 1
ATOM 4968 O O . SER A 1 647 ? 21.186 -16.986 -5.485 1.00 91.81 647 SER A O 1
ATOM 4970 N N . GLN A 1 648 ? 22.177 -16.538 -7.440 1.00 96.25 648 GLN A N 1
ATOM 4971 C CA . GLN A 1 648 ? 23.042 -15.477 -6.936 1.00 96.25 648 GLN A CA 1
ATOM 4972 C C . GLN A 1 648 ? 22.357 -14.125 -7.126 1.00 96.25 648 GLN A C 1
ATOM 4974 O O . GLN A 1 648 ? 21.988 -13.761 -8.244 1.00 96.25 648 GLN A O 1
ATOM 4979 N N . LEU A 1 649 ? 22.192 -13.373 -6.042 1.00 97.12 649 LEU A N 1
ATOM 4980 C CA . LEU A 1 649 ? 21.520 -12.077 -6.063 1.00 97.12 649 LEU A CA 1
ATOM 4981 C C . LEU A 1 649 ? 22.110 -11.103 -5.043 1.00 97.12 649 LEU A C 1
ATOM 4983 O O . LEU A 1 649 ? 22.727 -11.503 -4.053 1.00 97.12 649 LEU A O 1
ATOM 4987 N N . VAL A 1 650 ? 21.888 -9.815 -5.290 1.00 97.88 650 VAL A N 1
ATOM 4988 C CA . VAL A 1 650 ? 22.193 -8.722 -4.361 1.00 97.88 650 VAL A CA 1
ATOM 4989 C C . VAL A 1 650 ? 20.895 -7.995 -4.036 1.00 97.88 650 VAL A C 1
ATOM 4991 O O . VAL A 1 650 ? 20.091 -7.735 -4.929 1.00 97.88 650 VAL A O 1
ATOM 4994 N N . ALA A 1 651 ? 20.694 -7.647 -2.769 1.00 95.56 651 ALA A N 1
ATOM 4995 C CA . ALA A 1 651 ? 19.568 -6.834 -2.320 1.00 95.56 651 ALA A CA 1
ATOM 4996 C C . ALA A 1 651 ? 20.022 -5.771 -1.312 1.00 95.56 651 ALA A C 1
ATOM 4998 O O . ALA A 1 651 ? 21.062 -5.918 -0.667 1.00 95.56 651 ALA A O 1
ATOM 4999 N N . GLU A 1 652 ? 19.231 -4.711 -1.152 1.00 92.69 652 GLU A N 1
ATOM 5000 C CA . GLU A 1 652 ? 19.450 -3.703 -0.114 1.00 92.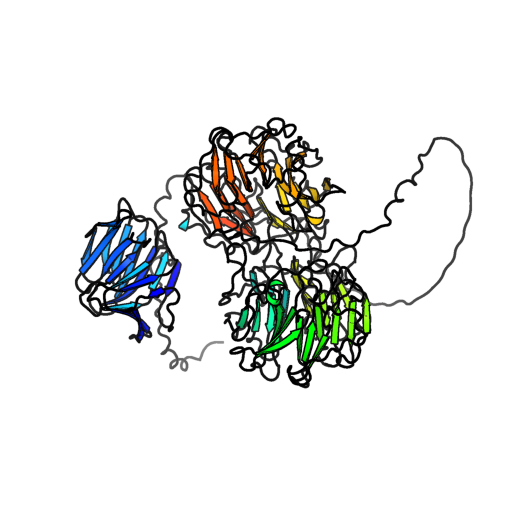69 652 GLU A CA 1
ATOM 5001 C C . GLU A 1 652 ? 18.473 -3.848 1.051 1.00 92.69 652 GLU A C 1
ATOM 5003 O O . GLU A 1 652 ? 17.262 -3.825 0.849 1.00 92.69 652 GLU A O 1
ATOM 5008 N N . LEU A 1 653 ? 19.010 -3.927 2.270 1.00 88.44 653 LEU A N 1
ATOM 5009 C CA . LEU A 1 653 ? 18.251 -3.819 3.511 1.00 88.44 653 LEU A CA 1
ATOM 5010 C C . LEU A 1 653 ? 18.198 -2.346 3.946 1.00 88.44 653 LEU A C 1
ATOM 5012 O O . LEU A 1 653 ? 19.173 -1.825 4.493 1.00 88.44 653 LEU A O 1
ATOM 5016 N N . ASN A 1 654 ? 17.055 -1.691 3.745 1.00 84.25 654 ASN A N 1
ATOM 5017 C CA . ASN A 1 654 ? 16.890 -0.241 3.848 1.00 84.25 654 ASN A CA 1
ATOM 5018 C C . ASN A 1 654 ? 17.126 0.291 5.264 1.00 84.25 654 ASN A C 1
ATOM 5020 O O . ASN A 1 654 ? 17.937 1.191 5.466 1.00 84.25 654 ASN A O 1
ATOM 5024 N N . CYS A 1 655 ? 16.507 -0.331 6.273 1.00 78.25 655 CYS A N 1
ATOM 5025 C CA . CYS A 1 655 ? 16.775 -0.001 7.678 1.00 78.25 655 CYS A CA 1
ATOM 5026 C C . CYS A 1 655 ? 18.238 -0.250 8.086 1.00 78.25 655 CYS A C 1
ATOM 5028 O O . CYS A 1 655 ? 18.787 0.469 8.922 1.00 78.25 655 CYS A O 1
ATOM 5030 N N . GLY A 1 656 ? 18.873 -1.271 7.502 1.00 79.44 656 GLY A N 1
ATOM 5031 C CA . GLY A 1 656 ? 20.283 -1.584 7.731 1.00 79.44 656 GLY A CA 1
ATOM 5032 C C . GLY A 1 656 ? 21.245 -0.665 6.973 1.00 79.44 656 GLY A C 1
ATOM 5033 O O . GLY A 1 656 ? 22.417 -0.599 7.341 1.00 79.44 656 GLY A O 1
ATOM 5034 N N . ARG A 1 657 ? 20.766 0.041 5.933 1.00 85.50 657 ARG A N 1
ATOM 5035 C CA . ARG A 1 657 ? 21.568 0.774 4.931 1.00 85.50 657 ARG A CA 1
ATOM 5036 C C . ARG A 1 657 ? 22.690 -0.101 4.350 1.00 85.50 657 ARG A C 1
ATOM 5038 O O . ARG A 1 657 ? 23.821 0.346 4.138 1.00 85.50 657 ARG A O 1
ATOM 5045 N N . ALA A 1 658 ? 22.379 -1.381 4.150 1.00 89.75 658 ALA A N 1
ATOM 5046 C CA . ALA A 1 658 ? 23.350 -2.443 3.917 1.00 89.75 658 ALA A CA 1
ATOM 5047 C C . ALA A 1 658 ? 23.089 -3.172 2.596 1.00 89.75 658 ALA A C 1
ATOM 5049 O O . ALA A 1 658 ? 21.946 -3.508 2.286 1.00 89.75 658 ALA A O 1
ATOM 5050 N N . LEU A 1 659 ? 24.160 -3.462 1.851 1.00 94.25 659 LEU A N 1
ATOM 5051 C CA . LEU A 1 659 ? 24.091 -4.367 0.703 1.00 94.25 659 LEU A CA 1
ATOM 5052 C C . LEU A 1 659 ? 24.312 -5.795 1.191 1.00 94.25 659 LEU A C 1
ATOM 5054 O O . LEU A 1 659 ? 25.263 -6.078 1.931 1.00 94.25 659 LEU A O 1
ATOM 5058 N N . LEU A 1 660 ? 23.414 -6.679 0.774 1.00 94.62 660 LEU A N 1
ATOM 5059 C CA . LEU A 1 660 ? 23.419 -8.091 1.106 1.00 94.62 660 LEU A CA 1
ATOM 5060 C C . LEU A 1 660 ? 23.613 -8.915 -0.168 1.00 94.62 660 LEU A C 1
ATOM 5062 O O . LEU A 1 660 ? 22.951 -8.661 -1.172 1.00 94.62 660 LEU A O 1
ATOM 5066 N N . TYR A 1 661 ? 24.457 -9.940 -0.106 1.00 96.81 661 TYR A N 1
ATOM 5067 C CA . TYR A 1 661 ? 24.604 -10.954 -1.151 1.00 96.81 661 TYR A CA 1
ATOM 5068 C C . TYR A 1 661 ? 23.974 -12.273 -0.695 1.00 96.81 661 TYR A C 1
ATOM 5070 O O . TYR A 1 661 ? 24.190 -12.695 0.443 1.00 96.81 661 TYR A O 1
ATOM 5078 N N . SER A 1 662 ? 23.253 -12.949 -1.589 1.00 95.88 662 SER A N 1
ATOM 5079 C CA . SER A 1 662 ? 22.752 -14.312 -1.392 1.00 95.88 662 SER A CA 1
ATOM 5080 C C . SER A 1 662 ? 23.264 -15.233 -2.508 1.00 95.88 662 SER A C 1
ATOM 5082 O O . SER A 1 662 ? 23.172 -14.854 -3.676 1.00 95.88 662 SER A O 1
ATOM 5084 N N . PRO A 1 663 ? 23.789 -16.433 -2.188 1.00 95.69 663 PRO A N 1
ATOM 5085 C CA . PRO A 1 663 ? 24.215 -17.424 -3.178 1.00 95.69 663 PRO A CA 1
ATOM 5086 C C . PRO A 1 663 ? 23.126 -18.445 -3.563 1.00 95.69 663 PRO A C 1
ATOM 5088 O O . PRO A 1 663 ? 23.372 -19.279 -4.435 1.00 95.69 663 PRO A O 1
ATOM 5091 N N . ASP A 1 664 ? 21.982 -18.452 -2.871 1.00 93.00 664 ASP A N 1
ATOM 5092 C CA . ASP A 1 664 ? 21.059 -19.594 -2.784 1.00 93.00 664 ASP A CA 1
ATOM 5093 C C . ASP A 1 664 ? 19.577 -19.237 -3.013 1.00 93.00 664 ASP A C 1
ATOM 5095 O O . ASP A 1 664 ? 18.671 -19.933 -2.539 1.00 93.00 664 ASP A O 1
ATOM 5099 N N . GLY A 1 665 ? 19.324 -18.166 -3.767 1.00 91.00 665 GLY A N 1
ATOM 5100 C CA . GLY A 1 665 ? 17.984 -17.685 -4.095 1.00 91.00 665 GLY A CA 1
ATOM 5101 C C . GLY A 1 665 ? 17.284 -17.080 -2.883 1.00 91.00 665 GLY A C 1
ATOM 5102 O O . GLY A 1 665 ? 16.124 -17.393 -2.614 1.00 91.00 665 GLY A O 1
ATOM 5103 N N . GLY A 1 666 ? 18.018 -16.293 -2.096 1.00 90.75 666 GLY A N 1
ATOM 5104 C CA . GLY A 1 666 ? 17.493 -15.586 -0.936 1.00 90.75 666 GLY A CA 1
ATOM 5105 C C . GLY A 1 666 ? 17.123 -16.478 0.250 1.00 90.75 666 GLY A C 1
ATOM 5106 O O . GLY A 1 666 ? 16.223 -16.095 0.986 1.00 90.75 666 GLY A O 1
ATOM 5107 N N . ARG A 1 667 ? 17.760 -17.643 0.469 1.00 87.75 667 ARG A N 1
ATOM 5108 C CA . ARG A 1 667 ? 17.620 -18.383 1.749 1.00 87.75 667 ARG A CA 1
ATOM 5109 C C . ARG A 1 667 ? 18.527 -17.777 2.807 1.00 87.75 667 ARG A C 1
ATOM 5111 O O . ARG A 1 667 ? 18.093 -17.442 3.909 1.00 87.75 667 ARG A O 1
ATOM 5118 N N . THR A 1 668 ? 19.799 -17.631 2.452 1.00 89.88 668 THR A N 1
ATOM 5119 C CA . THR A 1 668 ? 20.823 -17.009 3.282 1.00 89.88 668 THR A CA 1
ATOM 5120 C C . THR A 1 668 ? 21.301 -15.726 2.626 1.00 89.88 668 THR A C 1
ATOM 5122 O O . THR A 1 668 ? 21.387 -15.617 1.402 1.00 89.88 668 THR A O 1
ATOM 5125 N N . PHE A 1 669 ? 21.609 -14.737 3.457 1.00 90.56 669 PHE A N 1
ATOM 5126 C CA . PHE A 1 669 ? 22.229 -13.494 3.031 1.00 90.56 669 PHE A CA 1
ATOM 5127 C C . PHE A 1 669 ? 23.450 -13.221 3.903 1.00 90.56 669 PHE A C 1
ATOM 5129 O O . PHE A 1 669 ? 23.414 -13.402 5.120 1.00 90.56 669 PHE A O 1
ATOM 5136 N N . THR A 1 670 ? 24.506 -12.725 3.275 1.00 92.00 670 THR A N 1
ATOM 5137 C CA . THR A 1 670 ? 25.686 -12.177 3.941 1.00 92.00 670 THR A CA 1
ATOM 5138 C C . THR A 1 670 ? 25.697 -10.676 3.707 1.00 92.00 670 THR A C 1
ATOM 5140 O O . THR A 1 670 ? 25.553 -10.227 2.571 1.00 92.00 670 THR A O 1
ATOM 5143 N N . GLN A 1 671 ? 25.886 -9.887 4.763 1.00 92.81 671 GLN A N 1
ATOM 5144 C CA . GLN A 1 671 ? 26.111 -8.448 4.633 1.00 92.81 671 GLN A CA 1
ATOM 5145 C C . GLN A 1 671 ? 27.503 -8.202 4.041 1.00 92.81 671 GLN A C 1
ATOM 5147 O O . GLN A 1 671 ? 28.508 -8.503 4.683 1.00 92.81 671 GLN A O 1
ATOM 5152 N N . THR A 1 672 ? 27.556 -7.669 2.820 1.00 95.81 672 THR A N 1
ATOM 5153 C CA . THR A 1 672 ? 28.802 -7.434 2.065 1.00 95.81 672 THR A CA 1
ATOM 5154 C C . THR A 1 672 ? 29.208 -5.964 2.025 1.00 95.81 672 THR A C 1
ATOM 5156 O O . THR A 1 672 ? 30.366 -5.651 1.750 1.00 95.81 672 THR A O 1
ATOM 5159 N N . TYR A 1 673 ? 28.292 -5.052 2.362 1.00 92.88 673 TYR A N 1
ATOM 5160 C CA . TYR A 1 673 ? 28.605 -3.650 2.623 1.00 92.88 673 TYR A CA 1
ATOM 5161 C C . TYR A 1 673 ? 27.702 -3.069 3.711 1.00 92.88 673 TYR A C 1
ATOM 5163 O O . TYR A 1 673 ? 26.494 -3.295 3.723 1.00 92.88 673 TYR A O 1
ATOM 5171 N N . SER A 1 674 ? 28.284 -2.245 4.577 1.00 85.50 674 SER A N 1
ATOM 5172 C CA . SER A 1 674 ? 27.575 -1.378 5.521 1.00 85.50 674 SER A CA 1
ATOM 5173 C C . SER A 1 674 ? 28.429 -0.156 5.811 1.00 85.50 674 SER A C 1
ATOM 5175 O O . SER A 1 674 ? 29.641 -0.303 5.978 1.00 85.50 674 SER A O 1
ATOM 5177 N N . SER A 1 675 ? 27.815 1.021 5.933 1.00 70.25 675 SER A N 1
ATOM 5178 C CA . SER A 1 675 ? 28.537 2.241 6.301 1.00 70.25 675 SER A CA 1
ATOM 5179 C C . SER A 1 675 ? 28.122 2.759 7.683 1.00 70.25 675 SER A C 1
ATOM 5181 O O . SER A 1 675 ? 26.922 2.894 7.936 1.00 70.25 675 SER A O 1
ATOM 5183 N N . PRO A 1 676 ? 29.073 3.070 8.585 1.00 55.25 676 PRO A N 1
ATOM 5184 C CA . PRO A 1 676 ? 28.755 3.519 9.939 1.00 55.25 676 PRO A CA 1
ATOM 5185 C C . PRO A 1 676 ? 28.301 4.988 10.042 1.00 55.25 676 PRO A C 1
ATOM 5187 O O . PRO A 1 676 ? 27.719 5.348 11.062 1.00 55.25 676 PRO A O 1
ATOM 5190 N N . GLU A 1 677 ? 28.537 5.837 9.032 1.00 62.94 677 GLU A N 1
ATOM 5191 C CA . GLU A 1 677 ? 28.400 7.306 9.169 1.00 62.94 677 GLU A CA 1
ATOM 5192 C C . GLU A 1 677 ? 27.170 7.937 8.481 1.00 62.94 677 GLU A C 1
ATOM 5194 O O . GLU A 1 677 ? 26.918 9.128 8.646 1.00 62.94 677 GLU A O 1
ATOM 5199 N N . ASP A 1 678 ? 26.396 7.180 7.700 1.00 65.25 678 ASP A N 1
ATOM 5200 C CA . ASP A 1 678 ? 25.784 7.774 6.503 1.00 65.25 678 ASP A CA 1
ATOM 5201 C C . ASP A 1 678 ? 24.258 8.019 6.514 1.00 65.25 678 ASP A C 1
ATOM 5203 O O . ASP A 1 678 ? 23.452 7.131 6.804 1.00 65.25 678 ASP A O 1
ATOM 5207 N N . ASN A 1 679 ? 23.864 9.219 6.066 1.00 79.81 679 ASN A N 1
ATOM 5208 C CA . ASN A 1 679 ? 22.482 9.633 5.771 1.00 79.81 679 ASN A CA 1
ATOM 5209 C C . ASN A 1 679 ? 22.040 9.230 4.342 1.00 79.81 679 ASN A C 1
ATOM 5211 O O . ASN A 1 679 ? 21.396 10.015 3.648 1.00 79.81 679 ASN A O 1
ATOM 5215 N N . PHE A 1 680 ? 22.403 8.034 3.867 1.00 86.88 680 PHE A N 1
ATOM 5216 C CA . PHE A 1 680 ? 21.969 7.512 2.561 1.00 86.88 680 PHE A CA 1
ATOM 5217 C C . PHE A 1 680 ? 21.572 6.025 2.624 1.00 86.88 680 PHE A C 1
ATOM 5219 O O . PHE A 1 680 ? 21.897 5.315 3.576 1.00 86.88 680 PHE A O 1
ATOM 5226 N N . ALA A 1 681 ? 20.885 5.580 1.574 1.00 90.12 681 ALA A N 1
ATOM 5227 C CA . ALA A 1 681 ? 20.465 4.212 1.266 1.00 90.12 681 ALA A CA 1
ATOM 5228 C C . ALA A 1 681 ? 20.805 3.882 -0.207 1.00 90.12 681 ALA A C 1
ATOM 5230 O O . ALA A 1 681 ? 21.365 4.729 -0.913 1.00 90.12 681 ALA A O 1
ATOM 5231 N N . TRP A 1 682 ? 20.472 2.684 -0.698 1.00 93.00 682 TRP A N 1
ATOM 5232 C CA . TRP A 1 682 ? 20.718 2.295 -2.099 1.00 93.00 682 TRP A CA 1
ATOM 5233 C C . TRP A 1 682 ? 19.414 2.186 -2.899 1.00 93.00 682 TRP A C 1
ATOM 5235 O O . TRP A 1 682 ? 18.473 1.517 -2.489 1.00 93.00 682 TRP A O 1
ATOM 5245 N N . ARG A 1 683 ? 19.357 2.851 -4.061 1.00 93.56 683 ARG A N 1
ATOM 5246 C CA . ARG A 1 683 ? 18.142 2.972 -4.893 1.00 93.56 683 ARG A CA 1
ATOM 5247 C C . ARG A 1 683 ? 18.100 2.017 -6.077 1.00 93.56 683 ARG A C 1
ATOM 5249 O O . ARG A 1 683 ? 17.013 1.702 -6.563 1.00 93.56 683 ARG A O 1
ATOM 5256 N N . THR A 1 684 ? 19.265 1.637 -6.590 1.00 96.50 684 THR A N 1
ATOM 5257 C CA . THR A 1 684 ? 19.420 0.886 -7.840 1.00 96.50 684 THR A CA 1
ATOM 5258 C C . THR A 1 684 ? 20.636 -0.034 -7.750 1.00 96.50 684 THR A C 1
ATOM 5260 O O . THR A 1 684 ? 21.685 0.359 -7.234 1.00 96.50 684 THR A O 1
ATOM 5263 N N . LEU A 1 685 ? 20.472 -1.262 -8.240 1.00 98.06 685 LEU A N 1
ATOM 5264 C CA . LEU A 1 685 ? 21.495 -2.293 -8.373 1.00 98.06 685 LEU A CA 1
ATOM 5265 C C . LEU A 1 685 ? 21.443 -2.815 -9.809 1.00 98.06 685 LEU A C 1
ATOM 5267 O O . LEU A 1 685 ? 20.355 -3.001 -10.347 1.00 98.06 685 LEU A O 1
ATOM 5271 N N . ALA A 1 686 ? 22.596 -3.058 -10.426 1.00 97.88 686 ALA A N 1
ATOM 5272 C CA . ALA A 1 686 ? 22.659 -3.601 -11.781 1.00 97.88 686 ALA A CA 1
ATOM 5273 C C . ALA A 1 686 ? 23.872 -4.525 -11.956 1.00 97.88 686 ALA A C 1
ATOM 5275 O O . ALA A 1 686 ? 25.013 -4.101 -11.759 1.00 97.88 686 ALA A O 1
ATOM 5276 N N . PHE A 1 687 ? 23.624 -5.774 -12.357 1.00 98.25 687 PHE A N 1
ATOM 5277 C CA . PHE A 1 687 ? 24.647 -6.698 -12.854 1.00 98.25 687 PHE A CA 1
ATOM 5278 C C . PHE A 1 687 ? 24.981 -6.369 -14.312 1.00 98.25 687 PHE A C 1
ATOM 5280 O O . PHE A 1 687 ? 24.082 -6.113 -15.114 1.00 98.25 687 PHE A O 1
ATOM 5287 N N . ALA A 1 688 ? 26.258 -6.413 -14.691 1.00 98.06 688 ALA A N 1
ATOM 5288 C CA . ALA A 1 688 ? 26.645 -6.244 -16.085 1.00 98.06 688 ALA A CA 1
ATOM 5289 C C . ALA A 1 688 ? 26.258 -7.492 -16.915 1.00 98.06 688 ALA A C 1
ATOM 5291 O O . ALA A 1 688 ? 26.733 -8.586 -16.603 1.00 98.06 688 ALA A O 1
ATOM 5292 N N . PRO A 1 689 ? 25.461 -7.372 -18.001 1.00 94.50 689 PRO A N 1
ATOM 5293 C CA . PRO A 1 689 ? 24.918 -8.546 -18.700 1.00 94.50 689 PRO A CA 1
ATOM 5294 C C . PRO A 1 689 ? 25.963 -9.496 -19.306 1.00 94.50 689 PRO A C 1
ATOM 5296 O O . PRO A 1 689 ? 25.720 -10.695 -19.404 1.00 94.50 689 PRO A O 1
ATOM 5299 N N . SER A 1 690 ? 27.128 -8.975 -19.705 1.00 95.56 690 SER A N 1
ATOM 5300 C CA . SER A 1 690 ? 28.233 -9.754 -20.294 1.00 95.56 690 SER A CA 1
ATOM 5301 C C . SER A 1 690 ? 29.263 -10.269 -19.287 1.00 95.56 690 SER A C 1
ATOM 5303 O O . SER A 1 690 ? 30.070 -11.123 -19.647 1.00 95.56 690 SER A O 1
ATOM 5305 N N . ASP A 1 691 ? 29.259 -9.763 -18.053 1.00 97.81 691 ASP A N 1
ATOM 5306 C CA . ASP A 1 691 ? 30.187 -10.174 -16.996 1.00 97.81 691 ASP A CA 1
ATOM 5307 C C . ASP A 1 691 ? 29.551 -9.944 -15.615 1.00 97.81 691 ASP A C 1
ATOM 5309 O O . ASP A 1 691 ? 29.753 -8.890 -15.005 1.00 97.81 691 ASP A O 1
ATOM 5313 N N . PRO A 1 692 ? 28.792 -10.924 -15.094 1.00 96.69 692 PRO A N 1
ATOM 5314 C CA . PRO A 1 692 ? 28.123 -10.801 -13.801 1.00 96.69 692 PRO A CA 1
ATOM 5315 C C . PRO A 1 692 ? 29.052 -10.710 -12.583 1.00 96.69 692 PRO A C 1
ATOM 5317 O O . PRO A 1 692 ? 28.556 -10.585 -11.467 1.00 96.69 692 PRO A O 1
ATOM 5320 N N . SER A 1 693 ? 30.382 -10.753 -12.752 1.00 97.44 693 SER A N 1
ATOM 5321 C CA . SER A 1 693 ? 31.286 -10.348 -11.669 1.00 97.44 693 SER A CA 1
ATOM 5322 C C . SER A 1 693 ? 31.204 -8.840 -11.403 1.00 97.44 693 SER A C 1
ATOM 5324 O O . SER A 1 693 ? 31.429 -8.403 -10.275 1.00 97.44 693 SER A O 1
ATOM 5326 N N . VAL A 1 694 ? 30.835 -8.039 -12.408 1.00 98.50 694 VAL A N 1
ATOM 5327 C CA . VAL A 1 694 ? 30.697 -6.589 -12.281 1.00 98.50 694 VAL A CA 1
ATOM 5328 C C . VAL A 1 694 ? 29.265 -6.217 -11.910 1.00 98.50 694 VAL A C 1
ATOM 5330 O O . VAL A 1 694 ? 28.324 -6.458 -12.667 1.00 98.50 694 VAL A O 1
ATOM 5333 N N . VAL A 1 695 ? 29.115 -5.566 -10.755 1.00 98.62 695 VAL A N 1
ATOM 5334 C CA . VAL A 1 695 ? 27.832 -5.055 -10.246 1.00 98.62 695 VAL A CA 1
ATOM 5335 C C . VAL A 1 695 ? 28.000 -3.593 -9.853 1.00 98.62 695 VAL A C 1
ATOM 5337 O O . VAL A 1 695 ? 29.001 -3.249 -9.226 1.00 98.62 695 VAL A O 1
ATOM 5340 N N . TYR A 1 696 ? 27.038 -2.734 -10.183 1.00 98.62 696 TYR A N 1
ATOM 5341 C CA . TYR A 1 696 ? 26.991 -1.346 -9.709 1.00 98.62 696 TYR A CA 1
ATOM 5342 C C . TYR A 1 696 ? 25.858 -1.150 -8.707 1.00 98.62 696 TYR A C 1
ATOM 5344 O O . TYR A 1 696 ? 24.781 -1.722 -8.871 1.00 98.62 696 TYR A O 1
ATOM 5352 N N . ALA A 1 697 ? 26.096 -0.297 -7.711 1.00 97.75 697 ALA A N 1
ATOM 5353 C CA . ALA A 1 697 ? 25.085 0.192 -6.781 1.00 97.75 697 ALA A CA 1
ATOM 5354 C C . ALA A 1 697 ? 25.031 1.724 -6.827 1.00 97.75 697 ALA A C 1
ATOM 5356 O O . ALA A 1 697 ? 26.073 2.382 -6.831 1.00 97.75 697 ALA A O 1
ATOM 5357 N N . GLY A 1 698 ? 23.822 2.284 -6.862 1.00 96.62 698 GLY A N 1
ATOM 5358 C CA . GLY A 1 698 ? 23.571 3.725 -6.867 1.00 96.62 698 GLY A CA 1
ATOM 5359 C C . GLY A 1 698 ? 22.890 4.193 -5.583 1.00 96.62 698 GLY A C 1
ATOM 5360 O O . GLY A 1 698 ? 21.857 3.648 -5.190 1.00 96.62 698 GLY A O 1
ATOM 5361 N N . GLY A 1 699 ? 23.476 5.192 -4.925 1.00 94.44 699 GLY A N 1
ATOM 5362 C CA . GLY A 1 699 ? 22.998 5.744 -3.660 1.00 94.44 699 GLY A CA 1
ATOM 5363 C C . GLY A 1 699 ? 21.903 6.805 -3.819 1.00 94.44 699 GLY A C 1
ATOM 5364 O O . GLY A 1 699 ? 21.899 7.590 -4.768 1.00 94.44 699 GLY A O 1
ATOM 5365 N N . ILE A 1 700 ? 21.014 6.870 -2.831 1.00 92.88 700 ILE A N 1
ATOM 5366 C CA . ILE A 1 700 ? 19.978 7.897 -2.648 1.00 92.88 700 ILE A CA 1
ATOM 5367 C C . ILE A 1 700 ? 20.021 8.394 -1.206 1.00 92.88 700 ILE A C 1
ATOM 5369 O O . ILE A 1 700 ? 20.347 7.628 -0.303 1.00 92.88 700 ILE A O 1
ATOM 5373 N N . GLY A 1 701 ? 19.701 9.661 -0.961 1.00 90.19 701 GLY A N 1
ATOM 5374 C CA . GLY A 1 701 ? 19.701 10.172 0.402 1.00 90.19 701 GLY A CA 1
ATOM 5375 C C . GLY A 1 701 ? 18.595 9.547 1.259 1.00 90.19 701 GLY A C 1
ATOM 5376 O O . GLY A 1 701 ? 17.525 9.193 0.768 1.00 90.19 701 GLY A O 1
ATOM 5377 N N . TYR A 1 702 ? 18.867 9.379 2.547 1.00 86.00 702 TYR A N 1
ATOM 5378 C CA . TYR A 1 702 ? 18.049 8.626 3.496 1.00 86.00 702 TYR A CA 1
ATOM 5379 C C . TYR A 1 702 ? 17.768 9.474 4.726 1.00 86.00 702 TYR A C 1
ATOM 5381 O O . TYR A 1 702 ? 18.654 10.146 5.256 1.00 86.00 702 TYR A O 1
ATOM 5389 N N . GLN A 1 703 ? 16.529 9.405 5.199 1.00 80.81 703 GLN A N 1
ATOM 5390 C CA . GLN A 1 703 ? 16.090 10.127 6.387 1.00 80.81 703 GLN A CA 1
ATOM 5391 C C . GLN A 1 703 ? 15.709 9.188 7.529 1.00 80.81 703 GLN A C 1
ATOM 5393 O O . GLN A 1 703 ? 16.033 9.457 8.687 1.00 80.81 703 GLN A O 1
ATOM 5398 N N . SER A 1 704 ? 15.004 8.105 7.213 1.00 74.75 704 SER A N 1
ATOM 5399 C CA . SER A 1 704 ? 14.528 7.108 8.168 1.00 74.75 704 SER A CA 1
ATOM 5400 C C . SER A 1 704 ? 14.135 5.825 7.426 1.00 74.75 704 SER A C 1
ATOM 5402 O O . SER A 1 704 ? 14.026 5.813 6.200 1.00 74.75 704 SER A O 1
ATOM 5404 N N . CYS A 1 705 ? 13.909 4.739 8.167 1.00 73.81 705 CYS A N 1
ATOM 5405 C CA . CYS A 1 705 ? 13.501 3.448 7.614 1.00 73.81 705 CYS A CA 1
ATOM 5406 C C . CYS A 1 705 ? 12.283 3.561 6.675 1.00 73.81 705 CYS A C 1
ATOM 5408 O O . CYS A 1 705 ? 11.188 3.954 7.097 1.00 73.81 705 CYS A O 1
ATOM 5410 N N . GLY A 1 706 ? 12.460 3.158 5.418 1.00 72.12 706 GLY A N 1
ATOM 5411 C CA . GLY A 1 706 ? 11.436 3.217 4.376 1.00 72.12 706 GLY A CA 1
ATOM 5412 C C . GLY A 1 706 ? 11.270 4.594 3.720 1.00 72.12 706 GLY A C 1
ATOM 5413 O O . GLY A 1 706 ? 10.407 4.730 2.851 1.00 72.12 706 GLY A O 1
ATOM 5414 N N . ILE A 1 707 ? 12.082 5.594 4.099 1.00 74.56 707 ILE A N 1
ATOM 5415 C CA . ILE A 1 707 ? 12.087 6.962 3.551 1.00 74.56 707 ILE A CA 1
ATOM 5416 C C . ILE A 1 707 ? 13.473 7.282 2.986 1.00 74.56 707 ILE A C 1
ATOM 5418 O O . ILE A 1 707 ? 14.384 7.760 3.673 1.00 74.56 707 ILE A O 1
ATOM 5422 N N . SER A 1 708 ? 13.606 6.990 1.696 1.00 82.62 708 SER A N 1
ATOM 5423 C CA . SER A 1 708 ? 14.788 7.243 0.876 1.00 82.62 708 SER A CA 1
ATOM 5424 C C . SER A 1 708 ? 14.372 8.147 -0.281 1.00 82.62 708 SER A C 1
ATOM 5426 O O . SER A 1 708 ? 13.485 7.802 -1.055 1.00 82.62 708 SER A O 1
ATOM 5428 N N . GLU A 1 709 ? 14.953 9.338 -0.350 1.00 85.06 709 GLU A N 1
ATOM 5429 C CA . GLU A 1 709 ? 14.355 10.504 -0.999 1.00 85.06 709 GLU A CA 1
ATOM 5430 C C . GLU A 1 709 ? 15.424 11.339 -1.729 1.00 85.06 709 GLU A C 1
ATOM 5432 O O . GLU A 1 709 ? 16.487 11.629 -1.167 1.00 85.06 709 GLU A O 1
ATOM 5437 N N . PRO A 1 710 ? 15.169 11.788 -2.970 1.00 88.19 710 PRO A N 1
ATOM 5438 C CA . PRO A 1 710 ? 16.209 12.350 -3.826 1.00 88.19 710 PRO A CA 1
ATOM 5439 C C . PRO A 1 710 ? 16.599 13.807 -3.500 1.00 88.19 710 PRO A C 1
ATOM 5441 O O . PRO A 1 710 ? 17.487 14.367 -4.145 1.00 88.19 710 PRO A O 1
ATOM 5444 N N . GLN A 1 711 ? 15.947 14.437 -2.517 1.00 84.38 711 GLN A N 1
ATOM 5445 C CA . GLN A 1 711 ? 16.302 15.758 -1.978 1.00 84.38 711 GLN A CA 1
ATOM 5446 C C . GLN A 1 711 ? 17.408 15.735 -0.910 1.00 84.38 711 GLN A C 1
ATOM 5448 O O . GLN A 1 711 ? 17.912 16.806 -0.565 1.00 84.38 711 GLN A O 1
ATOM 5453 N N . PHE A 1 712 ? 17.772 14.568 -0.372 1.00 83.88 712 PHE A N 1
ATOM 5454 C CA . PHE A 1 712 ? 18.832 14.439 0.634 1.00 83.88 712 PHE A CA 1
ATOM 5455 C C . PHE A 1 712 ? 20.188 14.081 0.000 1.00 83.88 712 PHE A C 1
ATOM 5457 O O . PHE A 1 712 ? 20.269 13.687 -1.163 1.00 83.88 712 PHE A O 1
ATOM 5464 N N . GLU A 1 713 ? 21.270 14.245 0.764 1.00 82.62 713 GLU A N 1
ATOM 5465 C CA . GLU A 1 713 ? 22.633 13.929 0.316 1.00 82.62 713 GLU A CA 1
ATOM 5466 C C . GLU A 1 713 ? 22.834 12.410 0.159 1.00 82.62 713 GLU A C 1
ATOM 5468 O O . GLU A 1 713 ? 22.340 11.632 0.967 1.00 82.62 713 GLU A O 1
ATOM 5473 N N . ALA A 1 714 ? 23.561 11.986 -0.878 1.00 89.88 714 ALA A N 1
ATOM 5474 C CA . ALA A 1 714 ? 23.770 10.581 -1.251 1.00 89.88 714 ALA A CA 1
ATOM 5475 C C . ALA A 1 714 ? 25.262 10.270 -1.492 1.00 89.88 714 ALA A C 1
ATOM 5477 O O . ALA A 1 714 ? 26.066 11.196 -1.559 1.00 89.88 714 ALA A O 1
ATOM 5478 N N . LYS A 1 715 ? 25.636 8.988 -1.659 1.00 89.62 715 LYS A N 1
ATOM 5479 C CA . LYS A 1 715 ? 27.040 8.545 -1.856 1.00 89.62 715 LYS A CA 1
ATOM 5480 C C . LYS A 1 715 ? 27.525 8.429 -3.308 1.00 89.62 715 LYS A C 1
ATOM 5482 O O . LYS A 1 715 ? 28.634 7.943 -3.531 1.00 89.62 715 LYS A O 1
ATOM 5487 N N . GLY A 1 716 ? 26.702 8.738 -4.309 1.00 94.50 716 GLY A N 1
ATOM 5488 C CA . GLY A 1 716 ? 27.022 8.367 -5.688 1.00 94.50 716 GLY A CA 1
ATOM 5489 C C . GLY A 1 716 ? 27.027 6.850 -5.888 1.00 94.50 716 GLY A C 1
ATOM 5490 O O . GLY A 1 716 ? 26.004 6.201 -5.677 1.00 94.50 716 GLY A O 1
ATOM 5491 N N . PHE A 1 717 ? 28.160 6.291 -6.316 1.00 96.81 717 PHE A N 1
ATOM 5492 C CA . PHE A 1 717 ? 28.249 4.927 -6.841 1.00 96.81 717 PHE A CA 1
ATOM 5493 C C . PHE A 1 717 ? 29.231 4.024 -6.080 1.00 96.81 717 PHE A C 1
ATOM 5495 O O . PHE A 1 717 ? 30.349 4.431 -5.759 1.00 96.81 717 PHE A O 1
ATOM 5502 N N . LEU A 1 718 ? 28.862 2.750 -5.920 1.00 96.94 718 LEU A N 1
ATOM 5503 C CA . LEU A 1 718 ? 29.803 1.653 -5.662 1.00 96.94 718 LEU A CA 1
ATOM 5504 C C . LEU A 1 718 ? 29.866 0.709 -6.863 1.00 96.94 718 LEU A C 1
ATOM 5506 O O . LEU A 1 718 ? 28.917 0.608 -7.646 1.00 96.94 718 LEU A O 1
ATOM 5510 N N . ARG A 1 719 ? 30.963 -0.044 -6.954 1.00 98.19 719 ARG A N 1
ATOM 5511 C CA . ARG A 1 719 ? 31.115 -1.166 -7.880 1.00 98.19 719 ARG A CA 1
ATOM 5512 C C . ARG A 1 719 ? 31.736 -2.378 -7.183 1.00 98.19 719 ARG A C 1
ATOM 5514 O O . ARG A 1 719 ? 32.734 -2.244 -6.477 1.00 98.19 719 ARG A O 1
ATOM 5521 N N . SER A 1 720 ? 31.180 -3.555 -7.443 1.00 98.56 720 SER A N 1
ATOM 5522 C CA . SER A 1 720 ? 31.783 -4.862 -7.166 1.00 98.56 720 SER A CA 1
ATOM 5523 C C . SER A 1 720 ? 32.476 -5.410 -8.421 1.00 98.56 720 SER A C 1
ATOM 5525 O O . SER A 1 720 ? 32.093 -5.085 -9.546 1.00 98.56 720 SER A O 1
ATOM 5527 N N . THR A 1 721 ? 33.509 -6.233 -8.236 1.00 98.00 721 THR A N 1
ATOM 5528 C CA . THR A 1 721 ? 34.160 -7.022 -9.304 1.00 98.00 721 THR A CA 1
ATOM 5529 C C . THR A 1 721 ? 34.206 -8.517 -8.967 1.00 98.00 721 THR A C 1
ATOM 5531 O O . THR A 1 721 ? 35.079 -9.240 -9.440 1.00 98.00 721 THR A O 1
ATOM 5534 N N . ASP A 1 722 ? 33.315 -8.960 -8.083 1.00 97.62 722 ASP A N 1
ATOM 5535 C CA . ASP A 1 722 ? 33.207 -10.323 -7.556 1.00 97.62 722 ASP A CA 1
ATOM 5536 C C . ASP A 1 722 ? 31.740 -10.751 -7.319 1.00 97.62 722 ASP A C 1
ATOM 5538 O O . ASP A 1 722 ? 31.460 -11.618 -6.494 1.00 97.62 722 ASP A O 1
ATOM 5542 N N . GLY A 1 723 ? 30.791 -10.160 -8.057 1.00 96.62 723 GLY A N 1
ATOM 5543 C CA . GLY A 1 723 ? 29.372 -10.544 -8.036 1.00 96.62 723 GLY A CA 1
ATOM 5544 C C . GLY A 1 723 ? 28.578 -10.027 -6.831 1.00 96.62 723 GLY A C 1
ATOM 5545 O O . GLY A 1 723 ? 27.514 -10.558 -6.522 1.00 96.62 723 GLY A O 1
ATOM 5546 N N . GLY A 1 724 ? 29.085 -8.998 -6.147 1.00 97.25 724 GLY A N 1
ATOM 5547 C CA . GLY A 1 724 ? 28.476 -8.372 -4.968 1.00 97.25 724 GLY A CA 1
ATOM 5548 C C . GLY A 1 724 ? 29.065 -8.812 -3.623 1.00 97.25 724 GLY A C 1
ATOM 5549 O O . GLY A 1 724 ? 28.545 -8.399 -2.582 1.00 97.25 724 GLY A O 1
ATOM 5550 N N . LEU A 1 725 ? 30.130 -9.625 -3.628 1.00 97.00 725 LEU A N 1
ATOM 5551 C CA . LEU A 1 725 ? 30.814 -10.115 -2.424 1.00 97.00 725 LEU A CA 1
ATOM 5552 C C . LEU A 1 725 ? 31.650 -9.028 -1.729 1.00 97.00 725 LEU A C 1
ATOM 5554 O O . LEU A 1 725 ? 31.713 -8.999 -0.500 1.00 97.00 725 LEU A O 1
ATOM 5558 N N . SER A 1 726 ? 32.251 -8.115 -2.492 1.00 97.25 726 SER A N 1
ATOM 5559 C CA . SER A 1 726 ? 32.931 -6.921 -1.993 1.00 97.25 726 SER A CA 1
ATOM 5560 C C . SER A 1 726 ? 32.680 -5.708 -2.893 1.00 97.25 726 SER A C 1
ATOM 5562 O O . SER A 1 726 ? 32.310 -5.831 -4.062 1.00 97.25 726 SER A O 1
ATOM 5564 N N . TRP A 1 727 ? 32.854 -4.510 -2.330 1.00 97.19 727 TRP A N 1
ATOM 5565 C CA . TRP A 1 727 ? 32.481 -3.246 -2.966 1.00 97.19 727 TRP A CA 1
ATOM 5566 C C . TRP A 1 727 ? 33.570 -2.189 -2.795 1.00 97.19 727 TRP A C 1
ATOM 5568 O O . TRP A 1 727 ? 34.153 -2.051 -1.719 1.00 97.19 727 TRP A O 1
ATOM 5578 N N . ALA A 1 728 ? 33.801 -1.405 -3.847 1.00 96.00 728 ALA A N 1
ATOM 5579 C CA . ALA A 1 728 ? 34.680 -0.240 -3.842 1.00 96.00 728 ALA A CA 1
ATOM 5580 C C . ALA A 1 728 ? 33.936 1.003 -4.351 1.00 96.00 728 ALA A C 1
ATOM 5582 O O . ALA A 1 728 ? 33.009 0.884 -5.157 1.00 96.00 728 ALA A O 1
ATOM 5583 N N . ASP A 1 729 ? 34.362 2.192 -3.914 1.00 95.19 729 ASP A N 1
ATOM 5584 C CA . ASP A 1 729 ? 33.849 3.458 -4.448 1.00 95.19 729 ASP A CA 1
ATOM 5585 C C . ASP A 1 729 ? 34.097 3.537 -5.963 1.00 95.19 729 ASP A C 1
ATOM 5587 O O . ASP A 1 729 ? 35.220 3.361 -6.442 1.00 95.19 729 ASP A O 1
ATOM 5591 N N . ALA A 1 730 ? 33.037 3.831 -6.714 1.00 96.94 730 ALA A N 1
ATOM 5592 C CA . ALA A 1 730 ? 33.051 4.011 -8.164 1.00 96.94 730 ALA A CA 1
ATOM 5593 C C . ALA A 1 730 ? 32.748 5.475 -8.510 1.00 96.94 730 ALA A C 1
ATOM 5595 O O . ALA A 1 730 ? 31.904 5.779 -9.356 1.00 96.94 730 ALA A O 1
ATOM 5596 N N . ASN A 1 731 ? 33.414 6.378 -7.788 1.00 95.38 731 ASN A N 1
ATOM 5597 C CA . ASN A 1 731 ? 33.168 7.811 -7.810 1.00 95.38 731 ASN A CA 1
ATOM 5598 C C . ASN A 1 731 ? 34.390 8.623 -8.241 1.00 95.38 731 ASN A C 1
ATOM 5600 O O . ASN A 1 731 ? 35.526 8.291 -7.903 1.00 95.38 731 ASN A O 1
ATOM 5604 N N . ASP A 1 732 ? 34.122 9.770 -8.862 1.00 94.12 732 ASP A N 1
ATOM 5605 C CA . ASP A 1 732 ? 35.086 10.858 -9.019 1.00 94.12 732 ASP A CA 1
ATOM 5606 C C . ASP A 1 732 ? 34.644 12.119 -8.243 1.00 94.12 732 ASP A C 1
ATOM 5608 O O . ASP A 1 732 ? 33.751 12.083 -7.391 1.00 94.12 732 ASP A O 1
ATOM 5612 N N . ALA A 1 733 ? 35.294 13.256 -8.512 1.00 91.25 733 ALA A N 1
ATOM 5613 C CA . ALA A 1 733 ? 34.983 14.530 -7.863 1.00 91.25 733 ALA A CA 1
ATOM 5614 C C . ALA A 1 733 ? 33.590 15.097 -8.214 1.00 91.25 733 ALA A C 1
ATOM 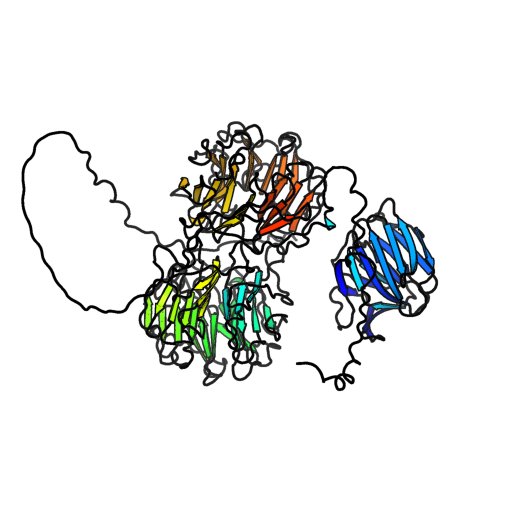5616 O O . ALA A 1 733 ? 33.096 15.954 -7.483 1.00 91.25 733 ALA A O 1
ATOM 5617 N N . ILE A 1 734 ? 32.971 14.650 -9.312 1.00 90.00 734 ILE A N 1
ATOM 5618 C CA . ILE A 1 734 ? 31.620 15.044 -9.731 1.00 90.00 734 ILE A CA 1
ATOM 5619 C C . ILE A 1 734 ? 30.594 14.146 -9.038 1.00 90.00 734 ILE A C 1
ATOM 5621 O O . ILE A 1 734 ? 29.584 14.636 -8.540 1.00 90.00 734 ILE A O 1
ATOM 5625 N N . THR A 1 735 ? 30.835 12.834 -8.985 1.00 94.06 735 THR A N 1
ATOM 5626 C CA . THR A 1 735 ? 29.787 11.878 -8.592 1.00 94.06 735 THR A CA 1
ATOM 5627 C C . THR A 1 735 ? 29.723 11.538 -7.117 1.00 94.06 735 THR A C 1
ATOM 5629 O O . THR A 1 735 ? 28.734 10.938 -6.707 1.00 94.06 735 THR A O 1
ATOM 5632 N N . LYS A 1 736 ? 30.716 11.929 -6.308 1.00 91.12 736 LYS A N 1
ATOM 5633 C CA . LYS A 1 736 ? 30.789 11.596 -4.873 1.00 91.12 736 LYS A CA 1
ATOM 5634 C C . LYS A 1 736 ? 29.476 11.821 -4.102 1.00 91.12 736 LYS A C 1
ATOM 5636 O O . LYS A 1 736 ? 29.169 11.040 -3.208 1.00 91.12 736 LYS A O 1
ATOM 5641 N N . ASN A 1 737 ? 28.705 12.850 -4.473 1.00 91.06 737 ASN A N 1
ATOM 5642 C CA . ASN A 1 737 ? 27.423 13.196 -3.850 1.00 91.06 737 ASN A CA 1
ATOM 5643 C C . ASN A 1 737 ? 26.221 13.055 -4.819 1.00 91.06 737 ASN A C 1
ATOM 5645 O O . ASN A 1 737 ? 25.213 13.762 -4.697 1.00 91.06 737 ASN A O 1
ATOM 5649 N N . ALA A 1 738 ? 26.329 12.201 -5.841 1.00 94.38 738 ALA A N 1
ATOM 5650 C CA . ALA A 1 738 ? 25.257 11.991 -6.809 1.00 94.38 738 ALA A CA 1
ATOM 5651 C C . ALA A 1 738 ? 24.102 11.175 -6.208 1.00 94.38 738 ALA A C 1
ATOM 5653 O O . ALA A 1 738 ? 24.310 10.154 -5.557 1.00 94.38 738 ALA A O 1
ATOM 5654 N N . VAL A 1 739 ? 22.878 11.633 -6.466 1.00 96.12 739 VAL A N 1
ATOM 5655 C CA . VAL A 1 739 ? 21.632 10.912 -6.189 1.00 96.12 739 VAL A CA 1
ATOM 5656 C C . VAL A 1 739 ? 21.301 10.101 -7.434 1.00 96.12 739 VAL A C 1
ATOM 5658 O O . VAL A 1 739 ? 20.919 10.671 -8.461 1.00 96.12 739 VAL A O 1
ATOM 5661 N N . VAL A 1 740 ? 21.491 8.788 -7.363 1.00 97.38 740 VAL A N 1
ATOM 5662 C CA . VAL A 1 740 ? 21.413 7.876 -8.508 1.00 97.38 740 VAL A CA 1
ATOM 5663 C C . VAL A 1 740 ? 20.048 7.193 -8.532 1.00 97.38 740 VAL A C 1
ATOM 5665 O O . VAL A 1 740 ? 19.691 6.481 -7.599 1.00 97.38 740 VAL A O 1
ATOM 5668 N N . MET A 1 741 ? 19.284 7.400 -9.604 1.00 97.00 741 MET A N 1
ATOM 5669 C CA . MET A 1 741 ? 17.918 6.877 -9.731 1.00 97.00 741 MET A CA 1
ATOM 5670 C C . MET A 1 741 ? 17.870 5.535 -10.475 1.00 97.00 741 MET A C 1
ATOM 5672 O O . MET A 1 741 ? 17.148 4.633 -10.057 1.00 97.00 741 MET A O 1
ATOM 5676 N N . GLN A 1 742 ? 18.659 5.391 -11.546 1.00 98.06 742 GLN A N 1
ATOM 5677 C CA . GLN A 1 742 ? 18.790 4.158 -12.334 1.00 98.06 742 GLN A CA 1
ATOM 5678 C C . GLN A 1 742 ? 20.164 4.100 -13.010 1.00 98.06 742 GLN A C 1
ATOM 5680 O O . GLN A 1 742 ? 20.704 5.137 -13.408 1.00 98.06 742 GLN A O 1
ATOM 5685 N N . ILE A 1 743 ? 20.709 2.890 -13.151 1.00 98.50 743 ILE A N 1
ATOM 5686 C CA . ILE A 1 743 ? 21.959 2.600 -13.862 1.00 98.50 743 ILE A CA 1
ATOM 5687 C C . ILE A 1 743 ? 21.655 1.613 -14.989 1.00 98.50 743 ILE A C 1
ATOM 5689 O O . ILE A 1 743 ? 21.123 0.539 -14.728 1.00 98.50 743 ILE A O 1
ATOM 5693 N N . ALA A 1 744 ? 22.055 1.953 -16.212 1.00 98.25 744 ALA A N 1
ATOM 5694 C CA . ALA A 1 744 ? 21.999 1.073 -17.374 1.00 98.25 744 ALA A CA 1
ATOM 5695 C C . ALA A 1 744 ? 23.424 0.713 -17.813 1.00 98.25 744 ALA A C 1
ATOM 5697 O O . ALA A 1 744 ? 24.245 1.596 -18.085 1.00 98.25 744 ALA A O 1
ATOM 5698 N N . ILE A 1 745 ? 23.742 -0.581 -17.871 1.00 98.56 745 ILE A N 1
ATOM 5699 C CA . ILE A 1 745 ? 25.085 -1.077 -18.209 1.00 98.56 745 ILE A CA 1
ATOM 5700 C C . ILE A 1 745 ? 25.095 -1.538 -19.666 1.00 98.56 745 ILE A C 1
ATOM 5702 O O . ILE A 1 745 ? 24.209 -2.265 -20.109 1.00 98.56 745 ILE A O 1
ATOM 5706 N N . HIS A 1 746 ? 26.112 -1.134 -20.427 1.00 98.06 746 HIS A N 1
ATOM 5707 C CA . HIS A 1 746 ? 26.237 -1.501 -21.834 1.00 98.06 746 HIS A CA 1
ATOM 5708 C C . HIS A 1 746 ? 26.329 -3.034 -21.972 1.00 98.06 746 HIS A C 1
ATOM 5710 O O . HIS A 1 746 ? 27.258 -3.632 -21.417 1.00 98.06 746 HIS A O 1
ATOM 5716 N N . PRO A 1 747 ? 25.470 -3.684 -22.785 1.00 95.62 747 PRO A N 1
ATOM 5717 C CA . PRO A 1 747 ? 25.255 -5.133 -22.728 1.00 95.62 747 PRO A CA 1
ATOM 5718 C C . PRO A 1 747 ? 26.544 -5.943 -22.887 1.00 95.62 747 PRO A C 1
ATOM 5720 O O . PRO A 1 747 ? 26.767 -6.886 -22.139 1.00 95.62 747 PRO A O 1
ATOM 5723 N N . ASN A 1 748 ? 27.443 -5.506 -23.779 1.00 96.31 748 ASN A N 1
ATOM 5724 C CA . ASN A 1 748 ? 28.709 -6.187 -24.097 1.00 96.31 748 ASN A CA 1
ATOM 5725 C C . ASN A 1 748 ? 29.980 -5.484 -23.558 1.00 96.31 748 ASN A C 1
ATOM 5727 O O . ASN A 1 748 ? 31.069 -5.723 -24.078 1.00 96.31 748 ASN A O 1
ATOM 5731 N N . LYS A 1 749 ? 29.863 -4.539 -22.609 1.00 97.88 749 LYS A N 1
ATOM 5732 C CA . LYS A 1 749 ? 31.006 -3.778 -22.054 1.00 97.88 749 LYS A CA 1
ATOM 5733 C C . LYS A 1 749 ? 30.768 -3.474 -20.564 1.00 97.88 749 LYS A C 1
ATOM 5735 O O . LYS A 1 749 ? 30.238 -2.409 -20.256 1.00 97.88 749 LYS A O 1
ATOM 5740 N N . PRO A 1 750 ? 31.200 -4.336 -19.628 1.00 97.56 750 PRO A N 1
ATOM 5741 C CA . PRO A 1 750 ? 30.836 -4.221 -18.208 1.00 97.56 750 PRO A CA 1
ATOM 5742 C C . PRO A 1 750 ? 31.380 -2.966 -17.497 1.00 97.56 750 PRO A C 1
ATOM 5744 O O . PRO A 1 750 ? 30.884 -2.572 -16.444 1.00 97.56 750 PRO A O 1
ATOM 5747 N N . LEU A 1 751 ? 32.385 -2.298 -18.074 1.00 98.00 751 LEU A N 1
ATOM 5748 C CA . LEU A 1 751 ? 32.939 -1.034 -17.567 1.00 98.00 751 LEU A CA 1
ATOM 5749 C C . LEU A 1 751 ? 32.312 0.217 -18.212 1.00 98.00 751 LEU A C 1
ATOM 5751 O O . LEU A 1 751 ? 32.728 1.334 -17.912 1.00 98.00 751 LEU A O 1
ATOM 5755 N N . THR A 1 752 ? 31.338 0.053 -19.112 1.00 98.25 752 THR A N 1
ATOM 5756 C CA . THR A 1 752 ? 30.596 1.161 -19.727 1.00 98.25 752 THR A CA 1
ATOM 5757 C C . THR A 1 752 ? 29.170 1.186 -19.196 1.00 98.25 752 THR A C 1
ATOM 5759 O O . THR A 1 752 ? 28.413 0.245 -19.417 1.00 98.25 752 THR A O 1
ATOM 5762 N N . ALA A 1 753 ? 28.793 2.271 -18.526 1.00 98.31 753 ALA A N 1
ATOM 5763 C CA . ALA A 1 753 ? 27.462 2.438 -17.950 1.00 98.31 753 ALA A CA 1
ATOM 5764 C C . ALA A 1 753 ? 26.988 3.889 -18.067 1.00 98.31 753 ALA A C 1
ATOM 5766 O O . ALA A 1 753 ? 27.799 4.818 -18.100 1.00 98.31 753 ALA A O 1
ATOM 5767 N N . TYR A 1 754 ? 25.670 4.062 -18.108 1.00 98.56 754 TYR A N 1
ATOM 5768 C CA . TYR A 1 754 ? 24.983 5.346 -18.045 1.00 98.56 754 TYR A CA 1
ATOM 5769 C C . TYR A 1 754 ? 24.137 5.395 -16.773 1.00 98.56 754 TYR A C 1
ATOM 5771 O O . TYR A 1 754 ? 23.566 4.386 -16.365 1.00 98.56 754 TYR A O 1
ATOM 5779 N N . ALA A 1 755 ? 24.041 6.567 -16.152 1.00 98.12 755 ALA A N 1
ATOM 5780 C CA . ALA A 1 755 ? 23.298 6.757 -14.915 1.00 98.12 755 ALA A CA 1
ATOM 5781 C C . ALA A 1 755 ? 22.366 7.970 -14.998 1.00 98.12 755 ALA A C 1
ATOM 5783 O O . ALA A 1 755 ? 22.798 9.092 -15.280 1.00 98.12 755 ALA A O 1
ATOM 5784 N N . ALA A 1 756 ? 21.087 7.736 -14.708 1.00 97.88 756 ALA A N 1
ATOM 5785 C CA . ALA A 1 756 ? 20.109 8.783 -14.461 1.00 97.88 756 ALA A CA 1
ATOM 5786 C C . ALA A 1 756 ? 20.309 9.298 -13.036 1.00 97.88 756 ALA A C 1
ATOM 5788 O O . ALA A 1 756 ? 20.159 8.538 -12.076 1.00 97.88 756 ALA A O 1
ATOM 5789 N N . THR A 1 757 ? 20.635 10.583 -12.889 1.00 97.38 757 THR A N 1
ATOM 5790 C CA . THR A 1 757 ? 20.775 11.208 -11.569 1.00 97.38 757 THR A CA 1
ATOM 5791 C C . THR A 1 757 ? 19.772 12.334 -11.364 1.00 97.38 757 THR A C 1
ATOM 5793 O O . THR A 1 757 ? 19.395 13.048 -12.298 1.00 97.38 757 THR A O 1
ATOM 5796 N N . PHE A 1 758 ? 19.352 12.525 -10.115 1.00 95.00 758 PHE A N 1
ATOM 5797 C CA . PHE A 1 758 ? 18.393 13.572 -9.763 1.00 95.00 758 PHE A CA 1
ATOM 5798 C C . PHE A 1 758 ? 19.049 14.950 -9.564 1.00 95.00 758 PHE A C 1
ATOM 5800 O O . PHE A 1 758 ? 18.354 15.964 -9.548 1.00 95.00 758 PHE A O 1
ATOM 5807 N N . ASN A 1 759 ? 20.377 15.001 -9.407 1.00 93.94 759 ASN A N 1
ATOM 5808 C CA . ASN A 1 759 ? 21.129 16.219 -9.084 1.00 93.94 759 ASN A CA 1
ATOM 5809 C C . ASN A 1 759 ? 22.391 16.471 -9.941 1.00 93.94 759 ASN A C 1
ATOM 5811 O O . ASN A 1 759 ? 23.057 17.476 -9.704 1.00 93.94 759 ASN A O 1
ATOM 5815 N N . HIS A 1 760 ? 22.721 15.606 -10.912 1.00 94.44 760 HIS A N 1
ATOM 5816 C CA . HIS A 1 760 ? 23.892 15.756 -11.797 1.00 94.44 760 HIS A CA 1
ATOM 5817 C C . HIS A 1 760 ? 23.599 15.490 -13.293 1.00 94.44 760 HIS A C 1
ATOM 5819 O O . HIS A 1 760 ? 24.530 15.464 -14.101 1.00 94.44 760 HIS A O 1
ATOM 5825 N N . GLY A 1 761 ? 22.330 15.363 -13.703 1.00 95.44 761 GLY A N 1
ATOM 5826 C CA . GLY A 1 761 ? 21.952 15.092 -15.095 1.00 95.44 761 GLY A CA 1
ATOM 5827 C C . GLY A 1 761 ? 22.216 13.649 -15.537 1.00 95.44 761 GLY A C 1
ATOM 5828 O O . GLY A 1 761 ? 22.099 12.711 -14.741 1.00 95.44 761 GLY A O 1
ATOM 5829 N N . LEU A 1 762 ? 22.546 13.470 -16.822 1.00 97.56 762 LEU A N 1
ATOM 5830 C CA . LEU A 1 762 ? 23.006 12.183 -17.354 1.00 97.56 762 LEU A CA 1
ATOM 5831 C C . LEU A 1 762 ? 24.517 12.058 -17.171 1.00 97.56 762 LEU A C 1
ATOM 5833 O O . LEU A 1 762 ? 25.272 12.933 -17.597 1.00 97.56 762 LEU A O 1
ATOM 5837 N N . LEU A 1 763 ? 24.948 10.937 -16.602 1.00 97.50 763 LEU A N 1
ATOM 5838 C CA . LEU A 1 763 ? 26.359 10.591 -16.470 1.00 97.50 763 LEU A CA 1
ATOM 5839 C C . LEU A 1 763 ? 26.672 9.320 -17.258 1.00 97.50 763 LEU A C 1
ATOM 5841 O O . LEU A 1 763 ? 25.846 8.414 -17.338 1.00 97.50 763 LEU A O 1
ATOM 5845 N N . GLN A 1 764 ? 27.877 9.250 -17.812 1.00 97.75 764 GLN A N 1
ATOM 5846 C CA . GLN A 1 764 ? 28.446 8.092 -18.489 1.00 97.75 764 GLN A CA 1
ATOM 5847 C C . GLN A 1 764 ? 29.839 7.806 -17.925 1.00 97.75 764 GLN A C 1
ATOM 5849 O O . GLN A 1 764 ? 30.656 8.720 -17.789 1.00 97.75 764 GLN A O 1
ATOM 5854 N N . THR A 1 765 ? 30.139 6.532 -17.687 1.00 98.38 765 THR A N 1
ATOM 5855 C CA . THR A 1 765 ? 31.507 6.039 -17.498 1.00 98.38 765 THR A CA 1
ATOM 5856 C C . THR A 1 765 ? 31.883 5.044 -18.597 1.00 98.38 765 THR A C 1
ATOM 5858 O O . THR A 1 765 ? 31.016 4.398 -19.187 1.00 98.38 765 THR A O 1
ATOM 5861 N N . THR A 1 766 ? 33.182 4.925 -18.881 1.00 97.75 766 THR A N 1
ATOM 5862 C CA . THR A 1 766 ? 33.758 3.906 -19.784 1.00 97.75 766 THR A CA 1
ATOM 5863 C C . THR A 1 766 ? 34.934 3.134 -19.166 1.00 97.75 766 THR A C 1
ATOM 5865 O O . THR A 1 766 ? 35.377 2.137 -19.737 1.00 97.75 766 THR A O 1
ATOM 5868 N N . ASP A 1 767 ? 35.411 3.552 -17.988 1.00 97.50 767 ASP A N 1
ATOM 5869 C CA . ASP A 1 767 ? 36.499 2.932 -17.214 1.00 97.50 767 ASP A CA 1
ATOM 5870 C C . ASP A 1 767 ? 36.004 2.227 -15.931 1.00 97.50 767 ASP A C 1
ATOM 5872 O O . ASP A 1 767 ? 36.794 1.773 -15.093 1.00 97.50 767 ASP A O 1
ATOM 5876 N N . GLY A 1 768 ? 34.680 2.109 -15.814 1.00 96.31 768 GLY A N 1
ATOM 5877 C CA . GLY A 1 768 ? 33.963 1.455 -14.733 1.00 96.31 768 GLY A CA 1
ATOM 5878 C C . GLY A 1 768 ? 33.780 2.308 -13.481 1.00 96.31 768 GLY A C 1
ATOM 5879 O O . GLY A 1 768 ? 33.821 1.770 -12.377 1.00 96.31 768 GLY A O 1
ATOM 5880 N N . GLY A 1 769 ? 33.623 3.619 -13.640 1.00 96.38 769 GLY A N 1
ATOM 5881 C CA . GLY A 1 769 ? 33.349 4.570 -12.564 1.00 96.38 769 GLY A CA 1
ATOM 5882 C C . GLY A 1 769 ? 34.593 5.178 -11.918 1.00 96.38 769 GLY A C 1
ATOM 5883 O O . GLY A 1 769 ? 34.499 5.721 -10.825 1.00 96.38 769 GLY A O 1
ATOM 5884 N N . LYS A 1 770 ? 35.767 5.109 -12.561 1.00 96.00 770 LYS A N 1
ATOM 5885 C CA . LYS A 1 770 ? 36.930 5.910 -12.125 1.00 96.00 770 LYS A CA 1
ATOM 5886 C C . LYS A 1 770 ? 36.804 7.352 -12.608 1.00 96.00 770 LYS A C 1
ATOM 5888 O O . LYS A 1 770 ? 37.305 8.260 -11.951 1.00 96.00 770 LYS A O 1
ATOM 5893 N N . THR A 1 771 ? 36.155 7.544 -13.754 1.00 97.50 771 THR A N 1
ATOM 5894 C CA . THR A 1 771 ? 35.735 8.846 -14.268 1.00 97.50 771 THR A CA 1
ATOM 5895 C C . THR A 1 771 ? 34.304 8.783 -14.788 1.00 97.50 771 THR A C 1
ATOM 5897 O O . THR A 1 771 ? 33.863 7.776 -15.359 1.00 97.50 771 THR A O 1
ATOM 5900 N N . TRP A 1 772 ? 33.583 9.884 -14.603 1.00 97.38 772 TRP A N 1
ATOM 5901 C CA . TRP A 1 772 ? 32.243 10.101 -15.118 1.00 97.38 772 TRP A CA 1
ATOM 5902 C C . TRP A 1 772 ? 32.196 11.403 -15.913 1.00 97.38 772 TRP A C 1
ATOM 5904 O O . TRP A 1 772 ? 32.750 12.433 -15.536 1.00 97.38 772 TRP A O 1
ATOM 5914 N N . THR A 1 773 ? 31.510 11.363 -17.047 1.00 95.50 773 THR A N 1
ATOM 5915 C CA . THR A 1 773 ? 31.342 12.518 -17.933 1.00 95.50 773 THR A CA 1
ATOM 5916 C C . THR A 1 773 ? 29.889 12.639 -18.354 1.00 95.50 773 THR A C 1
ATOM 5918 O O . THR A 1 773 ? 29.137 11.669 -18.303 1.00 95.50 773 THR A O 1
ATOM 5921 N N . ASN A 1 774 ? 29.474 13.831 -18.769 1.00 94.81 774 ASN A N 1
ATOM 5922 C CA . ASN A 1 774 ? 28.164 14.009 -19.376 1.00 94.81 774 ASN A CA 1
ATOM 5923 C C . ASN A 1 774 ? 28.288 13.827 -20.902 1.00 94.81 774 ASN A C 1
ATOM 5925 O O . ASN A 1 774 ? 29.015 14.609 -21.523 1.00 94.81 774 ASN A O 1
ATOM 5929 N N . PRO A 1 775 ? 27.614 12.835 -21.515 1.00 92.88 775 PRO A N 1
ATOM 5930 C CA . PRO A 1 775 ? 27.771 12.539 -22.939 1.00 92.88 775 PRO A CA 1
ATOM 5931 C C . PRO A 1 775 ? 27.131 13.586 -23.868 1.00 92.88 775 PRO A C 1
ATOM 5933 O O . PRO A 1 775 ? 27.521 13.669 -25.032 1.00 92.88 775 PRO A O 1
ATOM 5936 N N . GLY A 1 776 ? 26.179 14.404 -23.391 1.00 83.19 776 GLY A N 1
ATOM 5937 C CA . GLY A 1 776 ? 25.390 15.292 -24.253 1.00 83.19 776 GLY A CA 1
ATOM 5938 C C . GLY A 1 776 ? 24.799 16.514 -23.545 1.00 83.19 776 GLY A C 1
ATOM 5939 O O . GLY A 1 776 ? 24.440 16.491 -22.374 1.00 83.19 776 GLY A O 1
ATOM 5940 N N . LYS A 1 777 ? 24.659 17.629 -24.271 1.00 84.06 777 LYS A N 1
ATOM 5941 C CA . LYS A 1 777 ? 24.307 18.934 -23.667 1.00 84.06 777 LYS A CA 1
ATOM 5942 C C . LYS A 1 777 ? 22.866 19.051 -23.144 1.00 84.06 777 LYS A C 1
ATOM 5944 O O . LYS A 1 777 ? 22.607 19.942 -22.341 1.00 84.06 777 LYS A O 1
ATOM 5949 N N . GLU A 1 778 ? 21.947 18.191 -23.589 1.00 89.81 778 GLU A N 1
ATOM 5950 C CA . GLU A 1 778 ? 20.514 18.253 -23.237 1.00 89.81 778 GLU A CA 1
ATOM 5951 C C . GLU A 1 778 ? 20.243 17.945 -21.751 1.00 89.81 778 GLU A C 1
ATOM 5953 O O . GLU A 1 778 ? 19.308 18.490 -21.160 1.00 89.81 778 GLU A O 1
ATOM 5958 N N . PHE A 1 779 ? 21.075 17.105 -21.125 1.00 92.12 779 PHE A N 1
ATOM 5959 C CA . PHE A 1 779 ? 20.907 16.665 -19.737 1.00 92.12 779 PHE A CA 1
ATOM 5960 C C . PHE A 1 779 ? 22.048 17.146 -18.845 1.00 92.12 779 PHE A C 1
ATOM 5962 O O . PHE A 1 779 ? 22.711 16.349 -18.184 1.00 92.12 779 PHE A O 1
ATOM 5969 N N . SER A 1 780 ? 22.283 18.460 -18.843 1.00 88.75 780 SER A N 1
ATOM 5970 C CA . SER A 1 780 ? 23.262 19.135 -17.979 1.00 88.75 780 SER A CA 1
ATOM 5971 C C . SER A 1 780 ? 23.026 18.869 -16.482 1.00 88.75 780 SER A C 1
ATOM 5973 O O . SER A 1 780 ? 21.975 18.366 -16.090 1.00 88.75 780 SER A O 1
ATOM 5975 N N . SER A 1 781 ? 23.974 19.260 -15.623 1.00 86.75 781 SER A N 1
ATOM 5976 C CA . SER A 1 781 ? 23.946 18.957 -14.182 1.00 86.75 781 SER A CA 1
ATOM 5977 C C . SER A 1 781 ? 22.723 19.469 -13.410 1.00 86.75 781 SER A C 1
ATOM 5979 O O . SER A 1 781 ? 22.406 18.927 -12.359 1.00 86.75 781 SER A O 1
ATOM 5981 N N . SER A 1 782 ? 21.995 20.468 -13.919 1.00 87.50 782 SER A N 1
ATOM 5982 C CA . SER A 1 782 ? 20.728 20.928 -13.329 1.00 87.50 782 SER A CA 1
ATOM 5983 C C . SER A 1 782 ? 19.503 20.105 -13.752 1.00 87.50 782 SER A C 1
ATOM 5985 O O . SER A 1 782 ? 18.401 20.341 -13.251 1.00 87.50 782 SER A O 1
ATOM 5987 N N . THR A 1 783 ? 19.666 19.156 -14.676 1.00 94.00 783 THR A N 1
ATOM 5988 C CA . THR A 1 783 ? 18.595 18.277 -15.151 1.00 94.00 783 THR A CA 1
ATOM 5989 C C . THR A 1 783 ? 18.372 17.137 -14.168 1.00 94.00 783 THR A C 1
ATOM 5991 O O . THR A 1 783 ? 19.317 16.486 -13.732 1.00 94.00 783 THR A O 1
ATOM 5994 N N . ARG A 1 784 ? 17.103 16.863 -13.860 1.00 95.50 784 ARG A N 1
ATOM 5995 C CA . ARG A 1 784 ? 16.694 15.737 -13.019 1.00 95.50 784 ARG A CA 1
ATOM 5996 C C . ARG A 1 784 ? 16.228 14.587 -13.902 1.00 95.50 784 ARG A C 1
ATOM 5998 O O . ARG A 1 784 ? 15.260 14.752 -14.649 1.00 95.50 784 ARG A O 1
ATOM 6005 N N . LEU A 1 785 ? 16.906 13.449 -13.817 1.00 96.94 785 LEU A N 1
ATOM 6006 C CA . LEU A 1 785 ? 16.530 12.223 -14.514 1.00 96.94 785 LEU A CA 1
ATOM 6007 C C . LEU A 1 785 ? 16.057 11.166 -13.515 1.00 96.94 785 LEU A C 1
ATOM 6009 O O . LEU A 1 785 ? 16.569 11.097 -12.399 1.00 96.94 785 LEU A O 1
ATOM 6013 N N . THR A 1 786 ? 15.083 10.355 -13.922 1.00 96.75 786 THR A N 1
ATOM 6014 C CA . THR A 1 786 ? 14.446 9.338 -13.062 1.00 96.75 786 THR A CA 1
ATOM 6015 C C . THR A 1 786 ? 14.674 7.909 -13.538 1.00 96.75 786 THR A C 1
ATOM 6017 O O . THR A 1 786 ? 14.746 7.010 -12.710 1.00 96.75 786 THR A O 1
ATOM 6020 N N . ALA A 1 787 ? 14.856 7.711 -14.844 1.00 97.69 787 ALA A N 1
ATOM 6021 C CA . ALA A 1 787 ? 15.187 6.431 -15.460 1.00 97.69 787 ALA A CA 1
ATOM 6022 C C . ALA A 1 787 ? 16.130 6.645 -16.657 1.00 97.69 787 ALA A C 1
ATOM 6024 O O . ALA A 1 787 ? 16.104 7.699 -17.302 1.00 97.69 787 ALA A O 1
ATOM 6025 N N . VAL A 1 788 ? 16.951 5.644 -16.959 1.00 98.38 788 VAL A N 1
ATOM 6026 C CA . VAL A 1 788 ? 17.774 5.543 -18.173 1.00 98.38 788 VAL A CA 1
ATOM 6027 C C . VAL A 1 788 ? 17.838 4.076 -18.564 1.00 98.38 788 VAL A C 1
ATOM 6029 O O . VAL A 1 788 ? 17.952 3.240 -17.675 1.00 98.38 788 VAL A O 1
ATOM 6032 N N . GLU A 1 789 ? 17.774 3.767 -19.858 1.00 98.12 789 GLU A N 1
ATOM 6033 C CA . GLU A 1 789 ? 17.960 2.397 -20.338 1.00 98.12 789 GLU A CA 1
ATOM 6034 C C . GLU A 1 789 ? 18.604 2.346 -21.728 1.00 98.12 789 GLU A C 1
ATOM 6036 O O . GLU A 1 789 ? 18.392 3.234 -22.562 1.00 98.12 789 GLU A O 1
ATOM 6041 N N . ILE A 1 790 ? 19.412 1.313 -21.974 1.00 97.75 790 ILE A N 1
ATOM 6042 C CA . ILE A 1 790 ? 20.148 1.110 -23.230 1.00 97.75 790 ILE A CA 1
ATOM 6043 C C . ILE A 1 790 ? 19.433 0.038 -24.053 1.00 97.75 790 ILE A C 1
ATOM 6045 O O . ILE A 1 790 ? 19.112 -1.031 -23.542 1.00 97.75 790 ILE A O 1
ATOM 6049 N N . SER A 1 791 ? 19.223 0.283 -25.348 1.00 95.62 791 SER A N 1
ATOM 6050 C CA . SER A 1 791 ? 18.643 -0.733 -26.230 1.00 95.62 791 SER A CA 1
ATOM 6051 C C . SER A 1 791 ? 19.565 -1.958 -26.335 1.00 95.62 791 SER A C 1
ATOM 6053 O O . SER A 1 791 ? 20.727 -1.815 -26.733 1.00 95.62 791 SER A O 1
ATOM 6055 N N . PRO A 1 792 ? 19.070 -3.181 -26.054 1.00 90.75 792 PRO A N 1
ATOM 6056 C CA . PRO A 1 792 ? 19.877 -4.394 -26.166 1.00 90.75 792 PRO A CA 1
ATOM 6057 C C . PRO A 1 792 ? 20.216 -4.744 -27.626 1.00 90.75 792 PRO A C 1
ATOM 6059 O O . PRO A 1 792 ? 21.199 -5.439 -27.874 1.00 90.75 792 PRO A O 1
ATOM 6062 N N . ALA A 1 793 ? 19.434 -4.250 -28.597 1.00 89.94 793 ALA A N 1
ATOM 6063 C CA . ALA A 1 793 ? 19.675 -4.462 -30.028 1.00 89.94 793 ALA A CA 1
ATOM 6064 C C . ALA A 1 793 ? 20.736 -3.523 -30.616 1.00 89.94 793 ALA A C 1
ATOM 6066 O O . ALA A 1 793 ? 21.474 -3.911 -31.519 1.00 89.94 793 ALA A O 1
ATOM 6067 N N . ASP A 1 794 ? 20.787 -2.283 -30.129 1.00 95.19 794 ASP A N 1
ATOM 6068 C CA . ASP A 1 794 ? 21.703 -1.248 -30.604 1.00 95.19 794 ASP A CA 1
ATOM 6069 C C . ASP A 1 794 ? 22.104 -0.350 -29.425 1.00 95.19 794 ASP A C 1
ATOM 6071 O O . ASP A 1 794 ? 21.372 0.582 -29.095 1.00 95.19 794 ASP A O 1
ATOM 6075 N N . PRO A 1 795 ? 23.277 -0.579 -28.805 1.00 96.00 795 PRO A N 1
ATOM 6076 C CA . PRO A 1 795 ? 23.736 0.216 -27.668 1.00 96.00 795 PRO A CA 1
ATOM 6077 C C . PRO A 1 795 ? 24.031 1.695 -27.967 1.00 96.00 795 PRO A C 1
ATOM 6079 O O . PRO A 1 795 ? 24.402 2.429 -27.051 1.00 96.00 795 PRO A O 1
ATOM 6082 N N . SER A 1 796 ? 23.908 2.154 -29.222 1.00 95.94 796 SER A N 1
ATOM 6083 C CA . SER A 1 796 ? 23.888 3.588 -29.541 1.00 95.94 796 SER A CA 1
ATOM 6084 C C . SER A 1 796 ? 22.518 4.232 -29.292 1.00 95.94 796 SER A C 1
ATOM 6086 O O . SER A 1 796 ? 22.437 5.455 -29.152 1.00 95.94 796 SER A O 1
ATOM 6088 N N . VAL A 1 797 ? 21.455 3.426 -29.194 1.00 97.31 797 VAL A N 1
ATOM 6089 C CA . VAL A 1 797 ? 20.104 3.869 -28.856 1.00 97.31 797 VAL A CA 1
ATOM 6090 C C . VAL A 1 797 ? 19.911 3.818 -27.344 1.00 97.31 797 VAL A C 1
ATOM 6092 O O . VAL A 1 797 ? 19.955 2.753 -26.729 1.00 97.31 797 VAL A O 1
ATOM 6095 N N . ILE A 1 798 ? 19.681 4.984 -26.745 1.00 98.06 798 ILE A N 1
ATOM 6096 C CA . ILE A 1 798 ? 19.541 5.152 -25.293 1.00 98.06 798 ILE A CA 1
ATOM 6097 C C . ILE A 1 798 ? 18.285 5.966 -25.021 1.00 98.06 798 ILE A C 1
ATOM 6099 O O . ILE A 1 798 ? 18.065 6.997 -25.659 1.00 98.06 798 ILE A O 1
ATOM 6103 N N . PHE A 1 799 ? 17.485 5.527 -24.056 1.00 98.06 799 PHE A N 1
ATOM 6104 C CA . PHE A 1 799 ? 16.328 6.263 -23.566 1.00 98.06 799 PHE A CA 1
ATOM 6105 C C . PHE A 1 799 ? 16.609 6.843 -22.184 1.00 98.06 799 PHE A C 1
ATOM 6107 O O . PHE A 1 799 ? 17.273 6.217 -21.364 1.00 98.06 799 PHE A O 1
ATOM 6114 N N . ALA A 1 800 ? 16.090 8.039 -21.917 1.00 97.75 800 ALA A N 1
ATOM 6115 C CA . ALA A 1 800 ? 16.188 8.690 -20.616 1.00 97.75 800 ALA A CA 1
ATOM 6116 C C . ALA A 1 800 ? 14.880 9.409 -20.274 1.00 97.75 800 ALA A C 1
ATOM 6118 O O . ALA A 1 800 ? 14.287 10.093 -21.115 1.00 97.75 800 ALA A O 1
ATOM 6119 N N . ALA A 1 801 ? 14.436 9.267 -19.028 1.00 96.62 801 ALA A N 1
ATOM 6120 C CA . ALA A 1 801 ? 13.265 9.946 -18.497 1.00 96.62 801 ALA A CA 1
ATOM 6121 C C . ALA A 1 801 ? 13.671 11.219 -17.751 1.00 96.62 801 ALA A C 1
ATOM 6123 O O . ALA A 1 801 ? 14.445 11.170 -16.792 1.00 96.62 801 ALA A O 1
ATOM 6124 N N . LYS A 1 802 ? 13.119 12.357 -18.180 1.00 94.19 802 LYS A N 1
ATOM 6125 C CA . LYS A 1 802 ? 13.334 13.673 -17.570 1.00 94.19 802 LYS A CA 1
ATOM 6126 C C . LYS A 1 802 ? 12.136 13.997 -16.678 1.00 94.19 802 LYS A C 1
ATOM 6128 O O . LYS A 1 802 ? 10.997 13.987 -17.147 1.00 94.19 802 LYS A O 1
ATOM 6133 N N . TYR A 1 803 ? 12.399 14.265 -15.399 1.00 92.06 803 TYR A N 1
ATOM 6134 C CA . TYR A 1 803 ? 11.380 14.506 -14.369 1.00 92.06 803 TYR A CA 1
ATOM 6135 C C . TYR A 1 803 ? 10.405 15.614 -14.810 1.00 92.06 803 TYR A C 1
ATOM 6137 O O . TYR A 1 803 ? 10.850 16.729 -15.087 1.00 92.06 803 TYR A O 1
ATOM 6145 N N . HIS A 1 804 ? 9.101 15.308 -14.899 1.00 86.00 804 HIS A N 1
ATOM 6146 C CA . HIS A 1 804 ? 8.045 16.215 -15.396 1.00 86.00 804 HIS A CA 1
ATOM 6147 C C . HIS A 1 804 ? 8.266 16.753 -16.827 1.00 86.00 804 HIS A C 1
ATOM 6149 O O . HIS A 1 804 ? 7.810 17.839 -17.176 1.00 86.00 804 HIS A O 1
ATOM 6155 N N . ALA A 1 805 ? 8.983 16.009 -17.677 1.00 86.75 805 ALA A N 1
ATOM 6156 C CA . ALA A 1 805 ? 9.163 16.341 -19.098 1.00 86.75 805 ALA A CA 1
ATOM 6157 C C . ALA A 1 805 ? 9.089 15.124 -20.049 1.00 86.75 805 ALA A C 1
ATOM 6159 O O . ALA A 1 805 ? 9.257 15.275 -21.267 1.00 86.75 805 ALA A O 1
ATOM 6160 N N . GLY A 1 806 ? 8.805 13.935 -19.508 1.00 90.75 806 GLY A N 1
ATOM 6161 C CA . GLY A 1 806 ? 8.614 12.690 -20.250 1.00 90.75 806 GLY A CA 1
ATOM 6162 C C . GLY A 1 806 ? 9.903 12.040 -20.762 1.00 90.75 806 GLY A C 1
ATOM 6163 O O . GLY A 1 806 ? 11.015 12.342 -20.320 1.00 90.75 806 GLY A O 1
ATOM 6164 N N . LEU A 1 807 ? 9.726 11.100 -21.691 1.00 96.31 807 LEU A N 1
ATOM 6165 C CA . LEU A 1 807 ? 10.786 10.260 -22.244 1.00 96.31 807 LEU A CA 1
ATOM 6166 C C . LEU A 1 807 ? 11.506 10.912 -23.432 1.00 96.31 807 LEU A C 1
ATOM 6168 O O . LEU A 1 807 ? 10.877 11.537 -24.290 1.00 96.31 807 LEU A O 1
ATOM 6172 N N . TRP A 1 808 ? 12.812 10.691 -23.522 1.00 96.56 808 TRP A N 1
ATOM 6173 C CA . TRP A 1 808 ? 13.693 11.145 -24.595 1.00 96.56 808 TRP A CA 1
ATOM 6174 C C . TRP A 1 808 ? 14.535 9.984 -25.122 1.00 96.56 808 TRP A C 1
ATOM 6176 O O . TRP A 1 808 ? 14.812 9.042 -24.384 1.00 96.56 808 TRP A O 1
ATOM 6186 N N . VAL A 1 809 ? 14.961 10.075 -26.382 1.00 97.25 809 VAL A N 1
ATOM 6187 C CA . VAL A 1 809 ? 15.785 9.077 -27.073 1.00 97.25 809 VAL A CA 1
ATOM 6188 C C . VAL A 1 809 ? 17.001 9.727 -27.737 1.00 97.25 809 VAL A C 1
ATOM 6190 O O . VAL A 1 809 ? 16.885 10.772 -28.383 1.00 97.25 809 VAL A O 1
ATOM 6193 N N . SER A 1 810 ? 18.162 9.097 -27.590 1.00 98.00 810 SER A N 1
ATOM 6194 C CA . SER A 1 810 ? 19.362 9.307 -28.404 1.00 98.00 810 SER A CA 1
ATOM 6195 C C . SER A 1 810 ? 19.545 8.111 -29.335 1.00 98.00 810 SER A C 1
ATOM 6197 O O . SER A 1 810 ? 19.138 7.001 -29.003 1.00 98.00 810 SER A O 1
ATOM 6199 N N . THR A 1 811 ? 20.153 8.338 -30.500 1.00 96.94 811 THR A N 1
ATOM 6200 C CA . THR A 1 811 ? 20.556 7.293 -31.462 1.00 96.94 811 THR A CA 1
ATOM 6201 C C . THR A 1 811 ? 22.040 7.422 -31.826 1.00 96.94 811 THR A C 1
ATOM 6203 O O . THR A 1 811 ? 22.447 7.113 -32.943 1.00 96.94 811 THR A O 1
ATOM 6206 N N . ASP A 1 812 ? 22.825 8.016 -30.927 1.00 96.38 812 ASP A N 1
ATOM 6207 C CA . ASP A 1 812 ? 24.248 8.316 -31.092 1.00 96.38 812 ASP A CA 1
ATOM 6208 C C . ASP A 1 812 ? 25.000 8.253 -29.749 1.00 96.38 812 ASP A C 1
ATOM 6210 O O . ASP A 1 812 ? 25.893 9.050 -29.468 1.00 96.38 812 ASP A O 1
ATOM 6214 N N . ALA A 1 813 ? 24.634 7.271 -28.917 1.00 95.38 813 ALA A N 1
ATOM 6215 C CA . ALA A 1 813 ? 25.247 6.965 -27.623 1.00 95.38 813 ALA A CA 1
ATOM 6216 C C . ALA A 1 813 ? 25.185 8.116 -26.593 1.00 95.38 813 ALA A C 1
ATOM 6218 O O . ALA A 1 813 ? 26.057 8.256 -25.732 1.00 95.38 813 ALA A O 1
ATOM 6219 N N . GLY A 1 814 ? 24.120 8.919 -26.645 1.00 94.81 814 GLY A N 1
ATOM 6220 C CA . GLY A 1 814 ? 23.813 9.967 -25.672 1.00 94.81 814 GLY A CA 1
ATOM 6221 C C . GLY A 1 814 ? 24.310 11.368 -26.035 1.00 94.81 814 GLY A C 1
ATOM 6222 O O . GLY A 1 814 ? 24.204 12.260 -25.193 1.00 94.81 814 GLY A O 1
ATOM 6223 N N . ILE A 1 815 ? 24.821 11.584 -27.253 1.00 93.69 815 ILE A N 1
ATOM 6224 C CA . ILE A 1 815 ? 25.361 12.881 -27.692 1.00 93.69 815 ILE A CA 1
ATOM 6225 C C . ILE A 1 815 ? 24.227 13.858 -28.041 1.00 93.69 815 ILE A C 1
ATOM 6227 O O . ILE A 1 815 ? 24.193 14.981 -27.527 1.00 93.69 815 ILE A O 1
ATOM 6231 N N . ASN A 1 816 ? 23.280 13.432 -28.883 1.00 95.12 816 ASN A N 1
ATOM 6232 C CA . ASN A 1 816 ? 22.099 14.199 -29.277 1.00 95.12 816 ASN A CA 1
ATOM 6233 C C . ASN A 1 816 ? 20.812 13.477 -28.866 1.00 95.12 816 ASN A C 1
ATOM 6235 O O . ASN A 1 816 ? 20.716 12.252 -28.912 1.00 95.12 816 ASN A O 1
ATOM 6239 N N . TRP A 1 817 ? 19.792 14.258 -28.510 1.00 96.62 817 TRP A N 1
ATOM 6240 C CA . TRP A 1 817 ? 18.540 13.757 -27.943 1.00 96.62 817 TRP A CA 1
ATOM 6241 C C . TRP A 1 817 ? 17.321 14.325 -28.666 1.00 96.62 817 TRP A C 1
ATOM 6243 O O . TRP A 1 817 ? 17.322 15.465 -29.132 1.00 96.62 817 TRP A O 1
ATOM 6253 N N . LYS A 1 818 ? 16.258 13.524 -28.743 1.00 95.75 818 LYS A N 1
ATOM 6254 C CA . LYS A 1 818 ? 14.939 13.907 -29.260 1.00 95.75 818 LYS A CA 1
ATOM 6255 C C . LYS A 1 818 ? 13.859 13.449 -28.288 1.00 95.75 818 LYS A C 1
ATOM 6257 O O . LYS A 1 818 ? 14.002 12.419 -27.635 1.00 95.75 818 LYS A O 1
ATOM 6262 N N . ARG A 1 819 ? 12.763 14.200 -28.195 1.00 94.44 819 ARG A N 1
ATOM 6263 C CA . ARG A 1 819 ? 11.625 13.829 -27.347 1.00 94.44 819 ARG A CA 1
ATOM 6264 C C . ARG A 1 819 ? 10.925 12.590 -27.916 1.00 94.44 819 ARG A C 1
ATOM 6266 O O . ARG A 1 819 ? 10.644 12.537 -29.109 1.00 94.44 819 ARG A O 1
ATOM 6273 N N . SER A 1 820 ? 10.615 11.634 -27.048 1.00 95.06 820 SER A N 1
ATOM 6274 C CA . SER A 1 820 ? 10.038 10.320 -27.369 1.00 95.06 820 SER A CA 1
ATOM 6275 C C . SER A 1 820 ? 8.739 10.075 -26.592 1.00 95.06 820 SER A C 1
ATOM 6277 O O . SER A 1 820 ? 8.507 8.996 -26.061 1.00 95.06 820 SER A O 1
ATOM 6279 N N . SER A 1 821 ? 7.918 11.119 -26.440 1.00 91.81 821 SER A N 1
ATOM 6280 C CA . SER A 1 821 ? 6.786 11.149 -25.498 1.00 91.81 821 SER A CA 1
ATOM 6281 C C . SER A 1 821 ? 5.402 11.224 -26.158 1.00 91.81 821 SER A C 1
ATOM 6283 O O . SER A 1 821 ? 4.461 11.686 -25.516 1.00 91.81 821 SER A O 1
ATOM 6285 N N . ASN A 1 822 ? 5.245 10.849 -27.434 1.00 91.00 822 ASN A N 1
ATOM 6286 C CA . ASN A 1 822 ? 3.920 10.903 -28.060 1.00 91.00 822 ASN A CA 1
ATOM 6287 C C . ASN A 1 822 ? 2.995 9.846 -27.438 1.00 91.00 822 ASN A C 1
ATOM 6289 O O . ASN A 1 822 ? 3.323 8.662 -27.464 1.00 91.00 822 ASN A O 1
ATOM 6293 N N . GLY A 1 823 ? 1.866 10.273 -26.873 1.00 82.62 823 GLY A N 1
ATOM 6294 C CA . GLY A 1 823 ? 0.959 9.412 -26.104 1.00 82.62 823 GLY A CA 1
ATOM 6295 C C . GLY A 1 823 ? 1.313 9.232 -24.618 1.00 82.62 823 GLY A C 1
ATOM 6296 O O . GLY A 1 823 ? 0.567 8.558 -23.915 1.00 82.62 823 GLY A O 1
ATOM 6297 N N . LEU A 1 824 ? 2.395 9.849 -24.119 1.00 86.19 824 LEU A N 1
ATOM 6298 C CA . LEU A 1 824 ? 2.662 9.980 -22.677 1.00 86.19 824 LEU A CA 1
ATOM 6299 C C . LEU A 1 824 ? 2.061 11.289 -22.138 1.00 86.19 824 LEU A C 1
ATOM 6301 O O . LEU A 1 824 ? 2.012 12.291 -22.858 1.00 86.19 824 LEU A O 1
ATOM 6305 N N . ILE A 1 825 ? 1.667 11.313 -20.861 1.00 80.25 825 ILE A N 1
ATOM 6306 C CA . ILE A 1 825 ? 1.247 12.554 -20.188 1.00 80.25 825 ILE A CA 1
ATOM 6307 C C . ILE A 1 825 ? 2.396 13.573 -20.075 1.00 80.25 825 ILE A C 1
ATOM 6309 O O . ILE A 1 825 ? 3.579 13.226 -20.080 1.00 80.25 825 ILE A O 1
ATOM 6313 N N . SER A 1 826 ? 2.052 14.858 -19.966 1.00 70.38 826 SER A N 1
ATOM 6314 C CA . SER A 1 826 ? 3.026 15.953 -19.843 1.00 70.38 826 SER A CA 1
ATOM 6315 C C . SER A 1 826 ? 3.765 15.970 -18.504 1.00 70.38 826 SER A C 1
ATOM 6317 O O . SER A 1 826 ? 4.950 16.285 -18.480 1.00 70.38 826 SER A O 1
ATOM 6319 N N . GLU A 1 827 ? 3.087 15.602 -17.416 1.00 70.06 827 GLU A N 1
ATOM 6320 C CA . GLU A 1 827 ? 3.593 15.656 -16.031 1.00 70.06 827 GLU A CA 1
ATOM 6321 C C . GLU A 1 827 ? 4.225 14.325 -15.578 1.00 70.06 827 GLU A C 1
ATOM 6323 O O . GLU A 1 827 ? 4.280 14.018 -14.393 1.00 70.06 827 GLU A O 1
ATOM 6328 N N . ALA A 1 828 ? 4.696 13.511 -16.529 1.00 78.31 828 ALA A N 1
ATOM 6329 C CA . ALA A 1 828 ? 5.187 12.163 -16.259 1.00 78.31 828 ALA A CA 1
ATOM 6330 C C . ALA A 1 828 ? 6.355 12.129 -15.249 1.00 78.31 828 ALA A C 1
ATOM 6332 O O . ALA A 1 828 ? 7.383 12.802 -15.418 1.00 78.31 828 ALA A O 1
ATOM 6333 N N . PHE A 1 829 ? 6.224 11.251 -14.258 1.00 90.56 829 PHE A N 1
ATOM 6334 C CA . PHE A 1 829 ? 7.294 10.761 -13.396 1.00 90.56 829 PHE A CA 1
ATOM 6335 C C . PHE A 1 829 ? 7.504 9.290 -13.746 1.00 90.56 829 PHE A C 1
ATOM 6337 O O . PHE A 1 829 ? 7.090 8.385 -13.022 1.00 90.56 829 PHE A O 1
ATOM 6344 N N . LEU A 1 830 ? 8.172 9.073 -14.882 1.00 96.56 830 LEU A N 1
ATOM 6345 C CA . LEU A 1 830 ? 8.514 7.732 -15.338 1.00 96.56 830 LEU A CA 1
ATOM 6346 C C . LEU A 1 830 ? 9.514 7.102 -14.363 1.00 96.56 830 LEU A C 1
ATOM 6348 O O . LEU A 1 830 ? 10.564 7.691 -14.082 1.00 96.56 830 LEU A O 1
ATOM 6352 N N . THR A 1 831 ? 9.177 5.926 -13.853 1.00 96.38 831 THR A N 1
ATOM 6353 C CA . THR A 1 831 ? 9.923 5.201 -12.815 1.00 96.38 831 THR A CA 1
ATOM 6354 C C . THR A 1 831 ? 10.790 4.078 -13.382 1.00 96.38 831 THR A C 1
ATOM 6356 O O . THR A 1 831 ? 11.764 3.663 -12.745 1.00 96.38 831 THR A O 1
ATOM 6359 N N . ASP A 1 832 ? 10.470 3.603 -14.589 1.00 98.06 832 ASP A N 1
ATOM 6360 C CA . ASP A 1 832 ? 11.189 2.514 -15.242 1.00 98.06 832 ASP A CA 1
ATOM 6361 C C . ASP A 1 832 ? 11.029 2.498 -16.766 1.00 98.06 832 ASP A C 1
ATOM 6363 O O . ASP A 1 832 ? 10.078 3.061 -17.318 1.00 98.06 832 ASP A O 1
ATOM 6367 N N . ILE A 1 833 ? 11.961 1.818 -17.436 1.00 98.06 833 ILE A N 1
ATOM 6368 C CA . ILE A 1 833 ? 11.973 1.585 -18.883 1.00 98.06 833 ILE A CA 1
ATOM 6369 C C . ILE A 1 833 ? 12.396 0.130 -19.107 1.00 98.06 833 ILE A C 1
ATOM 6371 O O . ILE A 1 833 ? 13.492 -0.250 -18.714 1.00 98.06 833 ILE A O 1
ATOM 6375 N N . VAL A 1 834 ? 11.557 -0.675 -19.762 1.00 97.00 834 VAL A N 1
ATOM 6376 C CA . VAL A 1 834 ? 11.828 -2.099 -20.024 1.00 97.00 834 VAL A CA 1
ATOM 6377 C C . VAL A 1 834 ? 11.681 -2.397 -21.514 1.00 97.00 834 VAL A C 1
ATOM 6379 O O . VAL A 1 834 ? 10.659 -2.081 -22.127 1.00 97.00 834 VAL A O 1
ATOM 6382 N N . PHE A 1 835 ? 12.699 -3.022 -22.104 1.00 96.19 835 PHE A N 1
ATOM 6383 C CA . PHE A 1 835 ? 12.670 -3.525 -23.480 1.00 96.19 835 PHE A CA 1
ATOM 6384 C C . PHE A 1 835 ? 12.116 -4.951 -23.533 1.00 96.19 835 PHE A C 1
ATOM 6386 O O . PHE A 1 835 ? 12.406 -5.767 -22.661 1.00 96.19 835 PHE A O 1
ATOM 6393 N N . ASP A 1 836 ? 11.374 -5.276 -24.591 1.00 94.31 836 ASP A N 1
ATOM 6394 C CA . ASP A 1 836 ? 11.065 -6.666 -24.934 1.00 94.31 836 ASP A CA 1
ATOM 6395 C C . ASP A 1 836 ? 12.352 -7.373 -25.421 1.00 94.31 836 ASP A C 1
ATOM 6397 O O . ASP A 1 836 ? 12.981 -6.898 -26.377 1.00 94.31 836 ASP A O 1
ATOM 6401 N N . PRO A 1 837 ? 12.777 -8.483 -24.782 1.00 89.00 837 PRO A N 1
ATOM 6402 C CA . PRO A 1 837 ? 14.044 -9.148 -25.093 1.00 89.00 837 PRO A CA 1
ATOM 6403 C C . PRO A 1 837 ? 14.039 -9.864 -26.452 1.00 89.00 837 PRO A C 1
ATOM 6405 O O . PRO A 1 837 ? 15.104 -10.133 -27.007 1.00 89.00 837 PRO A O 1
ATOM 6408 N N . ILE A 1 838 ? 12.858 -10.161 -27.006 1.00 89.12 838 ILE A N 1
ATOM 6409 C CA . ILE A 1 838 ? 12.678 -10.842 -28.295 1.00 89.12 838 ILE A CA 1
ATOM 6410 C C . ILE A 1 838 ? 12.399 -9.830 -29.417 1.00 89.12 838 ILE A C 1
ATOM 6412 O O . ILE A 1 838 ? 12.765 -10.053 -30.574 1.00 89.12 838 ILE A O 1
ATOM 6416 N N . GLN A 1 839 ? 11.752 -8.710 -29.090 1.00 89.62 839 GLN A N 1
ATOM 6417 C CA . GLN A 1 839 ? 11.316 -7.679 -30.032 1.00 89.62 839 GLN A CA 1
ATOM 6418 C C . GLN A 1 839 ? 11.710 -6.267 -29.562 1.00 89.62 839 GLN A C 1
ATOM 6420 O O . GLN A 1 839 ? 10.834 -5.515 -29.153 1.00 89.62 839 GLN A O 1
ATOM 6425 N N . PRO A 1 840 ? 12.978 -5.832 -29.678 1.00 85.75 840 PRO A N 1
ATOM 6426 C CA . PRO A 1 840 ? 13.463 -4.591 -29.047 1.00 85.75 840 PRO A CA 1
ATOM 6427 C C . PRO A 1 840 ? 12.828 -3.267 -29.527 1.00 85.75 840 PRO A C 1
ATOM 6429 O O . PRO A 1 840 ? 13.098 -2.212 -28.959 1.00 85.75 840 PRO A O 1
ATOM 6432 N N . GLN A 1 841 ? 11.974 -3.286 -30.558 1.00 88.31 841 GLN A N 1
ATOM 6433 C CA . GLN A 1 841 ? 11.082 -2.170 -30.912 1.00 88.31 841 GLN A CA 1
ATOM 643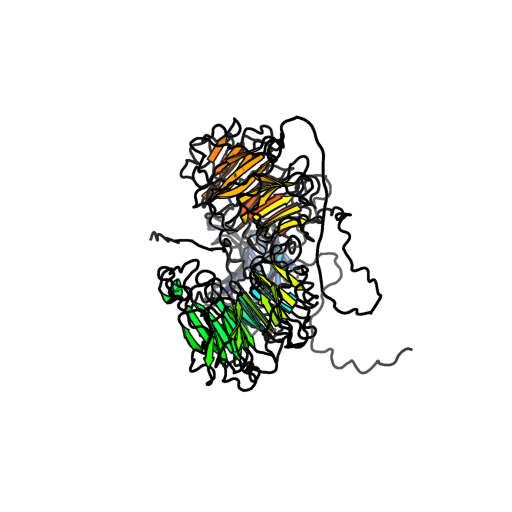4 C C . GLN A 1 841 ? 9.843 -2.048 -30.000 1.00 88.31 841 GLN A C 1
ATOM 6436 O O . GLN A 1 841 ? 9.167 -1.016 -30.009 1.00 88.31 841 GLN A O 1
ATOM 6441 N N . VAL A 1 842 ? 9.521 -3.107 -29.257 1.00 93.88 842 VAL A N 1
ATOM 6442 C CA . VAL A 1 842 ? 8.491 -3.162 -28.222 1.00 93.88 842 VAL A CA 1
ATOM 6443 C C . VAL A 1 842 ? 9.132 -2.779 -26.894 1.00 93.88 842 VAL A C 1
ATOM 6445 O O . VAL A 1 842 ? 10.177 -3.300 -26.507 1.00 93.88 842 VAL A O 1
ATOM 6448 N N . MET A 1 843 ? 8.497 -1.841 -26.201 1.00 95.69 843 MET A N 1
ATOM 6449 C CA . MET A 1 843 ? 8.993 -1.291 -24.944 1.00 95.69 843 MET A CA 1
ATOM 6450 C C . MET A 1 843 ? 7.835 -0.974 -24.007 1.00 95.69 843 MET A C 1
ATOM 6452 O O . MET A 1 843 ? 6.725 -0.675 -24.456 1.00 95.69 843 MET A O 1
ATOM 6456 N N . TYR A 1 844 ? 8.129 -0.958 -22.714 1.00 97.81 844 TYR A N 1
ATOM 6457 C CA . TYR A 1 844 ? 7.216 -0.578 -21.647 1.00 97.81 844 TYR A CA 1
ATOM 6458 C C . TYR A 1 844 ? 7.852 0.538 -20.816 1.00 97.81 844 TYR A C 1
ATOM 6460 O O . TYR A 1 844 ? 9.056 0.508 -20.563 1.00 97.81 844 TYR A O 1
ATOM 6468 N N . VAL A 1 845 ? 7.055 1.513 -20.380 1.00 98.00 845 VAL A N 1
ATOM 6469 C CA . VAL A 1 845 ? 7.465 2.486 -19.353 1.00 98.00 845 VAL A CA 1
ATOM 6470 C C . VAL A 1 845 ? 6.400 2.572 -18.274 1.00 98.00 845 VAL A C 1
ATOM 6472 O O . VAL A 1 845 ? 5.206 2.611 -18.582 1.00 98.00 845 VAL A O 1
ATOM 6475 N N . SER A 1 846 ? 6.834 2.588 -17.019 1.00 97.69 846 SER A N 1
ATOM 6476 C CA . SER A 1 846 ? 5.970 2.802 -15.859 1.00 97.69 846 SER A CA 1
ATOM 6477 C C . SER A 1 846 ? 6.049 4.247 -15.397 1.00 97.69 846 SER A C 1
ATOM 6479 O O . SER A 1 846 ? 7.089 4.893 -15.523 1.00 97.69 846 SER A O 1
ATOM 6481 N N . ASP A 1 847 ? 4.951 4.743 -14.843 1.00 92.75 847 ASP A N 1
ATOM 6482 C CA . ASP A 1 847 ? 4.784 6.110 -14.376 1.00 92.75 847 ASP A CA 1
ATOM 6483 C C . ASP A 1 847 ? 4.059 6.132 -13.026 1.00 92.75 847 ASP A C 1
ATOM 6485 O O . ASP A 1 847 ? 3.074 5.417 -12.830 1.00 92.75 847 ASP A O 1
ATOM 6489 N N . LEU A 1 848 ? 4.521 6.980 -12.105 1.00 88.94 848 LEU A N 1
ATOM 6490 C CA . LEU A 1 848 ? 3.955 7.066 -10.756 1.00 88.94 848 LEU A CA 1
ATOM 6491 C C . LEU A 1 848 ? 2.549 7.705 -10.719 1.00 88.94 848 LEU A C 1
ATOM 6493 O O . LEU A 1 848 ? 1.797 7.460 -9.779 1.00 88.94 848 LEU A O 1
ATOM 6497 N N . PHE A 1 849 ? 2.182 8.495 -11.736 1.00 84.38 849 PHE A N 1
ATOM 6498 C CA . PHE A 1 849 ? 0.912 9.233 -11.815 1.00 84.38 849 PHE A CA 1
ATOM 6499 C C . PHE A 1 849 ? -0.121 8.588 -12.754 1.00 84.38 849 PHE A C 1
ATOM 6501 O O . PHE A 1 849 ? -1.311 8.906 -12.691 1.00 84.38 849 PHE A O 1
ATOM 6508 N N . SER A 1 850 ? 0.306 7.697 -13.654 1.00 84.69 850 SER A N 1
ATOM 6509 C CA . SER A 1 850 ? -0.532 7.260 -14.776 1.00 84.69 850 SER A CA 1
ATOM 6510 C C . SER A 1 850 ? -0.372 5.807 -15.229 1.00 84.69 850 SER A C 1
ATOM 6512 O O . SER A 1 850 ? -1.044 5.416 -16.185 1.00 84.69 850 SER A O 1
ATOM 6514 N N . GLY A 1 851 ? 0.393 4.970 -14.523 1.00 92.75 851 GLY A N 1
ATOM 6515 C CA . GLY A 1 851 ? 0.445 3.525 -14.776 1.00 92.75 851 GLY A CA 1
ATOM 6516 C C . GLY A 1 851 ? 1.450 3.126 -15.843 1.00 92.75 851 GLY A C 1
ATOM 6517 O O . GLY A 1 851 ? 2.555 3.661 -15.895 1.00 92.75 851 GLY A O 1
ATOM 6518 N N . VAL A 1 852 ? 1.098 2.139 -16.665 1.00 96.69 852 VAL A N 1
ATOM 6519 C CA . VAL A 1 852 ? 2.020 1.545 -17.639 1.00 96.69 852 VAL A CA 1
ATOM 6520 C C . VAL A 1 852 ? 1.631 1.927 -19.059 1.00 96.69 852 VAL A C 1
ATOM 6522 O O . VAL A 1 852 ? 0.473 1.812 -19.471 1.00 96.69 852 VAL A O 1
ATOM 6525 N N . TYR A 1 853 ? 2.634 2.326 -19.833 1.00 95.25 853 TYR A N 1
ATOM 6526 C CA . TYR A 1 853 ? 2.532 2.563 -21.264 1.00 95.25 853 TYR A CA 1
ATOM 6527 C C . TYR A 1 853 ? 3.337 1.529 -22.036 1.00 95.25 853 TYR A C 1
ATOM 6529 O O . TYR A 1 853 ? 4.383 1.062 -21.588 1.00 95.25 853 TYR A O 1
ATOM 6537 N N . ARG A 1 854 ? 2.874 1.235 -23.248 1.00 94.50 854 ARG A N 1
ATOM 6538 C CA . ARG A 1 854 ? 3.508 0.331 -24.199 1.00 94.50 854 ARG A CA 1
ATOM 6539 C C . ARG A 1 854 ? 3.764 1.036 -25.526 1.00 94.50 854 ARG A C 1
ATOM 6541 O O . ARG A 1 854 ? 2.873 1.696 -26.060 1.00 94.50 854 ARG A O 1
ATOM 6548 N N . SER A 1 855 ? 4.954 0.841 -26.078 1.00 94.44 855 SER A N 1
ATOM 6549 C CA . SER A 1 855 ? 5.305 1.171 -27.459 1.00 94.44 855 SER A CA 1
ATOM 6550 C C . SER A 1 855 ? 5.558 -0.109 -28.258 1.00 94.44 855 SER A C 1
ATOM 6552 O O . SER A 1 855 ? 5.891 -1.149 -27.691 1.00 94.44 855 SER A O 1
ATOM 6554 N N . VAL A 1 856 ? 5.380 -0.036 -29.578 1.00 92.94 856 VAL A N 1
ATOM 6555 C CA . VAL A 1 856 ? 5.647 -1.132 -30.533 1.00 92.94 856 VAL A CA 1
ATOM 6556 C C . VAL A 1 856 ? 6.491 -0.687 -31.735 1.00 92.94 856 VAL A C 1
ATOM 6558 O O . VAL A 1 856 ? 6.703 -1.464 -32.663 1.00 92.94 856 VAL A O 1
ATOM 6561 N N . ASP A 1 857 ? 6.939 0.572 -31.752 1.00 90.81 857 ASP A N 1
ATOM 6562 C CA . ASP A 1 857 ? 7.570 1.222 -32.905 1.00 90.81 857 ASP A CA 1
ATOM 6563 C C . ASP A 1 857 ? 8.926 1.885 -32.589 1.00 90.81 857 ASP A C 1
ATOM 6565 O O . ASP A 1 857 ? 9.415 2.725 -33.360 1.00 90.81 857 ASP A O 1
ATOM 6569 N N . GLY A 1 858 ? 9.549 1.456 -31.484 1.00 90.44 858 GLY A N 1
ATOM 6570 C CA . GLY A 1 858 ? 10.807 1.987 -30.962 1.00 90.44 858 GLY A CA 1
ATOM 6571 C C . GLY A 1 858 ? 10.622 3.286 -30.179 1.00 90.44 858 GLY A C 1
ATOM 6572 O O . GLY A 1 858 ? 11.389 4.226 -30.373 1.00 90.44 858 GLY A O 1
ATOM 6573 N N . GLY A 1 859 ? 9.573 3.374 -29.356 1.00 93.38 859 GLY A N 1
ATOM 6574 C CA . GLY A 1 859 ? 9.312 4.511 -28.470 1.00 93.38 859 GLY A CA 1
ATOM 6575 C C . GLY A 1 859 ? 8.790 5.774 -29.162 1.00 93.38 859 GLY A C 1
ATOM 6576 O O . GLY A 1 859 ? 8.785 6.840 -28.540 1.00 93.38 859 GLY A O 1
ATOM 6577 N N . LYS A 1 860 ? 8.366 5.697 -30.433 1.00 91.75 860 LYS A N 1
ATOM 6578 C CA . LYS A 1 860 ? 7.849 6.862 -31.178 1.00 91.75 860 LYS A CA 1
ATOM 6579 C C . LYS A 1 860 ? 6.431 7.195 -30.741 1.00 91.75 860 LYS A C 1
ATOM 6581 O O . LYS A 1 860 ? 6.118 8.371 -30.579 1.00 91.75 860 LYS A O 1
ATOM 6586 N N . ASN A 1 861 ? 5.607 6.169 -30.539 1.00 89.12 861 ASN A N 1
ATOM 6587 C CA . ASN A 1 861 ? 4.249 6.278 -30.021 1.00 89.12 861 ASN A CA 1
ATOM 6588 C C . ASN A 1 861 ? 4.055 5.346 -28.821 1.00 89.12 861 ASN A C 1
ATOM 6590 O O . ASN A 1 861 ? 4.528 4.206 -28.820 1.00 89.12 861 ASN A O 1
ATOM 6594 N N . TRP A 1 862 ? 3.312 5.831 -27.831 1.00 91.75 862 TRP A N 1
ATOM 6595 C CA . TRP A 1 862 ? 2.973 5.127 -26.600 1.00 91.75 862 TRP A CA 1
ATOM 6596 C C . TRP A 1 862 ? 1.456 5.015 -26.446 1.00 91.75 862 TRP A C 1
ATOM 6598 O O . TRP A 1 862 ? 0.715 5.939 -26.781 1.00 91.75 862 TRP A O 1
ATOM 6608 N N . LYS A 1 863 ? 0.992 3.882 -25.918 1.00 87.75 863 LYS A N 1
ATOM 6609 C CA . LYS A 1 863 ? -0.400 3.658 -25.510 1.00 87.75 863 LYS A CA 1
ATOM 6610 C C . LYS A 1 863 ? -0.439 3.194 -24.060 1.00 87.75 863 LYS A C 1
ATOM 6612 O O . LYS A 1 863 ? 0.329 2.311 -23.691 1.00 87.75 863 LYS A O 1
ATOM 6617 N N . VAL A 1 864 ? -1.339 3.760 -23.263 1.00 87.69 864 VAL A N 1
ATOM 6618 C CA . VAL A 1 864 ? -1.614 3.289 -21.898 1.00 87.69 864 VAL A CA 1
ATOM 6619 C C . VAL A 1 864 ? -2.219 1.878 -21.930 1.00 87.69 864 VAL A C 1
ATOM 6621 O O . VAL A 1 864 ? -3.004 1.566 -22.825 1.00 87.69 864 VAL A O 1
ATOM 6624 N N . ILE A 1 865 ? -1.849 1.024 -20.973 1.00 90.50 865 ILE A N 1
ATOM 6625 C CA . ILE A 1 865 ? -2.294 -0.379 -20.884 1.00 90.50 865 ILE A CA 1
ATOM 6626 C C . ILE A 1 865 ? -2.768 -0.742 -19.466 1.00 90.50 865 ILE A C 1
ATOM 6628 O O . ILE A 1 865 ? -2.419 -1.788 -18.938 1.00 90.50 865 ILE A O 1
ATOM 6632 N N . ASN A 1 866 ? -3.558 0.124 -18.825 1.00 88.94 866 ASN A N 1
ATOM 6633 C CA . ASN A 1 866 ? -3.937 -0.003 -17.404 1.00 88.94 866 ASN A CA 1
ATOM 6634 C C . ASN A 1 866 ? -5.165 -0.891 -17.114 1.00 88.94 866 ASN A C 1
ATOM 6636 O O . ASN A 1 866 ? -5.619 -0.945 -15.973 1.00 88.94 866 ASN A O 1
ATOM 6640 N N . THR A 1 867 ? -5.754 -1.569 -18.100 1.00 85.88 867 THR A N 1
ATOM 6641 C CA . THR A 1 867 ? -6.943 -2.409 -17.871 1.00 85.88 867 THR A CA 1
ATOM 6642 C C . THR A 1 867 ? -6.631 -3.496 -16.837 1.00 85.88 867 THR A C 1
ATOM 6644 O O . THR A 1 867 ? -5.713 -4.283 -17.031 1.00 85.88 867 THR A O 1
ATOM 6647 N N . GLY A 1 868 ? -7.371 -3.542 -15.725 1.00 86.00 868 GLY A N 1
ATOM 6648 C CA . GLY A 1 868 ? -7.124 -4.476 -14.613 1.00 86.00 868 GLY A CA 1
ATOM 6649 C C . GLY A 1 868 ? -6.039 -4.049 -13.609 1.00 86.00 868 GLY A C 1
ATOM 6650 O O . GLY A 1 868 ? -5.931 -4.665 -12.551 1.00 86.00 868 GLY A O 1
ATOM 6651 N N . LEU A 1 869 ? -5.276 -2.983 -13.883 1.00 90.25 869 LEU A N 1
ATOM 6652 C CA . LEU A 1 869 ? -4.289 -2.426 -12.954 1.00 90.25 869 LEU A CA 1
ATOM 6653 C C . LEU A 1 869 ? -5.013 -1.537 -11.932 1.00 90.25 869 LEU A C 1
ATOM 6655 O O . LEU A 1 869 ? -5.249 -0.355 -12.176 1.00 90.25 869 LEU A O 1
ATOM 6659 N N . LEU A 1 870 ? -5.417 -2.134 -10.806 1.00 88.25 870 LEU A N 1
ATOM 6660 C CA . LEU A 1 870 ? -6.280 -1.486 -9.806 1.00 88.25 870 LEU A CA 1
ATOM 6661 C C . LEU A 1 870 ? -5.586 -0.359 -9.021 1.00 88.25 870 LEU A C 1
ATOM 6663 O O . LEU A 1 870 ? -6.275 0.453 -8.413 1.00 88.25 870 LEU A O 1
ATOM 6667 N N . ASN A 1 871 ? -4.253 -0.289 -9.062 1.00 88.88 871 ASN A N 1
ATOM 6668 C CA . ASN A 1 871 ? -3.467 0.852 -8.601 1.00 88.88 871 ASN A CA 1
ATOM 6669 C C . ASN A 1 871 ? -2.411 1.198 -9.658 1.00 88.88 871 ASN A C 1
ATOM 6671 O O . ASN A 1 871 ? -1.516 0.401 -9.931 1.00 88.88 871 ASN A O 1
ATOM 6675 N N . ARG A 1 872 ? -2.513 2.385 -10.258 1.00 93.00 872 ARG A N 1
ATOM 6676 C CA . ARG A 1 872 ? -1.638 2.839 -11.348 1.00 93.00 872 ARG A CA 1
ATOM 6677 C C . ARG A 1 872 ? -0.312 3.439 -10.864 1.00 93.00 872 ARG A C 1
ATOM 6679 O O . ARG A 1 872 ? 0.506 3.801 -11.699 1.00 93.00 872 ARG A O 1
ATOM 6686 N N . ALA A 1 873 ? -0.068 3.564 -9.560 1.00 93.50 873 ALA A N 1
ATOM 6687 C CA . ALA A 1 873 ? 1.212 4.056 -9.049 1.00 93.50 873 ALA A CA 1
ATOM 6688 C C . ALA A 1 873 ? 2.279 2.943 -9.117 1.00 93.50 873 ALA A C 1
ATOM 6690 O O . ALA A 1 873 ? 2.399 2.144 -8.187 1.00 93.50 873 ALA A O 1
ATOM 6691 N N . VAL A 1 874 ? 3.028 2.858 -10.225 1.00 96.69 874 VAL A N 1
ATOM 6692 C CA . VAL A 1 874 ? 3.998 1.772 -10.487 1.00 96.69 874 VAL A CA 1
ATOM 6693 C C . VAL A 1 874 ? 5.439 2.223 -10.214 1.00 96.69 874 VAL A C 1
ATOM 6695 O O . VAL A 1 874 ? 5.909 3.214 -10.774 1.00 96.69 874 VAL A O 1
ATOM 6698 N N . ASN A 1 875 ? 6.163 1.462 -9.390 1.00 95.12 875 ASN A N 1
ATOM 6699 C CA . ASN A 1 875 ? 7.548 1.727 -8.981 1.00 95.12 875 ASN A CA 1
ATOM 6700 C C . ASN A 1 875 ? 8.598 1.130 -9.921 1.00 95.12 875 ASN A C 1
ATOM 6702 O O . ASN A 1 875 ? 9.576 1.801 -10.246 1.00 95.12 875 ASN A O 1
ATOM 6706 N N . LYS A 1 876 ? 8.419 -0.138 -10.301 1.00 97.50 876 LYS A N 1
ATOM 6707 C CA . LYS A 1 876 ? 9.345 -0.912 -11.137 1.00 97.50 876 LYS A CA 1
ATOM 6708 C C . LYS A 1 876 ? 8.615 -2.005 -11.901 1.00 97.50 876 LYS A C 1
ATOM 6710 O O . LYS A 1 876 ? 7.532 -2.438 -11.494 1.00 97.50 876 LYS A O 1
ATOM 6715 N N . MET A 1 877 ? 9.207 -2.433 -13.010 1.00 98.25 877 MET A N 1
ATOM 6716 C CA . MET A 1 877 ? 8.700 -3.510 -13.846 1.00 98.25 877 MET A CA 1
ATOM 6717 C C . MET A 1 877 ? 9.791 -4.534 -14.146 1.00 98.25 877 MET A C 1
ATOM 6719 O O . MET A 1 877 ? 10.969 -4.211 -14.232 1.00 98.25 877 MET A O 1
ATOM 6723 N N . SER A 1 878 ? 9.389 -5.779 -14.379 1.00 97.56 878 SER A N 1
ATOM 6724 C CA . SER A 1 878 ? 10.306 -6.825 -14.826 1.00 97.56 878 SER A CA 1
ATOM 6725 C C . SER A 1 878 ? 9.604 -7.733 -15.829 1.00 97.56 878 SER A C 1
ATOM 6727 O O . SER A 1 878 ? 8.465 -8.145 -15.611 1.00 97.56 878 SER A O 1
ATOM 6729 N N . LEU A 1 879 ? 10.256 -7.988 -16.962 1.00 96.19 879 LEU A N 1
ATOM 6730 C CA . LEU A 1 879 ? 9.733 -8.787 -18.069 1.00 96.19 879 LEU A CA 1
ATOM 6731 C C . LEU A 1 879 ? 10.516 -10.095 -18.154 1.00 96.19 879 LEU A C 1
ATOM 6733 O O . LEU A 1 879 ? 11.746 -10.088 -18.127 1.00 96.19 879 LEU A O 1
ATOM 6737 N N . SER A 1 880 ? 9.802 -11.211 -18.273 1.00 94.69 880 SER A N 1
ATOM 6738 C CA . SER A 1 880 ? 10.408 -12.520 -18.495 1.00 94.69 880 SER A CA 1
ATOM 6739 C C . SER A 1 880 ? 11.235 -12.568 -19.787 1.00 94.69 880 SER A C 1
ATOM 6741 O O . SER A 1 880 ? 10.942 -11.888 -20.771 1.00 94.69 880 SER A O 1
ATOM 6743 N N . SER A 1 881 ? 12.272 -13.408 -19.803 1.00 91.50 881 SER A N 1
ATOM 6744 C CA . SER A 1 881 ? 13.230 -13.530 -20.916 1.00 91.50 881 SER A CA 1
ATOM 6745 C C . SER A 1 881 ? 12.620 -14.022 -22.236 1.00 91.50 881 SER A C 1
ATOM 6747 O O . SER A 1 881 ? 13.184 -13.779 -23.301 1.00 91.50 881 SER A O 1
ATOM 6749 N N . ASP A 1 882 ? 11.460 -14.679 -22.180 1.00 90.31 882 ASP A N 1
ATOM 6750 C CA . ASP A 1 882 ? 10.653 -15.080 -23.337 1.00 90.31 882 ASP A CA 1
ATOM 6751 C C . ASP A 1 882 ? 9.767 -13.947 -23.895 1.00 90.31 882 ASP A C 1
ATOM 6753 O O . ASP A 1 882 ? 9.159 -14.108 -24.955 1.00 90.31 882 ASP A O 1
ATOM 6757 N N . GLY A 1 883 ? 9.698 -12.802 -23.206 1.00 91.19 883 GLY A N 1
ATOM 6758 C CA . GLY A 1 883 ? 8.866 -11.657 -23.567 1.00 91.19 883 GLY A CA 1
ATOM 6759 C C . GLY A 1 883 ? 7.365 -11.867 -23.341 1.00 91.19 883 GLY A C 1
ATOM 6760 O O . GLY A 1 883 ? 6.573 -11.128 -23.924 1.00 91.19 883 GLY A O 1
ATOM 6761 N N . LEU A 1 884 ? 6.948 -12.865 -22.547 1.00 91.94 884 LEU A N 1
ATOM 6762 C CA . LEU A 1 884 ? 5.535 -13.251 -22.407 1.00 91.94 884 LEU A CA 1
ATOM 6763 C C . LEU A 1 884 ? 4.852 -12.771 -21.116 1.00 91.94 884 LEU A C 1
ATOM 6765 O O . LEU A 1 884 ? 3.630 -12.625 -21.118 1.00 91.94 884 LEU A O 1
ATOM 6769 N N . HIS A 1 885 ? 5.600 -12.488 -20.045 1.00 95.12 885 HIS A N 1
ATOM 6770 C CA . HIS A 1 885 ? 5.047 -12.140 -18.731 1.00 95.12 885 HIS A CA 1
ATOM 6771 C C . HIS A 1 885 ? 5.711 -10.878 -18.170 1.00 95.12 885 HIS A C 1
ATOM 6773 O O . HIS A 1 885 ? 6.878 -10.893 -17.774 1.00 95.12 885 HIS A O 1
ATOM 6779 N N . LEU A 1 886 ? 4.958 -9.776 -18.132 1.00 97.44 886 LEU A N 1
ATOM 6780 C CA . LEU A 1 886 ? 5.390 -8.513 -17.529 1.00 97.44 886 LEU A CA 1
ATOM 6781 C C . LEU A 1 886 ? 4.832 -8.407 -16.108 1.00 97.44 886 LEU A C 1
ATOM 6783 O O . LEU A 1 886 ? 3.632 -8.568 -15.903 1.00 97.44 886 LEU A O 1
ATOM 6787 N N . TYR A 1 887 ? 5.680 -8.084 -15.140 1.00 98.44 887 TYR A N 1
ATOM 6788 C CA . TYR A 1 887 ? 5.289 -7.838 -13.756 1.00 98.44 887 TYR A CA 1
ATOM 6789 C C . TYR A 1 887 ? 5.483 -6.366 -13.399 1.00 98.44 887 TYR A C 1
ATOM 6791 O O . TYR A 1 887 ? 6.420 -5.732 -13.883 1.00 98.44 887 TYR A O 1
ATOM 6799 N N . ALA A 1 888 ? 4.613 -5.837 -12.541 1.00 98.12 888 ALA A N 1
ATOM 6800 C CA . ALA A 1 888 ? 4.658 -4.467 -12.044 1.00 98.12 888 ALA A CA 1
ATOM 6801 C C . ALA A 1 888 ? 4.562 -4.439 -10.512 1.00 98.12 888 ALA A C 1
ATOM 6803 O O . ALA A 1 888 ? 3.634 -5.001 -9.927 1.00 98.12 888 ALA A O 1
ATOM 6804 N N . ALA A 1 889 ? 5.515 -3.755 -9.882 1.00 97.12 889 ALA A N 1
ATOM 6805 C CA . ALA A 1 889 ? 5.538 -3.442 -8.459 1.00 97.12 889 ALA A CA 1
ATOM 6806 C C . ALA A 1 889 ? 4.808 -2.113 -8.203 1.00 97.12 889 ALA A C 1
ATOM 6808 O O . ALA A 1 889 ? 5.156 -1.104 -8.821 1.00 97.12 889 ALA A O 1
ATOM 6809 N N . THR A 1 890 ? 3.813 -2.091 -7.309 1.00 95.19 890 THR A N 1
ATOM 6810 C CA . THR A 1 890 ? 2.963 -0.903 -7.084 1.00 95.19 890 THR A CA 1
ATOM 6811 C C . THR A 1 890 ? 3.079 -0.290 -5.685 1.00 95.19 890 THR A C 1
ATOM 6813 O O . THR A 1 890 ? 3.362 -0.967 -4.694 1.00 95.19 890 THR A O 1
ATOM 6816 N N . GLU A 1 891 ? 2.796 1.012 -5.589 1.00 89.44 891 GLU A N 1
ATOM 6817 C CA . GLU A 1 891 ? 2.685 1.786 -4.344 1.00 89.44 891 GLU A CA 1
ATOM 6818 C C . GLU A 1 891 ? 1.371 1.493 -3.593 1.00 89.44 891 GLU A C 1
ATOM 6820 O O . GLU A 1 891 ? 0.576 2.396 -3.313 1.00 89.44 891 GLU A O 1
ATOM 6825 N N . GLY A 1 892 ? 1.134 0.225 -3.258 1.00 87.12 892 GLY A N 1
ATOM 6826 C CA . GLY A 1 892 ? -0.109 -0.300 -2.681 1.00 87.12 892 GLY A CA 1
ATOM 6827 C C . GLY A 1 892 ? -0.762 -1.330 -3.605 1.00 87.12 892 GLY A C 1
ATOM 6828 O O . GLY A 1 892 ? -0.672 -1.192 -4.818 1.00 87.12 892 GLY A O 1
ATOM 6829 N N . MET A 1 893 ? -1.459 -2.322 -3.049 1.00 89.25 893 MET A N 1
ATOM 6830 C CA . MET A 1 893 ? -2.014 -3.483 -3.774 1.00 89.25 893 MET A CA 1
ATOM 6831 C C . MET A 1 893 ? -0.986 -4.486 -4.345 1.00 89.25 893 MET A C 1
ATOM 6833 O O . MET A 1 893 ? -1.363 -5.343 -5.140 1.00 89.25 893 MET A O 1
ATOM 6837 N N . GLY A 1 894 ? 0.276 -4.448 -3.900 1.00 93.69 894 GLY A N 1
ATOM 6838 C CA . GLY A 1 894 ? 1.232 -5.538 -4.133 1.00 93.69 894 GLY A CA 1
ATOM 6839 C C . GLY A 1 894 ? 1.841 -5.573 -5.541 1.00 93.69 894 GLY A C 1
ATOM 6840 O O . GLY A 1 894 ? 2.441 -4.593 -5.990 1.00 93.69 894 GLY A O 1
ATOM 6841 N N . VAL A 1 895 ? 1.751 -6.735 -6.194 1.00 96.31 895 VAL A N 1
ATOM 6842 C CA . VAL A 1 895 ? 2.275 -7.012 -7.541 1.00 96.31 895 VAL A CA 1
ATOM 6843 C C . VAL A 1 895 ? 1.138 -7.327 -8.511 1.00 96.31 895 VAL A C 1
ATOM 6845 O O . VAL A 1 895 ? 0.229 -8.106 -8.207 1.00 96.31 895 VAL A O 1
ATOM 6848 N N . PHE A 1 896 ? 1.244 -6.797 -9.728 1.00 96.94 896 PHE A N 1
ATOM 6849 C CA . PHE A 1 896 ? 0.391 -7.160 -10.860 1.00 96.94 896 PHE A CA 1
ATOM 6850 C C . PHE A 1 896 ? 1.206 -7.893 -11.932 1.00 96.94 896 PHE A C 1
ATOM 6852 O O . PHE A 1 896 ? 2.377 -7.580 -12.147 1.00 96.94 896 PHE A O 1
ATOM 6859 N N . ARG A 1 897 ? 0.579 -8.845 -12.633 1.00 96.81 897 ARG A N 1
ATOM 6860 C CA . ARG A 1 897 ? 1.153 -9.565 -13.785 1.00 96.81 897 ARG A CA 1
ATOM 6861 C C . ARG A 1 897 ? 0.322 -9.316 -15.040 1.00 96.81 897 ARG A C 1
ATOM 6863 O O . ARG A 1 897 ? -0.901 -9.238 -14.963 1.00 96.81 897 ARG A O 1
ATOM 6870 N N . LEU A 1 898 ? 0.964 -9.234 -16.196 1.00 94.94 898 LEU A N 1
ATOM 6871 C CA . LEU A 1 898 ? 0.332 -9.181 -17.506 1.00 94.94 898 LEU A CA 1
ATOM 6872 C C . LEU A 1 898 ? 0.848 -10.332 -18.374 1.00 94.94 898 LEU A C 1
ATOM 6874 O O . LEU A 1 898 ? 2.034 -10.388 -18.698 1.00 94.94 898 LEU A O 1
ATOM 6878 N N . ASP A 1 899 ? -0.066 -11.215 -18.773 1.00 92.25 899 ASP A N 1
ATOM 6879 C CA . ASP A 1 899 ? 0.217 -12.373 -19.623 1.00 92.25 899 ASP A CA 1
ATOM 6880 C C . ASP A 1 899 ? -0.008 -12.012 -21.097 1.00 92.25 899 ASP A C 1
ATOM 6882 O O . ASP A 1 899 ? -1.129 -12.031 -21.604 1.00 92.25 899 ASP A O 1
ATOM 6886 N N . LEU A 1 900 ? 1.067 -11.677 -21.810 1.00 87.75 900 LEU A N 1
ATOM 6887 C CA . LEU A 1 900 ? 1.035 -11.197 -23.200 1.00 87.75 900 LEU A CA 1
ATOM 6888 C C . LEU A 1 900 ? 0.601 -12.289 -24.202 1.00 87.75 900 LEU A C 1
ATOM 6890 O O . LEU A 1 900 ? 0.195 -11.985 -25.325 1.00 87.75 900 LEU A O 1
ATOM 6894 N N . ASN A 1 901 ? 0.652 -13.555 -23.778 1.00 84.62 901 ASN A N 1
ATOM 6895 C CA . ASN A 1 901 ? 0.151 -14.745 -24.473 1.00 84.62 901 ASN A CA 1
ATOM 6896 C C . ASN A 1 901 ? -1.232 -15.226 -23.966 1.00 84.62 901 ASN A C 1
ATOM 6898 O O . ASN A 1 901 ? -1.711 -16.261 -24.431 1.00 84.62 901 ASN A O 1
ATOM 6902 N N . ASN A 1 902 ? -1.866 -14.511 -23.025 1.00 83.56 902 ASN A N 1
ATOM 6903 C CA . ASN A 1 902 ? -3.087 -14.913 -22.312 1.00 83.56 902 ASN A CA 1
ATOM 6904 C C . ASN A 1 902 ? -2.998 -16.278 -21.592 1.00 83.56 902 ASN A C 1
ATOM 6906 O O . ASN A 1 902 ? -4.010 -16.970 -21.465 1.00 83.56 902 ASN A O 1
ATOM 6910 N N . GLN A 1 903 ? -1.814 -16.700 -21.144 1.00 86.50 903 GLN A N 1
ATOM 6911 C CA . GLN A 1 903 ? -1.603 -17.902 -20.329 1.00 86.50 903 GLN A CA 1
ATOM 6912 C C . GLN A 1 903 ? -0.772 -17.541 -19.092 1.00 86.50 903 GLN A C 1
ATOM 6914 O O . GLN A 1 903 ? 0.112 -16.701 -19.209 1.00 86.50 903 GLN A O 1
ATOM 6919 N N . PRO A 1 904 ? -0.984 -18.169 -17.924 1.00 89.31 904 PRO A N 1
ATOM 6920 C CA . PRO A 1 904 ? -0.069 -18.002 -16.800 1.00 89.31 904 PRO A CA 1
ATOM 6921 C C . PRO A 1 904 ? 1.311 -18.610 -17.124 1.00 89.31 904 PRO A C 1
ATOM 6923 O O . PRO A 1 904 ? 1.392 -19.562 -17.908 1.00 89.31 904 PRO A O 1
ATOM 6926 N N . PRO A 1 905 ? 2.396 -18.117 -16.504 1.00 92.69 905 PRO A N 1
ATOM 6927 C CA . PRO A 1 905 ? 3.706 -18.748 -16.604 1.00 92.69 905 PRO A CA 1
ATOM 6928 C C . PRO A 1 905 ? 3.693 -20.123 -15.923 1.00 92.69 905 PRO A C 1
ATOM 6930 O O . PRO A 1 905 ? 2.918 -20.373 -14.996 1.00 92.69 905 PRO A O 1
ATOM 6933 N N . ALA A 1 906 ? 4.585 -21.016 -16.353 1.00 90.56 906 ALA A N 1
ATOM 6934 C CA . ALA A 1 906 ? 4.742 -22.321 -15.718 1.00 90.56 906 ALA A CA 1
ATOM 6935 C C . ALA A 1 906 ? 5.234 -22.176 -14.268 1.00 90.56 906 ALA A C 1
ATOM 6937 O O . ALA A 1 906 ? 6.183 -21.436 -13.999 1.00 90.56 906 ALA A O 1
ATOM 6938 N N . SER A 1 907 ? 4.616 -22.913 -13.343 1.00 90.44 907 SER A N 1
ATOM 6939 C CA . SER A 1 907 ? 5.114 -23.036 -11.976 1.00 90.44 907 SER A CA 1
ATOM 6940 C C . SER A 1 907 ? 6.355 -23.925 -11.922 1.00 90.44 907 SER A C 1
ATOM 6942 O O . SER A 1 907 ? 6.445 -24.940 -12.616 1.00 90.44 907 SER A O 1
ATOM 6944 N N . ILE A 1 908 ? 7.301 -23.563 -11.058 1.00 89.19 908 ILE A N 1
ATOM 6945 C CA . ILE A 1 908 ? 8.411 -24.438 -10.672 1.00 89.19 908 ILE A CA 1
ATOM 6946 C C . ILE A 1 908 ? 8.098 -25.102 -9.322 1.00 89.19 908 ILE A C 1
ATOM 6948 O O . ILE A 1 908 ? 7.320 -24.543 -8.546 1.00 89.19 908 ILE A O 1
ATOM 6952 N N . PRO A 1 909 ? 8.668 -26.285 -9.016 1.00 83.12 909 PRO A N 1
ATOM 6953 C CA . PRO A 1 909 ? 8.398 -26.972 -7.758 1.00 83.12 909 PRO A CA 1
ATOM 6954 C C . PRO A 1 909 ? 8.689 -26.099 -6.536 1.00 83.12 909 PRO A C 1
ATOM 6956 O O . PRO A 1 909 ? 9.678 -25.355 -6.510 1.00 83.12 909 PRO A O 1
ATOM 6959 N N . GLU A 1 910 ? 7.846 -26.235 -5.514 1.00 71.25 910 GLU A N 1
ATOM 6960 C CA . GLU A 1 910 ? 8.125 -25.717 -4.176 1.00 71.25 910 GLU A CA 1
ATOM 6961 C C . GLU A 1 910 ? 9.416 -26.335 -3.620 1.00 71.25 910 GLU A C 1
ATOM 6963 O O . GLU A 1 910 ? 9.907 -27.369 -4.092 1.00 71.25 910 GLU A O 1
ATOM 6968 N N . ARG A 1 911 ? 10.024 -25.651 -2.653 1.00 69.06 911 ARG A N 1
ATOM 6969 C CA . ARG A 1 911 ? 11.312 -26.051 -2.088 1.00 69.06 911 ARG A CA 1
ATOM 6970 C C . ARG A 1 911 ? 11.092 -27.286 -1.211 1.00 69.06 911 ARG A C 1
ATOM 6972 O O . ARG A 1 911 ? 10.333 -27.254 -0.254 1.00 69.06 911 ARG A O 1
ATOM 6979 N N . THR A 1 912 ? 11.762 -28.389 -1.543 1.00 53.69 912 THR A N 1
ATOM 6980 C CA . THR A 1 912 ? 11.550 -29.707 -0.906 1.00 53.69 912 THR A CA 1
ATOM 6981 C C . THR A 1 912 ? 11.986 -29.792 0.556 1.00 53.69 912 THR A C 1
ATOM 6983 O O . THR A 1 912 ? 11.731 -30.804 1.205 1.00 53.69 912 THR A O 1
ATOM 6986 N N . ASP A 1 913 ? 12.654 -28.754 1.056 1.00 52.34 913 ASP A N 1
ATOM 6987 C CA . ASP A 1 913 ? 13.209 -28.695 2.407 1.00 52.34 913 ASP A CA 1
ATOM 6988 C C . ASP A 1 913 ? 12.240 -28.014 3.394 1.00 52.34 913 ASP A C 1
ATOM 6990 O O . ASP A 1 913 ? 12.404 -28.152 4.605 1.00 52.34 913 ASP A O 1
ATOM 6994 N N . ASP A 1 914 ? 11.194 -27.345 2.891 1.00 42.41 914 ASP A N 1
ATOM 6995 C CA . ASP A 1 914 ? 10.123 -26.721 3.678 1.00 42.41 914 ASP A CA 1
ATOM 6996 C C . ASP A 1 914 ? 9.067 -27.755 4.111 1.00 42.41 914 ASP A C 1
ATOM 6998 O O . ASP A 1 914 ? 7.858 -27.562 3.970 1.00 42.41 914 ASP A O 1
ATOM 7002 N N . VAL A 1 915 ? 9.525 -28.877 4.682 1.00 32.25 915 VAL A N 1
ATOM 7003 C CA . VAL A 1 915 ? 8.643 -29.734 5.481 1.00 32.25 915 VAL A CA 1
ATOM 7004 C C . VAL A 1 915 ? 8.233 -28.922 6.700 1.00 32.25 915 VAL A C 1
ATOM 7006 O O . VAL A 1 915 ? 9.024 -28.691 7.618 1.00 32.25 915 VAL A O 1
ATOM 7009 N N . SER A 1 916 ? 6.977 -28.486 6.685 1.00 33.38 916 SER A N 1
ATOM 7010 C CA . SER A 1 916 ? 6.291 -27.923 7.834 1.00 33.38 916 SER A CA 1
ATOM 7011 C C . SER A 1 916 ? 6.608 -28.739 9.085 1.00 33.38 916 SER A C 1
ATOM 7013 O O . SER A 1 916 ? 6.473 -29.965 9.106 1.00 33.38 916 SER A O 1
ATOM 7015 N N . ILE A 1 917 ? 6.965 -28.050 10.172 1.00 31.27 917 ILE A N 1
ATOM 7016 C CA . ILE A 1 917 ? 6.839 -28.632 11.509 1.00 31.27 917 ILE A CA 1
ATOM 7017 C C . ILE A 1 917 ? 5.337 -28.688 11.810 1.00 31.27 917 ILE A C 1
ATOM 7019 O O . ILE A 1 917 ? 4.804 -27.904 12.595 1.00 31.27 917 ILE A O 1
ATOM 7023 N N . GLU A 1 918 ? 4.636 -29.607 11.142 1.00 28.41 918 GLU A N 1
ATOM 7024 C CA . GLU A 1 918 ? 3.388 -30.130 11.661 1.00 28.41 918 GLU A CA 1
ATOM 7025 C C . GLU A 1 918 ? 3.689 -30.691 13.047 1.00 28.41 918 GLU A C 1
ATOM 7027 O O . GLU A 1 918 ? 4.658 -31.431 13.260 1.00 28.41 918 GLU A O 1
ATOM 7032 N N . SER A 1 919 ? 2.863 -30.307 14.011 1.00 31.95 919 SER A N 1
ATOM 7033 C CA . SER A 1 919 ? 2.919 -30.805 15.373 1.00 31.95 919 SER A CA 1
ATOM 7034 C C . SER A 1 919 ? 2.569 -32.292 15.386 1.00 31.95 919 SER A C 1
ATOM 7036 O O . SER A 1 919 ? 1.430 -32.684 15.636 1.00 31.95 919 SER A O 1
ATOM 7038 N N . SER A 1 920 ? 3.573 -33.136 15.130 1.00 27.06 920 SER A N 1
ATOM 7039 C CA . SER A 1 920 ? 3.493 -34.577 15.361 1.00 27.06 920 SER A CA 1
ATOM 7040 C C . SER A 1 920 ? 3.101 -34.817 16.821 1.00 27.06 920 SER A C 1
ATOM 7042 O O . SER A 1 920 ? 3.892 -34.658 17.750 1.00 27.06 920 SER A O 1
ATOM 7044 N N . GLY A 1 921 ? 1.819 -35.120 17.029 1.00 36.94 921 GLY A N 1
ATOM 7045 C CA . GLY A 1 921 ? 1.236 -35.226 18.355 1.00 36.94 921 GLY A CA 1
ATOM 7046 C C . GLY A 1 921 ? 1.796 -36.424 19.110 1.00 36.94 921 GLY A C 1
ATOM 7047 O O . GLY A 1 921 ? 1.303 -37.541 18.962 1.00 36.94 921 GLY A O 1
ATOM 7048 N N . THR A 1 922 ? 2.781 -36.193 19.973 1.00 27.09 922 THR A N 1
ATOM 7049 C CA . THR A 1 922 ? 3.160 -37.154 21.008 1.00 27.09 922 THR A CA 1
ATOM 7050 C C . THR A 1 922 ? 2.300 -36.923 22.244 1.00 27.09 922 THR A C 1
ATOM 7052 O O . THR A 1 922 ? 2.548 -36.009 23.030 1.00 27.09 922 THR A O 1
ATOM 7055 N N . GLN A 1 923 ? 1.285 -37.772 22.417 1.00 28.52 923 GLN A N 1
ATOM 7056 C CA . GLN A 1 923 ? 0.670 -37.989 23.725 1.00 28.52 923 GLN A CA 1
ATOM 7057 C C . GLN A 1 923 ? 1.692 -38.542 24.735 1.00 28.52 923 GLN A C 1
ATOM 7059 O O . GLN A 1 923 ? 2.718 -39.105 24.348 1.00 28.52 923 GLN A O 1
ATOM 7064 N N . ASN A 1 924 ? 1.293 -38.488 26.012 1.00 27.45 924 ASN A N 1
ATOM 7065 C CA . ASN A 1 924 ? 1.967 -38.966 27.227 1.00 27.45 924 ASN A CA 1
ATOM 7066 C C . ASN A 1 924 ? 2.925 -37.941 27.865 1.00 27.45 924 ASN A C 1
ATOM 7068 O O . ASN A 1 924 ? 3.772 -37.372 27.190 1.00 27.45 924 ASN A O 1
ATOM 7072 N N . SER A 1 925 ? 2.879 -37.709 29.178 1.00 25.75 925 SER A N 1
ATOM 7073 C CA . SER A 1 925 ? 1.900 -38.146 30.196 1.00 25.75 925 SER A CA 1
ATOM 7074 C C . SER A 1 925 ? 2.130 -37.361 31.489 1.00 25.75 925 SER A C 1
ATOM 7076 O O . SER A 1 925 ? 3.267 -36.988 31.773 1.00 25.75 925 SER A O 1
ATOM 7078 N N . ASP A 1 926 ? 1.089 -37.173 32.298 1.00 28.58 926 ASP A N 1
ATOM 7079 C CA . ASP A 1 926 ? 1.191 -36.532 33.611 1.00 28.58 926 ASP A CA 1
ATOM 7080 C C . ASP A 1 926 ? 2.220 -37.200 34.537 1.00 28.58 926 ASP A C 1
ATOM 7082 O O . ASP A 1 926 ? 2.180 -38.412 34.753 1.00 28.58 926 ASP A O 1
ATOM 7086 N N . THR A 1 927 ? 3.074 -36.404 35.188 1.00 25.91 927 THR A N 1
ATOM 7087 C CA . THR A 1 927 ? 3.292 -36.479 36.650 1.00 25.91 927 THR A CA 1
ATOM 7088 C C . THR A 1 927 ? 4.101 -35.270 37.158 1.00 25.91 927 THR A C 1
ATOM 7090 O O . THR A 1 927 ? 5.059 -34.863 36.504 1.00 25.91 927 THR A O 1
ATOM 7093 N N . PRO A 1 928 ? 3.748 -34.673 38.316 1.00 32.59 928 PRO A N 1
ATOM 7094 C CA . PRO A 1 928 ? 4.439 -33.506 38.865 1.00 32.59 928 PRO A CA 1
ATOM 7095 C C . PRO A 1 928 ? 5.523 -33.900 39.881 1.00 32.59 928 PRO A C 1
ATOM 7097 O O . PRO A 1 928 ? 5.309 -34.806 40.686 1.00 32.59 928 PRO A O 1
ATOM 7100 N N . ILE A 1 929 ? 6.645 -33.172 39.925 1.00 25.42 929 ILE A N 1
ATOM 7101 C CA . ILE A 1 929 ? 7.624 -33.263 41.026 1.00 25.42 929 ILE A CA 1
ATOM 7102 C C . ILE A 1 929 ? 8.010 -31.861 41.517 1.00 25.42 929 ILE A C 1
ATOM 7104 O O . ILE A 1 929 ? 8.112 -30.908 40.747 1.00 25.42 929 ILE A O 1
ATOM 7108 N N . GLN A 1 930 ? 8.143 -31.761 42.839 1.00 22.72 930 GLN A N 1
ATOM 7109 C CA . GLN A 1 930 ? 8.323 -30.542 43.622 1.00 22.72 930 GLN A CA 1
ATOM 7110 C C . GLN A 1 930 ? 9.773 -30.021 43.637 1.00 22.72 930 GLN A C 1
ATOM 7112 O O . GLN A 1 930 ? 10.709 -30.670 43.179 1.00 22.72 930 GLN A O 1
ATOM 7117 N N . SER A 1 931 ? 9.911 -28.836 44.236 1.00 27.91 931 SER A N 1
ATOM 7118 C CA . SER A 1 931 ? 11.113 -28.263 44.858 1.00 27.91 931 SER A CA 1
ATOM 7119 C C . SER A 1 931 ? 12.169 -29.264 45.351 1.00 27.91 931 SER A C 1
ATOM 7121 O O . SER A 1 931 ? 11.809 -30.210 46.046 1.00 27.91 931 SER A O 1
ATOM 7123 N N . ASP A 1 932 ? 13.458 -28.923 45.211 1.00 25.47 932 ASP A N 1
ATOM 7124 C CA . ASP A 1 932 ? 14.167 -28.365 46.375 1.00 25.47 932 ASP A CA 1
ATOM 7125 C C . ASP A 1 932 ? 15.468 -27.603 46.047 1.00 25.47 932 ASP A C 1
ATOM 7127 O O . ASP A 1 932 ? 15.880 -27.470 44.895 1.00 25.47 932 ASP A O 1
ATOM 7131 N N . SER A 1 933 ? 16.049 -27.020 47.095 1.00 26.95 933 SER A N 1
ATOM 7132 C CA . SER A 1 933 ? 17.138 -26.038 47.100 1.00 26.95 933 SER A CA 1
ATOM 7133 C C . SER A 1 933 ? 18.551 -26.612 47.347 1.00 26.95 933 SER A C 1
ATOM 7135 O O . SER A 1 933 ? 18.704 -27.720 47.851 1.00 26.95 933 SER A O 1
ATOM 7137 N N . SER A 1 934 ? 19.574 -25.760 47.137 1.00 26.75 934 SER A N 1
ATOM 7138 C CA . SER A 1 934 ? 20.956 -25.833 47.688 1.00 26.75 934 SER A CA 1
ATOM 7139 C C . SER A 1 934 ? 21.929 -26.906 47.131 1.00 26.75 934 SER A C 1
ATOM 7141 O O . SER A 1 934 ? 21.489 -27.906 46.586 1.00 26.75 934 SER A O 1
ATOM 7143 N N . ALA A 1 935 ? 23.268 -26.817 47.257 1.00 26.25 935 ALA A N 1
ATOM 7144 C CA . ALA A 1 935 ? 24.236 -25.695 47.250 1.00 26.25 935 ALA A CA 1
ATOM 7145 C C . ALA A 1 935 ? 25.702 -26.249 47.244 1.00 26.25 935 ALA A C 1
ATOM 7147 O O . ALA A 1 935 ? 25.906 -27.409 47.573 1.00 26.25 935 ALA A O 1
ATOM 7148 N N . VAL A 1 936 ? 26.711 -25.384 47.002 1.00 25.19 936 VAL A N 1
ATOM 7149 C CA . VAL A 1 936 ? 28.087 -25.435 47.599 1.00 25.19 936 VAL A CA 1
ATOM 7150 C C . VAL A 1 936 ? 29.124 -26.501 47.111 1.00 25.19 936 VAL A C 1
ATOM 7152 O O . VAL A 1 936 ? 29.165 -27.624 47.588 1.00 25.19 936 VAL A O 1
ATOM 7155 N N . LEU A 1 937 ? 30.042 -26.025 46.239 1.00 24.92 937 LEU A N 1
ATOM 7156 C CA . LEU A 1 937 ? 31.525 -25.888 46.403 1.00 24.92 937 LEU A CA 1
ATOM 7157 C C . LEU A 1 937 ? 32.564 -27.055 46.405 1.00 24.92 937 LEU A C 1
ATOM 7159 O O . LEU A 1 937 ? 32.296 -28.183 46.788 1.00 24.92 937 LEU A O 1
ATOM 7163 N N . GLU A 1 938 ? 33.808 -26.621 46.084 1.00 23.44 938 GLU A N 1
ATOM 7164 C CA . GLU A 1 938 ? 35.162 -27.176 46.388 1.00 23.44 938 GLU A CA 1
ATOM 7165 C C . GLU A 1 938 ? 35.690 -28.431 45.640 1.00 23.44 938 GLU A C 1
ATOM 7167 O O . GLU A 1 938 ? 34.925 -29.315 45.282 1.00 23.44 938 GLU A O 1
ATOM 7172 N N . GLN A 1 939 ? 37.007 -28.631 45.406 1.00 24.81 939 GLN A N 1
ATOM 7173 C CA . GLN A 1 939 ? 38.176 -27.748 45.120 1.00 24.81 939 GLN A CA 1
ATOM 7174 C C . GLN A 1 939 ? 39.418 -28.619 44.746 1.00 24.81 939 GLN A C 1
ATOM 7176 O O . GLN A 1 939 ? 39.393 -29.823 44.985 1.00 24.81 939 GLN A O 1
ATOM 7181 N N . SER A 1 940 ? 40.539 -27.992 44.319 1.00 25.02 940 SER A N 1
ATOM 7182 C CA . SER A 1 940 ? 41.943 -28.521 44.343 1.00 25.02 940 SER A CA 1
ATOM 7183 C C . SER A 1 940 ? 42.315 -29.649 43.334 1.00 25.02 940 SER A C 1
ATOM 7185 O O . SER A 1 940 ? 41.433 -30.389 42.916 1.00 25.02 940 SER A O 1
ATOM 7187 N N . THR A 1 941 ? 43.553 -29.866 42.837 1.00 25.33 941 THR A N 1
ATOM 7188 C CA . THR A 1 941 ? 44.897 -29.204 42.906 1.00 25.33 941 THR A CA 1
ATOM 7189 C C . THR A 1 941 ? 45.786 -29.787 41.761 1.00 25.33 941 THR A C 1
ATOM 7191 O O . THR A 1 941 ? 45.717 -30.982 41.504 1.00 25.33 941 THR A O 1
ATOM 7194 N N . GLU A 1 942 ? 46.435 -29.000 40.883 1.00 27.56 942 GLU A N 1
ATOM 7195 C CA . GLU A 1 942 ? 47.850 -28.509 40.874 1.00 27.56 942 GLU A CA 1
ATOM 7196 C C . GLU A 1 942 ? 48.922 -29.271 40.028 1.00 27.56 942 GLU A C 1
ATOM 7198 O O . GLU A 1 942 ? 49.045 -30.486 40.100 1.00 27.56 942 GLU A O 1
ATOM 7203 N N . ASN A 1 943 ? 49.781 -28.471 39.352 1.00 26.53 943 ASN A N 1
ATOM 7204 C CA . ASN A 1 943 ? 51.227 -28.650 39.032 1.00 26.53 943 ASN A CA 1
ATOM 7205 C C . ASN A 1 943 ? 51.691 -29.801 38.086 1.00 26.53 943 ASN A C 1
ATOM 7207 O O . ASN A 1 943 ? 51.494 -30.973 38.368 1.00 26.53 943 ASN A O 1
ATOM 7211 N N . ASN A 1 944 ? 52.415 -29.590 36.967 1.00 26.39 944 ASN A N 1
ATOM 7212 C CA . ASN A 1 944 ? 53.571 -28.701 36.714 1.00 26.39 944 ASN A CA 1
ATOM 7213 C C . ASN A 1 944 ? 53.866 -28.493 35.198 1.00 26.39 944 ASN A C 1
ATOM 7215 O O . ASN A 1 944 ? 53.516 -29.333 34.373 1.00 26.39 944 ASN A O 1
ATOM 7219 N N . ALA A 1 945 ? 54.595 -27.420 34.847 1.00 23.44 945 ALA A N 1
ATOM 7220 C CA . ALA A 1 945 ? 55.127 -27.119 33.497 1.00 23.44 945 ALA A CA 1
ATOM 7221 C C . ALA A 1 945 ? 56.669 -27.335 33.432 1.00 23.44 945 ALA A C 1
ATOM 7223 O O . ALA A 1 945 ? 57.260 -27.543 34.496 1.00 23.44 945 ALA A O 1
ATOM 7224 N N . PRO A 1 946 ? 57.346 -27.338 32.252 1.00 33.12 946 PRO A N 1
ATOM 7225 C CA . PRO A 1 946 ? 57.470 -26.205 31.299 1.00 33.12 946 PRO A CA 1
ATOM 7226 C C . PRO A 1 946 ? 57.316 -26.656 29.804 1.00 33.12 946 PRO A C 1
ATOM 7228 O O . PRO A 1 946 ? 56.852 -27.765 29.572 1.00 33.12 946 PRO A O 1
ATOM 7231 N N . SER A 1 947 ? 57.605 -25.916 28.712 1.00 24.78 947 SER A N 1
ATOM 7232 C CA . SER A 1 947 ? 58.240 -24.593 28.493 1.00 24.78 947 SER A CA 1
ATOM 7233 C C . SER A 1 947 ? 57.834 -23.954 27.137 1.00 24.78 947 SER A C 1
ATOM 7235 O O . SER A 1 947 ? 57.481 -24.654 26.197 1.00 24.78 947 SER A O 1
ATOM 7237 N N . THR A 1 948 ? 57.983 -22.625 27.030 1.00 24.80 948 THR A N 1
ATOM 7238 C CA . THR A 1 948 ? 58.251 -21.809 25.811 1.00 24.80 948 THR A CA 1
ATOM 7239 C C . THR A 1 948 ? 57.584 -22.147 24.460 1.00 24.80 948 THR A C 1
ATOM 7241 O O . THR A 1 948 ? 58.157 -22.857 23.642 1.00 24.80 948 THR A O 1
ATOM 7244 N N . HIS A 1 949 ? 56.523 -21.406 24.119 1.00 27.47 949 HIS A N 1
ATOM 7245 C CA . HIS A 1 949 ? 56.520 -20.462 22.981 1.00 27.47 949 HIS A CA 1
ATOM 7246 C C . HIS A 1 949 ? 55.458 -19.368 23.229 1.00 27.47 949 HIS A C 1
ATOM 7248 O O . HIS A 1 949 ? 54.521 -19.576 23.999 1.00 27.47 949 HIS A O 1
ATOM 7254 N N . LYS A 1 950 ? 55.640 -18.168 22.655 1.00 26.80 950 LYS A N 1
ATOM 7255 C CA . LYS A 1 950 ? 54.799 -16.985 22.936 1.00 26.80 950 LYS A CA 1
ATOM 7256 C C . LYS A 1 950 ? 53.330 -17.227 22.559 1.00 26.80 950 LYS A C 1
ATOM 7258 O O . LYS A 1 950 ? 53.044 -17.471 21.390 1.00 26.80 950 LYS A O 1
ATOM 7263 N N . LYS A 1 951 ? 52.411 -17.056 23.515 1.00 25.59 951 LYS A N 1
ATOM 7264 C CA . LYS A 1 951 ? 50.990 -16.809 23.228 1.00 25.59 951 LYS A CA 1
ATOM 7265 C C . LYS A 1 951 ? 50.768 -15.320 22.958 1.00 25.59 951 LYS A C 1
ATOM 7267 O O . LYS A 1 951 ? 51.360 -14.480 23.631 1.00 25.59 951 LYS A O 1
ATOM 7272 N N . VAL A 1 952 ? 49.912 -15.028 21.984 1.00 25.95 952 VAL A N 1
ATOM 7273 C CA . VAL A 1 952 ? 49.216 -13.741 21.859 1.00 25.95 952 VAL A CA 1
ATOM 7274 C C . VAL A 1 952 ? 48.058 -13.757 22.858 1.00 25.95 952 VAL A C 1
ATOM 7276 O O . VAL A 1 952 ? 47.446 -14.809 23.057 1.00 25.95 952 VAL A O 1
ATOM 7279 N N . ASP A 1 953 ? 47.805 -12.631 23.521 1.00 24.17 953 ASP A N 1
ATOM 7280 C CA . ASP A 1 953 ? 46.721 -12.506 24.497 1.00 24.17 953 ASP A CA 1
ATOM 7281 C C . ASP A 1 953 ? 45.361 -12.440 23.782 1.00 24.17 953 ASP A C 1
ATOM 7283 O O . ASP A 1 953 ? 45.239 -11.807 22.734 1.00 24.17 953 ASP A O 1
ATOM 7287 N N . VAL A 1 954 ? 44.341 -13.105 24.326 1.00 29.66 954 VAL A N 1
ATOM 7288 C CA . VAL A 1 954 ? 42.994 -13.193 23.722 1.00 29.66 954 VAL A CA 1
ATOM 7289 C C . VAL A 1 954 ? 41.997 -12.447 24.613 1.00 29.66 954 VAL A C 1
ATOM 7291 O O . VAL A 1 954 ? 40.971 -12.983 25.014 1.00 29.66 954 VAL A O 1
ATOM 7294 N N . ASN A 1 955 ? 42.349 -11.204 24.954 1.00 26.38 955 ASN A N 1
ATOM 7295 C CA . ASN A 1 955 ? 41.554 -10.300 25.795 1.00 26.38 955 ASN A CA 1
ATOM 7296 C C . ASN A 1 955 ? 41.253 -8.936 25.129 1.00 26.38 955 ASN A C 1
ATOM 7298 O O . ASN A 1 955 ? 40.700 -8.059 25.781 1.00 26.38 955 ASN A O 1
ATOM 7302 N N . ASP A 1 956 ? 41.546 -8.775 23.830 1.00 28.00 956 ASP A N 1
ATOM 7303 C CA . ASP A 1 956 ? 41.195 -7.585 23.020 1.00 28.00 956 ASP A CA 1
ATOM 7304 C C . ASP A 1 956 ? 39.991 -7.824 22.076 1.00 28.00 956 ASP A C 1
ATOM 7306 O O . ASP A 1 956 ? 39.792 -7.138 21.074 1.00 28.00 956 ASP A O 1
ATOM 7310 N N . LEU A 1 957 ? 39.144 -8.802 22.404 1.00 27.83 957 LEU A N 1
ATOM 7311 C CA . LEU A 1 957 ? 37.809 -8.974 21.827 1.00 27.83 957 LEU A CA 1
ATOM 7312 C C . LEU A 1 957 ? 36.801 -8.965 22.984 1.00 27.83 957 LEU A C 1
ATOM 7314 O O . LEU A 1 957 ? 37.024 -9.630 23.991 1.00 27.83 957 LEU A O 1
ATOM 7318 N N . PHE A 1 958 ? 35.700 -8.220 22.824 1.00 29.33 958 PHE A N 1
ATOM 7319 C CA . PHE A 1 958 ? 34.654 -7.955 23.837 1.00 29.33 958 PHE A CA 1
ATOM 7320 C C . PHE A 1 958 ? 34.935 -6.876 24.908 1.00 29.33 958 PHE A C 1
ATOM 7322 O O . PHE A 1 958 ? 34.303 -6.874 25.961 1.00 29.33 958 PHE A O 1
ATOM 7329 N N . ALA A 1 959 ? 35.753 -5.866 24.594 1.00 25.27 959 ALA A N 1
ATOM 7330 C CA . ALA A 1 959 ? 35.785 -4.589 25.323 1.00 25.27 959 ALA A CA 1
ATOM 7331 C C . ALA A 1 959 ? 35.388 -3.416 24.400 1.00 25.27 959 ALA A C 1
ATOM 7333 O O . ALA A 1 959 ? 36.228 -2.626 23.979 1.00 25.27 959 ALA A O 1
ATOM 7334 N N . GLY A 1 960 ? 34.103 -3.324 24.031 1.00 24.23 960 GLY A N 1
ATOM 7335 C CA . GLY A 1 960 ? 33.658 -2.308 23.063 1.00 24.23 960 GLY A CA 1
ATOM 7336 C C . GLY A 1 960 ? 32.192 -2.357 22.625 1.00 24.23 960 GLY A C 1
ATOM 7337 O O . GLY A 1 960 ? 31.897 -2.016 21.486 1.00 24.23 960 GLY A O 1
ATOM 7338 N N . CYS A 1 961 ? 31.263 -2.794 23.483 1.00 25.28 961 CYS A N 1
ATOM 7339 C CA . CYS A 1 961 ? 29.829 -2.743 23.170 1.00 25.28 961 CYS A CA 1
ATOM 7340 C C . CYS A 1 961 ? 28.995 -2.427 24.421 1.00 25.28 961 CYS A C 1
ATOM 7342 O O . CYS A 1 961 ? 28.271 -3.262 24.954 1.00 25.28 961 CYS A O 1
ATOM 7344 N N . SER A 1 962 ? 29.143 -1.200 24.919 1.00 24.67 962 SER A N 1
ATOM 7345 C CA . SER A 1 962 ? 28.406 -0.686 26.077 1.00 24.67 962 SER A CA 1
ATOM 7346 C C . SER A 1 962 ? 27.809 0.692 25.787 1.00 24.67 962 SER A C 1
ATOM 7348 O O . SER A 1 962 ? 28.056 1.650 26.513 1.00 24.67 962 SER A O 1
ATOM 7350 N N . THR A 1 963 ? 27.026 0.763 24.711 1.00 22.25 963 THR A N 1
ATOM 7351 C CA . THR A 1 963 ? 26.010 1.791 24.430 1.00 22.25 963 THR A CA 1
ATOM 7352 C C . THR A 1 963 ? 25.137 1.270 23.289 1.00 22.25 963 THR A C 1
ATOM 7354 O O . THR A 1 963 ? 25.480 1.427 22.121 1.00 22.25 963 THR A O 1
ATOM 7357 N N . ILE A 1 964 ? 24.001 0.646 23.611 1.00 22.52 964 ILE A N 1
ATOM 7358 C CA . ILE A 1 964 ? 22.921 0.464 22.630 1.00 22.52 964 ILE A CA 1
ATOM 7359 C C . ILE A 1 964 ? 22.331 1.864 22.399 1.00 22.52 964 ILE A C 1
ATOM 7361 O O . ILE A 1 964 ? 21.812 2.442 23.360 1.00 22.52 964 ILE A O 1
ATOM 7365 N N . PRO A 1 965 ? 22.424 2.463 21.196 1.00 23.42 965 PRO A N 1
ATOM 7366 C CA . PRO A 1 965 ? 21.771 3.737 20.934 1.00 23.42 965 PRO A CA 1
ATOM 7367 C C . PRO A 1 965 ? 20.255 3.536 20.948 1.00 23.42 965 PRO A C 1
ATOM 7369 O O . PRO A 1 965 ? 19.760 2.467 20.591 1.00 23.42 965 PRO A O 1
ATOM 7372 N N . ALA A 1 966 ? 19.514 4.571 21.344 1.00 23.86 966 ALA A N 1
ATOM 7373 C CA . ALA A 1 966 ? 18.057 4.531 21.354 1.00 23.86 966 ALA A CA 1
ATOM 7374 C C . ALA A 1 966 ? 17.495 4.072 19.995 1.00 23.86 966 ALA A C 1
ATOM 7376 O O . ALA A 1 966 ? 17.950 4.528 18.944 1.00 23.86 966 ALA A O 1
ATOM 7377 N N . VAL A 1 967 ? 16.492 3.190 20.046 1.00 27.39 967 VAL A N 1
ATOM 7378 C CA . VAL A 1 967 ? 15.795 2.622 18.883 1.00 27.39 967 VAL A CA 1
ATOM 7379 C C . VAL A 1 967 ? 15.453 3.724 17.876 1.00 27.39 967 VAL A C 1
ATOM 7381 O O . VAL A 1 967 ? 14.775 4.696 18.225 1.00 27.39 967 VAL A O 1
ATOM 7384 N N . MET A 1 968 ? 15.912 3.574 16.625 1.00 26.70 968 MET A N 1
ATOM 7385 C CA . MET A 1 968 ? 15.546 4.479 15.532 1.00 26.70 968 MET A CA 1
ATOM 7386 C C . MET A 1 968 ? 14.049 4.361 15.257 1.00 26.70 968 MET A C 1
ATOM 7388 O O . MET A 1 968 ? 13.569 3.464 14.572 1.00 26.70 968 MET A O 1
ATOM 7392 N N . ILE A 1 969 ? 13.310 5.299 15.829 1.00 33.19 969 ILE A N 1
ATOM 7393 C CA . ILE A 1 969 ? 11.880 5.463 15.626 1.00 33.19 969 ILE A CA 1
ATOM 7394 C C . ILE A 1 969 ? 11.665 6.101 14.260 1.00 33.19 969 ILE A C 1
ATOM 7396 O O . ILE A 1 969 ? 12.221 7.165 13.988 1.00 33.19 969 ILE A O 1
ATOM 7400 N N . PHE A 1 970 ? 10.821 5.470 13.442 1.00 32.81 970 PHE A N 1
ATOM 7401 C CA . PHE A 1 970 ? 10.315 6.039 12.198 1.00 32.81 970 PHE A CA 1
ATOM 7402 C C . PHE A 1 970 ? 9.827 7.470 12.436 1.00 32.81 970 PHE A C 1
ATOM 7404 O O . PHE A 1 970 ? 8.858 7.692 13.157 1.00 32.81 970 PHE A O 1
ATOM 7411 N N . THR A 1 971 ? 10.488 8.434 11.815 1.00 25.75 971 THR A N 1
ATOM 7412 C CA . THR A 1 971 ? 9.912 9.733 11.482 1.00 25.75 971 THR A CA 1
ATOM 7413 C C . THR A 1 971 ? 9.370 9.639 10.061 1.00 25.75 971 THR A C 1
ATOM 7415 O O . THR A 1 971 ? 10.058 9.091 9.202 1.00 25.75 971 THR A O 1
ATOM 7418 N N . ILE A 1 972 ? 8.187 10.204 9.794 1.00 25.86 972 ILE A N 1
ATOM 7419 C CA . ILE A 1 972 ? 7.768 10.592 8.435 1.00 25.86 972 ILE A CA 1
ATOM 7420 C C . ILE A 1 972 ? 7.752 12.123 8.372 1.00 25.86 972 ILE A C 1
ATOM 7422 O O . ILE A 1 972 ? 6.802 12.734 8.864 1.00 25.86 972 ILE A O 1
ATOM 7426 N N . PRO A 1 973 ? 8.790 12.764 7.808 1.00 23.12 973 PRO A N 1
ATOM 7427 C CA . PRO A 1 973 ? 8.780 14.199 7.537 1.00 23.12 973 PRO A CA 1
ATOM 7428 C C . PRO A 1 973 ? 8.706 14.533 6.039 1.00 23.12 973 PRO A C 1
ATOM 7430 O O . PRO A 1 973 ? 9.198 13.793 5.200 1.00 23.12 973 PRO A O 1
ATOM 7433 N N . LEU A 1 974 ? 8.246 15.764 5.776 1.00 27.31 974 LEU A N 1
ATOM 7434 C CA . LEU A 1 974 ? 8.453 16.577 4.563 1.00 27.31 974 LEU A CA 1
ATOM 7435 C C . LEU A 1 974 ? 7.623 16.255 3.308 1.00 27.31 974 LEU A C 1
ATOM 7437 O O . LEU A 1 974 ? 7.985 15.396 2.520 1.00 27.31 974 LEU A O 1
ATOM 7441 N N . VAL A 1 975 ? 6.752 17.208 2.952 1.00 23.44 975 VAL A N 1
ATOM 7442 C CA . VAL A 1 975 ? 7.026 18.058 1.776 1.00 23.44 975 VAL A CA 1
ATOM 7443 C C . VAL A 1 975 ? 6.720 19.514 2.134 1.00 23.44 975 VAL A C 1
ATOM 7445 O O . VAL A 1 975 ? 5.560 19.891 2.267 1.00 23.44 975 VAL A O 1
ATOM 7448 N N . LYS A 1 976 ? 7.743 20.385 2.175 1.00 23.56 976 LYS A N 1
ATOM 7449 C CA . LYS A 1 976 ? 7.522 21.843 2.120 1.00 23.56 976 LYS A CA 1
ATOM 7450 C C . LYS A 1 976 ? 6.987 22.205 0.740 1.00 23.56 976 LYS A C 1
ATOM 7452 O O . LYS A 1 976 ? 7.743 22.610 -0.146 1.00 23.56 976 LYS A O 1
ATOM 7457 N N . ASN A 1 977 ? 5.678 22.080 0.565 1.00 22.88 977 ASN A N 1
ATOM 7458 C CA . ASN A 1 977 ? 5.016 22.355 -0.696 1.00 22.88 977 ASN A CA 1
ATOM 7459 C C . ASN A 1 977 ? 4.901 23.875 -0.887 1.00 22.88 977 ASN A C 1
ATOM 7461 O O . ASN A 1 977 ? 3.843 24.486 -0.741 1.00 22.88 977 ASN A O 1
ATOM 7465 N N . LYS A 1 978 ? 6.029 24.517 -1.226 1.00 24.44 978 LYS A N 1
ATOM 7466 C CA . LYS A 1 978 ? 6.028 25.855 -1.821 1.00 24.44 978 LYS A CA 1
ATOM 7467 C C . LYS A 1 978 ? 5.395 25.750 -3.207 1.00 24.44 978 LYS A C 1
ATOM 7469 O O . LYS A 1 978 ? 6.097 25.789 -4.217 1.00 24.44 978 LYS A O 1
ATOM 7474 N N . ARG A 1 979 ? 4.059 25.718 -3.244 1.00 23.83 979 ARG A N 1
ATOM 7475 C CA . ARG A 1 979 ? 3.286 26.191 -4.392 1.00 23.83 979 ARG A CA 1
ATOM 7476 C C . ARG A 1 979 ? 3.671 27.649 -4.628 1.00 23.83 979 ARG A C 1
ATOM 7478 O O . ARG A 1 979 ? 3.080 28.572 -4.072 1.00 23.83 979 ARG A O 1
ATOM 7485 N N . LYS A 1 980 ? 4.701 27.866 -5.447 1.00 25.70 980 LYS A N 1
ATOM 7486 C CA . LYS A 1 980 ? 4.851 29.130 -6.157 1.00 25.70 980 LYS A CA 1
ATOM 7487 C C . LYS A 1 980 ? 3.710 29.180 -7.160 1.00 25.70 980 LYS A C 1
ATOM 7489 O O . LYS A 1 980 ? 3.815 28.615 -8.242 1.00 25.70 980 LYS A O 1
ATOM 7494 N N . HIS A 1 981 ? 2.632 29.854 -6.781 1.00 29.08 981 HIS A N 1
ATOM 7495 C CA . HIS A 1 981 ? 1.690 30.366 -7.759 1.00 29.08 981 HIS A CA 1
ATOM 7496 C C . HIS A 1 981 ? 2.461 31.294 -8.705 1.00 29.08 981 HIS A C 1
ATOM 7498 O O . HIS A 1 981 ? 2.934 32.355 -8.294 1.00 29.08 981 HIS A O 1
ATOM 7504 N N . HIS A 1 982 ? 2.614 30.868 -9.955 1.00 24.80 982 HIS A N 1
ATOM 7505 C CA . HIS A 1 982 ? 2.585 31.810 -11.062 1.00 24.80 982 HIS A CA 1
ATOM 7506 C C . HIS A 1 982 ? 1.107 32.025 -11.443 1.00 24.80 982 HIS A C 1
ATOM 7508 O O . HIS A 1 982 ? 0.311 31.109 -11.217 1.00 24.80 982 HIS A O 1
ATOM 7514 N N . PRO A 1 983 ? 0.738 33.247 -11.868 1.00 34.06 983 PRO A N 1
ATOM 7515 C CA . PRO A 1 983 ? -0.653 33.640 -12.100 1.00 34.06 983 PRO A CA 1
ATOM 7516 C C . PRO A 1 983 ? -1.294 32.912 -13.286 1.00 34.06 983 PRO A C 1
ATOM 7518 O O . PRO A 1 983 ? -0.547 32.574 -14.232 1.00 34.06 983 PRO A O 1
#

Sequence (983 aa):
MKISAIFSLLILLASMGEYPYAMQTGLLADEIVYSQNFNSDSADEWRLQEGWAIVPSENGKALYGSGHVWADLIGKTWDDYYLQFRMNSQSSAVMHANIRLLGTVRYFIGLSRNQSYLSRQDDQNTIHDGLATGRGIGSGWHLIRITVVGGRIEVLCDNRRLFVYTDPNPLTSGGVAFENLTEAATLVDDVIVGIPTQAITTAASAGKTVVAPPNTLKWINTGGPLGGLGYDIRMSPENPDVMYVTDAKAGVFKSIDGGHTWKAINKGISIRAGETGDQIPIFCLTISPTNPDLIWAGTTGQRGAFKSTDAGETWHKMDNGIRFPTLTLRGFAIDPGDNNIVYTAGELSSWEWSGSEQFGGKFDKVKGVVYKTTNGGQLWKEIWRGNNLGRYILIDPRNSNVLYLSTGIFDREAADSDFKTGKQGGEGILKSTDGGQTWHAINNGLKNLYVGSLVMHPTNPDILLAGVGNNTFTEGSGVYITKNGGESWTQTLQLYAVTSVEISAANPNRAYAGNFTEFYRSDDGGMNWIQVNKASEGWGPPGLLGGQPIDFQADPRDPDRLFANAYGGGNFITEDAGRTWKDTSNGYTGSMIRDIAVDPTSPGHVYAVGRSGFFESRNGGSNWDTPNRSFRNNDYHVIALNPSNPSQLVAELNCGRALLYSPDGGRTFTQTYSSPEDNFAWRTLAFAPSDPSVVYAGGIGYQSCGISEPQFEAKGFLRSTDGGLSWADANDAITKNAVVMQIAIHPNKPLTAYAATFNHGLLQTTDGGKTWTNPGKEFSSSTRLTAVEISPADPSVIFAAKYHAGLWVSTDAGINWKRSSNGLISEAFLTDIVFDPIQPQVMYVSDLFSGVYRSVDGGKNWKVINTGLLNRAVNKMSLSSDGLHLYAATEGMGVFRLDLNNQPPASIPERTDDVSIESSGTQNSDTPIQSDSSAVLEQSTENNAPSTHKKVDVNDLFAGCSTIPAVMIFTIPLVKNKRKHHP

Solvent-accessible surface area (backbone atoms only — not comparable to full-atom values): 50362 Å² total; per-residue (Å²): 134,84,90,89,88,79,92,80,94,81,86,83,88,84,85,81,89,78,82,86,92,78,82,92,70,102,66,77,81,59,51,73,80,44,77,51,49,40,68,56,102,60,58,90,59,44,52,63,34,93,46,49,47,75,40,84,44,101,90,52,29,20,40,32,37,46,28,68,36,46,38,35,47,60,95,49,66,46,61,60,32,26,46,33,29,35,38,28,50,76,34,73,39,43,33,28,51,30,38,33,37,51,93,81,22,23,38,36,35,37,44,19,35,72,38,26,36,31,31,36,31,40,93,86,70,48,75,48,74,70,73,36,67,31,61,30,83,45,80,52,82,39,45,37,37,39,39,35,49,78,35,36,40,36,36,27,44,69,85,45,71,44,46,73,42,68,47,95,82,49,75,72,45,22,18,47,32,42,33,31,34,71,70,11,33,38,39,39,32,55,37,32,35,25,40,62,65,79,85,70,86,89,70,96,84,64,99,70,82,81,72,63,56,64,92,75,47,54,35,40,72,29,44,19,48,59,11,18,43,20,38,20,58,43,59,32,90,92,43,63,34,34,30,38,39,22,14,47,36,53,19,38,32,39,19,78,63,59,47,56,43,34,40,73,42,55,46,59,63,78,68,60,32,72,76,52,52,53,24,24,30,25,30,22,67,37,64,36,89,82,41,60,34,35,30,40,38,19,14,44,70,33,58,44,35,33,39,18,77,57,60,42,65,42,36,42,81,40,46,44,63,64,82,57,67,53,27,20,30,49,29,55,37,60,41,81,90,41,79,30,31,36,36,37,21,16,34,35,48,23,42,80,78,69,76,40,87,43,71,46,75,62,29,54,15,18,26,16,35,30,35,39,20,75,59,62,30,73,46,34,40,79,51,47,71,50,44,18,21,26,23,43,53,48,67,36,92,90,44,75,30,28,35,40,36,26,14,27,26,42,80,46,35,20,57,69,34,37,64,90,81,64,43,62,44,48,63,20,34,34,38,20,74,67,59,43,75,51,76,43,72,44,48,45,64,56,69,45,31,20,23,34,20,66,38,64,40,88,89,40,74,33,29,37,43,34,8,17,6,17,77,74,58,50,66,58,15,12,36,33,36,24,76,59,60,36,73,41,38,44,74,44,43,86,40,76,34,17,30,17,41,40,64,12,67,49,35,58,36,31,18,40,40,29,26,67,42,47,37,34,34,16,79,64,50,52,58,49,74,42,72,45,29,54,75,93,71,31,46,53,32,87,29,38,22,35,29,32,37,48,22,54,42,51,35,62,86,38,55,36,28,37,40,33,20,5,30,44,4,39,32,35,38,21,76,63,52,54,53,52,37,41,82,29,27,46,49,37,30,23,6,45,23,45,19,46,43,51,32,69,88,39,64,2,31,36,39,41,22,9,60,27,21,61,35,39,16,42,44,52,37,70,49,66,47,54,64,31,52,84,57,69,67,36,26,22,41,26,61,32,54,30,86,90,46,56,37,30,31,37,36,29,34,42,65,69,40,23,41,28,27,17,77,62,56,47,43,51,73,45,81,39,42,70,68,96,85,67,54,36,32,58,50,28,56,39,54,15,77,65,38,51,36,29,26,39,39,22,12,18,2,33,83,37,65,90,42,70,42,76,89,44,64,18,58,12,30,36,34,19,77,60,52,41,63,44,71,42,81,26,44,36,95,80,34,44,60,25,22,27,42,22,64,27,56,40,58,87,38,66,32,26,36,38,34,10,12,50,64,49,7,41,38,32,26,70,76,50,23,66,46,72,43,65,61,27,79,92,35,40,48,90,31,36,21,35,17,37,36,61,38,88,87,43,73,36,30,31,39,39,25,33,62,54,64,25,37,30,36,17,77,58,59,41,43,54,77,44,84,35,39,46,68,53,64,67,76,27,44,41,39,32,71,46,70,31,74,79,44,69,37,26,33,38,37,27,14,36,54,75,17,39,32,39,22,72,70,59,43,58,46,37,42,73,50,53,44,60,47,76,47,32,28,25,41,25,64,31,64,19,58,84,52,40,42,42,36,37,14,10,76,21,49,10,28,35,36,31,43,47,74,78,53,83,52,64,62,54,83,79,71,87,80,73,69,72,86,67,82,78,81,74,80,84,77,95,82,90,81,80,90,85,82,89,82,87,87,89,80,90,85,84,88,88,84,89,82,91,79,92,78,81,84,91,73,89,68,93,84,85,84,89,73,86,74,80,80,88,69,76,52,80,78,85,78,87,77,77,76,73,79,73,136